Protein 8K3I (pdb70)

Sequence (958 aa):
PDTFIDERTLEVFSRALNPTNPMELRNLWLGRVEAELGDNALRPEYADLWRRSRVRRAVSVEEVLRSTATVGMVKELFNAFFRDDLYGALSSKRNIILSSGAVDEDEYGLPAALKETLRFALARNFYGYSDSLGRQPAREAVAAMESVSMQQGHYEAASVALTMGATHTISSLADFIFRDNPYADAAICAIPNYPPLVQSIAWRHPVLLVPTPSHGGTTSLQALSRAVTPNTPMVLLQTGTNPCGSLVDELELERFIQSTSLSTLIILDECHEWLGAPRHFSPARQRANVIRVSSLSNWSVPGLKVGWFLADPALVSRYYEFASTSYGGPQSFVYTLVEVLARFERWIIEGRTSIDQQQLREFSASYGLQLGSLSQTYEHYVAERRAREQVLLGLRGEATSCLRRASMIVKTPQCSINVFAQIPGSEDSYLSFRNVLRETGVSVYPGILSFYLAGGGFRVTTARKWGDLHRGLERLSAGPDTFIDERTLEVFSRALNPTNPMELRNLWLGRVEAELGDNALRPEYADLWRRSRVRRAVSVEEVLRSTATVGMVKELFNAFFRDDLYGALSSKRNIILSSGAVDEDEYGLPAALKETLRFALARNFYGYSDSLGRQPAREAVAAMESVSMQQGHYEAASVALTMGATHTISSLADFIFRDNPYADAAICAIPNYPPLVQSIAWRHPVLLVPTPSHGGTTSLQALSRAVTPNTPMVLLQTGTNPCGSLVDELELERFIQSTSLSTLIILDECHEWLGAPRHFSPARQRANVIRVSSLSNWSVPGLKVGWFLADPALVSRYYEFASTSYGGPQSFVYTLVEVLARFERWIIEGRTSIDQQQLREFSASYGLQLGSLSQTYEHYVAERRAREQVLLGLRGEATSCLRRASMIVKTPQCSINVFAQIPGSEDSYLSFRNVLRETGVSVYPGILSFYLAGGGFRVTTARKWGDLHRGLERLSAG

B-factor: mean 17.84, std 8.83, range [5.02, 44.8]

InterPro domains:
  IPR003819 TauD/TfdA-like domain [PF02668] (43-278)
  IPR004839 Aminotransferase, class I/classII, large domain [PF00155] (427-679)
  IPR015421 Pyridoxal phosphate-dependent transferase, major domain [G3DSA:3.40.640.10] (441-671)
  IPR015422 Pyridoxal phosphate-dependent transferase, small domain [G3DSA:3.90.1150.10] (672-810)
  IPR015424 Pyridoxal phosphate-dependent transferase [SSF53383] (423-809)
  IPR042098 Glutarate 2-hydroxylase superfamily [G3DSA:3.60.130.10] (29-286)
  IPR050596 Aspartate/prephenate aminotransferase-like [PTHR46383] (433-666)

Secondary structure (DSSP, 8-state):
------HHHHHHHHH-SSTT-HHHHHHHHHHHHHHHSSTT-S-HHHHHHHHH----S---HHHHHT-HHHHHHHHHHHHHIIIIIIIIIT--SS-EE--S-S--TTTS---HHHHHHHHHHHHTT--S---SS--HHHHHHHHHHHHTTBSS----GGGEEEES-HHHHHHHHHHHHTSS----SPEEEEES--HHHHHHHHHHS-EEEEE--EETTEE--HHHHHH--TT--EEEEESB-TTT--EE-HHHHHHHHHTS-TTSEEEEE-TT--SS----B-GGGG-TTEEEEEE------TTT--EEEE--HHHHHHHHHHHHHHTSS--GGGHHHHHHHHHHHHHHHTT-SS--HHHHTTS-GGG---HHHHHHHHHHHHHHHHHHHHHHHHHHHHHHHHHHHTT-EEPPP-SSSEEEEE-TT--BHHHHHHHHHHHHSEE-EEGGGGT--SB--EEEE--S-HHHHHHHHHHHHH-/------HHHHHHHHH-SSTT-HHHHHHHHHHHHHHHSSTT-S-HHHHHHHHH----S---HHHHHT-HHHHHHHHHHHHHIIIIIIIIIT--SS-EE--S-S--TTTS-S-HHHHHHHHHHHHTT--S---SS--HHHHHHHHHHHHTTBSS----GGGEEEES-HHHHHHHHHHHHTSS----SPEEEEES--HHHHHHHHHHS-EEEEE--EETTEE--HHHHHH--TT--EEEEESB-TTT--EE-HHHHHHHHHTS-TTSEEEEE-TT--SS----B-GGGG-TTEEEEEE------TTT--EEEE--HHHHHHHHHHHHHHTSS--GGGHHHHHHHHHHHHHHHTT-SS--HHHHTTS-GGG---HHHHHHHHHHHHHHHHHHHHHHHHHHHHHHHHHHHTT-EEPPP-SSSEEEEE-TT--BHHHHHHHHHHHHSEE-EEGGGGT--SB--EEEE--S-HHHHHHHHHHHHH-

Structure (mmCIF, N/CA/C/O backbone):
data_8K3I
#
_entry.id   8K3I
#
_cell.length_a   1.00
_cell.length_b   1.00
_cell.length_c   1.00
_cell.angle_alpha   90.00
_cell.angle_beta   90.00
_cell.angle_gamma   90.00
#
_symmetry.space_group_name_H-M   'P 1'
#
loop_
_atom_site.group_PDB
_atom_site.id
_atom_site.type_symbol
_atom_site.label_atom_id
_atom_site.label_alt_id
_atom_site.label_comp_id
_atom_site.label_asym_id
_atom_site.label_entity_id
_atom_site.label_seq_id
_atom_site.pdbx_PDB_ins_code
_atom_site.Cartn_x
_atom_site.Cartn_y
_atom_site.Cartn_z
_atom_site.occupancy
_atom_site.B_iso_or_equiv
_atom_site.auth_seq_id
_atom_site.auth_comp_id
_atom_site.auth_asym_id
_atom_site.auth_atom_id
_atom_site.pdbx_PDB_model_num
ATOM 1 N N . PRO A 1 332 ? 161.984 134.234 113.557 1.00 30.54 332 PRO A N 1
ATOM 2 C CA . PRO A 1 332 ? 160.773 134.491 112.773 1.00 30.54 332 PRO A CA 1
ATOM 3 C C . PRO A 1 332 ? 159.736 133.381 112.913 1.00 30.54 332 PRO A C 1
ATOM 4 O O . PRO A 1 332 ? 159.968 132.410 113.633 1.00 30.54 332 PRO A O 1
ATOM 8 N N . ASP A 1 333 ? 158.603 133.532 112.233 1.00 28.38 333 ASP A N 1
ATOM 9 C CA . ASP A 1 333 ? 157.558 132.519 112.199 1.00 28.38 333 ASP A CA 1
ATOM 10 C C . ASP A 1 333 ? 157.553 131.847 110.835 1.00 28.38 333 ASP A C 1
ATOM 11 O O . ASP A 1 333 ? 157.529 132.525 109.802 1.00 28.38 333 ASP A O 1
ATOM 16 N N . THR A 1 334 ? 157.576 130.519 110.836 1.00 24.57 334 THR A N 1
ATOM 17 C CA . THR A 1 334 ? 157.532 129.721 109.619 1.00 24.57 334 THR A CA 1
ATOM 18 C C . THR A 1 334 ? 156.151 129.087 109.495 1.00 24.57 334 THR A C 1
ATOM 19 O O . THR A 1 334 ? 155.658 128.466 110.443 1.00 24.57 334 THR A O 1
ATOM 23 N N . PHE A 1 335 ? 155.520 129.263 108.338 1.00 19.39 335 PHE A N 1
ATOM 24 C CA . PHE A 1 335 ? 154.152 128.810 108.125 1.00 19.39 335 PHE A CA 1
ATOM 25 C C . PHE A 1 335 ? 154.020 127.718 107.078 1.00 19.39 335 PHE A C 1
ATOM 26 O O . PHE A 1 335 ? 153.153 126.857 107.212 1.00 19.39 335 PHE A O 1
ATOM 34 N N . ILE A 1 336 ? 154.843 127.726 106.035 1.00 24.27 336 ILE A N 1
ATOM 35 C CA . ILE A 1 336 ? 154.756 126.720 104.981 1.00 24.27 336 ILE A CA 1
ATOM 36 C C . ILE A 1 336 ? 156.067 126.711 104.208 1.00 24.27 336 ILE A C 1
ATOM 37 O O . ILE A 1 336 ? 156.634 127.766 103.907 1.00 24.27 336 ILE A O 1
ATOM 42 N N . ASP A 1 337 ? 156.549 125.515 103.889 1.00 28.21 337 ASP A N 1
ATOM 43 C CA . ASP A 1 337 ? 157.800 125.346 103.157 1.00 28.21 337 ASP A CA 1
ATOM 44 C C . ASP A 1 337 ? 157.635 124.164 102.206 1.00 28.21 337 ASP A C 1
ATOM 45 O O . ASP A 1 337 ? 156.520 123.712 101.928 1.00 28.21 337 ASP A O 1
ATOM 50 N N . GLU A 1 338 ? 158.757 123.659 101.685 1.00 29.56 338 GLU A N 1
ATOM 51 C CA . GLU A 1 338 ? 158.706 122.521 100.771 1.00 29.56 338 GLU A CA 1
ATOM 52 C C . GLU A 1 338 ? 158.345 121.231 101.494 1.00 29.56 338 GLU A C 1
ATOM 53 O O . GLU A 1 338 ? 157.706 120.347 100.907 1.00 29.56 338 GLU A O 1
ATOM 55 N N . ARG A 1 339 ? 158.750 121.105 102.759 1.00 29.36 339 ARG A N 1
ATOM 56 C CA . ARG A 1 339 ? 158.426 119.912 103.529 1.00 29.36 339 ARG A CA 1
ATOM 57 C C . ARG A 1 339 ? 156.920 119.730 103.661 1.00 29.36 339 ARG A C 1
ATOM 58 O O . ARG A 1 339 ? 156.436 118.596 103.749 1.00 29.36 339 ARG A O 1
ATOM 66 N N . THR A 1 340 ? 156.166 120.832 103.674 1.00 25.72 340 THR A N 1
ATOM 67 C CA . THR A 1 340 ? 154.710 120.740 103.664 1.00 25.72 340 THR A CA 1
ATOM 68 C C . THR A 1 340 ? 154.190 120.350 102.285 1.00 25.72 340 THR A C 1
ATOM 69 O O . THR A 1 340 ? 153.271 119.532 102.173 1.00 25.72 340 THR A O 1
ATOM 73 N N . LEU A 1 341 ? 154.769 120.917 101.225 1.00 28.37 341 LEU A N 1
ATOM 74 C CA . LEU A 1 341 ? 154.320 120.601 99.873 1.00 28.37 341 LEU A CA 1
ATOM 75 C C . LEU A 1 341 ? 154.577 119.147 99.495 1.00 28.37 341 LEU A C 1
ATOM 76 O O . LEU A 1 341 ? 153.903 118.627 98.599 1.00 28.37 341 LEU A O 1
ATOM 81 N N . GLU A 1 342 ? 155.534 118.484 100.149 1.00 29.48 342 GLU A N 1
ATOM 82 C CA . GLU A 1 342 ? 155.831 117.095 99.806 1.00 29.48 342 GLU A CA 1
ATOM 83 C C . GLU A 1 342 ? 154.618 116.197 100.027 1.00 29.48 342 GLU A C 1
ATOM 84 O O . GLU A 1 342 ? 154.268 115.378 99.166 1.00 29.48 342 GLU A O 1
ATOM 86 N N . VAL A 1 343 ? 153.952 116.349 101.173 1.00 26.90 343 VAL A N 1
ATOM 87 C CA . VAL A 1 343 ? 152.800 115.508 101.483 1.00 26.90 343 VAL A CA 1
ATOM 88 C C . VAL A 1 343 ? 151.678 115.747 100.482 1.00 26.90 343 VAL A C 1
ATOM 89 O O . VAL A 1 343 ? 151.046 114.802 99.998 1.00 26.90 343 VAL A O 1
ATOM 93 N N . PHE A 1 344 ? 151.416 117.012 100.153 1.00 26.16 344 PHE A N 1
ATOM 94 C CA . PHE A 1 344 ? 150.366 117.328 99.195 1.00 26.16 344 PHE A CA 1
ATOM 95 C C . PHE A 1 344 ? 150.713 116.875 97.785 1.00 26.16 344 PHE A C 1
ATOM 96 O O . PHE A 1 344 ? 149.804 116.669 96.976 1.00 26.16 344 PHE A O 1
ATOM 104 N N . SER A 1 345 ? 151.998 116.723 97.467 1.00 31.53 345 SER A N 1
ATOM 105 C CA . SER A 1 345 ? 152.381 116.250 96.143 1.00 31.53 345 SER A CA 1
ATOM 106 C C . SER A 1 345 ? 152.465 114.734 96.044 1.00 31.53 345 SER A C 1
ATOM 107 O O . SER A 1 345 ? 152.473 114.204 94.929 1.00 31.53 345 SER A O 1
ATOM 110 N N . ARG A 1 346 ? 152.532 114.024 97.168 1.00 34.14 346 ARG A N 1
ATOM 111 C CA . ARG A 1 346 ? 152.613 112.569 97.141 1.00 34.14 346 ARG A CA 1
ATOM 112 C C . ARG A 1 346 ? 151.267 111.873 97.309 1.00 34.14 346 ARG A C 1
ATOM 113 O O . ARG A 1 346 ? 151.220 110.640 97.268 1.00 34.14 346 ARG A O 1
ATOM 121 N N . ALA A 1 347 ? 150.178 112.614 97.489 1.00 33.25 347 ALA A N 1
ATOM 122 C CA . ALA A 1 347 ? 148.887 111.997 97.756 1.00 33.25 347 ALA A CA 1
ATOM 123 C C . ALA A 1 347 ? 148.177 111.621 96.461 1.00 33.25 347 ALA A C 1
ATOM 124 O O . ALA A 1 347 ? 148.289 112.309 95.444 1.00 33.25 347 ALA A O 1
ATOM 126 N N . LEU A 1 348 ? 147.436 110.511 96.512 1.00 35.07 348 LEU A N 1
ATOM 127 C CA . LEU A 1 348 ? 146.701 110.054 95.335 1.00 35.07 348 LEU A CA 1
ATOM 128 C C . LEU A 1 348 ? 145.657 111.078 94.909 1.00 35.07 348 LEU A C 1
ATOM 129 O O . LEU A 1 348 ? 145.592 111.467 93.738 1.00 35.07 348 LEU A O 1
ATOM 134 N N . ASN A 1 349 ? 144.830 111.521 95.848 1.00 33.07 349 ASN A N 1
ATOM 135 C CA . ASN A 1 349 ? 143.828 112.554 95.595 1.00 33.07 349 ASN A CA 1
ATOM 136 C C . ASN A 1 349 ? 144.046 113.677 96.598 1.00 33.07 349 ASN A C 1
ATOM 137 O O . ASN A 1 349 ? 143.804 113.479 97.804 1.00 33.07 349 ASN A O 1
ATOM 142 N N . PRO A 1 350 ? 144.514 114.852 96.171 1.00 30.94 350 PRO A N 1
ATOM 143 C CA . PRO A 1 350 ? 144.813 115.918 97.142 1.00 30.94 350 PRO A CA 1
ATOM 144 C C . PRO A 1 350 ? 143.606 116.383 97.934 1.00 30.94 350 PRO A C 1
ATOM 145 O O . PRO A 1 350 ? 143.763 116.842 99.071 1.00 30.94 350 PRO A O 1
ATOM 149 N N . THR A 1 351 ? 142.407 116.283 97.371 1.00 28.52 351 THR A N 1
ATOM 150 C CA . THR A 1 351 ? 141.201 116.787 98.011 1.00 28.52 351 THR A CA 1
ATOM 151 C C . THR A 1 351 ? 140.662 115.856 99.090 1.00 28.52 351 THR A C 1
ATOM 152 O O . THR A 1 351 ? 139.568 116.102 99.604 1.00 28.52 351 THR A O 1
ATOM 156 N N . ASN A 1 352 ? 141.398 114.806 99.450 1.00 27.15 352 ASN A N 1
ATOM 157 C CA . ASN A 1 352 ? 140.955 113.880 100.480 1.00 27.15 352 ASN A CA 1
ATOM 158 C C . ASN A 1 352 ? 141.678 114.189 101.781 1.00 27.15 352 ASN A C 1
ATOM 159 O O . ASN A 1 352 ? 142.889 113.948 101.874 1.00 27.15 352 ASN A O 1
ATOM 164 N N . PRO A 1 353 ? 140.998 114.727 102.797 1.00 21.61 353 PRO A N 1
ATOM 165 C CA . PRO A 1 353 ? 141.690 115.029 104.061 1.00 21.61 353 PRO A CA 1
ATOM 166 C C . PRO A 1 353 ? 142.279 113.808 104.747 1.00 21.61 353 PRO A C 1
ATOM 167 O O . PRO A 1 353 ? 143.350 113.905 105.362 1.00 21.61 353 PRO A O 1
ATOM 171 N N . MET A 1 354 ? 141.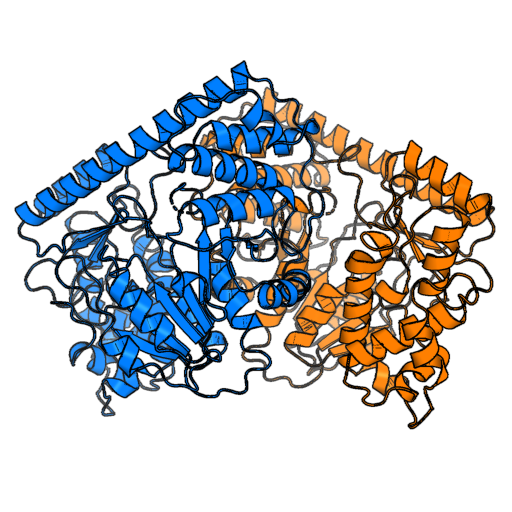604 112.659 104.665 1.00 23.73 354 MET A N 1
ATOM 172 C CA . MET A 1 354 ? 142.061 111.476 105.387 1.00 23.73 354 MET A CA 1
ATOM 173 C C . MET A 1 354 ? 143.345 110.920 104.787 1.00 23.73 354 MET A C 1
ATOM 174 O O . MET A 1 354 ? 144.231 110.465 105.519 1.00 23.73 354 MET A O 1
ATOM 179 N N . GLU A 1 355 ? 143.467 110.948 103.458 1.00 23.13 355 GLU A N 1
ATOM 180 C CA . GLU A 1 355 ? 144.709 110.519 102.824 1.00 23.13 355 GLU A CA 1
ATOM 181 C C . GLU A 1 355 ? 145.870 111.416 103.231 1.00 23.13 355 GLU A C 1
ATOM 182 O O . GLU A 1 355 ? 146.982 110.935 103.477 1.00 23.13 355 GLU A O 1
ATOM 184 N N . LEU A 1 356 ? 145.630 112.725 103.304 1.00 21.07 356 LEU A N 1
ATOM 185 C CA . LEU A 1 356 ? 146.673 113.650 103.732 1.00 21.07 356 LEU A CA 1
ATOM 186 C C . LEU A 1 356 ? 147.070 113.411 105.183 1.00 21.07 356 LEU A C 1
ATOM 187 O O . LEU A 1 356 ? 148.260 113.443 105.518 1.00 21.07 356 LEU A O 1
ATOM 192 N N . ARG A 1 357 ? 146.093 113.168 106.061 1.00 21.12 357 ARG A N 1
ATOM 193 C CA . ARG A 1 357 ? 146.432 112.855 107.446 1.00 21.12 357 ARG A CA 1
ATOM 194 C C . ARG A 1 357 ? 147.245 111.573 107.531 1.00 21.12 357 ARG A C 1
ATOM 195 O O . ARG A 1 357 ? 148.211 111.487 108.300 1.00 21.12 357 ARG A O 1
ATOM 203 N N . ASN A 1 358 ? 146.866 110.564 106.745 1.00 24.46 358 ASN A N 1
ATOM 204 C CA . ASN A 1 358 ? 147.599 109.306 106.748 1.00 24.46 358 ASN A CA 1
ATOM 205 C C . ASN A 1 358 ? 149.027 109.496 106.261 1.00 24.46 358 ASN A C 1
ATOM 206 O O . ASN A 1 358 ? 149.955 108.915 106.823 1.00 24.46 358 ASN A O 1
ATOM 211 N N . LEU A 1 359 ? 149.228 110.305 105.221 1.00 24.25 359 LEU A N 1
ATOM 212 C CA . LEU A 1 359 ? 150.585 110.547 104.737 1.00 24.25 359 LEU A CA 1
ATOM 213 C C . LEU A 1 359 ? 151.417 111.318 105.755 1.00 24.25 359 LEU A C 1
ATOM 214 O O . LEU A 1 359 ? 152.602 111.018 105.950 1.00 24.25 359 LEU A O 1
ATOM 219 N N . TRP A 1 360 ? 150.822 112.322 106.403 1.00 20.25 360 TRP A N 1
ATOM 220 C CA . TRP A 1 360 ? 151.533 113.074 107.433 1.00 20.25 360 TRP A CA 1
ATOM 221 C C . TRP A 1 360 ? 151.970 112.158 108.571 1.00 20.25 360 TRP A C 1
ATOM 222 O O . TRP A 1 360 ? 153.143 112.152 108.975 1.00 20.25 360 TRP A O 1
ATOM 233 N N . LEU A 1 361 ? 151.036 111.357 109.088 1.00 24.14 361 LEU A N 1
ATOM 234 C CA . LEU A 1 361 ? 151.375 110.433 110.161 1.00 24.14 361 LEU A CA 1
ATOM 235 C C . LEU A 1 361 ? 152.367 109.378 109.697 1.00 24.14 361 LEU A C 1
ATOM 236 O O . LEU A 1 361 ? 153.219 108.948 110.479 1.00 24.14 361 LEU A O 1
ATOM 241 N N . GLY A 1 362 ? 152.278 108.954 108.437 1.00 28.08 362 GLY A N 1
ATOM 242 C CA . GLY A 1 362 ? 153.223 107.982 107.925 1.00 28.08 362 GLY A CA 1
ATOM 243 C C . GLY A 1 362 ? 154.635 108.519 107.871 1.00 28.08 362 GLY A C 1
ATOM 244 O O . GLY A 1 362 ? 155.582 107.825 108.238 1.00 28.08 362 GLY A O 1
ATOM 245 N N . ARG A 1 363 ? 154.800 109.759 107.415 1.00 29.28 363 ARG A N 1
ATOM 246 C CA . ARG A 1 363 ? 156.119 110.378 107.467 1.00 29.28 363 ARG A CA 1
ATOM 247 C C . ARG A 1 363 ? 156.620 110.447 108.905 1.00 29.28 363 ARG A C 1
ATOM 248 O O . ARG A 1 363 ? 157.748 110.030 109.207 1.00 29.28 363 ARG A O 1
ATOM 256 N N . VAL A 1 364 ? 155.766 110.920 109.816 1.00 29.66 364 VAL A N 1
ATOM 257 C CA . VAL A 1 364 ? 156.173 111.056 111.213 1.00 29.66 364 VAL A CA 1
ATOM 258 C C . VAL A 1 364 ? 156.668 109.721 111.756 1.00 29.66 364 VAL A C 1
ATOM 259 O O . VAL A 1 364 ? 157.753 109.634 112.340 1.00 29.66 364 VAL A O 1
ATOM 263 N N . GLU A 1 365 ? 155.898 108.656 111.541 1.00 34.46 365 GLU A N 1
ATOM 264 C CA . GLU A 1 365 ? 156.295 107.337 112.019 1.00 34.46 365 GLU A CA 1
ATOM 265 C C . GLU A 1 36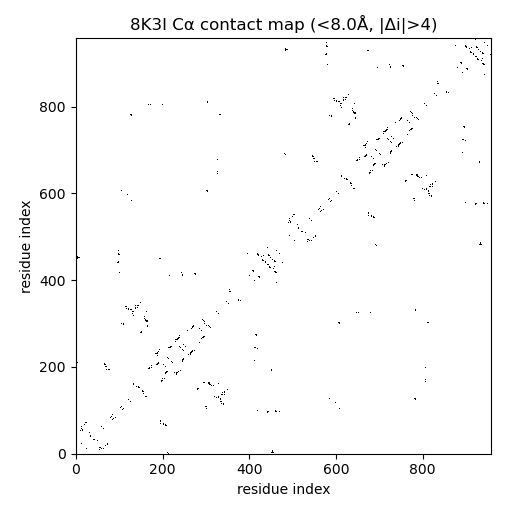5 ? 157.398 106.710 111.174 1.00 34.46 365 GLU A C 1
ATOM 266 O O . GLU A 1 365 ? 157.929 105.666 111.561 1.00 34.46 365 GLU A O 1
ATOM 272 N N . ALA A 1 366 ? 157.730 107.298 110.024 1.00 35.35 366 ALA A N 1
ATOM 273 C CA . ALA A 1 366 ? 158.926 106.880 109.304 1.00 35.35 366 ALA A CA 1
ATOM 274 C C . ALA A 1 366 ? 160.184 107.404 109.981 1.00 35.35 366 ALA A C 1
ATOM 275 O O . ALA A 1 366 ? 161.177 106.676 110.092 1.00 35.35 366 ALA A O 1
ATOM 277 N N . GLU A 1 367 ? 160.180 108.661 110.439 1.00 36.51 367 GLU A N 1
ATOM 278 C CA . GLU A 1 367 ? 161.315 109.039 111.283 1.00 36.51 367 GLU A CA 1
ATOM 279 C C . GLU A 1 367 ? 161.213 108.523 112.715 1.00 36.51 367 GLU A C 1
ATOM 280 O O . GLU A 1 367 ? 162.175 108.681 113.472 1.00 36.51 367 GLU A O 1
ATOM 286 N N . LEU A 1 368 ? 160.093 107.926 113.119 1.00 37.74 368 LEU A N 1
ATOM 287 C CA . LEU A 1 368 ? 160.092 107.043 114.289 1.00 37.74 368 LEU A CA 1
ATOM 288 C C . LEU A 1 368 ? 160.351 105.612 113.822 1.00 37.74 368 LEU A C 1
ATOM 289 O O . LEU A 1 368 ? 159.456 104.772 113.747 1.00 37.74 368 LEU A O 1
ATOM 294 N N . GLY A 1 369 ? 161.614 105.349 113.496 1.00 41.63 369 GLY A N 1
ATOM 295 C CA . GLY A 1 369 ? 161.980 104.063 112.936 1.00 41.63 369 GLY A CA 1
ATOM 296 C C . GLY A 1 369 ? 161.647 102.890 113.834 1.00 41.63 369 GLY A C 1
ATOM 297 O O . GLY A 1 369 ? 160.736 102.113 113.537 1.00 41.63 369 GLY A O 1
ATOM 298 N N . ASP A 1 370 ? 162.368 102.761 114.949 1.00 44.00 370 ASP A N 1
ATOM 299 C CA . ASP A 1 370 ? 162.123 101.649 115.860 1.00 44.00 370 ASP A CA 1
ATOM 300 C C . ASP A 1 370 ? 160.882 101.877 116.713 1.00 44.00 370 ASP A C 1
ATOM 301 O O . ASP A 1 370 ? 160.184 100.917 117.057 1.00 44.00 370 ASP A O 1
ATOM 303 N N . ASN A 1 371 ? 160.589 103.132 117.055 1.00 42.86 371 ASN A N 1
ATOM 304 C CA . ASN A 1 371 ? 159.544 103.471 118.012 1.00 42.86 371 ASN A CA 1
ATOM 305 C C . ASN A 1 371 ? 158.209 103.778 117.343 1.00 42.86 371 ASN A C 1
ATOM 306 O O . ASN A 1 371 ? 157.376 104.483 117.921 1.00 42.86 371 ASN A O 1
ATOM 311 N N . ALA A 1 372 ? 157.979 103.253 116.143 1.00 42.49 372 ALA A N 1
ATOM 312 C CA . ALA A 1 372 ? 156.750 103.544 115.417 1.00 42.49 372 ALA A CA 1
ATOM 313 C C . ALA A 1 372 ? 155.553 102.933 116.136 1.00 42.49 372 ALA A C 1
ATOM 314 O O . ALA A 1 372 ? 155.519 101.725 116.388 1.00 42.49 372 ALA A O 1
ATOM 316 N N . LEU A 1 373 ? 154.568 103.771 116.463 1.00 41.46 373 LEU A N 1
ATOM 317 C CA . LEU A 1 373 ? 153.347 103.270 117.082 1.00 41.46 373 LEU A CA 1
ATOM 318 C C . LEU A 1 373 ? 152.492 102.501 116.082 1.00 41.46 373 LEU A C 1
ATOM 319 O O . LEU A 1 373 ? 151.738 101.603 116.473 1.00 41.46 373 LEU A O 1
ATOM 324 N N . ARG A 1 374 ? 152.597 102.833 114.797 1.00 41.39 374 ARG A N 1
ATOM 325 C CA . ARG A 1 374 ? 151.854 102.149 113.741 1.00 41.39 374 ARG A CA 1
ATOM 326 C C . ARG A 1 374 ? 152.755 102.022 112.519 1.00 41.39 374 ARG A C 1
ATOM 327 O O . ARG A 1 374 ? 152.977 103.008 111.799 1.00 41.39 374 ARG A O 1
ATOM 329 N N . PRO A 1 375 ? 153.302 100.832 112.258 1.00 42.33 375 PRO A N 1
ATOM 330 C CA . PRO A 1 375 ? 154.141 100.659 111.061 1.00 42.33 375 PRO A CA 1
ATOM 331 C C . PRO A 1 375 ? 153.357 100.677 109.760 1.00 42.33 375 PRO A C 1
ATOM 332 O O . PRO A 1 375 ? 153.964 100.849 108.695 1.00 42.33 375 PRO A O 1
ATOM 336 N N . GLU A 1 376 ? 152.033 100.506 109.809 1.00 40.95 376 GLU A N 1
ATOM 337 C CA . GLU A 1 376 ? 151.234 100.542 108.589 1.00 40.95 376 GLU A CA 1
ATOM 338 C C . GLU A 1 376 ? 151.320 101.904 107.912 1.00 40.95 376 GLU A C 1
ATOM 339 O O . GLU A 1 376 ? 151.476 101.990 106.689 1.00 40.95 376 GLU A O 1
ATOM 341 N N . TYR A 1 377 ? 151.220 102.980 108.693 1.00 36.53 377 TYR A N 1
ATOM 342 C CA . TYR A 1 377 ? 151.304 104.320 108.124 1.00 36.53 377 TYR A CA 1
ATOM 343 C C . TYR A 1 377 ? 152.699 104.603 107.586 1.00 36.53 377 TYR A C 1
ATOM 344 O O . TYR A 1 377 ? 152.848 105.260 106.549 1.00 36.53 377 TYR A O 1
ATOM 353 N N . ALA A 1 378 ? 153.735 104.113 108.270 1.00 38.08 378 ALA A N 1
ATOM 354 C CA . ALA A 1 378 ? 155.089 104.269 107.754 1.00 38.08 378 ALA A CA 1
ATOM 355 C C . ALA A 1 378 ? 155.250 103.554 106.419 1.00 38.08 378 ALA A C 1
ATOM 356 O O . ALA A 1 378 ? 155.880 104.081 105.496 1.00 38.08 378 ALA A O 1
ATOM 358 N N . ASP A 1 379 ? 154.682 102.353 106.299 1.00 41.42 379 ASP A N 1
ATOM 359 C CA . ASP A 1 379 ? 154.725 101.640 105.026 1.00 41.42 379 ASP A CA 1
ATOM 360 C C . ASP A 1 379 ? 153.949 102.389 103.949 1.00 41.42 379 ASP A C 1
ATOM 361 O O . ASP A 1 379 ? 154.378 102.450 102.791 1.00 41.42 379 ASP A O 1
ATOM 366 N N . LEU A 1 380 ? 152.804 102.970 104.315 1.00 38.63 380 LEU A N 1
ATOM 367 C CA . LEU A 1 380 ? 152.051 103.800 103.378 1.00 38.63 380 LEU A CA 1
ATOM 368 C C . LEU A 1 380 ? 152.891 104.966 102.876 1.00 38.63 380 LEU A C 1
ATOM 369 O O . LEU A 1 380 ? 152.863 105.297 101.685 1.00 38.63 380 LEU A O 1
ATOM 374 N N . TRP A 1 381 ? 153.633 105.611 103.776 1.00 35.18 381 TRP A N 1
ATOM 375 C CA . TRP A 1 381 ? 154.485 106.725 103.372 1.00 35.18 381 TRP A CA 1
ATOM 376 C C . TRP A 1 381 ? 155.638 106.256 102.493 1.00 35.18 381 TRP A C 1
ATOM 377 O O . TRP A 1 381 ? 156.027 106.952 101.550 1.00 35.18 381 TRP A O 1
ATOM 388 N N . ARG A 1 382 ? 156.205 105.085 102.793 1.00 40.88 382 ARG A N 1
ATOM 389 C CA . ARG A 1 382 ? 157.354 104.606 102.028 1.00 40.88 382 ARG A CA 1
ATOM 390 C C . ARG A 1 382 ? 156.978 104.300 100.583 1.00 40.88 382 ARG A C 1
ATOM 391 O O . ARG A 1 382 ? 157.751 104.588 99.662 1.00 40.88 382 ARG A O 1
ATOM 399 N N . ARG A 1 383 ? 155.800 103.718 100.362 1.00 41.70 383 ARG A N 1
ATOM 400 C CA . ARG A 1 383 ? 155.346 103.425 99.009 1.00 41.70 383 ARG A CA 1
ATOM 401 C C . ARG A 1 383 ? 154.894 104.665 98.249 1.00 41.70 383 ARG A C 1
ATOM 402 O O . ARG A 1 383 ? 154.679 104.582 97.035 1.00 41.70 383 ARG A O 1
ATOM 410 N N . SER A 1 384 ? 154.742 105.798 98.928 1.00 39.97 384 SER A N 1
ATOM 411 C CA . SER A 1 384 ? 154.260 107.014 98.291 1.00 39.97 384 SER A CA 1
ATOM 412 C C . SER A 1 384 ? 155.259 107.528 97.261 1.00 39.97 384 SER A C 1
ATOM 413 O O . SER A 1 384 ? 156.473 107.360 97.397 1.00 39.97 384 SER A O 1
ATOM 416 N N . ARG A 1 385 ? 154.731 108.157 96.217 1.00 41.17 385 ARG A N 1
ATOM 417 C CA . ARG A 1 385 ? 155.543 108.746 95.166 1.00 41.17 385 ARG A CA 1
ATOM 418 C C . ARG A 1 385 ? 154.991 110.113 94.790 1.00 41.17 385 ARG A C 1
ATOM 419 O O . ARG A 1 385 ? 153.787 110.362 94.885 1.00 41.17 385 ARG A O 1
ATOM 427 N N . VAL A 1 386 ? 155.892 111.002 94.372 1.00 38.93 386 VAL A N 1
ATOM 428 C CA . VAL A 1 386 ? 155.485 112.314 93.887 1.00 38.93 386 VAL A CA 1
ATOM 429 C C . VAL A 1 386 ? 154.793 112.155 92.542 1.00 38.93 386 VAL A C 1
ATOM 430 O O . VAL A 1 386 ? 155.282 111.442 91.657 1.00 38.93 386 VAL A O 1
ATOM 434 N N . ARG A 1 387 ? 153.643 112.811 92.383 1.00 38.67 387 ARG A N 1
ATOM 435 C CA . ARG A 1 387 ? 152.889 112.728 91.144 1.00 38.67 387 ARG A CA 1
ATOM 436 C C . ARG A 1 387 ? 152.388 114.071 90.629 1.00 38.67 387 ARG A C 1
ATOM 437 O O . ARG A 1 387 ? 151.747 114.105 89.573 1.00 38.67 387 ARG A O 1
ATOM 445 N N . ARG A 1 388 ? 152.662 115.170 91.327 1.00 34.95 388 ARG A N 1
ATOM 446 C CA . ARG A 1 388 ? 152.205 116.480 90.891 1.00 34.95 388 ARG A CA 1
ATOM 447 C C . ARG A 1 388 ? 153.080 117.551 91.518 1.00 34.95 388 ARG A C 1
ATOM 448 O O . ARG A 1 388 ? 153.881 117.282 92.416 1.00 34.95 388 ARG A O 1
ATOM 456 N N . ALA A 1 389 ? 152.920 118.775 91.026 1.00 34.39 389 ALA A N 1
ATOM 457 C CA . ALA A 1 389 ? 153.573 119.944 91.595 1.00 34.39 389 ALA A CA 1
ATOM 458 C C . ALA A 1 389 ? 152.546 120.766 92.361 1.00 34.39 389 ALA A C 1
ATOM 459 O O . ALA A 1 389 ? 151.501 121.129 91.813 1.00 34.39 389 ALA A O 1
ATOM 461 N N . VAL A 1 390 ? 152.845 121.059 93.622 1.00 30.68 390 VAL A N 1
ATOM 462 C CA . VAL A 1 390 ? 151.946 121.803 94.494 1.00 30.68 390 VAL A CA 1
ATOM 463 C C . VAL A 1 390 ? 152.639 123.085 94.928 1.00 30.68 390 VAL A C 1
ATOM 464 O O . VAL A 1 390 ? 153.818 123.070 95.296 1.00 30.68 390 VAL A O 1
ATOM 468 N N . SER A 1 391 ? 151.906 124.192 94.879 1.00 27.78 391 SER A N 1
ATOM 469 C CA . SER A 1 391 ? 152.416 125.501 95.254 1.00 27.78 391 SER A CA 1
ATOM 470 C C . SER A 1 391 ? 151.898 125.899 96.631 1.00 27.78 391 SER A C 1
ATOM 471 O O . SER A 1 391 ? 151.019 125.255 97.207 1.00 27.78 391 SER A O 1
ATOM 474 N N . VAL A 1 392 ? 152.468 126.982 97.158 1.00 26.47 392 VAL A N 1
ATOM 475 C CA . VAL A 1 392 ? 152.036 127.500 98.452 1.00 26.47 392 VAL A CA 1
ATOM 476 C C . VAL A 1 392 ? 150.617 128.048 98.364 1.00 26.47 392 VAL A C 1
ATOM 477 O O . VAL A 1 392 ? 149.798 127.840 99.268 1.00 26.47 392 VAL A O 1
ATOM 481 N N . GLU A 1 393 ? 150.303 128.751 97.274 1.00 25.70 393 GLU A N 1
ATOM 482 C CA . GLU A 1 393 ? 148.970 129.322 97.110 1.00 25.70 393 GLU A CA 1
ATOM 483 C C . GLU A 1 393 ? 147.904 128.237 97.038 1.00 25.70 393 GLU A C 1
ATOM 484 O O . GLU A 1 393 ? 146.814 128.392 97.600 1.00 25.70 393 GLU A O 1
ATOM 486 N N . GLU A 1 394 ? 148.194 127.138 96.340 1.00 27.30 394 GLU A N 1
ATOM 487 C CA . GLU A 1 394 ? 147.238 126.039 96.265 1.00 27.30 394 GLU A CA 1
ATOM 488 C C . GLU A 1 394 ? 146.978 125.442 97.641 1.00 27.30 394 GLU A C 1
ATOM 489 O O . GLU A 1 394 ? 145.830 125.146 97.988 1.00 27.30 394 GLU A O 1
ATOM 495 N N . VAL A 1 395 ? 148.032 125.260 98.436 1.00 22.26 395 VAL A N 1
ATOM 496 C CA . VAL A 1 395 ? 147.870 124.702 99.774 1.00 22.26 395 VAL A CA 1
ATOM 497 C C . VAL A 1 395 ? 147.062 125.644 100.655 1.00 22.26 395 VAL A C 1
ATOM 498 O O . VAL A 1 395 ? 146.179 125.210 101.404 1.00 22.26 395 VAL A O 1
ATOM 502 N N . LEU A 1 396 ? 147.345 126.945 100.584 1.00 19.36 396 LEU A N 1
ATOM 503 C CA . LEU A 1 396 ? 146.669 127.900 101.452 1.00 19.36 396 LEU A CA 1
ATOM 504 C C . LEU A 1 396 ? 145.239 128.193 101.016 1.00 19.36 396 LEU A C 1
ATOM 505 O O . LEU A 1 396 ? 144.440 128.650 101.839 1.00 19.36 396 LEU A O 1
ATOM 510 N N . ARG A 1 397 ? 144.897 127.944 99.755 1.00 20.03 397 ARG A N 1
ATOM 511 C CA . ARG A 1 397 ? 143.542 128.155 99.268 1.00 20.03 397 ARG A CA 1
ATOM 512 C C . ARG A 1 397 ? 142.707 126.883 99.254 1.00 20.03 397 ARG A C 1
ATOM 513 O O . ARG A 1 397 ? 141.558 126.919 98.806 1.00 20.03 397 ARG A O 1
ATOM 521 N N . SER A 1 398 ? 143.244 125.768 99.735 1.00 17.82 398 SER A N 1
ATOM 522 C CA . SER A 1 398 ? 142.566 124.483 99.658 1.00 17.82 398 SER A CA 1
ATOM 523 C C . SER A 1 398 ? 141.776 124.207 100.931 1.00 17.82 398 SER A C 1
ATOM 524 O O . SER A 1 398 ? 142.238 124.496 102.037 1.00 17.82 398 SER A O 1
ATOM 527 N N . THR A 1 399 ? 140.569 123.659 100.764 1.00 16.50 399 THR A N 1
ATOM 528 C CA . THR A 1 399 ? 139.792 123.188 101.905 1.00 16.50 399 THR A CA 1
ATOM 529 C C . THR A 1 399 ? 140.324 121.874 102.454 1.00 16.50 399 THR A C 1
ATOM 530 O O . THR A 1 399 ? 140.048 121.535 103.612 1.00 16.50 399 THR A O 1
ATOM 534 N N . ALA A 1 400 ? 141.090 121.137 101.646 1.00 16.09 400 ALA A N 1
ATOM 535 C CA . ALA A 1 400 ? 141.696 119.901 102.112 1.00 16.09 400 ALA A CA 1
ATOM 536 C C . ALA A 1 400 ? 142.769 120.163 103.158 1.00 16.09 400 ALA A C 1
ATOM 537 O O . ALA A 1 400 ? 143.000 119.315 104.018 1.00 16.09 400 ALA A O 1
ATOM 539 N N . THR A 1 401 ? 143.430 121.321 103.107 1.00 15.47 401 THR A N 1
ATOM 540 C CA . THR A 1 401 ? 144.372 121.680 104.163 1.00 15.47 401 THR A CA 1
ATOM 541 C C . THR A 1 401 ? 143.659 121.821 105.502 1.00 15.47 401 THR A C 1
ATOM 542 O O . THR A 1 401 ? 144.118 121.300 106.528 1.00 15.47 401 THR A O 1
ATOM 546 N N . VAL A 1 402 ? 142.524 122.519 105.505 1.00 12.08 402 VAL A N 1
ATOM 547 C CA . VAL A 1 402 ? 141.740 122.670 106.725 1.00 12.08 402 VAL A CA 1
ATOM 548 C C . VAL A 1 402 ? 141.240 121.316 107.200 1.00 12.08 402 VAL A C 1
ATOM 549 O O . VAL A 1 402 ? 141.287 121.004 108.397 1.00 12.08 402 VAL A O 1
ATOM 553 N N . GLY A 1 403 ? 140.768 120.486 106.268 1.00 12.74 403 GLY A N 1
ATOM 554 C CA . GLY A 1 403 ? 140.315 119.156 106.637 1.00 12.74 403 GLY A CA 1
ATOM 555 C C . GLY A 1 403 ? 141.418 118.296 107.222 1.00 12.74 403 GLY A C 1
ATOM 556 O O . GLY A 1 403 ? 141.203 117.579 108.197 1.00 12.74 403 GLY A O 1
ATOM 557 N N . MET A 1 404 ? 142.617 118.361 106.639 1.00 14.46 404 MET A N 1
ATOM 558 C CA . MET A 1 404 ? 143.740 117.565 107.123 1.00 14.46 404 MET A CA 1
ATOM 559 C C . MET A 1 404 ? 144.194 118.017 108.503 1.00 14.46 404 MET A C 1
ATOM 560 O O . MET A 1 404 ? 144.504 117.183 109.361 1.00 14.46 404 MET A O 1
ATOM 565 N N . VAL A 1 405 ? 144.245 119.328 108.741 1.00 11.47 405 VAL A N 1
ATOM 566 C CA . VAL A 1 405 ? 144.596 119.804 110.076 1.00 11.47 405 VAL A CA 1
ATOM 567 C C . VAL A 1 405 ? 143.520 119.412 111.081 1.00 11.47 405 VAL A C 1
ATOM 568 O O . VAL A 1 405 ? 143.825 119.057 112.224 1.00 11.47 405 VAL A O 1
ATOM 572 N N . LYS A 1 406 ? 142.249 119.443 110.673 1.00 11.36 406 LYS A N 1
ATOM 573 C CA . LYS A 1 406 ? 141.182 118.995 111.565 1.00 11.36 406 LYS A CA 1
ATOM 574 C C . LYS A 1 406 ? 141.300 117.506 111.869 1.00 11.36 406 LYS A C 1
ATOM 575 O O . LYS A 1 406 ? 141.033 117.072 112.992 1.00 11.36 406 LYS A O 1
ATOM 581 N N . GLU A 1 407 ? 141.704 116.707 110.881 1.00 15.65 407 GLU A N 1
ATOM 582 C CA . GLU A 1 407 ? 141.880 115.275 111.109 1.00 15.65 407 GLU A CA 1
ATOM 583 C C . GLU A 1 407 ? 143.063 114.989 112.026 1.00 15.65 407 GLU A C 1
ATOM 584 O O . GLU A 1 407 ? 142.988 114.100 112.879 1.00 15.65 407 GLU A O 1
ATOM 590 N N . LEU A 1 408 ? 144.169 115.716 111.860 1.00 13.88 408 LEU A N 1
ATOM 591 C CA . LEU A 1 408 ? 145.286 115.570 112.790 1.00 13.88 408 LEU A CA 1
ATOM 592 C C . LEU A 1 408 ? 144.883 115.999 114.194 1.00 13.88 408 LEU A C 1
ATOM 593 O O . LEU A 1 408 ? 145.271 115.367 115.183 1.00 13.88 408 LEU A O 1
ATOM 598 N N . PHE A 1 409 ? 144.094 117.069 114.294 1.00 13.04 409 PHE A N 1
ATOM 599 C CA . PHE A 1 409 ? 143.564 117.514 115.576 1.00 13.04 409 PHE A CA 1
ATOM 600 C C . PHE A 1 409 ? 142.713 116.430 116.222 1.00 13.04 409 PHE A C 1
ATOM 601 O O . PHE A 1 409 ? 142.841 116.159 117.419 1.00 13.04 409 PHE A O 1
ATOM 609 N N . ASN A 1 410 ? 141.843 115.792 115.437 1.00 16.63 410 ASN A N 1
ATOM 610 C CA . ASN A 1 410 ? 141.003 114.723 115.965 1.00 16.63 410 ASN A CA 1
ATOM 611 C C . ASN A 1 410 ? 141.837 113.526 116.400 1.00 16.63 410 ASN A C 1
ATOM 612 O O . ASN A 1 410 ? 141.591 112.946 117.462 1.00 16.63 410 ASN A O 1
ATOM 617 N N . ALA A 1 411 ? 142.829 113.145 115.591 1.00 19.18 411 ALA A N 1
ATOM 618 C CA . ALA A 1 411 ? 143.672 112.002 115.922 1.00 19.18 411 ALA A CA 1
ATOM 619 C C . ALA A 1 411 ? 144.449 112.237 117.209 1.00 19.18 411 ALA A C 1
ATOM 620 O O . ALA A 1 411 ? 144.542 111.341 118.057 1.00 19.18 411 ALA A O 1
ATOM 622 N N . PHE A 1 412 ? 144.988 113.448 117.380 1.00 18.31 412 PHE A N 1
ATOM 623 C CA . PHE A 1 412 ? 145.793 113.784 118.551 1.00 18.31 412 PHE A CA 1
ATOM 624 C C . PHE A 1 412 ? 145.058 113.475 119.849 1.00 18.31 412 PHE A C 1
ATOM 625 O O . PHE A 1 412 ? 145.641 112.925 120.790 1.00 18.31 412 PHE A O 1
ATOM 633 N N . PHE A 1 413 ? 143.775 113.825 119.923 1.00 20.63 413 PHE A N 1
ATOM 634 C CA . PHE A 1 413 ? 142.993 113.575 121.127 1.00 20.63 413 PHE A CA 1
ATOM 635 C C . PHE A 1 413 ? 142.356 112.195 121.153 1.00 20.63 413 PHE A C 1
ATOM 636 O O . PHE A 1 413 ? 142.144 111.641 122.238 1.00 20.63 413 PHE A O 1
ATOM 644 N N . ARG A 1 414 ? 142.046 111.621 119.990 1.00 25.59 414 ARG A N 1
ATOM 645 C CA . ARG A 1 414 ? 141.240 110.409 119.953 1.00 25.59 414 ARG A CA 1
ATOM 646 C C . ARG A 1 414 ? 142.097 109.156 120.058 1.00 25.59 414 ARG A C 1
ATOM 647 O O . ARG A 1 414 ? 141.851 108.300 120.914 1.00 25.59 414 ARG A O 1
ATOM 655 N N . ASP A 1 415 ? 143.109 109.024 119.197 1.00 27.92 415 ASP A N 1
ATOM 656 C CA . ASP A 1 415 ? 143.851 107.772 119.123 1.00 27.92 415 ASP A CA 1
ATOM 657 C C . ASP A 1 415 ? 145.350 107.971 119.292 1.00 27.92 415 ASP A C 1
ATOM 658 O O . ASP A 1 415 ? 146.128 107.076 118.948 1.00 27.92 415 ASP A O 1
ATOM 663 N N . ASP A 1 416 ? 145.777 109.126 119.795 1.00 28.91 416 ASP A N 1
ATOM 664 C CA . ASP A 1 416 ? 147.198 109.384 119.985 1.00 28.91 416 ASP A CA 1
ATOM 665 C C . ASP A 1 416 ? 147.558 109.638 121.441 1.00 28.91 416 ASP A C 1
ATOM 666 O O . ASP A 1 416 ? 148.423 108.945 121.975 1.00 28.91 416 ASP A O 1
ATOM 671 N N . LEU A 1 417 ? 146.935 110.610 122.101 1.00 28.45 417 LEU A N 1
ATOM 672 C CA . LEU A 1 417 ? 147.314 110.970 123.463 1.00 28.45 417 LEU A CA 1
ATOM 673 C C . LEU A 1 417 ? 146.367 110.408 124.511 1.00 28.45 417 LEU A C 1
ATOM 674 O O . LEU A 1 417 ? 146.818 109.960 125.567 1.00 28.45 417 LEU A O 1
ATOM 679 N N . TYR A 1 418 ? 145.064 110.437 124.253 1.00 31.57 418 TYR A N 1
ATOM 680 C CA . TYR A 1 418 ? 144.083 109.802 125.119 1.00 31.57 418 TYR A CA 1
ATOM 681 C C . TYR A 1 418 ? 143.628 108.455 124.573 1.00 31.57 418 TYR A C 1
ATOM 682 O O . TYR A 1 418 ? 142.639 107.900 125.059 1.00 31.57 418 TYR A O 1
ATOM 691 N N . GLY A 1 419 ? 144.322 107.931 123.567 1.00 32.57 419 GLY A N 1
ATOM 692 C CA . GLY A 1 419 ? 144.057 106.609 123.043 1.00 32.57 419 GLY A CA 1
ATOM 693 C C . GLY A 1 419 ? 145.204 105.647 123.278 1.00 32.57 419 GLY A C 1
ATOM 694 O O . GLY A 1 419 ? 145.372 105.129 124.385 1.00 32.57 419 GLY A O 1
ATOM 695 N N . ALA A 1 420 ? 146.005 105.411 122.236 1.00 34.00 420 ALA A N 1
ATOM 696 C CA . ALA A 1 420 ? 147.066 104.412 122.318 1.00 34.00 420 ALA A CA 1
ATOM 697 C C . ALA A 1 420 ? 148.115 104.778 123.362 1.00 34.00 420 ALA A C 1
ATOM 698 O O . ALA A 1 420 ? 148.579 103.913 124.112 1.00 34.00 420 ALA A O 1
ATOM 700 N N . LEU A 1 421 ? 148.504 106.052 123.428 1.00 33.22 421 LEU A N 1
ATOM 701 C CA . LEU A 1 421 ? 149.581 106.493 124.305 1.00 33.22 421 LEU A CA 1
ATOM 702 C C . LEU A 1 421 ? 149.066 107.054 125.624 1.00 33.22 421 LEU A C 1
ATOM 703 O O . LEU A 1 421 ? 149.790 107.788 126.303 1.00 33.22 421 LEU A O 1
ATOM 708 N N . SER A 1 422 ? 147.831 106.732 125.992 1.00 34.84 422 SER A N 1
ATOM 709 C CA . SER A 1 422 ? 147.275 107.215 127.246 1.00 34.84 422 SER A CA 1
ATOM 710 C C . SER A 1 422 ? 148.006 106.592 128.428 1.00 34.84 422 SER A C 1
ATOM 711 O O . SER A 1 422 ? 148.338 105.404 128.419 1.00 34.84 422 SER A O 1
ATOM 714 N N . SER A 1 423 ? 148.261 107.405 129.450 1.00 37.23 423 SER A N 1
ATOM 715 C CA . SER A 1 423 ? 148.967 106.940 130.634 1.00 37.23 423 SER A CA 1
ATOM 716 C C . SER A 1 423 ? 148.629 107.850 131.804 1.00 37.23 423 SER A C 1
ATOM 717 O O . SER A 1 423 ? 148.233 109.003 131.623 1.00 37.23 423 SER A O 1
ATOM 720 N N . LYS A 1 424 ? 148.792 107.313 133.010 1.00 37.51 424 LYS A N 1
ATOM 721 C CA . LYS A 1 424 ? 148.595 108.090 134.225 1.00 37.51 424 LYS A CA 1
ATOM 722 C C . LYS A 1 424 ? 149.875 108.751 134.722 1.00 37.51 424 LYS A C 1
ATOM 723 O O . LYS A 1 424 ? 149.818 109.546 135.665 1.00 37.51 424 LYS A O 1
ATOM 725 N N . ARG A 1 425 ? 151.020 108.445 134.114 1.00 34.79 425 ARG A N 1
ATOM 726 C CA . ARG A 1 425 ? 152.272 109.118 134.432 1.00 34.79 425 ARG A CA 1
ATOM 727 C C . ARG A 1 425 ? 152.577 110.273 133.487 1.00 34.79 425 ARG A C 1
ATOM 728 O O . ARG A 1 425 ? 153.457 111.087 133.793 1.00 34.79 425 ARG A O 1
ATOM 730 N N . ASN A 1 426 ? 151.883 110.358 132.354 1.00 31.90 426 ASN A N 1
ATOM 731 C CA . ASN A 1 426 ? 152.058 111.481 131.446 1.00 31.90 426 ASN A CA 1
ATOM 732 C C . ASN A 1 426 ? 151.627 112.776 132.120 1.00 31.90 426 ASN A C 1
ATOM 733 O O . ASN A 1 426 ? 150.576 112.840 132.763 1.00 31.90 426 ASN A O 1
ATOM 738 N N . ILE A 1 427 ? 152.444 113.811 131.971 1.00 24.19 427 ILE A N 1
ATOM 739 C CA . ILE A 1 427 ? 152.140 115.133 132.504 1.00 24.19 427 ILE A CA 1
ATOM 740 C C . ILE A 1 427 ? 151.588 115.964 131.356 1.00 24.19 427 ILE A C 1
ATOM 741 O O . ILE A 1 427 ? 152.286 116.226 130.373 1.00 24.19 427 ILE A O 1
ATOM 746 N N . ILE A 1 428 ? 150.331 116.380 131.478 1.00 19.87 428 ILE A N 1
ATOM 747 C CA . ILE A 1 428 ? 149.623 117.018 130.375 1.00 19.87 428 ILE A CA 1
ATOM 748 C C . ILE A 1 428 ? 149.899 118.515 130.421 1.00 19.87 428 ILE A C 1
ATOM 749 O O . ILE A 1 428 ? 149.437 119.216 131.324 1.00 19.87 428 ILE A O 1
ATOM 754 N N . LEU A 1 429 ? 150.652 119.007 129.441 1.00 15.63 429 LEU A N 1
ATOM 755 C CA . LEU A 1 429 ? 150.952 120.424 129.295 1.00 15.63 429 LEU A CA 1
ATOM 756 C C . LEU A 1 429 ? 150.496 120.932 127.933 1.00 15.63 429 LEU A C 1
ATOM 757 O O . LEU A 1 429 ? 151.060 121.882 127.393 1.00 15.63 429 LEU A O 1
ATOM 762 N N . SER A 1 430 ? 149.472 120.294 127.363 1.00 15.20 430 SER A N 1
ATOM 763 C CA . SER A 1 430 ? 149.016 120.603 126.016 1.00 15.20 430 SER A CA 1
ATOM 764 C C . SER A 1 430 ? 147.532 120.943 125.947 1.00 15.20 430 SER A C 1
ATOM 765 O O . SER A 1 430 ? 147.007 121.129 124.845 1.00 15.20 430 SER A O 1
ATOM 768 N N . SER A 1 431 ? 146.841 121.023 127.084 1.00 14.99 431 SER A N 1
ATOM 769 C CA . SER A 1 431 ? 145.403 121.268 127.058 1.00 14.99 431 SER A CA 1
ATOM 770 C C . SER A 1 431 ? 145.077 122.649 126.503 1.00 14.99 431 SER A C 1
ATOM 771 O O . SER A 1 431 ? 144.133 122.802 125.721 1.00 14.99 431 SER A O 1
ATOM 774 N N . GLY A 1 432 ? 145.847 123.662 126.886 1.00 14.25 432 GLY A N 1
ATOM 775 C CA . GLY A 1 432 ? 145.507 125.025 126.545 1.00 14.25 432 GLY A CA 1
ATOM 776 C C . GLY A 1 432 ? 144.466 125.645 127.441 1.00 14.25 432 GLY A C 1
ATOM 777 O O . GLY A 1 432 ? 143.955 126.721 127.120 1.00 14.25 432 GLY A O 1
ATOM 778 N N . ALA A 1 433 ? 144.140 125.002 128.554 1.00 14.73 433 ALA A N 1
ATOM 779 C CA . ALA A 1 433 ? 143.088 125.449 129.447 1.00 14.73 433 ALA A CA 1
ATOM 780 C C . ALA A 1 433 ? 143.651 125.624 130.845 1.00 14.73 433 ALA A C 1
ATOM 781 O O . ALA A 1 433 ? 144.599 124.943 131.239 1.00 14.73 433 ALA A O 1
ATOM 783 N N . VAL A 1 434 ? 143.061 126.554 131.592 1.00 14.58 434 VAL A N 1
ATOM 784 C CA . VAL A 1 434 ? 143.452 126.754 132.978 1.00 14.58 434 VAL A CA 1
ATOM 785 C C . VAL A 1 434 ? 143.007 125.556 133.804 1.00 14.58 434 VAL A C 1
ATOM 786 O O . VAL A 1 434 ? 141.908 125.020 133.615 1.00 14.58 434 VAL A O 1
ATOM 790 N N . ASP A 1 435 ? 143.868 125.120 134.721 1.00 17.57 435 ASP A N 1
ATOM 791 C CA . ASP A 1 435 ? 143.520 124.039 135.632 1.00 17.57 435 ASP A CA 1
ATOM 792 C C . ASP A 1 435 ? 142.372 124.470 136.535 1.00 17.57 435 ASP A C 1
ATOM 793 O O . ASP A 1 435 ? 142.559 125.280 137.446 1.00 17.57 435 ASP A O 1
ATOM 798 N N . GLU A 1 436 ? 141.176 123.930 136.285 1.00 18.93 436 GLU A N 1
ATOM 799 C CA . GLU A 1 436 ? 139.976 124.369 136.989 1.00 18.93 436 GLU A CA 1
ATOM 800 C C . GLU A 1 436 ? 139.960 123.964 138.455 1.00 18.93 436 GLU A C 1
ATOM 801 O O . GLU A 1 436 ? 139.103 124.449 139.199 1.00 18.93 436 GLU A O 1
ATOM 807 N N . ASP A 1 437 ? 140.872 123.096 138.890 1.00 19.04 437 ASP A N 1
ATOM 808 C CA . ASP A 1 437 ? 140.955 122.761 140.307 1.00 19.04 437 ASP A CA 1
ATOM 809 C C . ASP A 1 437 ? 141.653 123.860 141.099 1.00 19.04 437 ASP A C 1
ATOM 810 O O . ASP A 1 437 ? 141.126 124.337 142.109 1.00 19.04 437 ASP A O 1
ATOM 815 N N . GLU A 1 438 ? 142.844 124.270 140.660 1.00 17.31 438 GLU A N 1
ATOM 816 C CA . GLU A 1 438 ? 143.579 125.309 141.373 1.00 17.31 438 GLU A CA 1
ATOM 817 C C . GLU A 1 438 ? 143.017 126.694 141.076 1.00 17.31 438 GLU A C 1
ATOM 818 O O . GLU A 1 438 ? 142.895 127.531 141.977 1.00 17.31 438 GLU A O 1
ATOM 820 N N . TYR A 1 439 ? 142.668 126.960 139.813 1.00 15.93 439 TYR A N 1
ATOM 821 C CA . TYR A 1 439 ? 142.236 128.290 139.376 1.00 15.93 439 TYR A CA 1
ATOM 822 C C . TYR A 1 439 ? 140.892 128.128 138.673 1.00 15.93 439 TYR A C 1
ATOM 823 O O . TYR A 1 439 ? 140.813 128.146 137.444 1.00 15.93 439 TYR A O 1
ATOM 832 N N . GLY A 1 440 ? 139.828 128.011 139.459 1.00 14.35 440 GLY A N 1
ATOM 833 C CA . GLY A 1 440 ? 138.517 127.763 138.898 1.00 14.35 440 GLY A CA 1
ATOM 834 C C . GLY A 1 440 ? 137.591 128.957 138.957 1.00 14.35 440 GLY A C 1
ATOM 835 O O . GLY A 1 440 ? 138.041 130.105 138.971 1.00 14.35 440 GLY A O 1
ATOM 836 N N . LEU A 1 441 ? 136.291 128.691 138.988 1.00 10.90 441 LEU A N 1
ATOM 837 C CA . LEU A 1 441 ? 135.309 129.757 139.083 1.00 10.90 441 LEU A CA 1
ATOM 838 C C . LEU A 1 441 ? 135.342 130.380 140.476 1.00 10.90 441 LEU A C 1
ATOM 839 O O . LEU A 1 441 ? 135.422 129.662 141.475 1.00 10.90 441 LEU A O 1
ATOM 844 N N . PRO A 1 442 ? 135.288 131.705 140.576 1.00 10.55 442 PRO A N 1
ATOM 845 C CA . PRO A 1 442 ? 135.267 132.346 141.894 1.00 10.55 442 PRO A CA 1
ATOM 846 C C . PRO A 1 442 ? 133.991 132.015 142.652 1.00 10.55 442 PRO A C 1
ATOM 847 O O . PRO A 1 442 ? 132.974 131.623 142.078 1.00 10.55 442 PRO A O 1
ATOM 851 N N . ALA A 1 443 ? 134.061 132.194 143.972 1.00 11.09 443 ALA A N 1
ATOM 852 C CA . ALA A 1 443 ? 132.966 131.786 144.848 1.00 11.09 443 ALA A CA 1
ATOM 853 C C . ALA A 1 443 ? 131.676 132.549 144.565 1.00 11.09 443 ALA A C 1
ATOM 854 O O . ALA A 1 443 ? 130.585 132.000 144.749 1.00 11.09 443 ALA A O 1
ATOM 856 N N . ALA A 1 444 ? 131.772 133.811 144.140 1.00 11.15 444 ALA A N 1
ATOM 857 C CA . ALA A 1 444 ? 130.569 134.594 143.876 1.00 11.15 444 ALA A CA 1
ATOM 858 C C . ALA A 1 444 ? 129.764 134.014 142.719 1.00 11.15 444 ALA A C 1
ATOM 859 O O . ALA A 1 444 ? 128.533 133.918 142.791 1.00 11.15 444 ALA A O 1
ATOM 861 N N . LEU A 1 445 ? 130.441 133.612 141.644 1.00 11.21 445 LEU A N 1
ATOM 862 C CA . LEU A 1 445 ? 129.737 133.060 140.494 1.00 11.21 445 LEU A CA 1
ATOM 863 C C . LEU A 1 445 ? 129.184 131.669 140.793 1.00 11.21 445 LEU A C 1
ATOM 864 O O . LEU A 1 445 ? 128.090 131.314 140.332 1.00 11.21 445 LEU A O 1
ATOM 869 N N . LYS A 1 446 ? 129.913 130.875 141.581 1.00 11.37 446 LYS A N 1
ATOM 870 C CA . LYS A 1 446 ? 129.376 129.600 142.041 1.00 11.37 446 LYS A CA 1
ATOM 871 C C . LYS A 1 446 ? 128.124 129.812 142.877 1.00 11.37 446 LYS A C 1
ATOM 872 O O . LYS A 1 446 ? 127.150 129.059 142.762 1.00 11.37 446 LYS A O 1
ATOM 878 N N . GLU A 1 447 ? 128.137 130.837 143.730 1.00 12.27 447 GLU A N 1
ATOM 879 C CA . GLU A 1 447 ? 126.970 131.143 144.544 1.00 12.27 447 GLU A CA 1
ATOM 880 C C . GLU A 1 447 ? 125.793 131.580 143.685 1.00 12.27 447 GLU A C 1
ATOM 881 O O . GLU A 1 447 ? 124.646 131.233 143.977 1.00 12.27 447 GLU A O 1
ATOM 887 N N . THR A 1 448 ? 126.050 132.351 142.629 1.00 11.30 448 THR A N 1
ATOM 888 C CA . THR A 1 448 ? 124.958 132.727 141.734 1.00 11.30 448 THR A CA 1
ATOM 889 C C . THR A 1 448 ? 124.378 131.510 141.026 1.00 11.30 448 THR A C 1
ATOM 890 O O . THR A 1 448 ? 123.160 131.423 140.834 1.00 11.30 448 THR A O 1
ATOM 894 N N . LEU A 1 449 ? 125.228 130.566 140.618 1.00 10.73 449 LEU A N 1
ATOM 895 C CA . LEU A 1 449 ? 124.718 129.337 140.011 1.00 10.73 449 LEU A CA 1
ATOM 896 C C . LEU A 1 449 ? 123.870 128.541 140.998 1.00 10.73 449 LEU A C 1
ATOM 897 O O . LEU A 1 449 ? 122.803 128.023 140.643 1.00 10.73 449 LEU A O 1
ATOM 902 N N . ARG A 1 450 ? 124.329 128.438 142.245 1.00 12.26 450 ARG A N 1
ATOM 903 C CA . ARG A 1 450 ? 123.557 127.751 143.278 1.00 12.26 450 ARG A CA 1
ATOM 904 C C . ARG A 1 450 ? 122.215 128.435 143.516 1.00 12.26 450 ARG A C 1
ATOM 905 O O . ARG A 1 450 ? 121.186 127.768 143.686 1.00 12.26 450 ARG A O 1
ATOM 913 N N . PHE A 1 451 ? 122.212 129.767 143.537 1.00 12.02 451 PHE A N 1
ATOM 914 C CA . PHE A 1 451 ? 120.979 130.524 143.719 1.00 12.02 451 PHE A CA 1
ATOM 915 C C . PHE A 1 451 ? 120.015 130.310 142.559 1.00 12.02 451 PHE A C 1
ATOM 916 O O . PHE A 1 451 ? 118.807 130.162 142.767 1.00 12.02 451 PHE A O 1
ATOM 924 N N . ALA A 1 452 ? 120.527 130.310 141.328 1.00 12.04 452 ALA A N 1
ATOM 925 C CA . ALA A 1 452 ? 119.667 130.061 140.178 1.00 12.04 452 ALA A CA 1
ATOM 926 C C . ALA A 1 452 ? 119.086 128.657 140.232 1.00 12.04 452 ALA A C 1
ATOM 927 O O . ALA A 1 452 ? 117.946 128.429 139.811 1.00 12.04 452 ALA A O 1
ATOM 929 N N . LEU A 1 453 ? 119.863 127.699 140.739 1.00 11.92 453 LEU A N 1
ATOM 930 C CA . LEU A 1 453 ? 119.342 126.350 140.925 1.00 11.92 453 LEU A CA 1
ATOM 931 C C . LEU A 1 453 ? 118.233 126.325 141.969 1.00 11.92 453 LEU A C 1
ATOM 932 O O . LEU A 1 453 ? 117.222 125.638 141.794 1.00 11.92 453 LEU A O 1
ATOM 937 N N . ALA A 1 454 ? 118.402 127.073 143.061 1.00 12.50 454 ALA A N 1
ATOM 938 C CA . ALA A 1 454 ? 117.402 127.069 144.127 1.00 12.50 454 ALA A CA 1
ATOM 939 C C . ALA A 1 454 ? 116.121 127.782 143.718 1.00 12.50 454 ALA A C 1
ATOM 940 O O . ALA A 1 454 ? 115.056 127.502 144.276 1.00 12.50 454 ALA A O 1
ATOM 942 N N . ARG A 1 455 ? 116.200 128.704 142.768 1.00 14.30 455 ARG A N 1
ATOM 943 C CA . ARG A 1 455 ? 115.049 129.481 142.333 1.00 14.30 455 ARG A CA 1
ATOM 944 C C . ARG A 1 455 ? 114.339 128.871 141.135 1.00 14.30 455 ARG A C 1
ATOM 945 O O . ARG A 1 455 ? 113.410 129.490 140.608 1.00 14.30 455 ARG A O 1
ATOM 953 N N . ASN A 1 456 ? 114.754 127.682 140.698 1.00 13.18 456 ASN A N 1
ATOM 954 C CA . ASN A 1 456 ? 114.189 127.022 139.523 1.00 13.18 456 ASN A CA 1
ATOM 955 C C . ASN A 1 456 ? 114.313 127.900 138.282 1.00 13.18 456 ASN A C 1
ATOM 956 O O . ASN A 1 456 ? 113.422 127.939 137.434 1.00 13.18 456 ASN A O 1
ATOM 961 N N . PHE A 1 457 ? 115.439 128.602 138.170 1.00 12.94 457 PHE A N 1
ATOM 962 C CA . PHE A 1 457 ? 115.687 129.483 137.037 1.00 12.94 457 PHE A CA 1
ATOM 963 C C . PHE A 1 457 ? 116.193 128.696 135.839 1.00 12.94 457 PHE A C 1
ATOM 964 O O . PHE A 1 457 ? 117.253 129.002 135.289 1.00 12.94 457 PHE A O 1
ATOM 972 N N . TYR A 1 458 ? 115.441 127.676 135.436 1.00 12.60 458 TYR A N 1
ATOM 973 C CA . TYR A 1 458 ? 115.748 126.882 134.255 1.00 12.60 458 TYR A CA 1
ATOM 974 C C . TYR A 1 458 ? 114.520 126.673 133.378 1.00 12.60 458 TYR A C 1
ATOM 975 O O . TYR A 1 458 ? 114.341 125.598 132.800 1.00 12.60 458 TYR A O 1
ATOM 984 N N . GLY A 1 459 ? 113.673 127.692 133.262 1.00 14.63 459 GLY A N 1
ATOM 985 C CA . GLY A 1 459 ? 112.595 127.677 132.302 1.00 14.63 459 GLY A CA 1
ATOM 986 C C . GLY A 1 459 ? 113.074 128.096 130.930 1.00 14.63 459 GLY A C 1
ATOM 987 O O . GLY A 1 459 ? 114.262 128.283 130.679 1.00 14.63 459 GLY A O 1
ATOM 988 N N . TYR A 1 460 ? 112.124 128.237 130.015 1.00 15.78 460 TYR A N 1
ATOM 989 C CA . TYR A 1 460 ? 112.465 128.663 128.666 1.00 15.78 460 TYR A CA 1
ATOM 990 C C . TYR A 1 460 ? 112.909 130.119 128.658 1.00 15.78 460 TYR A C 1
ATOM 991 O O . TYR A 1 460 ? 112.363 130.959 129.377 1.00 15.78 460 TYR A O 1
ATOM 1000 N N . SER A 1 461 ? 113.904 130.414 127.830 1.00 17.10 461 SER A N 1
ATOM 1001 C CA . SER A 1 461 ? 114.478 131.745 127.722 1.00 17.10 461 SER A CA 1
ATOM 1002 C C . SER A 1 461 ? 114.439 132.217 126.275 1.00 17.10 461 SER A C 1
ATOM 1003 O O . SER A 1 461 ? 114.247 131.432 125.343 1.00 17.10 461 SER A O 1
ATOM 1006 N N . ASP A 1 462 ? 114.640 133.520 126.100 1.00 17.48 462 ASP A N 1
ATOM 1007 C CA . ASP A 1 462 ? 114.619 134.118 124.775 1.00 17.48 462 ASP A CA 1
ATOM 1008 C C . ASP A 1 462 ? 115.800 133.624 123.942 1.00 17.48 462 ASP A C 1
ATOM 1009 O O . ASP A 1 462 ? 116.797 133.117 124.462 1.00 17.48 462 ASP A O 1
ATOM 1014 N N . SER A 1 463 ? 115.665 133.767 122.622 1.00 13.81 463 SER A N 1
ATOM 1015 C CA . SER A 1 463 ? 116.688 133.271 121.707 1.00 13.81 463 SER A CA 1
ATOM 1016 C C . SER A 1 463 ? 118.017 133.997 121.878 1.00 13.81 463 SER A C 1
ATOM 1017 O O . SER A 1 463 ? 119.075 133.404 121.644 1.00 13.81 463 SER A O 1
ATOM 1020 N N . LEU A 1 464 ? 117.993 135.270 122.272 1.00 13.65 464 LEU A N 1
ATOM 1021 C CA . LEU A 1 464 ? 119.211 136.047 122.450 1.00 13.65 464 LEU A CA 1
ATOM 1022 C C . LEU A 1 464 ? 119.567 136.288 123.906 1.00 13.65 464 LEU A C 1
ATOM 1023 O O . LEU A 1 464 ? 120.589 136.925 124.177 1.00 13.65 464 LEU A O 1
ATOM 1028 N N . GLY A 1 465 ? 118.758 135.820 124.843 1.00 15.54 465 GLY A N 1
ATOM 1029 C CA . GLY A 1 465 ? 119.030 135.994 126.255 1.00 15.54 465 GLY A CA 1
ATOM 1030 C C . GLY A 1 465 ? 118.015 136.903 126.928 1.00 15.54 465 GLY A C 1
ATOM 1031 O O . GLY A 1 465 ? 117.171 137.535 126.291 1.00 15.54 465 GLY A O 1
ATOM 1032 N N . ARG A 1 466 ? 118.122 136.945 128.251 1.00 17.14 466 ARG A N 1
ATOM 1033 C CA . ARG A 1 466 ? 117.276 137.784 129.080 1.00 17.14 466 ARG A CA 1
ATOM 1034 C C . ARG A 1 466 ? 117.849 139.199 129.156 1.00 17.14 466 ARG A C 1
ATOM 1035 O O . ARG A 1 466 ? 119.059 139.414 129.058 1.00 17.14 466 ARG A O 1
ATOM 1043 N N . GLN A 1 467 ? 116.955 140.171 129.323 1.00 16.20 467 GLN A N 1
ATOM 1044 C CA . GLN A 1 467 ? 117.287 141.588 129.223 1.00 16.20 467 GLN A CA 1
ATOM 1045 C C . GLN A 1 467 ? 118.272 142.094 130.277 1.00 16.20 467 GLN A C 1
ATOM 1046 O O . GLN A 1 467 ? 119.198 142.829 129.918 1.00 16.20 467 GLN A O 1
ATOM 1052 N N . PRO A 1 468 ? 118.112 141.784 131.572 1.00 14.90 468 PRO A N 1
ATOM 1053 C CA . PRO A 1 468 ? 119.104 142.284 132.544 1.00 14.90 468 PRO A CA 1
ATOM 1054 C C . PRO A 1 468 ? 120.528 141.847 132.244 1.00 14.90 468 PRO A C 1
ATOM 1055 O O . PRO A 1 468 ? 121.461 142.646 132.391 1.00 14.90 468 PRO A O 1
ATOM 1059 N N . ALA A 1 469 ? 120.720 140.599 131.814 1.00 12.92 469 ALA A N 1
ATOM 1060 C CA . ALA A 1 469 ? 122.057 140.117 131.492 1.00 12.92 469 ALA A CA 1
ATOM 1061 C C . ALA A 1 469 ? 122.646 140.858 130.299 1.00 12.92 469 ALA A C 1
ATOM 1062 O O . ALA A 1 469 ? 123.823 141.234 130.315 1.00 12.92 469 ALA A O 1
ATOM 1064 N N . ARG A 1 470 ? 121.835 141.088 129.266 1.00 11.89 470 ARG A N 1
ATOM 1065 C CA . ARG A 1 470 ? 122.298 141.832 128.102 1.00 11.89 470 ARG A CA 1
ATOM 1066 C C . ARG A 1 470 ? 122.625 143.277 128.458 1.00 11.89 470 ARG A C 1
ATOM 1067 O O . ARG A 1 470 ? 123.602 143.837 127.954 1.00 11.89 470 ARG A O 1
ATOM 1075 N N . GLU A 1 471 ? 121.820 143.896 129.321 1.00 15.13 471 GLU A N 1
ATOM 1076 C CA . GLU A 1 471 ? 122.091 145.267 129.746 1.00 15.13 471 GLU A CA 1
ATOM 1077 C C . GLU A 1 471 ? 123.391 145.359 130.536 1.00 15.13 471 GLU A C 1
ATOM 1078 O O . GLU A 1 471 ? 124.201 146.270 130.313 1.00 15.13 471 GLU A O 1
ATOM 1084 N N . ALA A 1 472 ? 123.610 144.420 131.458 1.00 11.89 472 ALA A N 1
ATOM 1085 C CA . ALA A 1 472 ? 124.853 144.411 132.219 1.00 11.89 472 ALA A CA 1
ATOM 1086 C C . ALA A 1 472 ? 126.056 144.184 131.311 1.00 11.89 472 ALA A C 1
ATOM 1087 O O . ALA A 1 472 ? 127.093 144.842 131.467 1.00 11.89 472 ALA A O 1
ATOM 1089 N N . VAL A 1 473 ? 125.937 143.263 130.352 1.00 10.23 473 VAL A N 1
ATOM 1090 C CA . VAL A 1 473 ? 127.039 143.008 129.428 1.00 10.23 473 VAL A CA 1
ATOM 1091 C C . VAL A 1 473 ? 127.320 144.240 128.579 1.00 10.23 473 VAL A C 1
ATOM 1092 O O . VAL A 1 473 ? 128.479 144.575 128.315 1.00 10.23 473 VAL A O 1
ATOM 1096 N N . ALA A 1 474 ? 126.267 144.931 128.136 1.00 11.49 474 ALA A N 1
ATOM 1097 C CA . ALA A 1 474 ? 126.457 146.139 127.342 1.00 11.49 474 ALA A CA 1
ATOM 1098 C C . ALA A 1 474 ? 127.188 147.211 128.135 1.00 11.49 474 ALA A C 1
ATOM 1099 O O . ALA A 1 474 ? 128.105 147.856 127.617 1.00 11.49 474 ALA A O 1
ATOM 1101 N N . ALA A 1 475 ? 126.805 147.409 129.397 1.00 11.66 475 ALA A N 1
ATOM 1102 C CA . ALA A 1 475 ? 127.499 148.397 130.220 1.00 11.66 475 ALA A CA 1
ATOM 1103 C C . ALA A 1 475 ? 128.962 148.017 130.432 1.00 11.66 475 ALA A C 1
ATOM 1104 O O . ALA A 1 475 ? 129.856 148.875 130.356 1.00 11.66 475 ALA A O 1
ATOM 1106 N N . MET A 1 476 ? 129.226 146.735 130.699 1.00 11.75 476 MET A N 1
ATOM 1107 C CA . MET A 1 476 ? 130.597 146.295 130.938 1.00 11.75 476 MET A CA 1
ATOM 1108 C C . MET A 1 476 ? 131.458 146.460 129.691 1.00 11.75 476 MET A C 1
ATOM 1109 O O . MET A 1 476 ? 132.636 146.822 129.784 1.00 11.75 476 MET A O 1
ATOM 1114 N N . GLU A 1 477 ? 130.896 146.189 128.515 1.00 12.15 477 GLU A N 1
ATOM 1115 C CA . GLU A 1 477 ? 131.655 146.393 127.287 1.00 12.15 477 GLU A CA 1
ATOM 1116 C C . GLU A 1 477 ? 131.858 147.871 126.990 1.00 12.15 477 GLU A C 1
ATOM 1117 O O . GLU A 1 477 ? 132.903 148.255 126.455 1.00 12.15 477 GLU A O 1
ATOM 1123 N N . SER A 1 478 ? 130.874 148.712 127.322 1.00 13.85 478 SER A N 1
ATOM 1124 C CA . SER A 1 478 ? 130.985 150.139 127.042 1.00 13.85 478 SER A CA 1
ATOM 1125 C C . SER A 1 478 ? 132.042 150.798 127.912 1.00 13.85 478 SER A C 1
ATOM 1126 O O . SER A 1 478 ? 132.727 151.724 127.466 1.00 13.85 478 SER A O 1
ATOM 1129 N N . VAL A 1 479 ? 132.185 150.347 129.161 1.00 14.10 479 VAL A N 1
ATOM 1130 C CA . VAL A 1 479 ? 133.094 151.038 130.071 1.00 14.10 479 VAL A CA 1
ATOM 1131 C C . VAL A 1 479 ? 134.550 150.938 129.623 1.00 14.10 479 VAL A C 1
ATOM 1132 O O . VAL A 1 479 ? 135.388 151.719 130.086 1.00 14.10 479 VAL A O 1
ATOM 1136 N N . SER A 1 480 ? 134.881 150.007 128.728 1.00 14.67 480 SER A N 1
ATOM 1137 C CA . SER A 1 480 ? 136.262 149.757 128.337 1.00 14.67 480 SER A CA 1
ATOM 1138 C C . SER A 1 480 ? 136.657 150.411 127.020 1.00 14.67 480 SER A C 1
ATOM 1139 O O . SER A 1 480 ? 137.795 150.232 126.579 1.00 14.67 480 SER A O 1
ATOM 1142 N N . MET A 1 481 ? 135.762 151.152 126.378 1.00 15.88 481 MET A N 1
ATOM 1143 C CA . MET A 1 481 ? 136.073 151.786 125.106 1.00 15.88 481 MET A CA 1
ATOM 1144 C C . MET A 1 481 ? 136.599 153.200 125.316 1.00 15.88 481 MET A C 1
ATOM 1145 O O . MET A 1 481 ? 136.230 153.888 126.271 1.00 15.88 481 MET A O 1
ATOM 1150 N N . GLN A 1 482 ? 137.487 153.623 124.413 1.00 17.79 482 GLN A N 1
ATOM 1151 C CA . GLN A 1 482 ? 137.953 155.006 124.431 1.00 17.79 482 GLN A CA 1
ATOM 1152 C C . GLN A 1 482 ? 136.802 155.969 124.186 1.00 17.79 482 GLN A C 1
ATOM 1153 O O . GLN A 1 482 ? 136.661 156.978 124.887 1.00 17.79 482 GLN A O 1
ATOM 1159 N N . GLN A 1 483 ? 135.970 155.672 123.194 1.00 19.74 483 GLN A N 1
ATOM 1160 C CA . GLN A 1 483 ? 134.769 156.441 122.919 1.00 19.74 483 GLN A CA 1
ATOM 1161 C C . GLN A 1 483 ? 133.721 155.493 122.362 1.00 19.74 483 GLN A C 1
ATOM 1162 O O . GLN A 1 483 ? 134.043 154.451 121.786 1.00 19.74 483 GLN A O 1
ATOM 1164 N N . GLY A 1 484 ? 132.461 155.870 122.528 1.00 19.52 484 GLY A N 1
ATOM 1165 C CA . GLY A 1 484 ? 131.360 155.046 122.086 1.00 19.52 484 GLY A CA 1
ATOM 1166 C C . GLY A 1 484 ? 130.649 154.354 123.233 1.00 19.52 484 GLY A C 1
ATOM 1167 O O . GLY A 1 484 ? 131.055 154.407 124.396 1.00 19.52 484 GLY A O 1
ATOM 1168 N N . HIS A 1 485 ? 129.563 153.674 122.883 1.00 17.90 485 HIS A N 1
ATOM 1169 C CA . HIS A 1 485 ? 128.663 153.124 123.880 1.00 17.90 485 HIS A CA 1
ATOM 1170 C C . HIS A 1 485 ? 127.900 151.956 123.273 1.00 17.90 485 HIS A C 1
ATOM 1171 O O . HIS A 1 485 ? 127.550 151.964 122.091 1.00 17.90 485 HIS A O 1
ATOM 1178 N N . TYR A 1 486 ? 127.653 150.944 124.096 1.00 13.78 486 TYR A N 1
ATOM 1179 C CA . TYR A 1 486 ? 126.907 149.762 123.691 1.00 13.78 486 TYR A CA 1
ATOM 1180 C C . TYR A 1 486 ? 125.576 149.725 124.428 1.00 13.78 486 TYR A C 1
ATOM 1181 O O . TYR A 1 486 ? 125.513 149.999 125.629 1.00 13.78 486 TYR A O 1
ATOM 1190 N N . GLU A 1 487 ? 124.517 149.394 123.701 1.00 14.85 487 GLU A N 1
ATOM 1191 C CA . GLU A 1 487 ? 123.206 149.153 124.280 1.00 14.85 487 GLU A CA 1
ATOM 1192 C C . GLU A 1 487 ? 122.929 147.654 124.319 1.00 14.85 487 GLU A C 1
ATOM 1193 O O . GLU A 1 487 ? 123.610 146.856 123.673 1.00 14.85 487 GLU A O 1
ATOM 1199 N N . ALA A 1 488 ? 121.914 147.273 125.095 1.00 12.33 488 ALA A N 1
ATOM 1200 C CA . ALA A 1 488 ? 121.579 145.859 125.222 1.00 12.33 488 ALA A CA 1
ATOM 1201 C C . ALA A 1 488 ? 121.132 145.246 123.905 1.00 12.33 488 ALA A C 1
ATOM 1202 O O . ALA A 1 488 ? 121.180 144.022 123.760 1.00 12.33 488 ALA A O 1
ATOM 1204 N N . ALA A 1 489 ? 120.697 146.062 122.944 1.00 11.54 489 ALA A N 1
ATOM 1205 C CA . ALA A 1 489 ? 120.270 145.547 121.651 1.00 11.54 489 ALA A CA 1
ATOM 1206 C C . ALA A 1 489 ? 121.426 145.034 120.805 1.00 11.54 489 ALA A C 1
ATOM 1207 O O . ALA A 1 489 ? 121.182 144.372 119.793 1.00 11.54 489 ALA A O 1
ATOM 1209 N N . SER A 1 490 ? 122.666 145.324 121.187 1.00 10.71 490 SER A N 1
ATOM 1210 C CA . SER A 1 490 ? 123.840 144.905 120.438 1.00 10.71 490 SER A CA 1
ATOM 1211 C C . SER A 1 490 ? 124.524 143.686 121.046 1.00 10.71 490 SER A C 1
ATOM 1212 O O . SER A 1 490 ? 125.627 143.335 120.623 1.00 10.71 490 SER A O 1
ATOM 1215 N N . VAL A 1 491 ? 123.889 143.027 122.011 1.00 9.41 491 VAL A N 1
ATOM 1216 C CA . VAL A 1 491 ? 124.469 141.905 122.737 1.00 9.41 491 VAL A CA 1
ATOM 1217 C C . VAL A 1 491 ? 123.661 140.656 122.423 1.00 9.41 491 VAL A C 1
ATOM 1218 O O . VAL A 1 491 ? 122.429 140.677 122.502 1.00 9.41 491 VAL A O 1
ATOM 1222 N N . ALA A 1 492 ? 124.346 139.570 122.065 1.00 8.56 492 ALA A N 1
ATOM 1223 C CA . ALA A 1 492 ? 123.699 138.273 121.906 1.00 8.56 492 ALA A CA 1
ATOM 1224 C C . ALA A 1 492 ? 124.416 137.255 122.778 1.00 8.56 492 ALA A C 1
ATOM 1225 O O . ALA A 1 492 ? 125.626 137.061 122.637 1.00 8.56 492 ALA A O 1
ATOM 1227 N N . LEU A 1 493 ? 123.670 136.606 123.670 1.00 8.35 493 LEU A N 1
ATOM 1228 C CA . LEU A 1 493 ? 124.215 135.576 124.545 1.00 8.35 493 LEU A CA 1
ATOM 1229 C C . LEU A 1 493 ? 124.175 134.226 123.841 1.00 8.35 493 LEU A C 1
ATOM 1230 O O . LEU A 1 493 ? 123.147 133.845 123.276 1.00 8.35 493 LEU A O 1
ATOM 1235 N N . THR A 1 494 ? 125.299 133.509 123.876 1.00 8.26 494 THR A N 1
ATOM 1236 C CA . THR A 1 494 ? 125.491 132.284 123.114 1.00 8.26 494 THR A CA 1
ATOM 1237 C C . THR A 1 494 ? 126.135 131.230 124.011 1.00 8.26 494 THR A C 1
ATOM 1238 O O . THR A 1 494 ? 126.472 131.488 125.171 1.00 8.26 494 THR A O 1
ATOM 1242 N N . MET A 1 495 ? 126.291 130.024 123.468 1.00 9.43 495 MET A N 1
ATOM 1243 C CA . MET A 1 495 ? 126.874 128.900 124.204 1.00 9.43 495 MET A CA 1
ATOM 1244 C C . MET A 1 495 ? 128.323 128.659 123.775 1.00 9.43 495 MET A C 1
ATOM 1245 O O . MET A 1 495 ? 128.677 127.616 123.231 1.00 9.43 495 MET A O 1
ATOM 1250 N N . GLY A 1 496 ? 129.172 129.645 124.045 1.00 7.09 496 GLY A N 1
ATOM 1251 C CA . GLY A 1 496 ? 130.595 129.504 123.821 1.00 7.09 496 GLY A CA 1
ATOM 1252 C C . GLY A 1 496 ? 131.047 129.951 122.441 1.00 7.09 496 GLY A C 1
ATOM 1253 O O . GLY A 1 496 ? 130.260 130.159 121.518 1.00 7.09 496 GLY A O 1
ATOM 1254 N N . ALA A 1 497 ? 132.370 130.075 122.306 1.00 5.95 497 ALA A N 1
ATOM 1255 C CA . ALA A 1 497 ? 132.950 130.647 121.095 1.00 5.95 497 ALA A CA 1
ATOM 1256 C C . ALA A 1 497 ? 132.896 129.678 119.920 1.00 5.95 497 ALA A C 1
ATOM 1257 O O . ALA A 1 497 ? 132.632 130.092 118.789 1.00 5.95 497 ALA A O 1
ATOM 1259 N N . THR A 1 498 ? 133.169 128.393 120.147 1.00 5.65 498 THR A N 1
ATOM 1260 C CA . THR A 1 498 ? 133.103 127.441 119.043 1.00 5.65 498 THR A CA 1
ATOM 1261 C C . THR A 1 498 ? 131.713 127.437 118.425 1.00 5.65 498 THR A C 1
ATOM 1262 O O . THR A 1 498 ? 131.554 127.589 117.206 1.00 5.65 498 THR A O 1
ATOM 1266 N N . HIS A 1 499 ? 130.690 127.305 119.271 1.00 5.83 499 HIS A N 1
ATOM 1267 C CA . HIS A 1 499 ? 129.317 127.347 118.798 1.00 5.83 499 HIS A CA 1
ATOM 1268 C C . HIS A 1 499 ? 128.970 128.700 118.195 1.00 5.83 499 HIS A C 1
ATOM 1269 O O . HIS A 1 499 ? 128.219 128.761 117.220 1.00 5.83 499 HIS A O 1
ATOM 1276 N N . THR A 1 500 ? 129.516 129.790 118.738 1.00 5.64 500 THR A N 1
ATOM 1277 C CA . THR A 1 500 ? 129.206 131.115 118.209 1.00 5.64 500 THR A CA 1
ATOM 1278 C C . THR A 1 500 ? 129.733 131.300 116.790 1.00 5.64 500 THR A C 1
ATOM 1279 O O . THR A 1 500 ? 128.995 131.741 115.908 1.00 5.64 500 THR A O 1
ATOM 1283 N N . ILE A 1 501 ? 131.013 131.002 116.552 1.00 5.12 501 ILE A N 1
ATOM 1284 C CA . ILE A 1 501 ? 131.540 131.120 115.191 1.00 5.12 501 ILE A CA 1
ATOM 1285 C C . ILE A 1 501 ? 130.892 130.110 114.248 1.00 5.12 501 ILE A C 1
ATOM 1286 O O . ILE A 1 501 ? 130.646 130.425 113.081 1.00 5.12 501 ILE A O 1
ATOM 1291 N N . SER A 1 502 ? 130.567 128.906 114.723 1.00 5.27 502 SER A N 1
ATOM 1292 C CA . SER A 1 502 ? 129.866 127.967 113.848 1.00 5.27 502 SER A CA 1
ATOM 1293 C C . SER A 1 502 ? 128.495 128.508 113.442 1.00 5.27 502 SER A C 1
ATOM 1294 O O . SER A 1 502 ? 128.120 128.480 112.261 1.00 5.27 502 SER A O 1
ATOM 1297 N N . SER A 1 503 ? 127.742 129.030 114.414 1.00 5.49 503 SER A N 1
ATOM 1298 C CA . SER A 1 503 ? 126.423 129.583 114.139 1.00 5.49 503 SER A CA 1
ATOM 1299 C C . SER A 1 503 ? 126.508 130.812 113.249 1.00 5.49 503 SER A C 1
ATOM 1300 O O . SER A 1 503 ? 125.683 130.988 112.351 1.00 5.49 503 SER A O 1
ATOM 1303 N N . LEU A 1 504 ? 127.487 131.683 113.495 1.00 5.54 504 LEU A N 1
ATOM 1304 C CA . LEU A 1 504 ? 127.646 132.875 112.672 1.00 5.54 504 LEU A CA 1
ATOM 1305 C C . LEU A 1 504 ? 128.022 132.513 111.246 1.00 5.54 504 LEU A C 1
ATOM 1306 O O . LEU A 1 504 ? 127.539 133.137 110.301 1.00 5.54 504 LEU A O 1
ATOM 1311 N N . ALA A 1 505 ? 128.889 131.517 111.066 1.00 5.78 505 ALA A N 1
ATOM 1312 C CA . ALA A 1 505 ? 129.227 131.079 109.719 1.00 5.78 505 ALA A CA 1
ATOM 1313 C C . ALA A 1 505 ? 128.008 130.519 109.003 1.00 5.78 505 ALA A C 1
ATOM 1314 O O . ALA A 1 505 ? 127.801 130.787 107.815 1.00 5.78 505 ALA A O 1
ATOM 1316 N N . ASP A 1 506 ? 127.191 129.734 109.708 1.00 7.09 506 ASP A N 1
ATOM 1317 C CA . ASP A 1 506 ? 125.975 129.206 109.095 1.00 7.09 506 ASP A CA 1
ATOM 1318 C C . ASP A 1 506 ? 124.991 130.321 108.754 1.00 7.09 506 ASP A C 1
ATOM 1319 O O . ASP A 1 506 ? 124.374 130.310 107.684 1.00 7.09 506 ASP A O 1
ATOM 1324 N N . PHE A 1 507 ? 124.847 131.297 109.649 1.00 7.21 507 PHE A N 1
ATOM 1325 C CA . PHE A 1 507 ? 123.838 132.339 109.508 1.00 7.21 507 PHE A CA 1
ATOM 1326 C C . PHE A 1 507 ? 124.240 133.374 108.465 1.00 7.21 507 PHE A C 1
ATOM 1327 O O . PHE A 1 507 ? 123.383 133.929 107.769 1.00 7.21 507 PHE A O 1
ATOM 1335 N N . ILE A 1 508 ? 125.539 133.643 108.340 1.00 7.93 508 ILE A N 1
ATOM 1336 C CA . ILE A 1 508 ? 126.021 134.663 107.416 1.00 7.93 508 ILE A CA 1
ATOM 1337 C C . ILE A 1 508 ? 125.965 134.164 105.978 1.00 7.93 508 ILE A C 1
ATOM 1338 O O . ILE A 1 508 ? 125.637 134.920 105.057 1.00 7.93 508 ILE A O 1
ATOM 1343 N N . PHE A 1 509 ? 126.273 132.887 105.759 1.00 9.04 509 PHE A N 1
ATOM 1344 C CA . PHE A 1 509 ? 126.475 132.357 104.417 1.00 9.04 509 PHE A CA 1
ATOM 1345 C C . PHE A 1 509 ? 125.217 131.742 103.813 1.00 9.04 509 PHE A C 1
ATOM 1346 O O . PHE A 1 509 ? 125.321 130.867 102.945 1.00 9.04 509 PHE A O 1
ATOM 1354 N N . ARG A 1 510 ? 124.030 132.176 104.238 1.00 10.82 510 ARG A N 1
ATOM 1355 C CA . ARG A 1 510 ? 122.804 131.717 103.594 1.00 10.82 510 ARG A CA 1
ATOM 1356 C C . ARG A 1 510 ? 122.530 132.501 102.316 1.00 10.82 510 ARG A C 1
ATOM 1357 O O . ARG A 1 510 ? 122.542 131.942 101.214 1.00 10.82 510 ARG A O 1
ATOM 1365 N N . ASP A 1 511 ? 122.288 133.799 102.448 1.00 17.75 511 ASP A N 1
ATOM 1366 C CA . ASP A 1 511 ? 122.088 134.694 101.315 1.00 17.75 511 ASP A CA 1
ATOM 1367 C C . ASP A 1 511 ? 123.274 135.652 101.308 1.00 17.75 511 ASP A C 1
ATOM 1368 O O . ASP A 1 511 ? 123.222 136.736 101.891 1.00 17.75 511 ASP A O 1
ATOM 1370 N N . ASN A 1 512 ? 124.352 135.236 100.649 1.00 22.31 512 ASN A N 1
ATOM 1371 C CA . ASN A 1 512 ? 125.595 136.000 100.610 1.00 22.31 512 ASN A CA 1
ATOM 1372 C C . ASN A 1 512 ? 125.961 136.248 99.154 1.00 22.31 512 ASN A C 1
ATOM 1373 O O . ASN A 1 512 ? 126.429 135.327 98.463 1.00 22.31 512 ASN A O 1
ATOM 1378 N N . PRO A 1 513 ? 125.749 137.464 98.647 1.00 26.11 513 PRO A N 1
ATOM 1379 C CA . PRO A 1 513 ? 126.051 137.730 97.231 1.00 26.11 513 PRO A CA 1
ATOM 1380 C C . PRO A 1 513 ? 127.521 137.589 96.879 1.00 26.11 513 PRO A C 1
ATOM 1381 O O . PRO A 1 513 ? 127.847 137.348 95.709 1.00 26.11 513 PRO A O 1
ATOM 1385 N N . TYR A 1 514 ? 128.417 137.723 97.853 1.00 24.15 514 TYR A N 1
ATOM 1386 C CA . TYR A 1 514 ? 129.847 137.768 97.578 1.00 24.15 514 TYR A CA 1
ATOM 1387 C C . TYR A 1 514 ? 130.426 136.363 97.483 1.00 24.15 514 TYR A C 1
ATOM 1388 O O . TYR A 1 514 ? 130.188 135.520 98.353 1.00 24.15 514 TYR A O 1
ATOM 1397 N N . ALA A 1 515 ? 131.187 136.116 96.419 1.00 21.47 515 ALA A N 1
ATOM 1398 C CA . ALA A 1 515 ? 131.688 134.786 96.108 1.00 21.47 515 ALA A CA 1
ATOM 1399 C C . ALA A 1 515 ? 133.165 134.599 96.422 1.00 21.47 515 ALA A C 1
ATOM 1400 O O . ALA A 1 515 ? 133.681 133.491 96.244 1.00 21.47 515 ALA A O 1
ATOM 1402 N N . ASP A 1 516 ? 133.862 135.635 96.876 1.00 18.22 516 ASP A N 1
ATOM 1403 C CA . ASP A 1 516 ? 135.256 135.454 97.241 1.00 18.22 516 ASP A CA 1
ATOM 1404 C C . ASP A 1 516 ? 135.367 134.662 98.539 1.00 18.22 516 ASP A C 1
ATOM 1405 O O . ASP A 1 516 ? 134.397 134.485 99.277 1.00 18.22 516 ASP A O 1
ATOM 1410 N N . ALA A 1 517 ? 136.569 134.163 98.799 1.00 12.97 517 ALA A N 1
ATOM 1411 C CA . ALA A 1 517 ? 136.775 133.267 99.925 1.00 12.97 517 ALA A CA 1
ATOM 1412 C C . ALA A 1 517 ? 136.753 134.024 101.245 1.00 12.97 517 ALA A C 1
ATOM 1413 O O . ALA A 1 517 ? 137.249 135.148 101.345 1.00 12.97 517 ALA A O 1
ATOM 1415 N N . ALA A 1 518 ? 136.158 133.406 102.259 1.00 11.56 518 ALA A N 1
ATOM 1416 C CA . ALA A 1 518 ? 136.303 133.903 103.617 1.00 11.56 518 ALA A CA 1
ATOM 1417 C C . ALA A 1 518 ? 137.757 133.782 104.046 1.00 11.56 518 ALA A C 1
ATOM 1418 O O . ALA A 1 518 ? 138.412 132.770 103.794 1.00 11.56 518 ALA A O 1
ATOM 1420 N N . ILE A 1 519 ? 138.269 134.820 104.691 1.00 10.43 519 ILE A N 1
ATOM 1421 C CA . ILE A 1 519 ? 139.678 134.892 105.052 1.00 10.43 519 ILE A CA 1
ATOM 1422 C C . ILE A 1 519 ? 139.826 134.474 106.506 1.00 10.43 519 ILE A C 1
ATOM 1423 O O . ILE A 1 519 ? 139.179 135.040 107.393 1.00 10.43 519 ILE A O 1
ATOM 1428 N N . CYS A 1 520 ? 140.670 133.481 106.752 1.00 10.79 520 CYS A N 1
ATOM 1429 C CA . CYS A 1 520 ? 141.009 133.057 108.103 1.00 10.79 520 CYS A CA 1
ATOM 1430 C C . CYS A 1 520 ? 142.474 133.381 108.350 1.00 10.79 520 CYS A C 1
ATOM 1431 O O . CYS A 1 520 ? 143.348 132.939 107.598 1.00 10.79 520 CYS A O 1
ATOM 1434 N N . ALA A 1 521 ? 142.736 134.157 109.393 1.00 9.75 521 ALA A N 1
ATOM 1435 C CA . ALA A 1 521 ? 144.101 134.455 109.789 1.00 9.75 521 ALA A CA 1
ATOM 1436 C C . ALA A 1 521 ? 144.664 133.290 110.588 1.00 9.75 521 ALA A C 1
ATOM 1437 O O . ALA A 1 521 ? 144.023 132.800 111.521 1.00 9.75 521 ALA A O 1
ATOM 1439 N N . ILE A 1 522 ? 145.858 132.841 110.216 1.00 10.12 522 ILE A N 1
ATOM 1440 C CA . ILE A 1 522 ? 146.530 131.758 110.925 1.00 10.12 522 ILE A CA 1
ATOM 1441 C C . ILE A 1 522 ? 147.737 132.343 111.648 1.00 10.12 522 ILE A C 1
ATOM 1442 O O . ILE A 1 522 ? 148.346 133.297 111.148 1.00 10.12 522 ILE A O 1
ATOM 1447 N N . PRO A 1 523 ? 148.123 131.822 112.824 1.00 9.38 523 PRO A N 1
ATOM 1448 C CA . PRO A 1 523 ? 147.586 130.651 113.527 1.00 9.38 523 PRO A CA 1
ATOM 1449 C C . PRO A 1 523 ? 146.169 130.829 114.074 1.00 9.38 523 PRO A C 1
ATOM 1450 O O . PRO A 1 523 ? 145.790 131.928 114.466 1.00 9.38 523 PRO A O 1
ATOM 1454 N N . ASN A 1 524 ? 145.402 129.741 114.102 1.00 7.86 524 ASN A N 1
ATOM 1455 C CA . ASN A 1 524 ? 144.006 129.795 114.503 1.00 7.86 524 ASN A CA 1
ATOM 1456 C C . ASN A 1 524 ? 143.617 128.470 115.146 1.00 7.86 524 ASN A C 1
ATOM 1457 O O . ASN A 1 524 ? 144.438 127.566 115.308 1.00 7.86 524 ASN A O 1
ATOM 1462 N N . TYR A 1 525 ? 142.344 128.370 115.518 1.00 7.24 525 TYR A N 1
ATOM 1463 C CA . TYR A 1 525 ? 141.791 127.171 116.133 1.00 7.24 525 TYR A CA 1
ATOM 1464 C C . TYR A 1 525 ? 141.138 126.314 115.056 1.00 7.24 525 TYR A C 1
ATOM 1465 O O . TYR A 1 525 ? 140.270 126.814 114.331 1.00 7.24 525 TYR A O 1
ATOM 1474 N N . PRO A 1 526 ? 141.541 125.057 114.888 1.00 7.77 526 PRO A N 1
ATOM 1475 C CA . PRO A 1 526 ? 141.055 124.250 113.754 1.00 7.77 526 PRO A CA 1
ATOM 1476 C C . PRO A 1 526 ? 139.543 124.075 113.731 1.00 7.77 526 PRO A C 1
ATOM 1477 O O . PRO A 1 526 ? 138.959 124.051 112.638 1.00 7.77 526 PRO A O 1
ATOM 1481 N N . PRO A 1 527 ? 138.863 123.910 114.879 1.00 6.55 527 PRO A N 1
ATOM 1482 C CA . PRO A 1 527 ? 137.391 123.828 114.810 1.00 6.55 527 PRO A CA 1
ATOM 1483 C C . PRO A 1 527 ? 136.727 125.046 114.189 1.00 6.55 527 PRO A C 1
ATOM 1484 O O . PRO A 1 527 ? 135.779 124.893 113.413 1.00 6.55 527 PRO A O 1
ATOM 1488 N N . LEU A 1 528 ? 137.210 126.253 114.489 1.00 6.06 528 LEU A N 1
ATOM 1489 C CA . LEU A 1 528 ? 136.608 127.456 113.924 1.00 6.06 528 LEU A CA 1
ATOM 1490 C C . LEU A 1 528 ? 136.815 127.520 112.417 1.00 6.06 528 LEU A C 1
ATOM 1491 O O . LEU A 1 528 ? 135.884 127.820 111.657 1.00 6.06 528 LEU A O 1
ATOM 1496 N N . VAL A 1 529 ? 138.032 127.219 111.966 1.00 6.66 529 VAL A N 1
ATOM 1497 C CA . VAL A 1 529 ? 138.334 127.265 110.542 1.00 6.66 529 VAL A CA 1
ATOM 1498 C C . VAL A 1 529 ? 137.540 126.201 109.796 1.00 6.66 529 VAL A C 1
ATOM 1499 O O . VAL A 1 529 ? 137.044 126.441 108.692 1.00 6.66 529 VAL A O 1
ATOM 1503 N N . GLN A 1 530 ? 137.394 125.015 110.390 1.00 6.70 530 GLN A N 1
ATOM 1504 C CA . GLN A 1 530 ? 136.606 123.964 109.754 1.00 6.70 530 GLN A CA 1
ATOM 1505 C C . GLN A 1 530 ? 135.126 124.328 109.694 1.00 6.70 530 GLN A C 1
ATOM 1506 O O . GLN A 1 530 ? 134.460 124.066 108.686 1.00 6.70 530 GLN A O 1
ATOM 1512 N N . SER A 1 531 ? 134.589 124.928 110.759 1.00 5.77 531 SER A N 1
ATOM 1513 C CA . SER A 1 531 ? 133.185 125.324 110.742 1.00 5.77 531 SER A CA 1
ATOM 1514 C C . SER A 1 531 ? 132.930 126.390 109.688 1.00 5.77 531 SER A C 1
ATOM 1515 O O . SER A 1 531 ? 131.869 126.406 109.057 1.00 5.77 531 SER A O 1
ATOM 1518 N N . ILE A 1 532 ? 133.886 127.298 109.489 1.00 6.24 532 ILE A N 1
ATOM 1519 C CA . ILE A 1 532 ? 133.729 128.290 108.430 1.00 6.24 532 ILE A CA 1
ATOM 1520 C C . ILE A 1 532 ? 133.853 127.641 107.055 1.00 6.24 532 ILE A C 1
ATOM 1521 O O . ILE A 1 532 ? 133.071 127.938 106.146 1.00 6.24 532 ILE A O 1
ATOM 1526 N N . ALA A 1 533 ? 134.826 126.742 106.876 1.00 6.39 533 ALA A N 1
ATOM 1527 C CA . ALA A 1 533 ? 135.017 126.093 105.582 1.00 6.39 533 ALA A CA 1
ATOM 1528 C C . ALA A 1 533 ? 133.878 125.148 105.232 1.00 6.39 533 ALA A C 1
ATOM 1529 O O . ALA A 1 533 ? 133.751 124.756 104.068 1.00 6.39 533 ALA A O 1
ATOM 1531 N N . TRP A 1 534 ? 133.066 124.761 106.216 1.00 6.42 534 TRP A N 1
ATOM 1532 C CA . TRP A 1 534 ? 131.859 123.995 105.926 1.00 6.42 534 TRP A CA 1
ATOM 1533 C C . TRP A 1 534 ? 130.931 124.756 104.988 1.00 6.42 534 TRP A C 1
ATOM 1534 O O . TRP A 1 534 ? 130.259 124.154 104.144 1.00 6.42 534 TRP A O 1
ATOM 1545 N N . ARG A 1 535 ? 130.875 126.078 105.126 1.00 7.26 535 ARG A N 1
ATOM 1546 C CA . ARG A 1 535 ? 129.900 126.911 104.434 1.00 7.26 535 ARG A CA 1
ATOM 1547 C C . ARG A 1 535 ? 130.453 127.608 103.198 1.00 7.26 535 ARG A C 1
ATOM 1548 O O . ARG A 1 535 ? 129.715 127.807 102.231 1.00 7.26 535 ARG A O 1
ATOM 1556 N N . HIS A 1 536 ? 131.720 128.002 103.208 1.00 10.68 536 HIS A N 1
ATOM 1557 C CA . HIS A 1 536 ? 132.290 128.800 102.134 1.00 10.68 536 HIS A CA 1
ATOM 1558 C C . HIS A 1 536 ? 133.758 128.445 101.956 1.00 10.68 536 HIS A C 1
ATOM 1559 O O . HIS A 1 536 ? 134.417 128.032 102.916 1.00 10.68 536 HIS A O 1
ATOM 1566 N N . PRO A 1 537 ? 134.295 128.588 100.742 1.00 11.14 537 PRO A N 1
ATOM 1567 C CA . PRO A 1 537 ? 135.738 128.402 100.553 1.00 11.14 537 PRO A CA 1
ATOM 1568 C C . PRO A 1 537 ? 136.538 129.386 101.391 1.00 11.14 537 PRO A C 1
ATOM 1569 O O . PRO A 1 537 ? 136.135 130.531 101.600 1.00 11.14 537 PRO A O 1
ATOM 1573 N N . VAL A 1 538 ? 137.684 128.923 101.877 1.00 10.69 538 VAL A N 1
ATOM 1574 C CA . VAL A 1 538 ? 138.486 129.652 102.849 1.00 10.69 538 VAL A CA 1
ATOM 1575 C C . VAL A 1 538 ? 139.872 129.901 102.273 1.00 10.69 538 VAL A C 1
ATOM 1576 O O . VAL A 1 538 ? 140.471 129.013 101.659 1.00 10.69 538 VAL A O 1
ATOM 1580 N N . LEU A 1 539 ? 140.364 131.121 102.456 1.00 11.63 539 LEU A N 1
ATOM 1581 C CA . LEU A 1 539 ? 141.752 131.472 102.199 1.00 11.63 539 LEU A CA 1
ATOM 1582 C C . LEU A 1 539 ? 142.460 131.670 103.533 1.00 11.63 539 LEU A C 1
ATOM 1583 O O . LEU A 1 539 ? 142.000 132.451 104.372 1.00 11.63 539 LEU A O 1
ATOM 1588 N N . LEU A 1 540 ? 143.564 130.956 103.730 1.00 11.58 540 LEU A N 1
ATOM 1589 C CA . LEU A 1 540 ? 144.348 131.054 104.955 1.00 11.58 540 LEU A CA 1
ATOM 1590 C C . LEU A 1 540 ? 145.454 132.082 104.758 1.00 11.58 540 LEU A C 1
ATOM 1591 O O . LEU A 1 540 ? 146.250 131.970 103.821 1.00 11.58 540 LEU A O 1
ATOM 1596 N N . VAL A 1 541 ? 145.505 133.076 105.635 1.00 10.87 541 VAL A N 1
ATOM 1597 C CA . VAL A 1 541 ? 146.471 134.161 105.537 1.00 10.87 541 VAL A CA 1
ATOM 1598 C C . VAL A 1 541 ? 147.333 134.155 106.794 1.00 10.87 541 VAL A C 1
ATOM 1599 O O . VAL A 1 541 ? 146.809 134.301 107.900 1.00 10.87 541 VAL A O 1
ATOM 1603 N N . PRO A 1 542 ? 148.645 133.961 106.682 1.00 12.65 542 PRO A N 1
ATOM 1604 C CA . PRO A 1 542 ? 149.503 134.044 107.868 1.00 12.65 542 PRO A CA 1
ATOM 1605 C C . PRO A 1 542 ? 149.496 135.440 108.468 1.00 12.65 542 PRO A C 1
ATOM 1606 O O . PRO A 1 542 ? 149.413 136.445 107.762 1.00 12.65 542 PRO A O 1
ATOM 1610 N N . THR A 1 543 ? 149.589 135.490 109.789 1.00 14.58 543 THR A N 1
ATOM 1611 C CA . THR A 1 543 ? 149.579 136.740 110.541 1.00 14.58 543 THR A CA 1
ATOM 1612 C C . THR A 1 543 ? 150.788 136.696 111.467 1.00 14.58 543 THR A C 1
ATOM 1613 O O . THR A 1 543 ? 150.660 136.422 112.667 1.00 14.58 543 THR A O 1
ATOM 1617 N N . PRO A 1 544 ? 151.982 136.950 110.933 1.00 16.68 544 PRO A N 1
ATOM 1618 C CA . PRO A 1 544 ? 153.209 136.675 111.689 1.00 16.68 544 PRO A CA 1
ATOM 1619 C C . PRO A 1 544 ? 153.400 137.612 112.868 1.00 16.68 544 PRO A C 1
ATOM 1620 O O . PRO A 1 544 ? 152.898 138.736 112.896 1.00 16.68 544 PRO A O 1
ATOM 1624 N N . SER A 1 545 ? 154.153 137.127 113.847 1.00 19.03 545 SER A N 1
ATOM 1625 C CA . SER A 1 545 ? 154.427 137.852 115.076 1.00 19.03 545 SER A CA 1
ATOM 1626 C C . SER A 1 545 ? 155.905 138.201 115.155 1.00 19.03 545 SER A C 1
ATOM 1627 O O . SER A 1 545 ? 156.753 137.481 114.619 1.00 19.03 545 SER A O 1
ATOM 1630 N N . HIS A 1 546 ? 156.208 139.316 115.817 1.00 19.13 546 HIS A N 1
ATOM 1631 C CA . HIS A 1 546 ? 157.585 139.755 116.024 1.00 19.13 546 HIS A CA 1
ATOM 1632 C C . HIS A 1 546 ? 157.644 140.531 117.331 1.00 19.13 546 HIS A C 1
ATOM 1633 O O . HIS A 1 546 ? 157.137 141.653 117.411 1.00 19.13 546 HIS A O 1
ATOM 1635 N N . GLY A 1 547 ? 158.262 139.938 118.346 1.00 19.10 547 GLY A N 1
ATOM 1636 C CA . GLY A 1 547 ? 158.380 140.586 119.640 1.00 19.10 547 GLY A CA 1
ATOM 1637 C C . GLY A 1 547 ? 157.069 140.778 120.369 1.00 19.10 547 GLY A C 1
ATOM 1638 O O . GLY A 1 547 ? 156.861 141.822 120.997 1.00 19.10 547 GLY A O 1
ATOM 1639 N N . GLY A 1 548 ? 156.177 139.792 120.304 1.00 19.49 548 GLY A N 1
ATOM 1640 C CA . GLY A 1 548 ? 154.893 139.897 120.964 1.00 19.49 548 GLY A CA 1
ATOM 1641 C C . GLY A 1 548 ? 153.889 140.791 120.280 1.00 19.49 548 GLY A C 1
ATOM 1642 O O . GLY A 1 548 ? 152.855 141.100 120.875 1.00 19.49 548 GLY A O 1
ATOM 1643 N N . THR A 1 549 ? 154.159 141.222 119.051 1.00 18.67 549 THR A N 1
ATOM 1644 C CA . THR A 1 549 ? 153.261 142.092 118.303 1.00 18.67 549 THR A CA 1
ATOM 1645 C C . THR A 1 549 ? 152.831 141.373 117.036 1.00 18.67 549 THR A C 1
ATOM 1646 O O . THR A 1 549 ? 153.675 140.933 116.250 1.00 18.67 549 THR A O 1
ATOM 1650 N N . THR A 1 550 ? 151.524 141.258 116.843 1.00 16.93 550 THR A N 1
ATOM 1651 C CA . THR A 1 550 ? 150.976 140.553 115.696 1.00 16.93 550 THR A CA 1
ATOM 1652 C C . THR A 1 550 ? 150.837 141.507 114.515 1.00 16.93 550 THR A C 1
ATOM 1653 O O . THR A 1 550 ? 150.303 142.611 114.656 1.00 16.93 550 THR A O 1
ATOM 1657 N N . SER A 1 551 ? 151.317 141.081 113.350 1.00 17.29 551 SER A N 1
ATOM 1658 C CA . SER A 1 551 ? 151.386 141.933 112.170 1.00 17.29 551 SER A CA 1
ATOM 1659 C C . SER A 1 551 ? 150.221 141.630 111.237 1.00 17.29 551 SER A C 1
ATOM 1660 O O . SER A 1 551 ? 150.090 140.504 110.748 1.00 17.29 551 SER A O 1
ATOM 1663 N N . LEU A 1 552 ? 149.393 142.642 110.973 1.00 16.15 552 LEU A N 1
ATOM 1664 C CA . LEU A 1 552 ? 148.291 142.541 110.024 1.00 16.15 552 LEU A CA 1
ATOM 1665 C C . LEU A 1 552 ? 148.666 143.085 108.650 1.00 16.15 552 LEU A C 1
ATOM 1666 O O . LEU A 1 552 ? 147.796 143.538 107.902 1.00 16.15 552 LEU A O 1
ATOM 1671 N N . GLN A 1 553 ? 149.954 143.049 108.307 1.00 19.09 553 GLN A N 1
ATOM 1672 C CA . GLN A 1 553 ? 150.417 143.659 107.065 1.00 19.09 553 GLN A CA 1
ATOM 1673 C C . GLN A 1 553 ? 149.945 142.872 105.847 1.00 19.09 553 GLN A C 1
ATOM 1674 O O . GLN A 1 553 ? 149.428 143.452 104.886 1.00 19.09 553 GLN A O 1
ATOM 1680 N N . ALA A 1 554 ? 150.111 141.549 105.866 1.00 17.82 554 ALA A N 1
ATOM 1681 C CA . ALA A 1 554 ? 149.652 140.732 104.745 1.00 17.82 554 ALA A CA 1
ATOM 1682 C C . ALA A 1 554 ? 148.143 140.530 104.762 1.00 17.82 554 ALA A C 1
ATOM 1683 O O . ALA A 1 554 ? 147.531 140.364 103.700 1.00 17.82 554 ALA A O 1
ATOM 1685 N N . LEU A 1 555 ? 147.532 140.536 105.948 1.00 16.25 555 LEU A N 1
ATOM 1686 C CA . LEU A 1 555 ? 146.085 140.391 106.040 1.00 16.25 555 LEU A CA 1
ATOM 1687 C C . LEU A 1 555 ? 145.370 141.549 105.357 1.00 16.25 555 LEU A C 1
ATOM 1688 O O . LEU A 1 555 ? 144.375 141.343 104.656 1.00 16.25 555 LEU A O 1
ATOM 1693 N N . SER A 1 556 ? 145.870 142.773 105.538 1.00 18.76 556 SER A N 1
ATOM 1694 C CA . SER A 1 556 ? 145.250 143.929 104.896 1.00 18.76 556 SER A CA 1
ATOM 1695 C C . SER A 1 556 ? 145.306 143.814 103.379 1.00 18.76 556 SER A C 1
ATOM 1696 O O . SER A 1 556 ? 144.343 144.161 102.687 1.00 18.76 556 SER A O 1
ATOM 1699 N N . ARG A 1 557 ? 146.432 143.343 102.843 1.00 19.55 557 ARG A N 1
ATOM 1700 C CA . ARG A 1 557 ? 146.540 143.141 101.403 1.00 19.55 557 ARG A CA 1
ATOM 1701 C C . ARG A 1 557 ? 145.613 142.030 100.926 1.00 19.55 557 ARG A C 1
ATOM 1702 O O . ARG A 1 557 ? 145.068 142.101 99.819 1.00 19.55 557 ARG A O 1
ATOM 1710 N N . ALA A 1 558 ? 145.435 140.988 101.740 1.00 17.28 558 ALA A N 1
ATOM 1711 C CA . ALA A 1 558 ? 144.592 139.866 101.337 1.00 17.28 558 ALA A CA 1
ATOM 1712 C C . ALA A 1 558 ? 143.128 140.270 101.206 1.00 17.28 558 ALA A C 1
ATOM 1713 O O . ALA A 1 558 ? 142.435 139.814 100.290 1.00 17.28 558 ALA A O 1
ATOM 1715 N N . VAL A 1 559 ? 142.635 141.112 102.117 1.00 17.00 559 VAL A N 1
ATOM 1716 C CA . VAL A 1 559 ? 141.216 141.447 102.144 1.00 17.00 559 VAL A CA 1
ATOM 1717 C C . VAL A 1 559 ? 140.830 142.218 100.888 1.00 17.00 559 VAL A C 1
ATOM 1718 O O . VAL A 1 559 ? 141.564 143.098 100.420 1.00 17.00 559 VAL A O 1
ATOM 1722 N N . THR A 1 560 ? 139.662 141.890 100.344 1.00 17.73 560 THR A N 1
ATOM 1723 C CA . THR A 1 560 ? 139.079 142.372 99.106 1.00 17.73 560 THR A CA 1
ATOM 1724 C C . THR A 1 560 ? 137.726 143.012 99.402 1.00 17.73 560 THR A C 1
ATOM 1725 O O . THR A 1 560 ? 137.071 142.643 100.380 1.00 17.73 560 THR A O 1
ATOM 1729 N N . PRO A 1 561 ? 137.293 143.998 98.609 1.00 19.69 561 PRO A N 1
ATOM 1730 C CA . PRO A 1 561 ? 135.947 144.556 98.819 1.00 19.69 561 PRO A CA 1
ATOM 1731 C C . PRO A 1 561 ? 134.828 143.535 98.704 1.00 19.69 561 PRO A C 1
ATOM 1732 O O . PRO A 1 561 ? 133.727 143.793 99.204 1.00 19.69 561 PRO A O 1
ATOM 1736 N N . ASN A 1 562 ? 135.066 142.390 98.069 1.00 19.17 562 ASN A N 1
ATOM 1737 C CA . ASN A 1 562 ? 134.073 141.332 97.965 1.00 19.17 562 ASN A CA 1
ATOM 1738 C C . ASN A 1 562 ? 134.317 140.190 98.947 1.00 19.17 562 ASN A C 1
ATOM 1739 O O . ASN A 1 562 ? 133.719 139.122 98.796 1.00 19.17 562 ASN A O 1
ATOM 1744 N N . THR A 1 563 ? 135.186 140.376 99.928 1.00 15.27 563 THR A N 1
ATOM 1745 C CA . THR A 1 563 ? 135.369 139.354 100.951 1.00 15.27 563 THR A CA 1
ATOM 1746 C C . THR A 1 563 ? 134.110 139.251 101.805 1.00 15.27 563 THR A C 1
ATOM 1747 O O . THR A 1 563 ? 133.629 140.269 102.313 1.00 15.27 563 THR A O 1
ATOM 1751 N N . PRO A 1 564 ? 133.541 138.058 101.972 1.00 13.62 564 PRO A N 1
ATOM 1752 C CA . PRO A 1 564 ? 132.332 137.921 102.792 1.00 13.62 564 PRO A CA 1
ATOM 1753 C C . PRO A 1 564 ? 132.587 138.176 104.266 1.00 13.62 564 PRO A C 1
ATOM 1754 O O . PRO A 1 564 ? 131.857 138.934 104.906 1.00 13.62 564 PRO A O 1
ATOM 1758 N N . MET A 1 565 ? 133.612 137.532 104.817 1.00 12.27 565 MET A N 1
ATOM 1759 C CA . MET A 1 565 ? 133.911 137.656 106.233 1.00 12.27 565 MET A CA 1
ATOM 1760 C C . MET A 1 565 ? 135.384 137.372 106.473 1.00 12.27 565 MET A C 1
ATOM 1761 O O . MET A 1 565 ? 136.055 136.722 105.669 1.00 12.27 565 MET A O 1
ATOM 1766 N N . VAL A 1 566 ? 135.879 137.887 107.594 1.00 9.81 566 VAL A N 1
ATOM 1767 C CA . VAL A 1 566 ? 137.268 137.731 108.008 1.00 9.81 566 VAL A CA 1
ATOM 1768 C C . VAL A 1 566 ? 137.277 137.327 109.473 1.00 9.81 566 VAL A C 1
ATOM 1769 O O . VAL A 1 566 ? 136.770 138.066 110.321 1.00 9.81 566 VAL A O 1
ATOM 1773 N N . LEU A 1 567 ? 137.865 136.175 109.775 1.00 8.22 567 LEU A N 1
ATOM 1774 C CA . LEU A 1 567 ? 138.012 135.709 111.148 1.00 8.22 567 LEU A CA 1
ATOM 1775 C C . LEU A 1 567 ? 139.410 136.058 111.636 1.00 8.22 567 LEU A C 1
ATOM 1776 O O . LEU A 1 567 ? 140.399 135.560 111.091 1.00 8.22 567 LEU A O 1
ATOM 1781 N N . LEU A 1 568 ? 139.496 136.902 112.663 1.00 9.62 568 LEU A N 1
ATOM 1782 C CA . LEU A 1 568 ? 140.787 137.363 113.148 1.00 9.62 568 LEU A CA 1
ATOM 1783 C C . LEU A 1 568 ? 140.844 137.260 114.664 1.00 9.62 568 LEU A C 1
ATOM 1784 O O . LEU A 1 568 ? 139.881 137.599 115.352 1.00 9.62 568 LEU A O 1
ATOM 1789 N N . GLN A 1 569 ? 141.982 136.812 115.177 1.00 11.65 569 GLN A N 1
ATOM 1790 C CA . GLN A 1 569 ? 142.188 136.617 116.605 1.00 11.65 569 GLN A CA 1
ATOM 1791 C C . GLN A 1 569 ? 143.036 137.765 117.147 1.00 11.65 569 GLN A C 1
ATOM 1792 O O . GLN A 1 569 ? 144.179 137.950 116.721 1.00 11.65 569 GLN A O 1
ATOM 1798 N N . THR A 1 570 ? 142.474 138.538 118.077 1.00 11.82 570 THR A N 1
ATOM 1799 C CA . THR A 1 570 ? 143.185 139.705 118.592 1.00 11.82 570 THR A CA 1
ATOM 1800 C C . THR A 1 570 ? 144.301 139.314 119.554 1.00 11.82 570 THR A C 1
ATOM 1801 O O . THR A 1 570 ? 145.386 139.902 119.520 1.00 11.82 570 THR A O 1
ATOM 1805 N N . GLY A 1 571 ? 144.053 138.339 120.422 1.00 11.95 571 GLY A N 1
ATOM 1806 C CA . GLY A 1 571 ? 145.101 137.749 121.228 1.00 11.95 571 GLY A CA 1
ATOM 1807 C C . GLY A 1 571 ? 145.473 136.400 120.657 1.00 11.95 571 GLY A C 1
ATOM 1808 O O . GLY A 1 571 ? 144.674 135.464 120.697 1.00 11.95 571 GLY A O 1
ATOM 1809 N N . THR A 1 572 ? 146.680 136.285 120.120 1.00 12.75 572 THR A N 1
ATOM 1810 C CA . THR A 1 572 ? 147.026 135.152 119.277 1.00 12.75 572 THR A CA 1
ATOM 1811 C C . THR A 1 572 ? 147.423 133.933 120.095 1.00 12.75 572 THR A C 1
ATOM 1812 O O . THR A 1 572 ? 148.160 134.031 121.077 1.00 12.75 572 THR A O 1
ATOM 1816 N N . ASN A 1 573 ? 146.919 132.789 119.682 1.00 12.11 573 ASN A N 1
ATOM 1817 C CA . ASN A 1 573 ? 147.261 131.448 120.097 1.00 12.11 573 ASN A CA 1
ATOM 1818 C C . ASN A 1 573 ? 148.040 130.777 118.974 1.00 12.11 573 ASN A C 1
ATOM 1819 O O . ASN A 1 573 ? 147.677 130.934 117.804 1.00 12.11 573 ASN A O 1
ATOM 1824 N N . PRO A 1 574 ? 149.114 130.031 119.270 1.00 11.38 574 PRO A N 1
ATOM 1825 C CA . PRO A 1 574 ? 149.680 129.626 120.557 1.00 11.38 574 PRO A CA 1
ATOM 1826 C C . PRO A 1 574 ? 150.780 130.531 121.107 1.00 11.38 574 PRO A C 1
ATOM 1827 O O . PRO A 1 574 ? 151.202 130.340 122.242 1.00 11.38 574 PRO A O 1
ATOM 1831 N N . CYS A 1 575 ? 151.240 131.493 120.307 1.00 15.37 575 CYS A N 1
ATOM 1832 C CA . CYS A 1 575 ? 152.438 132.244 120.668 1.00 15.37 575 CYS A CA 1
ATOM 1833 C C . CYS A 1 575 ? 152.175 133.270 121.761 1.00 15.37 575 CYS A C 1
ATOM 1834 O O . CYS A 1 575 ? 153.092 133.615 122.514 1.00 15.37 575 CYS A O 1
ATOM 1837 N N . GLY A 1 576 ? 150.949 133.770 121.869 1.00 13.58 576 GLY A N 1
ATOM 1838 C CA . GLY A 1 576 ? 150.657 134.792 122.851 1.00 13.58 576 GLY A CA 1
ATOM 1839 C C . GLY A 1 576 ? 150.930 136.207 122.404 1.00 13.58 576 GLY A C 1
ATOM 1840 O O . GLY A 1 576 ? 151.060 137.095 123.249 1.00 13.58 576 GLY A O 1
ATOM 1841 N N . SER A 1 577 ? 151.029 136.450 121.103 1.00 14.92 577 SER A N 1
ATOM 1842 C CA . SER A 1 577 ? 151.235 137.801 120.611 1.00 14.92 577 SER A CA 1
ATOM 1843 C C . SER A 1 577 ? 149.910 138.550 120.531 1.00 14.92 577 SER A C 1
ATOM 1844 O O . SER A 1 577 ? 148.831 137.958 120.464 1.00 14.92 577 SER A O 1
ATOM 1847 N N . LEU A 1 578 ? 150.003 139.874 120.531 1.00 14.56 578 LEU A N 1
ATOM 1848 C CA . LEU A 1 578 ? 148.839 140.740 120.616 1.00 14.56 578 LEU A CA 1
ATOM 1849 C C . LEU A 1 578 ? 148.887 141.776 119.505 1.00 14.56 578 LEU A C 1
ATOM 1850 O O . LEU A 1 578 ? 149.936 142.371 119.251 1.00 14.56 578 LEU A O 1
ATOM 1855 N N . VAL A 1 579 ? 147.749 141.989 118.841 1.00 15.34 579 VAL A N 1
ATOM 1856 C CA . VAL A 1 579 ? 147.682 142.997 117.790 1.00 15.34 579 VAL A CA 1
ATOM 1857 C C . VAL A 1 579 ? 147.799 144.386 118.404 1.00 15.34 579 VAL A C 1
ATOM 1858 O O . VAL A 1 579 ? 147.424 144.617 119.561 1.00 15.34 579 VAL A O 1
ATOM 1862 N N . ASP A 1 580 ? 148.339 145.319 117.628 1.00 17.31 580 ASP A N 1
ATOM 1863 C CA . ASP A 1 580 ? 148.402 146.706 118.056 1.00 17.31 580 ASP A CA 1
ATOM 1864 C C . ASP A 1 580 ? 147.063 147.382 117.804 1.00 17.31 580 ASP A C 1
ATOM 1865 O O . ASP A 1 580 ? 146.441 147.186 116.758 1.00 17.31 580 ASP A O 1
ATOM 1867 N N . GLU A 1 581 ? 146.618 148.178 118.780 1.00 17.10 581 GLU A N 1
ATOM 1868 C CA . GLU A 1 581 ? 145.298 148.794 118.692 1.00 17.10 581 GLU A CA 1
ATOM 1869 C C . GLU A 1 581 ? 145.204 149.744 117.506 1.00 17.10 581 GLU A C 1
ATOM 1870 O O . GLU A 1 581 ? 144.179 149.786 116.818 1.00 17.10 581 GLU A O 1
ATOM 1876 N N . LEU A 1 582 ? 146.259 150.519 117.251 1.00 17.89 582 LEU A N 1
ATOM 1877 C CA . LEU A 1 582 ? 146.254 151.414 116.097 1.00 17.89 582 LEU A CA 1
ATOM 1878 C C . LEU A 1 582 ? 146.230 150.635 114.787 1.00 17.89 582 LEU A C 1
ATOM 1879 O O . LEU A 1 582 ? 145.508 151.003 113.853 1.00 17.89 582 LEU A O 1
ATOM 1884 N N . GLU A 1 583 ? 147.018 149.562 114.695 1.00 17.68 583 GLU A N 1
ATOM 1885 C CA . GLU A 1 583 ? 147.025 148.755 113.478 1.00 17.68 583 GLU A CA 1
ATOM 1886 C C . GLU A 1 583 ? 145.684 148.066 113.260 1.00 17.68 583 GLU A C 1
ATOM 1887 O O . GLU A 1 583 ? 145.189 147.998 112.127 1.00 17.68 583 GLU A O 1
ATOM 1893 N N . LEU A 1 584 ? 145.080 147.547 114.332 1.00 15.63 584 LEU A N 1
ATOM 1894 C CA . LEU A 1 584 ? 143.757 146.948 114.209 1.00 15.63 584 LEU A CA 1
ATOM 1895 C C . LEU A 1 584 ? 142.730 147.984 113.777 1.00 15.63 584 LEU A C 1
ATOM 1896 O O . LEU A 1 584 ? 141.874 147.705 112.930 1.00 15.63 584 LEU A O 1
ATOM 1901 N N . GLU A 1 585 ? 142.808 149.191 114.339 1.00 17.99 585 GLU A N 1
ATOM 1902 C CA . GLU A 1 585 ? 141.900 150.264 113.950 1.00 17.99 585 GLU A CA 1
ATOM 1903 C C . GLU A 1 585 ? 142.039 150.598 112.472 1.00 17.99 585 GLU A C 1
ATOM 1904 O O . GLU A 1 585 ? 141.040 150.745 111.760 1.00 17.99 585 GLU A O 1
ATOM 1910 N N . ARG A 1 586 ? 143.279 150.723 111.992 1.00 16.82 586 ARG A N 1
ATOM 1911 C CA . ARG A 1 586 ? 143.498 151.046 110.586 1.00 16.82 586 ARG A CA 1
ATOM 1912 C C . ARG A 1 586 ? 142.982 149.939 109.674 1.00 16.82 586 ARG A C 1
ATOM 1913 O O . ARG A 1 586 ? 142.334 150.214 108.657 1.00 16.82 586 ARG A O 1
ATOM 1915 N N . PHE A 1 587 ? 143.250 148.678 110.027 1.00 15.25 587 PHE A N 1
ATOM 1916 C CA . PHE A 1 587 ? 142.767 147.565 109.215 1.00 15.25 587 PHE A CA 1
ATOM 1917 C C . PHE A 1 587 ? 141.244 147.520 109.182 1.00 15.25 587 PHE A C 1
ATOM 1918 O O . PHE A 1 587 ? 140.648 147.264 108.130 1.00 15.25 587 PHE A O 1
ATOM 1926 N N . ILE A 1 588 ? 140.596 147.760 110.324 1.00 14.63 588 ILE A N 1
ATOM 1927 C CA . ILE A 1 588 ? 139.136 147.764 110.358 1.00 14.63 588 ILE A CA 1
ATOM 1928 C C . ILE A 1 588 ? 138.585 148.893 109.498 1.00 14.63 588 ILE A C 1
ATOM 1929 O O . ILE A 1 588 ? 137.638 148.697 108.728 1.00 14.63 588 ILE A O 1
ATOM 1934 N N . GLN A 1 589 ? 139.166 150.091 109.612 1.00 16.52 589 GLN A N 1
ATOM 1935 C CA . GLN A 1 589 ? 138.713 151.219 108.803 1.00 16.52 589 GLN A CA 1
ATOM 1936 C C . GLN A 1 589 ? 138.966 151.022 107.317 1.00 16.52 589 GLN A C 1
ATOM 1937 O O . GLN A 1 589 ? 138.264 151.625 106.501 1.00 16.52 589 GLN A O 1
ATOM 1943 N N . SER A 1 590 ? 139.939 150.196 106.942 1.00 15.87 590 SER A N 1
ATOM 1944 C CA . SER A 1 590 ? 140.253 149.970 105.538 1.00 15.87 590 SER A CA 1
ATOM 1945 C C . SER A 1 590 ? 139.397 148.879 104.896 1.00 15.87 590 SER A C 1
ATOM 1946 O O . SER A 1 590 ? 139.775 148.353 103.845 1.00 15.87 590 SER A O 1
ATOM 1949 N N . THR A 1 591 ? 138.254 148.535 105.489 1.00 15.20 591 THR A N 1
ATOM 1950 C CA . THR A 1 591 ? 137.422 147.437 105.015 1.00 15.20 591 THR A CA 1
ATOM 1951 C C . THR A 1 591 ? 136.044 147.939 104.604 1.00 15.20 591 THR A C 1
ATOM 1952 O O . THR A 1 591 ? 135.504 148.879 105.193 1.00 15.20 591 THR A O 1
ATOM 1956 N N . SER A 1 592 ? 135.477 147.291 103.592 1.00 15.65 592 SER A N 1
ATOM 1957 C CA . SER A 1 592 ? 134.129 147.609 103.149 1.00 15.65 592 SER A CA 1
ATOM 1958 C C . SER A 1 592 ? 133.099 147.148 104.173 1.00 15.65 592 SER A C 1
ATOM 1959 O O . SER A 1 592 ? 133.296 146.162 104.885 1.00 15.65 592 SER A O 1
ATOM 1962 N N . LEU A 1 593 ? 131.981 147.873 104.237 1.00 15.43 593 LEU A N 1
ATOM 1963 C CA . LEU A 1 593 ? 130.893 147.501 105.133 1.00 15.43 593 LEU A CA 1
ATOM 1964 C C . LEU A 1 593 ? 130.241 146.181 104.748 1.00 15.43 593 LEU A C 1
ATOM 1965 O O . LEU A 1 593 ? 129.480 145.629 105.548 1.00 15.43 593 LEU A O 1
ATOM 1970 N N . SER A 1 594 ? 130.505 145.677 103.546 1.00 15.71 594 SER A N 1
ATOM 1971 C CA . SER A 1 594 ? 130.023 144.369 103.134 1.00 15.71 594 SER A CA 1
ATOM 1972 C C . SER A 1 594 ? 130.855 143.226 103.696 1.00 15.71 594 SER A C 1
ATOM 1973 O O . SER A 1 594 ? 130.418 142.072 103.631 1.00 15.71 594 SER A O 1
ATOM 1976 N N . THR A 1 595 ? 132.034 143.511 104.237 1.00 13.16 595 THR A N 1
ATOM 1977 C CA . THR A 1 595 ? 132.912 142.495 104.803 1.00 13.16 595 THR A CA 1
ATOM 1978 C C . THR A 1 595 ? 132.699 142.462 106.309 1.00 13.16 595 THR A C 1
ATOM 1979 O O . THR A 1 595 ? 133.101 143.388 107.019 1.00 13.16 595 THR A O 1
ATOM 1983 N N . LEU A 1 596 ? 132.065 141.401 106.793 1.00 10.15 596 LEU A N 1
ATOM 1984 C CA . LEU A 1 596 ? 131.947 141.205 108.228 1.00 10.15 596 LEU A CA 1
ATOM 1985 C C . LEU A 1 596 ? 133.290 140.784 108.804 1.00 10.15 596 LEU A C 1
ATOM 1986 O O . LEU A 1 596 ? 134.039 140.032 108.181 1.00 10.15 596 LEU A O 1
ATOM 1991 N N . ILE A 1 597 ? 133.604 141.290 109.990 1.00 8.32 597 ILE A N 1
ATOM 1992 C CA . ILE A 1 597 ? 134.859 140.989 110.666 1.00 8.32 597 ILE A CA 1
ATOM 1993 C C . ILE A 1 597 ? 134.522 140.395 112.022 1.00 8.32 597 ILE A C 1
ATOM 1994 O O . ILE A 1 597 ? 133.925 141.071 112.868 1.00 8.32 597 ILE A O 1
ATOM 1999 N N . ILE A 1 598 ? 134.908 139.144 112.232 1.00 7.59 598 ILE A N 1
ATOM 2000 C CA . ILE A 1 598 ? 134.705 138.458 113.500 1.00 7.59 598 ILE A CA 1
ATOM 2001 C C . ILE A 1 598 ? 136.009 138.523 114.279 1.00 7.59 598 ILE A C 1
ATOM 2002 O O . ILE A 1 598 ? 137.003 137.886 113.910 1.00 7.59 598 ILE A O 1
ATOM 2007 N N . LEU A 1 599 ? 135.993 139.289 115.365 1.00 8.03 599 LEU A N 1
ATOM 2008 C CA . LEU A 1 599 ? 137.132 139.420 116.261 1.00 8.03 599 LEU A CA 1
ATOM 2009 C C . LEU A 1 599 ? 136.985 138.397 117.378 1.00 8.03 599 LEU A C 1
ATOM 2010 O O . LEU A 1 599 ? 136.110 138.528 118.237 1.00 8.03 599 LEU A O 1
ATOM 2015 N N . ASP A 1 600 ? 137.839 137.380 117.365 1.00 10.34 600 ASP A N 1
ATOM 2016 C CA . ASP A 1 600 ? 137.894 136.380 118.423 1.00 10.34 600 ASP A CA 1
ATOM 2017 C C . ASP A 1 600 ? 138.788 136.917 119.533 1.00 10.34 600 ASP A C 1
ATOM 2018 O O . ASP A 1 600 ? 140.006 137.014 119.364 1.00 10.34 600 ASP A O 1
ATOM 2023 N N . GLU A 1 601 ? 138.187 137.263 120.669 1.00 10.97 601 GLU A N 1
ATOM 2024 C CA . GLU A 1 601 ? 138.897 137.906 121.767 1.00 10.97 601 GLU A CA 1
ATOM 2025 C C . GLU A 1 601 ? 138.984 137.021 123.003 1.00 10.97 601 GLU A C 1
ATOM 2026 O O . GLU A 1 601 ? 139.015 137.523 124.128 1.00 10.97 601 GLU A O 1
ATOM 2032 N N . CYS A 1 602 ? 139.035 135.704 122.813 1.00 11.69 602 CYS A N 1
ATOM 2033 C CA . CYS A 1 602 ? 139.056 134.795 123.950 1.00 11.69 602 CYS A CA 1
ATOM 2034 C C . CYS A 1 602 ? 140.407 134.761 124.653 1.00 11.69 602 CYS A C 1
ATOM 2035 O O . CYS A 1 602 ? 140.478 134.323 125.804 1.00 11.69 602 CYS A O 1
ATOM 2038 N N . HIS A 1 603 ? 141.474 135.218 124.000 1.00 11.55 603 HIS A N 1
ATOM 2039 C CA . HIS A 1 603 ? 142.811 135.180 124.577 1.00 11.55 603 HIS A CA 1
ATOM 2040 C C . HIS A 1 603 ? 143.335 136.558 124.959 1.00 11.55 603 HIS A C 1
ATOM 2041 O O . HIS A 1 603 ? 144.503 136.681 125.331 1.00 11.55 603 HIS A O 1
ATOM 2048 N N . GLU A 1 604 ? 142.501 137.594 124.887 1.00 13.03 604 GLU A N 1
ATOM 2049 C CA . GLU A 1 604 ? 142.930 138.960 125.186 1.00 13.03 604 GLU A CA 1
ATOM 2050 C C . GLU A 1 604 ? 142.776 139.244 126.681 1.00 13.03 604 GLU A C 1
ATOM 2051 O O . GLU A 1 604 ? 141.921 140.008 127.125 1.00 13.03 604 GLU A O 1
ATOM 2057 N N . TRP A 1 605 ? 143.644 138.610 127.461 1.00 10.84 605 TRP A N 1
ATOM 2058 C CA . TRP A 1 605 ? 143.658 138.798 128.905 1.00 10.84 605 TRP A CA 1
ATOM 2059 C C . TRP A 1 605 ? 145.038 138.423 129.422 1.00 10.84 605 TRP A C 1
ATOM 2060 O O . TRP A 1 605 ? 145.887 137.932 128.677 1.00 10.84 605 TRP A O 1
ATOM 2071 N N . LEU A 1 606 ? 145.250 138.673 130.714 1.00 11.58 606 LEU A N 1
ATOM 2072 C CA . LEU A 1 606 ? 146.517 138.397 131.390 1.00 11.58 606 LEU A CA 1
ATOM 2073 C C . LEU A 1 606 ? 147.675 139.137 130.717 1.00 11.58 606 LEU A C 1
ATOM 2074 O O . LEU A 1 606 ? 148.599 138.539 130.167 1.00 11.58 606 LEU A O 1
ATOM 2079 N N . GLY A 1 607 ? 147.604 140.463 130.769 1.00 11.46 607 GLY A N 1
ATOM 2080 C CA . GLY A 1 607 ? 148.615 141.327 130.205 1.00 11.46 607 GLY A CA 1
ATOM 2081 C C . GLY A 1 607 ? 148.149 142.155 129.030 1.00 11.46 607 GLY A C 1
ATOM 2082 O O . GLY A 1 607 ? 148.814 143.137 128.682 1.00 11.46 607 GLY A O 1
ATOM 2083 N N . ALA A 1 608 ? 147.035 141.799 128.415 1.00 13.89 608 ALA A N 1
ATOM 2084 C CA . ALA A 1 608 ? 146.538 142.565 127.280 1.00 13.89 608 ALA A CA 1
ATOM 2085 C C . ALA A 1 608 ? 145.925 143.875 127.758 1.00 13.89 608 ALA A C 1
ATOM 2086 O O . ALA A 1 608 ? 145.075 143.862 128.656 1.00 13.89 608 ALA A O 1
ATOM 2088 N N . PRO A 1 609 ? 146.334 145.019 127.209 1.00 15.67 609 PRO A N 1
ATOM 2089 C CA . PRO A 1 609 ? 145.617 146.267 127.495 1.00 15.67 609 PRO A CA 1
ATOM 2090 C C . PRO A 1 609 ? 144.272 146.265 126.786 1.00 15.67 609 PRO A C 1
ATOM 2091 O O . PRO A 1 609 ? 144.171 145.895 125.614 1.00 15.67 609 PRO A O 1
ATOM 2095 N N . ARG A 1 610 ? 143.238 146.686 127.497 1.00 15.66 610 ARG A N 1
ATOM 2096 C CA . ARG A 1 610 ? 141.869 146.564 127.018 1.00 15.66 610 ARG A CA 1
ATOM 2097 C C . ARG A 1 610 ? 141.218 147.928 126.822 1.00 15.66 610 ARG A C 1
ATOM 2098 O O . ARG A 1 610 ? 140.078 148.158 127.224 1.00 15.66 610 ARG A O 1
ATOM 2106 N N . HIS A 1 611 ? 141.954 148.850 126.210 1.00 17.24 611 HIS A N 1
ATOM 2107 C CA . HIS A 1 611 ? 141.438 150.154 125.805 1.00 17.24 611 HIS A CA 1
ATOM 2108 C C . HIS A 1 611 ? 141.156 150.074 124.311 1.00 17.24 611 HIS A C 1
ATOM 2109 O O . HIS A 1 611 ? 142.071 150.173 123.492 1.00 17.24 611 HIS A O 1
ATOM 2116 N N . PHE A 1 612 ? 139.890 149.899 123.955 1.00 14.75 612 PHE A N 1
ATOM 2117 C CA . PHE A 1 612 ? 139.523 149.565 122.589 1.00 14.75 612 PHE A CA 1
ATOM 2118 C C . PHE A 1 612 ? 139.175 150.812 121.792 1.00 14.75 612 PHE A C 1
ATOM 2119 O O . PHE A 1 612 ? 138.487 151.709 122.283 1.00 14.75 612 PHE A O 1
ATOM 2127 N N . SER A 1 613 ? 139.662 150.861 120.557 1.00 15.99 613 SER A N 1
ATOM 2128 C CA . SER A 1 613 ? 139.368 151.980 119.684 1.00 15.99 613 SER A CA 1
ATOM 2129 C C . SER A 1 613 ? 137.902 151.948 119.256 1.00 15.99 613 SER A C 1
ATOM 2130 O O . SER A 1 613 ? 137.278 150.885 119.230 1.00 15.99 613 SER A O 1
ATOM 2133 N N . PRO A 1 614 ? 137.324 153.107 118.932 1.00 15.58 614 PRO A N 1
ATOM 2134 C CA . PRO A 1 614 ? 135.942 153.120 118.429 1.00 15.58 614 PRO A CA 1
ATOM 2135 C C . PRO A 1 614 ? 135.762 152.378 117.117 1.00 15.58 614 PRO A C 1
ATOM 2136 O O . PRO A 1 614 ? 134.632 151.996 116.794 1.00 15.58 614 PRO A O 1
ATOM 2140 N N . ALA A 1 615 ? 136.836 152.170 116.349 1.00 14.55 615 ALA A N 1
ATOM 2141 C CA . ALA A 1 615 ? 136.733 151.398 115.116 1.00 14.55 615 ALA A CA 1
ATOM 2142 C C . ALA A 1 615 ? 136.240 149.988 115.386 1.00 14.55 615 ALA A C 1
ATOM 2143 O O . ALA A 1 615 ? 135.611 149.369 114.522 1.00 14.55 615 ALA A O 1
ATOM 2145 N N . ARG A 1 616 ? 136.520 149.466 116.577 1.00 12.76 616 ARG A N 1
ATOM 2146 C CA . ARG A 1 616 ? 136.074 148.144 116.977 1.00 12.76 616 ARG A CA 1
ATOM 2147 C C . ARG A 1 616 ? 134.562 148.069 117.143 1.00 12.76 616 ARG A C 1
ATOM 2148 O O . ARG A 1 616 ? 134.019 146.966 117.235 1.00 12.76 616 ARG A O 1
ATOM 2156 N N . GLN A 1 617 ? 133.875 149.212 117.172 1.00 14.06 617 GLN A N 1
ATOM 2157 C CA . GLN A 1 617 ? 132.425 149.279 117.284 1.00 14.06 617 GLN A CA 1
ATOM 2158 C C . GLN A 1 617 ? 131.754 149.553 115.942 1.00 14.06 617 GLN A C 1
ATOM 2159 O O . GLN A 1 617 ? 130.592 149.967 115.906 1.00 14.06 617 GLN A O 1
ATOM 2165 N N . ARG A 1 618 ? 132.460 149.328 114.839 1.00 12.94 618 ARG A N 1
ATOM 2166 C CA . ARG A 1 618 ? 131.916 149.602 113.520 1.00 12.94 618 ARG A CA 1
ATOM 2167 C C . ARG A 1 618 ? 130.720 148.696 113.226 1.00 12.94 618 ARG A C 1
ATOM 2168 O O . ARG A 1 618 ? 130.422 147.749 113.957 1.00 12.94 618 ARG A O 1
ATOM 2176 N N . ALA A 1 619 ? 130.025 149.003 112.129 1.00 11.64 619 ALA A N 1
ATOM 2177 C CA . ALA A 1 619 ? 128.800 148.288 111.794 1.00 11.64 619 ALA A CA 1
ATOM 2178 C C . ALA A 1 619 ? 129.057 146.898 111.229 1.00 11.64 619 ALA A C 1
ATOM 2179 O O . ALA A 1 619 ? 128.140 146.072 111.220 1.00 11.64 619 ALA A O 1
ATOM 2181 N N . ASN A 1 620 ? 130.270 146.618 110.753 1.00 10.78 620 ASN A N 1
ATOM 2182 C CA . ASN A 1 620 ? 130.595 145.320 110.175 1.00 10.78 620 ASN A CA 1
ATOM 2183 C C . ASN A 1 620 ? 131.532 144.504 111.060 1.00 10.78 620 ASN A C 1
ATOM 2184 O O . ASN A 1 620 ? 132.137 143.540 110.589 1.00 10.78 620 ASN A O 1
ATOM 2189 N N . VAL A 1 621 ? 131.654 144.861 112.334 1.00 8.81 621 VAL A N 1
ATOM 2190 C CA . VAL A 1 621 ? 132.557 144.195 113.263 1.00 8.81 621 VAL A CA 1
ATOM 2191 C C . VAL A 1 621 ? 131.730 143.387 114.250 1.00 8.81 621 VAL A C 1
ATOM 2192 O O . VAL A 1 621 ? 130.803 143.917 114.874 1.00 8.81 621 VAL A O 1
ATOM 2196 N N . ILE A 1 622 ? 132.061 142.108 114.389 1.00 7.04 622 ILE A N 1
ATOM 2197 C CA . ILE A 1 622 ? 131.451 141.226 115.376 1.00 7.04 622 ILE A CA 1
ATOM 2198 C C . ILE A 1 622 ? 132.534 140.830 116.368 1.00 7.04 622 ILE A C 1
ATOM 2199 O O . ILE A 1 622 ? 133.573 140.287 115.977 1.00 7.04 622 ILE A O 1
ATOM 2204 N N . ARG A 1 623 ? 132.298 141.100 117.644 1.00 7.89 623 ARG A N 1
ATOM 2205 C CA . ARG A 1 623 ? 133.256 140.796 118.699 1.00 7.89 623 ARG A CA 1
ATOM 2206 C C . ARG A 1 623 ? 132.747 139.609 119.505 1.00 7.89 623 ARG A C 1
ATOM 2207 O O . ARG A 1 623 ? 131.717 139.712 120.173 1.00 7.89 623 ARG A O 1
ATOM 2215 N N . VAL A 1 624 ? 133.475 138.498 119.455 1.00 6.56 624 VAL A N 1
ATOM 2216 C CA . VAL A 1 624 ? 133.059 137.237 120.060 1.00 6.56 624 VAL A CA 1
ATOM 2217 C C . VAL A 1 624 ? 133.895 136.994 121.308 1.00 6.56 624 VAL A C 1
ATOM 2218 O O . VAL A 1 624 ? 135.121 137.137 121.275 1.00 6.56 624 VAL A O 1
ATOM 2222 N N . SER A 1 625 ? 133.241 136.621 122.405 1.00 6.35 625 SER A N 1
ATOM 2223 C CA . SER A 1 625 ? 133.957 136.310 123.630 1.00 6.35 625 SER A CA 1
ATOM 2224 C C . SER A 1 625 ? 133.246 135.181 124.359 1.00 6.35 625 SER A C 1
ATOM 2225 O O . SER A 1 625 ? 132.045 134.958 124.189 1.00 6.35 625 SER A O 1
ATOM 2228 N N . SER A 1 626 ? 134.008 134.468 125.179 1.00 6.89 626 SER A N 1
ATOM 2229 C CA . SER A 1 626 ? 133.490 133.357 125.956 1.00 6.89 626 SER A CA 1
ATOM 2230 C C . SER A 1 626 ? 134.082 133.418 127.354 1.00 6.89 626 SER A C 1
ATOM 2231 O O . SER A 1 626 ? 134.998 134.194 127.631 1.00 6.89 626 SER A O 1
ATOM 2234 N N . LEU A 1 627 ? 133.539 132.595 128.243 1.00 7.08 627 LEU A N 1
ATOM 2235 C CA . LEU A 1 627 ? 134.025 132.484 129.609 1.00 7.08 627 LEU A CA 1
ATOM 2236 C C . LEU A 1 627 ? 134.980 131.316 129.803 1.00 7.08 627 LEU A C 1
ATOM 2237 O O . LEU A 1 627 ? 135.433 131.088 130.925 1.00 7.08 627 LEU A O 1
ATOM 2242 N N . SER A 1 628 ? 135.299 130.584 128.742 1.00 9.04 628 SER A N 1
ATOM 2243 C CA . SER A 1 628 ? 136.076 129.355 128.842 1.00 9.04 628 SER A CA 1
ATOM 2244 C C . SER A 1 628 ? 137.489 129.561 129.365 1.00 9.04 628 SER A C 1
ATOM 2245 O O . SER A 1 628 ? 137.989 128.751 130.134 1.00 9.04 628 SER A O 1
ATOM 2272 N N . ASN A 1 630 ? 139.188 133.002 130.332 1.00 9.69 630 ASN A N 1
ATOM 2273 C CA . ASN A 1 630 ? 139.368 134.019 131.360 1.00 9.69 630 ASN A CA 1
ATOM 2274 C C . ASN A 1 630 ? 138.769 133.627 132.711 1.00 9.69 630 ASN A C 1
ATOM 2275 O O . ASN A 1 630 ? 139.305 133.990 133.752 1.00 9.69 630 ASN A O 1
ATOM 2280 N N . TRP A 1 631 ? 137.660 132.891 132.704 1.00 8.90 631 TRP A N 1
ATOM 2281 C CA . TRP A 1 631 ? 137.049 132.420 133.939 1.00 8.90 631 TRP A CA 1
ATOM 2282 C C . TRP A 1 631 ? 137.158 130.913 134.119 1.00 8.90 631 TRP A C 1
ATOM 2283 O O . TRP A 1 631 ? 136.727 130.395 135.152 1.00 8.90 631 TRP A O 1
ATOM 2294 N N . SER A 1 632 ? 137.729 130.204 133.143 1.00 10.92 632 SER A N 1
ATOM 2295 C CA . SER A 1 632 ? 138.057 128.781 133.255 1.00 10.92 632 SER A CA 1
ATOM 2296 C C . SER A 1 632 ? 136.811 127.923 133.481 1.00 10.92 632 SER A C 1
ATOM 2297 O O . SER A 1 632 ? 136.777 127.052 134.351 1.00 10.92 632 SER A O 1
ATOM 2300 N N . VAL A 1 633 ? 135.785 128.163 132.671 1.00 9.53 633 VAL A N 1
ATOM 2301 C CA . VAL A 1 633 ? 134.566 127.359 132.712 1.00 9.53 633 VAL A CA 1
ATOM 2302 C C . VAL A 1 633 ? 134.176 126.916 131.306 1.00 9.53 633 VAL A C 1
ATOM 2303 O O . VAL A 1 633 ? 133.107 127.298 130.811 1.00 9.53 633 VAL A O 1
ATOM 2307 N N . PRO A 1 634 ? 134.994 126.106 130.629 1.00 10.21 634 PRO A N 1
ATOM 2308 C CA . PRO A 1 634 ? 134.577 125.586 129.318 1.00 10.21 634 PRO A CA 1
ATOM 2309 C C . PRO A 1 634 ? 133.346 124.701 129.388 1.00 10.21 634 PRO A C 1
ATOM 2310 O O . PRO A 1 634 ? 132.592 124.625 128.413 1.00 10.21 634 PRO A O 1
ATOM 2314 N N . GLY A 1 635 ? 133.131 124.020 130.515 1.00 10.82 635 GLY A N 1
ATOM 2315 C CA . GLY A 1 635 ? 132.018 123.097 130.623 1.00 10.82 635 GLY A CA 1
ATOM 2316 C C . GLY A 1 635 ? 130.677 123.769 130.828 1.00 10.82 635 GLY A C 1
ATOM 2317 O O . GLY A 1 635 ? 129.635 123.137 130.645 1.00 10.82 635 GLY A O 1
ATOM 2318 N N . LEU A 1 636 ? 130.676 125.043 131.226 1.00 9.41 636 LEU A N 1
ATOM 2319 C CA . LEU A 1 636 ? 129.417 125.775 131.320 1.00 9.41 636 LEU A CA 1
ATOM 2320 C C . LEU A 1 636 ? 128.913 126.207 129.951 1.00 9.41 636 LEU A C 1
ATOM 2321 O O . LEU A 1 636 ? 127.698 126.296 129.745 1.00 9.41 636 LEU A O 1
ATOM 2326 N N . LYS A 1 637 ? 129.820 126.480 129.014 1.00 8.80 637 LYS A N 1
ATOM 2327 C CA . LYS A 1 637 ? 129.477 126.910 127.657 1.00 8.80 637 LYS A CA 1
ATOM 2328 C C . LYS A 1 637 ? 128.652 128.198 127.671 1.00 8.80 637 LYS A C 1
ATOM 2329 O O . LYS A 1 637 ? 127.489 128.230 127.271 1.00 8.80 637 LYS A O 1
ATOM 2335 N N . VAL A 1 638 ? 129.281 129.270 128.143 1.00 7.16 638 VAL A N 1
ATOM 2336 C CA . VAL A 1 638 ? 128.670 130.592 128.207 1.00 7.16 638 VAL A CA 1
ATOM 2337 C C . VAL A 1 638 ? 129.534 131.565 127.421 1.00 7.16 638 VAL A C 1
ATOM 2338 O O . VAL A 1 638 ? 130.754 131.609 127.607 1.00 7.16 638 VAL A O 1
ATOM 2342 N N . GLY A 1 639 ? 128.905 132.345 126.552 1.00 6.65 639 GLY A N 1
ATOM 2343 C CA . GLY A 1 639 ? 129.619 133.384 125.840 1.00 6.65 639 GLY A CA 1
ATOM 2344 C C . GLY A 1 639 ? 128.649 134.420 125.322 1.00 6.65 639 GLY A C 1
ATOM 2345 O O . GLY A 1 639 ? 127.446 134.355 125.573 1.00 6.65 639 GLY A O 1
ATOM 2346 N N . TRP A 1 640 ? 129.186 135.386 124.586 1.00 6.67 640 TRP A N 1
ATOM 2347 C CA . TRP A 1 640 ? 128.340 136.380 123.941 1.00 6.67 640 TRP A CA 1
ATOM 2348 C C . TRP A 1 640 ? 129.121 137.053 122.829 1.00 6.67 640 TRP A C 1
ATOM 2349 O O . TRP A 1 640 ? 130.354 137.014 122.795 1.00 6.67 640 TRP A O 1
ATOM 2360 N N . PHE A 1 641 ? 128.385 137.695 121.932 1.00 6.76 641 PHE A N 1
ATOM 2361 C CA . PHE A 1 641 ? 129.007 138.522 120.915 1.00 6.76 641 PHE A CA 1
ATOM 2362 C C . PHE A 1 641 ? 128.307 139.869 120.813 1.00 6.76 641 PHE A C 1
ATOM 2363 O O . PHE A 1 641 ? 127.130 140.022 121.157 1.00 6.76 641 PHE A O 1
ATOM 2371 N N . LEU A 1 642 ? 129.082 140.848 120.360 1.00 7.45 642 LEU A N 1
ATOM 2372 C CA . LEU A 1 642 ? 128.659 142.225 120.162 1.00 7.45 642 LEU A CA 1
ATOM 2373 C C . LEU A 1 642 ? 128.643 142.513 118.671 1.00 7.45 642 LEU A C 1
ATOM 2374 O O . LEU A 1 642 ? 129.632 142.253 117.981 1.00 7.45 642 LEU A O 1
ATOM 2379 N N . ALA A 1 643 ? 127.533 143.055 118.180 1.00 7.68 643 ALA A N 1
ATOM 2380 C CA . ALA A 1 643 ? 127.406 143.387 116.769 1.00 7.68 643 ALA A CA 1
ATOM 2381 C C . ALA A 1 643 ? 126.427 144.543 116.624 1.00 7.68 643 ALA A C 1
ATOM 2382 O O . ALA A 1 643 ? 125.902 145.065 117.609 1.00 7.68 643 ALA A O 1
ATOM 2384 N N . ASP A 1 644 ? 126.195 144.952 115.382 1.00 8.87 644 ASP A N 1
ATOM 2385 C CA . ASP A 1 644 ? 125.214 145.991 115.117 1.00 8.87 644 ASP A CA 1
ATOM 2386 C C . ASP A 1 644 ? 123.828 145.502 115.527 1.00 8.87 644 ASP A C 1
ATOM 2387 O O . ASP A 1 644 ? 123.520 144.316 115.370 1.00 8.87 644 ASP A O 1
ATOM 2389 N N . PRO A 1 645 ? 122.974 146.380 116.060 1.00 9.30 645 PRO A N 1
ATOM 2390 C CA . PRO A 1 645 ? 121.660 145.924 116.538 1.00 9.30 645 PRO A CA 1
ATOM 2391 C C . PRO A 1 645 ? 120.819 145.240 115.476 1.00 9.30 645 PRO A C 1
ATOM 2392 O O . PRO A 1 645 ? 120.072 144.311 115.802 1.00 9.30 645 PRO A O 1
ATOM 2396 N N . ALA A 1 646 ? 120.910 145.668 114.218 1.00 9.66 646 ALA A N 1
ATOM 2397 C CA . ALA A 1 646 ? 120.152 145.005 113.162 1.00 9.66 646 ALA A CA 1
ATOM 2398 C C . ALA A 1 646 ? 120.619 143.568 112.965 1.00 9.66 646 ALA A C 1
ATOM 2399 O O . ALA A 1 646 ? 119.801 142.660 112.769 1.00 9.66 646 ALA A O 1
ATOM 2401 N N . LEU A 1 647 ? 121.933 143.340 113.019 1.00 9.16 647 LEU A N 1
ATOM 2402 C CA . LEU A 1 647 ? 122.454 141.985 112.878 1.00 9.16 647 LEU A CA 1
ATOM 2403 C C . LEU A 1 647 ? 122.010 141.099 114.037 1.00 9.16 647 LEU A C 1
ATOM 2404 O O . LEU A 1 647 ? 121.689 139.925 113.837 1.00 9.16 647 LEU A O 1
ATOM 2409 N N . VAL A 1 648 ? 121.985 141.640 115.255 1.00 9.02 648 VAL A N 1
ATOM 2410 C CA . VAL A 1 648 ? 121.507 140.876 116.404 1.00 9.02 648 VAL A CA 1
ATOM 2411 C C . VAL A 1 648 ? 120.024 140.553 116.256 1.00 9.02 648 VAL A C 1
ATOM 2412 O O . VAL A 1 648 ? 119.574 139.441 116.569 1.00 9.02 648 VAL A O 1
ATOM 2416 N N . SER A 1 649 ? 119.240 141.522 115.783 1.00 9.28 649 SER A N 1
ATOM 2417 C CA . SER A 1 649 ? 117.817 141.292 115.571 1.00 9.28 649 SER A CA 1
ATOM 2418 C C . SER A 1 649 ? 117.584 140.211 114.523 1.00 9.28 649 SER A C 1
ATOM 2419 O O . SER A 1 649 ? 116.626 139.438 114.620 1.00 9.28 649 SER A O 1
ATOM 2422 N N . ARG A 1 650 ? 118.445 140.147 113.507 1.00 9.42 650 ARG A N 1
ATOM 2423 C CA . ARG A 1 650 ? 118.335 139.067 112.530 1.00 9.42 650 ARG A CA 1
ATOM 2424 C C . ARG A 1 650 ? 118.790 137.734 113.116 1.00 9.42 650 ARG A C 1
ATOM 2425 O O . ARG A 1 650 ? 118.227 136.684 112.793 1.00 9.42 650 ARG A O 1
ATOM 2433 N N . TYR A 1 651 ? 119.814 137.755 113.972 1.00 8.21 651 TYR A N 1
ATOM 2434 C CA . TYR A 1 651 ? 120.316 136.538 114.599 1.00 8.21 651 TYR A CA 1
ATOM 2435 C C . TYR A 1 651 ? 119.327 135.944 115.590 1.00 8.21 651 TYR A C 1
ATOM 2436 O O . TYR A 1 651 ? 119.454 134.765 115.942 1.00 8.21 651 TYR A O 1
ATOM 2445 N N . TYR A 1 652 ? 118.369 136.742 116.069 1.00 11.19 652 TYR A N 1
ATOM 2446 C CA . TYR A 1 652 ? 117.335 136.206 116.954 1.00 11.19 652 TYR A CA 1
ATOM 2447 C C . TYR A 1 652 ? 116.642 134.995 116.334 1.00 11.19 652 TYR A C 1
ATOM 2448 O O . TYR A 1 652 ? 116.497 133.950 116.979 1.00 11.19 652 TYR A O 1
ATOM 2457 N N . GLU A 1 653 ? 116.192 135.126 115.085 1.00 8.84 653 GLU A N 1
ATOM 2458 C CA . GLU A 1 653 ? 115.449 134.042 114.447 1.00 8.84 653 GLU A CA 1
ATOM 2459 C C . GLU A 1 653 ? 116.329 132.820 114.216 1.00 8.84 653 GLU A C 1
ATOM 2460 O O . GLU A 1 653 ? 115.877 131.680 114.391 1.00 8.84 653 GLU A O 1
ATOM 2462 N N . PHE A 1 654 ? 117.585 133.035 113.814 1.00 6.55 654 PHE A N 1
ATOM 2463 C CA . PHE A 1 654 ? 118.496 131.911 113.638 1.00 6.55 654 PHE A CA 1
ATOM 2464 C C . PHE A 1 654 ? 118.687 131.155 114.944 1.00 6.55 654 PHE A C 1
ATOM 2465 O O . PHE A 1 654 ? 118.656 129.921 114.963 1.00 6.55 654 PHE A O 1
ATOM 2473 N N . ALA A 1 655 ? 118.889 131.877 116.046 1.00 7.22 655 ALA A N 1
ATOM 2474 C CA . ALA A 1 655 ? 119.063 131.211 117.331 1.00 7.22 655 ALA A CA 1
ATOM 2475 C C . ALA A 1 655 ? 117.795 130.480 117.744 1.00 7.22 655 ALA A C 1
ATOM 2476 O O . ALA A 1 655 ? 117.860 129.401 118.341 1.00 7.22 655 ALA A O 1
ATOM 2478 N N . SER A 1 656 ? 116.632 131.057 117.438 1.00 8.13 656 SER A N 1
ATOM 2479 C CA . SER A 1 656 ? 115.366 130.400 117.742 1.00 8.13 656 SER A CA 1
ATOM 2480 C C . SER A 1 656 ? 115.244 129.069 117.013 1.00 8.13 656 SER A C 1
ATOM 2481 O O . SER A 1 656 ? 114.821 128.064 117.593 1.00 8.13 656 SER A O 1
ATOM 2484 N N . THR A 1 657 ? 115.600 129.047 115.731 1.00 6.38 657 THR A N 1
ATOM 2485 C CA . THR A 1 657 ? 115.419 127.832 114.945 1.00 6.38 657 THR A CA 1
ATOM 2486 C C . THR A 1 657 ? 116.486 126.788 115.259 1.00 6.38 657 THR A C 1
ATOM 2487 O O . THR A 1 657 ? 116.199 125.587 115.274 1.00 6.38 657 THR A O 1
ATOM 2491 N N . SER A 1 658 ? 117.720 127.221 115.517 1.00 6.47 658 SER A N 1
ATOM 2492 C CA . SER A 1 658 ? 118.827 126.276 115.626 1.00 6.47 658 SER A CA 1
ATOM 2493 C C . SER A 1 658 ? 118.837 125.566 116.973 1.00 6.47 658 SER A C 1
ATOM 2494 O O . SER A 1 658 ? 118.921 124.337 117.034 1.00 6.47 658 SER A O 1
ATOM 2497 N N . TYR A 1 659 ? 118.784 126.319 118.063 1.00 6.72 659 TYR A N 1
ATOM 2498 C CA . TYR A 1 659 ? 118.874 125.719 119.384 1.00 6.72 659 TYR A CA 1
ATOM 2499 C C . TYR A 1 659 ? 117.882 126.294 120.381 1.00 6.72 659 TYR A C 1
ATOM 2500 O O . TYR A 1 659 ? 117.879 125.858 121.535 1.00 6.72 659 TYR A O 1
ATOM 2509 N N . GLY A 1 660 ? 117.041 127.238 119.979 1.00 7.99 660 GLY A N 1
ATOM 2510 C CA . GLY A 1 660 ? 116.059 127.820 120.874 1.00 7.99 660 GLY A CA 1
ATOM 2511 C C . GLY A 1 660 ? 116.619 128.652 122.007 1.00 7.99 660 GLY A C 1
ATOM 2512 O O . GLY A 1 660 ? 116.054 128.650 123.106 1.00 7.99 660 GLY A O 1
ATOM 2513 N N . GLY A 1 661 ? 117.710 129.371 121.769 1.00 10.09 661 GLY A N 1
ATOM 2514 C CA . GLY A 1 661 ? 118.259 130.261 122.763 1.00 10.09 661 GLY A CA 1
ATOM 2515 C C . GLY A 1 661 ? 119.254 129.600 123.694 1.00 10.09 661 GLY A C 1
ATOM 2516 O O . GLY A 1 661 ? 119.392 128.375 123.729 1.00 10.09 661 GLY A O 1
ATOM 2517 N N . PRO A 1 662 ? 119.968 130.406 124.468 1.00 12.03 662 PRO A N 1
ATOM 2518 C CA . PRO A 1 662 ? 120.987 129.881 125.379 1.00 12.03 662 PRO A CA 1
ATOM 2519 C C . PRO A 1 662 ? 120.364 129.400 126.687 1.00 12.03 662 PRO A C 1
ATOM 2520 O O . PRO A 1 662 ? 119.158 129.480 126.899 1.00 12.03 662 PRO A O 1
ATOM 2524 N N . GLN A 1 663 ? 121.221 128.901 127.572 1.00 12.24 663 GLN A N 1
ATOM 2525 C CA . GLN A 1 663 ? 120.764 128.421 128.869 1.00 12.24 663 GLN A CA 1
ATOM 2526 C C . GLN A 1 663 ? 120.296 129.594 129.717 1.00 12.24 663 GLN A C 1
ATOM 2527 O O . GLN A 1 663 ? 121.042 130.556 129.923 1.00 12.24 663 GLN A O 1
ATOM 2533 N N . SER A 1 664 ? 119.061 129.521 130.208 1.00 12.49 664 SER A N 1
ATOM 2534 C CA . SER A 1 664 ? 118.602 130.518 131.164 1.00 12.49 664 SER A CA 1
ATOM 2535 C C . SER A 1 664 ? 119.290 130.337 132.506 1.00 12.49 664 SER A C 1
ATOM 2536 O O . SER A 1 664 ? 119.479 131.308 133.248 1.00 12.49 664 SER A O 1
ATOM 2539 N N . PHE A 1 665 ? 119.717 129.110 132.800 1.00 11.49 665 PHE A N 1
ATOM 2540 C CA . PHE A 1 665 ? 120.256 128.758 134.105 1.00 11.49 665 PHE A CA 1
ATOM 2541 C C . PHE A 1 665 ? 121.502 129.561 134.459 1.00 11.49 665 PHE A C 1
ATOM 2542 O O . PHE A 1 665 ? 121.852 129.651 135.639 1.00 11.49 665 PHE A O 1
ATOM 2550 N N . VAL A 1 666 ? 122.167 130.167 133.473 1.00 11.77 666 VAL A N 1
ATOM 2551 C CA . VAL A 1 666 ? 123.391 130.918 133.721 1.00 11.77 666 VAL A CA 1
ATOM 2552 C C . VAL A 1 666 ? 123.175 132.424 133.708 1.00 11.77 666 VAL A C 1
ATOM 2553 O O . VAL A 1 666 ? 124.116 133.169 134.016 1.00 11.77 666 VAL A O 1
ATOM 2557 N N . TYR A 1 667 ? 121.963 132.896 133.391 1.00 13.54 667 TYR A N 1
ATOM 2558 C CA . TYR A 1 667 ? 121.738 134.330 133.210 1.00 13.54 667 TYR A CA 1
ATOM 2559 C C . TYR A 1 667 ? 122.211 135.130 134.414 1.00 13.54 667 TYR A C 1
ATOM 2560 O O . TYR A 1 667 ? 122.983 136.086 134.274 1.00 13.54 667 TYR A O 1
ATOM 2569 N N . THR A 1 668 ? 121.773 134.732 135.610 1.00 13.14 668 THR A N 1
ATOM 2570 C CA . THR A 1 668 ? 122.182 135.429 136.822 1.00 13.14 668 THR A CA 1
ATOM 2571 C C . THR A 1 668 ? 123.694 135.559 136.883 1.00 13.14 668 THR A C 1
ATOM 2572 O O . THR A 1 668 ? 124.227 136.664 137.043 1.00 13.14 668 THR A O 1
ATOM 2576 N N . LEU A 1 669 ? 124.402 134.443 136.677 1.00 11.34 669 LEU A N 1
ATOM 2577 C CA . LEU A 1 669 ? 125.858 134.480 136.701 1.00 11.34 669 LEU A CA 1
ATOM 2578 C C . LEU A 1 669 ? 126.373 135.566 135.775 1.00 11.34 669 LEU A C 1
ATOM 2579 O O . LEU A 1 669 ? 127.102 136.468 136.206 1.00 11.34 669 LEU A O 1
ATOM 2584 N N . VAL A 1 670 ? 125.910 135.558 134.522 1.00 11.39 670 VAL A N 1
ATOM 2585 C CA . VAL A 1 670 ? 126.393 136.538 133.557 1.00 11.39 670 VAL A CA 1
ATOM 2586 C C . VAL A 1 670 ? 126.182 137.939 134.102 1.00 11.39 670 VAL A C 1
ATOM 2587 O O . VAL A 1 670 ? 127.126 138.733 134.203 1.00 11.39 670 VAL A O 1
ATOM 2591 N N . GLU A 1 671 ? 124.965 138.218 134.573 1.00 14.36 671 GLU A N 1
ATOM 2592 C CA . GLU A 1 671 ? 124.677 139.541 135.105 1.00 14.36 671 GLU A CA 1
ATOM 2593 C C . GLU A 1 671 ? 125.624 139.870 136.247 1.00 14.36 671 GLU A C 1
ATOM 2594 O O . GLU A 1 671 ? 126.327 140.888 136.212 1.00 14.36 671 GLU A O 1
ATOM 2600 N N . VAL A 1 672 ? 125.732 138.963 137.220 1.00 11.82 672 VAL A N 1
ATOM 2601 C CA . VAL A 1 672 ? 126.569 139.241 138.378 1.00 11.82 672 VAL A CA 1
ATOM 2602 C C . VAL A 1 672 ? 128.012 139.412 137.950 1.00 11.82 672 VAL A C 1
ATOM 2603 O O . VAL A 1 672 ? 128.747 140.218 138.531 1.00 11.82 672 VAL A O 1
ATOM 2607 N N . LEU A 1 673 ? 128.440 138.686 136.916 1.00 10.93 673 LEU A N 1
ATOM 2608 C CA . LEU A 1 673 ? 129.791 138.888 136.414 1.00 10.93 673 LEU A CA 1
ATOM 2609 C C . LEU A 1 673 ? 129.941 140.296 135.863 1.00 10.93 673 LEU A C 1
ATOM 2610 O O . LEU A 1 673 ? 130.787 141.072 136.327 1.00 10.93 673 LEU A O 1
ATOM 2615 N N . ALA A 1 674 ? 129.051 140.678 134.945 1.00 11.94 674 ALA A N 1
ATOM 2616 C CA . ALA A 1 674 ? 129.284 141.878 134.151 1.00 11.94 674 ALA A CA 1
ATOM 2617 C C . ALA A 1 674 ? 129.357 143.111 135.037 1.00 11.94 674 ALA A C 1
ATOM 2618 O O . ALA A 1 674 ? 130.354 143.843 135.022 1.00 11.94 674 ALA A O 1
ATOM 2620 N N . ARG A 1 675 ? 128.340 143.311 135.875 1.00 15.17 675 ARG A N 1
ATOM 2621 C CA . ARG A 1 675 ? 128.349 144.436 136.798 1.00 15.17 675 ARG A CA 1
ATOM 2622 C C . ARG A 1 675 ? 129.613 144.431 137.642 1.00 15.17 675 ARG A C 1
ATOM 2623 O O . ARG A 1 675 ? 130.313 145.445 137.733 1.00 15.17 675 ARG A O 1
ATOM 2631 N N . PHE A 1 676 ? 129.963 143.272 138.207 1.00 13.18 676 PHE A N 1
ATOM 2632 C CA . PHE A 1 676 ? 131.179 143.194 139.005 1.00 13.18 676 PHE A CA 1
ATOM 2633 C C . PHE A 1 676 ? 132.375 143.658 138.190 1.00 13.18 676 PHE A C 1
ATOM 2634 O O . PHE A 1 676 ? 133.132 144.537 138.621 1.00 13.18 676 PHE A O 1
ATOM 2642 N N . GLU A 1 677 ? 132.508 143.137 136.967 1.00 13.91 677 GLU A N 1
ATOM 2643 C CA . GLU A 1 677 ? 133.635 143.523 136.131 1.00 13.91 677 GLU A CA 1
ATOM 2644 C C . GLU A 1 677 ? 133.642 145.024 135.912 1.00 13.91 677 GLU A C 1
ATOM 2645 O O . GLU A 1 677 ? 134.692 145.669 136.020 1.00 13.91 677 GLU A O 1
ATOM 2651 N N . ARG A 1 678 ? 132.466 145.608 135.666 1.00 16.12 678 ARG A N 1
ATOM 2652 C CA . ARG A 1 678 ? 132.406 147.046 135.451 1.00 16.12 678 ARG A CA 1
ATOM 2653 C C . ARG A 1 678 ? 132.894 147.795 136.679 1.00 16.12 678 ARG A C 1
ATOM 2654 O O . ARG A 1 678 ? 133.706 148.720 136.566 1.00 16.12 678 ARG A O 1
ATOM 2662 N N . TRP A 1 679 ? 132.471 147.364 137.869 1.00 16.47 679 TRP A N 1
ATOM 2663 C CA . TRP A 1 679 ? 132.886 148.071 139.071 1.00 16.47 679 TRP A CA 1
ATOM 2664 C C . TRP A 1 679 ? 134.380 147.940 139.316 1.00 16.47 679 TRP A C 1
ATOM 2665 O O . TRP A 1 679 ? 134.930 148.690 140.126 1.00 16.47 679 TRP A O 1
ATOM 2676 N N . ILE A 1 680 ? 135.050 147.009 138.638 1.00 16.28 680 ILE A N 1
ATOM 2677 C CA . ILE A 1 680 ? 136.502 146.948 138.727 1.00 16.28 680 ILE A CA 1
ATOM 2678 C C . ILE A 1 680 ? 137.134 147.932 137.753 1.00 16.28 680 ILE A C 1
ATOM 2679 O O . ILE A 1 680 ? 138.106 148.617 138.091 1.00 16.28 680 ILE A O 1
ATOM 2684 N N . ILE A 1 681 ? 136.587 148.035 136.540 1.00 17.52 681 ILE A N 1
ATOM 2685 C CA . ILE A 1 681 ? 137.149 148.954 135.556 1.00 17.52 681 ILE A CA 1
ATOM 2686 C C . ILE A 1 681 ? 136.909 150.396 135.982 1.00 17.52 681 ILE A C 1
ATOM 2687 O O . ILE A 1 681 ? 137.766 151.266 135.794 1.00 17.52 681 ILE A O 1
ATOM 2692 N N . GLU A 1 682 ? 135.750 150.666 136.582 1.00 19.58 682 GLU A N 1
ATOM 2693 C CA . GLU A 1 682 ? 135.428 151.977 137.130 1.00 19.58 682 GLU A CA 1
ATOM 2694 C C . GLU A 1 682 ? 136.290 152.349 138.326 1.00 19.58 682 GLU A C 1
ATOM 2695 O O . GLU A 1 682 ? 136.145 153.461 138.843 1.00 19.58 682 GLU A O 1
ATOM 2701 N N . GLY A 1 683 ? 137.168 151.463 138.780 1.00 22.81 683 GLY A N 1
ATOM 2702 C CA . GLY A 1 683 ? 138.009 151.752 139.927 1.00 22.81 683 GLY A CA 1
ATOM 2703 C C . GLY A 1 683 ? 137.252 151.895 141.227 1.00 22.81 683 GLY A C 1
ATOM 2704 O O . GLY A 1 683 ? 137.553 152.797 142.018 1.00 22.81 683 GLY A O 1
ATOM 2705 N N . ARG A 1 684 ? 136.273 151.029 141.469 1.00 23.26 684 ARG A N 1
ATOM 2706 C CA . ARG A 1 684 ? 135.482 151.060 142.691 1.00 23.26 684 ARG A CA 1
ATOM 2707 C C . ARG A 1 684 ? 136.084 150.091 143.696 1.00 23.26 684 ARG A C 1
ATOM 2708 O O . ARG A 1 684 ? 136.120 148.881 143.455 1.00 23.26 684 ARG A O 1
ATOM 2716 N N . THR A 1 685 ? 136.561 150.623 144.816 1.00 27.66 685 THR A N 1
ATOM 2717 C CA . THR A 1 685 ? 137.011 149.772 145.907 1.00 27.66 685 THR A CA 1
ATOM 2718 C C . THR A 1 685 ? 135.843 149.260 146.740 1.00 27.66 685 THR A C 1
ATOM 2719 O O . THR A 1 685 ? 135.848 148.101 147.164 1.00 27.66 685 THR A O 1
ATOM 2723 N N . SER A 1 686 ? 134.829 150.094 146.957 1.00 29.61 686 SER A N 1
ATOM 2724 C CA . SER A 1 686 ? 133.696 149.751 147.803 1.00 29.61 686 SER A CA 1
ATOM 2725 C C . SER A 1 686 ? 132.392 150.001 147.057 1.00 29.61 686 SER A C 1
ATOM 2726 O O . SER A 1 686 ? 132.372 150.587 145.972 1.00 29.61 686 SER A O 1
ATOM 2729 N N . ILE A 1 687 ? 131.298 149.546 147.661 1.00 28.81 687 ILE A N 1
ATOM 2730 C CA . ILE A 1 687 ? 129.972 149.577 147.057 1.00 28.81 687 ILE A CA 1
ATOM 2731 C C . ILE A 1 687 ? 129.006 150.213 148.046 1.00 28.81 687 ILE A C 1
ATOM 2732 O O . ILE A 1 687 ? 129.043 149.903 149.242 1.00 28.81 687 ILE A O 1
ATOM 2737 N N . ASP A 1 688 ? 128.151 151.103 147.554 1.00 31.79 688 ASP A N 1
ATOM 2738 C CA . ASP A 1 688 ? 127.105 151.719 148.361 1.00 31.79 688 ASP A CA 1
ATOM 2739 C C . ASP A 1 688 ? 125.740 151.310 147.803 1.00 31.79 688 ASP A C 1
ATOM 2740 O O . ASP A 1 688 ? 125.634 150.434 146.942 1.00 31.79 688 ASP A O 1
ATOM 2745 N N . GLN A 1 689 ? 124.686 151.956 148.306 1.00 30.55 689 GLN A N 1
ATOM 2746 C CA . GLN A 1 689 ? 123.335 151.609 147.885 1.00 30.55 689 GLN A CA 1
ATOM 2747 C C . GLN A 1 689 ? 123.085 151.888 146.408 1.00 30.55 689 GLN A C 1
ATOM 2748 O O . GLN A 1 689 ? 122.164 151.303 145.832 1.00 30.55 689 GLN A O 1
ATOM 2750 N N . GLN A 1 690 ? 123.874 152.765 145.782 1.00 30.14 690 GLN A N 1
ATOM 2751 C CA . GLN A 1 690 ? 123.646 153.082 144.374 1.00 30.14 690 GLN A CA 1
ATOM 2752 C C . GLN A 1 690 ? 123.906 151.875 143.481 1.00 30.14 690 GLN A C 1
ATOM 2753 O O . GLN A 1 690 ? 123.190 151.661 142.497 1.00 30.14 690 GLN A O 1
ATOM 2755 N N . GLN A 1 691 ? 124.935 151.085 143.795 1.00 27.76 691 GLN A N 1
ATOM 2756 C CA . GLN A 1 691 ? 125.224 149.889 143.015 1.00 27.76 691 GLN A CA 1
ATOM 2757 C C . GLN A 1 691 ? 124.284 148.732 143.328 1.00 27.76 691 GLN A C 1
ATOM 2758 O O . GLN A 1 691 ? 124.209 147.786 142.540 1.00 27.76 691 GLN A O 1
ATOM 2764 N N . LEU A 1 692 ? 123.568 148.781 144.451 1.00 28.49 692 LEU A N 1
ATOM 2765 C CA . LEU A 1 692 ? 122.636 147.708 144.776 1.00 28.49 692 LEU A CA 1
ATOM 2766 C C . LEU A 1 692 ? 121.359 147.785 143.946 1.00 28.49 692 LEU A C 1
ATOM 2767 O O . LEU A 1 692 ? 120.731 146.752 143.693 1.00 28.49 692 LEU A O 1
ATOM 2772 N N . ARG A 1 693 ? 120.964 148.983 143.505 1.00 30.52 693 ARG A N 1
ATOM 2773 C CA . ARG A 1 693 ? 119.838 149.115 142.585 1.00 30.52 693 ARG A CA 1
ATOM 2774 C C . ARG A 1 693 ? 120.155 148.636 141.178 1.00 30.52 693 ARG A C 1
ATOM 2775 O O . ARG A 1 693 ? 119.246 148.599 140.342 1.00 30.52 693 ARG A O 1
ATOM 2783 N N . GLU A 1 694 ? 121.410 148.296 140.886 1.00 25.95 694 GLU A N 1
ATOM 2784 C CA . GLU A 1 694 ? 121.720 147.687 139.599 1.00 25.95 694 GLU A CA 1
ATOM 2785 C C . GLU A 1 694 ? 120.952 146.384 139.418 1.00 25.95 694 GLU A C 1
ATOM 2786 O O . GLU A 1 694 ? 120.427 146.107 138.334 1.00 25.95 694 GLU A O 1
ATOM 2792 N N . PHE A 1 695 ? 120.868 145.579 140.472 1.00 23.38 695 PHE A N 1
ATOM 2793 C CA . PHE A 1 695 ? 120.139 144.321 140.457 1.00 23.38 695 PHE A CA 1
ATOM 2794 C C . PHE A 1 695 ? 118.678 144.538 140.840 1.00 23.38 695 PHE A C 1
ATOM 2795 O O . PHE A 1 695 ? 118.315 145.533 141.471 1.00 23.38 695 PHE A O 1
ATOM 2803 N N . SER A 1 696 ? 117.836 143.585 140.449 1.00 28.18 696 SER A N 1
ATOM 2804 C CA . SER A 1 696 ? 116.425 143.647 140.800 1.00 28.18 696 SER A CA 1
ATOM 2805 C C . SER A 1 696 ? 116.219 143.267 142.261 1.00 28.18 696 SER A C 1
ATOM 2806 O O . SER A 1 696 ? 117.008 142.525 142.852 1.00 28.18 696 SER A O 1
ATOM 2809 N N . ALA A 1 697 ? 115.140 143.789 142.847 1.00 28.04 697 ALA A N 1
ATOM 2810 C CA . ALA A 1 697 ? 114.826 143.509 144.242 1.00 28.04 697 ALA A CA 1
ATOM 2811 C C . ALA A 1 697 ? 114.343 142.083 144.466 1.00 28.04 697 ALA A C 1
ATOM 2812 O O . ALA A 1 697 ? 114.238 141.658 145.622 1.00 28.04 697 ALA A O 1
ATOM 2814 N N . SER A 1 698 ? 114.039 141.342 143.399 1.00 29.00 698 SER A N 1
ATOM 2815 C CA . SER A 1 698 ? 113.634 139.950 143.555 1.00 29.00 698 SER A CA 1
ATOM 2816 C C . SER A 1 698 ? 114.764 139.093 144.109 1.00 29.00 698 SER A C 1
ATOM 2817 O O . SER A 1 698 ? 114.504 138.114 144.816 1.00 29.00 698 SER A O 1
ATOM 2820 N N . TYR A 1 699 ? 116.016 139.440 143.799 1.00 26.02 699 TYR A N 1
ATOM 2821 C CA . TYR A 1 699 ? 117.151 138.677 144.303 1.00 26.02 699 TYR A CA 1
ATOM 2822 C C . TYR A 1 699 ? 117.271 138.752 145.818 1.00 26.02 699 TYR A C 1
ATOM 2823 O O . TYR A 1 699 ? 117.860 137.851 146.422 1.00 26.02 699 TYR A O 1
ATOM 2832 N N . GLY A 1 700 ? 116.714 139.788 146.438 1.00 26.97 700 GLY A N 1
ATOM 2833 C CA . GLY A 1 700 ? 116.807 139.968 147.878 1.00 26.97 700 GLY A CA 1
ATOM 2834 C C . GLY A 1 700 ? 118.199 140.267 148.391 1.00 26.97 700 GLY A C 1
ATOM 2835 O O . GLY A 1 700 ? 118.622 139.683 149.395 1.00 26.97 700 GLY A O 1
ATOM 2836 N N . LEU A 1 701 ? 118.920 141.164 147.726 1.00 26.20 701 LEU A N 1
ATOM 2837 C CA . LEU A 1 701 ? 120.287 141.485 148.104 1.00 26.20 701 LEU A CA 1
ATOM 2838 C C . LEU A 1 701 ? 120.327 142.479 149.260 1.00 26.20 701 LEU A C 1
ATOM 2839 O O . LEU A 1 701 ? 119.502 143.390 149.359 1.00 26.20 701 LEU A O 1
ATOM 2844 N N . GLN A 1 702 ? 121.311 142.295 150.134 1.00 28.99 702 GLN A N 1
ATOM 2845 C CA . GLN A 1 702 ? 121.614 143.224 151.210 1.00 28.99 702 GLN A CA 1
ATOM 2846 C C . GLN A 1 702 ? 122.893 143.975 150.873 1.00 28.99 702 GLN A C 1
ATOM 2847 O O . GLN A 1 702 ? 123.718 143.499 150.090 1.00 28.99 702 GLN A O 1
ATOM 2853 N N . LEU A 1 703 ? 123.055 145.161 151.459 1.00 27.49 703 LEU A N 1
ATOM 2854 C CA . LEU A 1 703 ? 124.225 145.973 151.143 1.00 27.49 703 LEU A CA 1
ATOM 2855 C C . LEU A 1 703 ? 125.501 145.349 151.694 1.00 27.49 703 LEU A C 1
ATOM 2856 O O . LEU A 1 703 ? 126.516 145.274 150.993 1.00 27.49 703 LEU A O 1
ATOM 2861 N N . GLY A 1 704 ? 125.473 144.902 152.949 1.00 25.07 704 GLY A N 1
ATOM 2862 C CA . GLY A 1 704 ? 126.682 144.371 153.558 1.00 25.07 704 GLY A CA 1
ATOM 2863 C C . GLY A 1 704 ? 127.175 143.107 152.882 1.00 25.07 704 GLY A C 1
ATOM 2864 O O . GLY A 1 704 ? 128.368 142.965 152.590 1.00 25.07 704 GLY A O 1
ATOM 2865 N N . SER A 1 705 ? 126.261 142.168 152.626 1.00 22.12 705 SER A N 1
ATOM 2866 C CA . SER A 1 705 ? 126.643 140.913 151.986 1.00 22.12 705 SER A CA 1
ATOM 2867 C C . SER A 1 705 ? 127.173 141.147 150.580 1.00 22.12 705 SER A C 1
ATOM 2868 O O . SER A 1 705 ? 128.197 140.575 150.193 1.00 22.12 705 SER A O 1
ATOM 2871 N N . LEU A 1 706 ? 126.495 141.994 149.805 1.00 22.01 706 LEU A N 1
ATOM 2872 C CA . LEU A 1 706 ? 126.954 142.294 148.454 1.00 22.01 706 LEU A CA 1
ATOM 2873 C C . LEU A 1 706 ? 128.314 142.977 148.474 1.00 22.01 706 LEU A C 1
ATOM 2874 O O . LEU A 1 706 ? 129.183 142.672 147.649 1.00 22.01 706 LEU A O 1
ATOM 2879 N N . SER A 1 707 ? 128.522 143.901 149.416 1.00 22.33 707 SER A N 1
ATOM 2880 C CA . SER A 1 707 ? 129.805 144.590 149.514 1.00 22.33 707 SER A CA 1
ATOM 2881 C C . SER A 1 707 ? 130.933 143.615 149.832 1.00 22.33 707 SER A C 1
ATOM 2882 O O . SER A 1 707 ? 131.986 143.632 149.182 1.00 22.33 707 SER A O 1
ATOM 2885 N N . GLN A 1 708 ? 130.725 142.747 150.827 1.00 21.57 708 GLN A N 1
ATOM 2886 C CA . GLN A 1 708 ? 131.754 141.772 151.179 1.00 21.57 708 GLN A CA 1
ATOM 2887 C C . GLN A 1 708 ? 132.029 140.815 150.026 1.00 21.57 708 GLN A C 1
ATOM 2888 O O . GLN A 1 708 ? 133.189 140.475 149.749 1.00 21.57 708 GLN A O 1
ATOM 2894 N N . THR A 1 709 ? 130.972 140.373 149.338 1.00 18.09 709 THR A N 1
ATOM 2895 C CA . THR A 1 709 ? 131.144 139.484 148.197 1.00 18.09 709 THR A CA 1
ATOM 2896 C C . THR A 1 709 ? 131.965 140.150 147.104 1.00 18.09 709 THR A C 1
ATOM 2897 O O . THR A 1 709 ? 132.848 139.520 146.513 1.00 18.09 709 THR A O 1
ATOM 2901 N N . TYR A 1 710 ? 131.691 141.425 146.821 1.00 16.89 710 TYR A N 1
ATOM 2902 C CA . TYR A 1 710 ? 132.449 142.131 145.795 1.00 16.89 710 TYR A CA 1
ATOM 2903 C C . TYR A 1 710 ? 133.913 142.287 146.189 1.00 16.89 710 TYR A C 1
ATOM 2904 O O . TYR A 1 710 ? 134.808 142.106 145.353 1.00 16.89 710 TYR A O 1
ATOM 2913 N N . GLU A 1 711 ? 134.175 142.629 147.454 1.00 18.24 711 GLU A N 1
ATOM 2914 C CA . GLU A 1 711 ? 135.556 142.719 147.926 1.00 18.24 711 GLU A CA 1
ATOM 2915 C C . GLU A 1 711 ? 136.293 141.404 147.704 1.00 18.24 711 GLU A C 1
ATOM 2916 O O . GLU A 1 711 ? 137.408 141.378 147.162 1.00 18.24 711 GLU A O 1
ATOM 2922 N N . HIS A 1 712 ? 135.673 140.293 148.110 1.00 16.00 712 HIS A N 1
ATOM 2923 C CA . HIS A 1 712 ? 136.324 138.995 147.964 1.00 16.00 712 HIS A CA 1
ATOM 2924 C C . HIS A 1 712 ? 136.515 138.616 146.498 1.00 16.00 712 HIS A C 1
ATOM 2925 O O . HIS A 1 712 ? 137.529 138.008 146.139 1.00 16.00 712 HIS A O 1
ATOM 2932 N N . TYR A 1 713 ? 135.549 138.946 145.639 1.00 12.30 713 TYR A N 1
ATOM 2933 C CA . TYR A 1 713 ? 135.695 138.649 144.217 1.00 12.30 713 TYR A CA 1
ATOM 2934 C C . TYR A 1 713 ? 136.865 139.413 143.614 1.00 12.30 713 TYR A C 1
ATOM 2935 O O . TYR A 1 713 ? 137.637 138.860 142.820 1.00 12.30 713 TYR A O 1
ATOM 2944 N N . VAL A 1 714 ? 137.008 140.689 143.975 1.00 13.47 714 VAL A N 1
ATOM 2945 C CA . VAL A 1 714 ? 138.136 141.475 143.482 1.00 13.47 714 VAL A CA 1
ATOM 2946 C C . VAL A 1 714 ? 139.450 140.865 143.946 1.00 13.47 714 VAL A C 1
ATOM 2947 O O . VAL A 1 714 ? 140.401 140.721 143.162 1.00 13.47 714 VAL A O 1
ATOM 2951 N N . ALA A 1 715 ? 139.522 140.484 145.225 1.00 12.37 715 ALA A N 1
ATOM 2952 C CA . ALA A 1 715 ? 140.745 139.881 145.745 1.00 12.37 715 ALA A CA 1
ATOM 2953 C C . ALA A 1 715 ? 141.083 138.587 145.015 1.00 12.37 715 ALA A C 1
ATOM 2954 O O . ALA A 1 715 ? 142.245 138.348 144.662 1.00 12.37 715 ALA A O 1
ATOM 2956 N N . GLU A 1 716 ? 140.078 137.740 144.778 1.00 13.02 716 GLU A N 1
ATOM 2957 C CA . GLU A 1 716 ? 140.312 136.464 144.111 1.00 13.02 716 GLU A CA 1
ATOM 2958 C C . GLU A 1 716 ? 140.790 136.661 142.678 1.00 13.02 716 GLU A C 1
ATOM 2959 O O . GLU A 1 716 ? 141.721 135.981 142.229 1.00 13.02 716 GLU A O 1
ATOM 2965 N N . ARG A 1 717 ? 140.166 137.584 141.940 1.00 11.25 717 ARG A N 1
ATOM 2966 C CA . ARG A 1 717 ? 140.598 137.830 140.567 1.00 11.25 717 ARG A CA 1
ATOM 2967 C C . ARG A 1 717 ? 142.027 138.354 140.526 1.00 11.25 717 ARG A C 1
ATOM 2968 O O . ARG A 1 717 ? 142.840 137.909 139.703 1.00 11.25 717 ARG A O 1
ATOM 2976 N N . ARG A 1 718 ? 142.358 139.288 141.421 1.00 13.37 718 ARG A N 1
ATOM 2977 C CA . ARG A 1 718 ? 143.712 139.833 141.460 1.00 13.37 718 ARG A CA 1
ATOM 2978 C C . ARG A 1 718 ? 144.738 138.745 141.766 1.00 13.37 718 ARG A C 1
ATOM 2979 O O . ARG A 1 718 ? 145.786 138.654 141.109 1.00 13.37 718 ARG A O 1
ATOM 2987 N N . ALA A 1 719 ? 144.444 137.901 142.760 1.00 11.82 719 ALA A N 1
ATOM 2988 C CA . ALA A 1 719 ? 145.373 136.839 143.128 1.00 11.82 719 ALA A CA 1
ATOM 2989 C C . ALA A 1 719 ? 145.561 135.844 141.992 1.00 11.82 719 ALA A C 1
ATOM 2990 O O . ALA A 1 719 ? 146.690 135.427 141.704 1.00 11.82 719 ALA A O 1
ATOM 2992 N N . ARG A 1 720 ? 144.466 135.447 141.338 1.00 11.42 720 ARG A N 1
ATOM 2993 C CA . ARG A 1 720 ? 144.573 134.519 140.219 1.00 11.42 720 ARG A CA 1
ATOM 2994 C C . ARG A 1 720 ? 145.443 135.098 139.114 1.00 11.42 720 ARG A C 1
ATOM 2995 O O . ARG A 1 720 ? 146.300 134.400 138.558 1.00 11.42 720 ARG A O 1
ATOM 3003 N N . GLU A 1 721 ? 145.247 136.379 138.791 1.00 12.83 721 GLU A N 1
ATOM 3004 C CA . GLU A 1 721 ? 146.047 136.998 137.740 1.00 12.83 721 GLU A CA 1
ATOM 3005 C C . GLU A 1 721 ? 147.529 137.023 138.102 1.00 12.83 721 GLU A C 1
ATOM 3006 O O . GLU A 1 721 ? 148.385 136.709 137.264 1.00 12.83 721 GLU A O 1
ATOM 3012 N N . GLN A 1 722 ? 147.856 137.383 139.347 1.00 13.28 722 GLN A N 1
ATOM 3013 C CA . GLN A 1 722 ? 149.263 137.426 139.746 1.00 13.28 722 GLN A CA 1
ATOM 3014 C C . GLN A 1 722 ? 149.905 136.044 139.695 1.00 13.28 722 GLN A C 1
ATOM 3015 O O . GLN A 1 722 ? 151.034 135.892 139.204 1.00 13.28 722 GLN A O 1
ATOM 3021 N N . VAL A 1 723 ? 149.201 135.021 140.182 1.00 11.43 723 VAL A N 1
ATOM 3022 C CA . VAL A 1 723 ? 149.755 133.669 140.158 1.00 11.43 723 VAL A CA 1
ATOM 3023 C C . VAL A 1 723 ? 149.970 133.194 138.724 1.00 11.43 723 VAL A C 1
ATOM 3024 O O . VAL A 1 723 ? 150.999 132.586 138.404 1.00 11.43 723 VAL A O 1
ATOM 3028 N N . LEU A 1 724 ? 149.006 133.458 137.837 1.00 11.47 724 LEU A N 1
ATOM 3029 C CA . LEU A 1 724 ? 149.138 132.996 136.458 1.00 11.47 724 LEU A CA 1
ATOM 3030 C C . LEU A 1 724 ? 150.277 133.707 135.735 1.00 11.47 724 LEU A C 1
ATOM 3031 O O . LEU A 1 724 ? 151.012 133.080 134.959 1.00 11.47 724 LEU A O 1
ATOM 3036 N N . LEU A 1 725 ? 150.441 135.014 135.970 1.00 11.91 725 LEU A N 1
ATOM 3037 C CA . LEU A 1 725 ? 151.567 135.730 135.375 1.00 11.91 725 LEU A CA 1
ATOM 3038 C C . LEU A 1 725 ? 152.898 135.183 135.876 1.00 11.91 725 LEU A C 1
ATOM 3039 O O . LEU A 1 725 ? 153.842 135.008 135.093 1.00 11.91 725 LEU A O 1
ATOM 3044 N N . GLY A 1 726 ? 152.992 134.907 137.180 1.00 12.27 726 GLY A N 1
ATOM 3045 C CA . GLY A 1 726 ? 154.211 134.318 137.707 1.00 12.27 726 GLY A CA 1
ATOM 3046 C C . GLY A 1 726 ? 154.525 132.973 137.083 1.00 12.27 726 GLY A C 1
ATOM 3047 O O . GLY A 1 726 ? 155.676 132.692 136.733 1.00 12.27 726 GLY A O 1
ATOM 3048 N N . LEU A 1 727 ? 153.505 132.126 136.926 1.00 13.04 727 LEU A N 1
ATOM 3049 C CA . LEU A 1 727 ? 153.723 130.811 136.330 1.00 13.04 727 LEU A CA 1
ATOM 3050 C C . LEU A 1 727 ? 154.173 130.920 134.878 1.00 13.04 727 LEU A C 1
ATOM 3051 O O . LEU A 1 727 ? 155.083 130.200 134.450 1.00 13.04 727 LEU A O 1
ATOM 3056 N N . ARG A 1 728 ? 153.550 131.811 134.103 1.00 13.28 728 ARG A N 1
ATOM 3057 C CA . ARG A 1 728 ? 153.961 131.975 132.711 1.00 13.28 728 ARG A CA 1
ATOM 3058 C C . ARG A 1 728 ? 155.401 132.467 132.614 1.00 13.28 728 ARG A C 1
ATOM 3059 O O . ARG A 1 728 ? 156.183 131.970 131.791 1.00 13.28 728 ARG A O 1
ATOM 3067 N N . GLY A 1 729 ? 155.774 133.437 133.453 1.00 16.72 729 GLY A N 1
ATOM 3068 C CA . GLY A 1 729 ? 157.145 133.921 133.432 1.00 16.72 729 GLY A CA 1
ATOM 3069 C C . GLY A 1 729 ? 158.152 132.851 133.809 1.00 16.72 729 GLY A C 1
ATOM 3070 O O . GLY A 1 729 ? 159.199 132.716 133.168 1.00 16.72 729 GLY A O 1
ATOM 3071 N N . GLU A 1 730 ? 157.850 132.073 134.851 1.00 18.59 730 GLU A N 1
ATOM 3072 C CA . GLU A 1 730 ? 158.757 131.007 135.260 1.00 18.59 730 GLU A CA 1
ATOM 3073 C C . GLU A 1 730 ? 158.904 129.957 134.169 1.00 18.59 730 GLU A C 1
ATOM 3074 O O . GLU A 1 730 ? 160.012 129.470 133.914 1.00 18.59 730 GLU A O 1
ATOM 3080 N N . ALA A 1 731 ? 157.800 129.588 133.516 1.00 17.52 731 ALA A N 1
ATOM 3081 C CA . ALA A 1 731 ? 157.881 128.603 132.444 1.00 17.52 731 ALA A CA 1
ATOM 3082 C C . ALA A 1 731 ? 158.730 129.113 131.289 1.00 17.52 731 ALA A C 1
ATOM 3083 O O . ALA A 1 731 ? 159.546 128.366 130.733 1.00 17.52 731 ALA A O 1
ATOM 3085 N N . THR A 1 732 ? 158.559 130.384 130.916 1.00 17.63 732 THR A N 1
ATOM 3086 C CA . THR A 1 732 ? 159.374 130.942 129.840 1.00 17.63 732 THR A CA 1
ATOM 3087 C C . THR A 1 732 ? 160.853 130.945 130.212 1.00 17.63 732 THR A C 1
ATOM 3088 O O . THR A 1 732 ? 161.710 130.580 129.394 1.00 17.63 732 THR A O 1
ATOM 3092 N N . SER A 1 733 ? 161.171 131.340 131.449 1.00 19.17 733 SER A N 1
ATOM 3093 C CA . SER A 1 733 ? 162.566 131.359 131.882 1.00 19.17 733 SER A CA 1
ATOM 3094 C C . SER A 1 733 ? 163.175 129.961 131.873 1.00 19.17 733 SER A C 1
ATOM 3095 O O . SER A 1 733 ? 164.309 129.776 131.419 1.00 19.17 733 SER A O 1
ATOM 3098 N N . CYS A 1 734 ? 162.438 128.965 132.372 1.00 21.33 734 CYS A N 1
ATOM 3099 C CA . CYS A 1 734 ? 162.964 127.603 132.398 1.00 21.33 734 CYS A CA 1
ATOM 3100 C C . CYS A 1 734 ? 163.182 127.065 130.990 1.00 21.33 734 CYS A C 1
ATOM 3101 O O . CYS A 1 734 ? 164.214 126.445 130.707 1.00 21.33 734 CYS A O 1
ATOM 3104 N N . LEU A 1 735 ? 162.223 127.296 130.090 1.00 19.45 735 LEU A N 1
ATOM 3105 C CA . LEU A 1 735 ? 162.376 126.811 128.724 1.00 19.45 735 LEU A CA 1
ATOM 3106 C C . LEU A 1 735 ? 163.566 127.466 128.039 1.00 19.45 735 LEU A C 1
ATOM 3107 O O . LEU A 1 735 ? 164.297 126.810 127.289 1.00 19.45 735 LEU A O 1
ATOM 3112 N N . ARG A 1 736 ? 163.780 128.762 128.279 1.00 19.04 736 ARG A N 1
ATOM 3113 C CA . ARG A 1 736 ? 164.947 129.419 127.699 1.00 19.04 736 ARG A CA 1
ATOM 3114 C C . ARG A 1 736 ? 166.245 128.877 128.289 1.00 19.04 736 ARG A C 1
ATOM 3115 O O . ARG A 1 736 ? 167.224 128.671 127.562 1.00 19.04 736 ARG A O 1
ATOM 3123 N N . ARG A 1 737 ? 166.278 128.642 129.602 1.00 21.66 737 ARG A N 1
ATOM 3124 C CA . ARG A 1 737 ? 167.479 128.096 130.223 1.00 21.66 737 ARG A CA 1
ATOM 3125 C C . ARG A 1 737 ? 167.769 126.674 129.768 1.00 21.66 737 ARG A C 1
ATOM 3126 O O . ARG A 1 737 ? 168.922 126.241 129.835 1.00 21.66 737 ARG A O 1
ATOM 3128 N N . ALA A 1 738 ? 166.756 125.939 129.311 1.00 22.64 738 ALA A N 1
ATOM 3129 C CA . ALA A 1 738 ? 166.953 124.609 128.753 1.00 22.64 738 ALA A CA 1
ATOM 3130 C C . ALA A 1 738 ? 167.289 124.638 127.266 1.00 22.64 738 ALA A C 1
ATOM 3131 O O . ALA A 1 738 ? 167.116 123.623 126.582 1.00 22.64 738 ALA A O 1
ATOM 3133 N N . SER A 1 739 ? 167.755 125.779 126.757 1.00 23.85 739 SER A N 1
ATOM 3134 C CA . SER A 1 739 ? 168.207 125.926 125.372 1.00 23.85 739 SER A CA 1
ATOM 3135 C C . SER A 1 739 ? 167.086 125.618 124.378 1.00 23.85 739 SER A C 1
ATOM 3136 O O . SER A 1 739 ? 167.157 124.681 123.583 1.00 23.85 739 SER A O 1
ATOM 3139 N N . MET A 1 740 ? 166.042 126.441 124.432 1.00 21.49 740 MET A N 1
ATOM 3140 C CA . MET A 1 740 ? 164.919 126.358 123.512 1.00 21.49 740 MET A CA 1
ATOM 3141 C C . MET A 1 740 ? 164.637 127.744 122.957 1.00 21.49 740 MET A C 1
ATOM 3142 O O . MET A 1 740 ? 164.783 128.742 123.667 1.00 21.49 740 MET A O 1
ATOM 3147 N N . ILE A 1 741 ? 164.238 127.812 121.690 1.00 19.07 741 ILE A N 1
ATOM 3148 C CA . ILE A 1 741 ? 163.843 129.086 121.096 1.00 19.07 741 ILE A CA 1
ATOM 3149 C C . ILE A 1 741 ? 162.406 129.358 121.527 1.00 19.07 741 ILE A C 1
ATOM 3150 O O . ILE A 1 741 ? 161.484 128.649 121.119 1.00 19.07 741 ILE A O 1
ATOM 3155 N N . VAL A 1 742 ? 162.215 130.375 122.362 1.00 17.06 742 VAL A N 1
ATOM 3156 C CA . VAL A 1 742 ? 160.943 130.632 123.026 1.00 17.06 742 VAL A CA 1
ATOM 3157 C C . VAL A 1 742 ? 160.493 132.043 122.686 1.00 17.06 742 VAL A C 1
ATOM 3158 O O . VAL A 1 742 ? 161.230 133.008 122.919 1.00 17.06 742 VAL A O 1
ATOM 3162 N N . LYS A 1 743 ? 159.283 132.165 122.147 1.00 17.58 743 LYS A N 1
ATOM 3163 C CA . LYS A 1 743 ? 158.700 133.471 121.883 1.00 17.58 743 LYS A CA 1
ATOM 3164 C C . LYS A 1 743 ? 158.143 134.056 123.173 1.00 17.58 743 LYS A C 1
ATOM 3165 O O . LYS A 1 743 ? 157.563 133.342 123.994 1.00 17.58 743 LYS A O 1
ATOM 3171 N N . THR A 1 744 ? 158.331 135.355 123.358 1.00 16.92 744 THR A N 1
ATOM 3172 C CA . THR A 1 744 ? 157.888 136.001 124.586 1.00 16.92 744 THR A CA 1
ATOM 3173 C C . THR A 1 744 ? 156.388 136.254 124.522 1.00 16.92 744 THR A C 1
ATOM 3174 O O . THR A 1 744 ? 155.925 136.942 123.606 1.00 16.92 744 THR A O 1
ATOM 3178 N N . PRO A 1 745 ? 155.600 135.720 125.457 1.00 14.09 745 PRO A N 1
ATOM 3179 C CA . PRO A 1 745 ? 154.142 135.897 125.407 1.00 14.09 745 PRO A CA 1
ATOM 3180 C C . PRO A 1 745 ? 153.736 137.254 125.965 1.00 14.09 745 PRO A C 1
ATOM 3181 O O . PRO A 1 745 ? 154.255 137.700 126.989 1.00 14.09 745 PRO A O 1
ATOM 3185 N N . GLN A 1 746 ? 152.803 137.914 125.281 1.00 12.92 746 GLN A N 1
ATOM 3186 C CA . GLN A 1 746 ? 152.271 139.180 125.760 1.00 12.92 746 GLN A CA 1
ATOM 3187 C C . GLN A 1 746 ? 150.896 139.037 126.398 1.00 12.92 746 GLN A C 1
ATOM 3188 O O . GLN A 1 746 ? 150.443 139.967 127.069 1.00 12.92 746 GLN A O 1
ATOM 3190 N N . CYS A 1 747 ? 150.228 137.900 126.211 1.00 12.73 747 CYS A N 1
ATOM 3191 C CA . CYS A 1 747 ? 148.885 137.702 126.735 1.00 12.73 747 CYS A CA 1
ATOM 3192 C C . CYS A 1 747 ? 148.624 136.213 126.916 1.00 12.73 747 CYS A C 1
ATOM 3193 O O . CYS A 1 747 ? 149.362 135.364 126.411 1.00 12.73 747 CYS A O 1
ATOM 3196 N N . SER A 1 748 ? 147.562 135.912 127.664 1.00 11.92 748 SER A N 1
ATOM 3197 C CA . SER A 1 748 ? 147.053 134.559 127.875 1.00 11.92 748 SER A CA 1
ATOM 3198 C C . SER A 1 748 ? 148.034 133.684 128.652 1.00 11.92 748 SER A C 1
ATOM 3199 O O . SER A 1 748 ? 148.843 134.194 129.430 1.00 11.92 748 SER A O 1
ATOM 3202 N N . ILE A 1 749 ? 147.963 132.367 128.458 1.00 11.39 749 ILE A N 1
ATOM 3203 C CA . ILE A 1 749 ? 148.601 131.423 129.371 1.00 11.39 749 ILE A CA 1
ATOM 3204 C C . ILE A 1 749 ? 149.509 130.434 128.650 1.00 11.39 749 ILE A C 1
ATOM 3205 O O . ILE A 1 749 ? 150.049 129.516 129.274 1.00 11.39 749 ILE A O 1
ATOM 3210 N N . ASN A 1 750 ? 149.689 130.600 127.348 1.00 11.67 750 ASN A N 1
ATOM 3211 C CA . ASN A 1 750 ? 150.447 129.649 126.551 1.00 11.67 750 ASN A CA 1
ATOM 3212 C C . ASN A 1 750 ? 151.802 130.227 126.167 1.00 11.67 750 ASN A C 1
ATOM 3213 O O . ASN A 1 750 ? 151.963 131.442 126.033 1.00 11.67 750 ASN A O 1
ATOM 3218 N N . VAL A 1 751 ? 152.776 129.337 125.995 1.00 12.21 751 VAL A N 1
ATOM 3219 C CA . VAL A 1 751 ? 154.126 129.700 125.580 1.00 12.21 751 VAL A CA 1
ATOM 3220 C C . VAL A 1 751 ? 154.521 128.814 124.407 1.00 12.21 751 VAL A C 1
ATOM 3221 O O . VAL A 1 751 ? 154.402 127.589 124.484 1.00 12.21 751 VAL A O 1
ATOM 3225 N N . PHE A 1 752 ? 154.991 129.425 123.326 1.00 13.01 752 PHE A N 1
ATOM 3226 C CA . PHE A 1 752 ? 155.424 128.692 122.143 1.00 13.01 752 PHE A CA 1
ATOM 3227 C C . PHE A 1 752 ? 156.932 128.481 122.215 1.00 13.01 752 PHE A C 1
ATOM 3228 O O . PHE A 1 752 ? 157.694 129.449 122.281 1.00 13.01 752 PHE A O 1
ATOM 3236 N N . ALA A 1 753 ? 157.360 127.220 122.195 1.00 14.77 753 ALA A N 1
ATOM 3237 C CA . ALA A 1 753 ? 158.766 126.872 122.334 1.00 14.77 753 ALA A CA 1
ATOM 3238 C C . ALA A 1 753 ? 159.180 125.962 121.191 1.00 14.77 753 ALA A C 1
ATOM 3239 O O . ALA A 1 753 ? 158.344 125.316 120.564 1.00 14.77 753 ALA A O 1
ATOM 3241 N N . GLN A 1 754 ? 160.478 125.930 120.906 1.00 20.29 754 GLN A N 1
ATOM 3242 C CA . GLN A 1 754 ? 160.992 125.047 119.867 1.00 20.29 754 GLN A CA 1
ATOM 3243 C C . GLN A 1 754 ? 162.352 124.500 120.272 1.00 20.29 754 GLN A C 1
ATOM 3244 O O . GLN A 1 754 ? 163.215 125.252 120.732 1.00 20.29 754 GLN A O 1
ATOM 3250 N N . ILE A 1 755 ? 162.529 123.196 120.107 1.00 22.06 755 ILE A N 1
ATOM 3251 C CA . ILE A 1 755 ? 163.828 122.560 120.337 1.00 22.06 755 ILE A CA 1
ATOM 3252 C C . ILE A 1 755 ? 164.722 122.825 119.129 1.00 22.06 755 ILE A C 1
ATOM 3253 O O . ILE A 1 755 ? 164.293 122.588 117.991 1.00 22.06 755 ILE A O 1
ATOM 3258 N N . PRO A 1 756 ? 165.945 123.314 119.327 1.00 24.71 756 PRO A N 1
ATOM 3259 C CA . PRO A 1 756 ? 166.787 123.689 118.185 1.00 24.71 756 PRO A CA 1
ATOM 3260 C C . PRO A 1 756 ? 167.051 122.508 117.262 1.00 24.71 756 PRO A C 1
ATOM 3261 O O . PRO A 1 756 ? 167.331 121.394 117.709 1.00 24.71 756 PRO A O 1
ATOM 3265 N N . GLY A 1 757 ? 166.968 122.768 115.958 1.00 28.61 757 GLY A N 1
ATOM 3266 C CA . GLY A 1 757 ? 167.183 121.758 114.949 1.00 28.61 757 GLY A CA 1
ATOM 3267 C C . GLY A 1 757 ? 165.961 120.952 114.567 1.00 28.61 757 GLY A C 1
ATOM 3268 O O . GLY A 1 757 ? 166.034 120.166 113.614 1.00 28.61 757 GLY A O 1
ATOM 3269 N N . SER A 1 758 ? 164.840 121.125 115.263 1.00 27.60 758 SER A N 1
ATOM 3270 C CA . SER A 1 758 ? 163.646 120.336 114.992 1.00 27.60 758 SER A CA 1
ATOM 3271 C C . SER A 1 758 ? 162.874 120.906 113.808 1.00 27.60 758 SER A C 1
ATOM 3272 O O . SER A 1 758 ? 162.689 122.120 113.693 1.00 27.60 758 SER A O 1
ATOM 3275 N N . GLU A 1 759 ? 162.416 120.015 112.929 1.00 28.34 759 GLU A N 1
ATOM 3276 C CA . GLU A 1 759 ? 161.734 120.408 111.704 1.00 28.34 759 GLU A CA 1
ATOM 3277 C C . GLU A 1 759 ? 160.306 119.889 111.610 1.00 28.34 759 GLU A C 1
ATOM 3278 O O . GLU A 1 759 ? 159.615 120.203 110.635 1.00 28.34 759 GLU A O 1
ATOM 3284 N N . ASP A 1 760 ? 159.845 119.107 112.583 1.00 25.22 760 ASP A N 1
ATOM 3285 C CA . ASP A 1 760 ? 158.508 118.525 112.554 1.00 25.22 760 ASP A CA 1
ATOM 3286 C C . ASP A 1 760 ? 157.914 118.620 113.949 1.00 25.22 760 ASP A C 1
ATOM 3287 O O . ASP A 1 760 ? 158.477 118.071 114.899 1.00 25.22 760 ASP A O 1
ATOM 3292 N N . SER A 1 761 ? 156.780 119.314 114.072 1.00 19.40 761 SER A N 1
ATOM 3293 C CA . SER A 1 761 ? 156.203 119.561 115.390 1.00 19.40 761 SER A CA 1
ATOM 3294 C C . SER A 1 761 ? 155.536 118.316 115.956 1.00 19.40 761 SER A C 1
ATOM 3295 O O . SER A 1 761 ? 155.608 118.058 117.161 1.00 19.40 761 SER A O 1
ATOM 3298 N N . TYR A 1 762 ? 154.879 117.531 115.107 1.00 23.23 762 TYR A N 1
ATOM 3299 C CA . TYR A 1 762 ? 154.205 116.335 115.591 1.00 23.23 762 TYR A CA 1
ATOM 3300 C C . TYR A 1 762 ? 155.214 115.241 115.928 1.00 23.23 762 TYR A C 1
ATOM 3301 O O . TYR A 1 762 ? 155.036 114.498 116.904 1.00 23.23 762 TYR A O 1
ATOM 3310 N N . LEU A 1 763 ? 156.295 115.154 115.149 1.00 25.16 763 LEU A N 1
ATOM 3311 C CA . LEU A 1 763 ? 157.420 114.306 115.524 1.00 25.16 763 LEU A CA 1
ATOM 3312 C C . LEU A 1 763 ? 158.017 114.745 116.853 1.00 25.16 763 LEU A C 1
ATOM 3313 O O . LEU A 1 763 ? 158.396 113.905 117.676 1.00 25.16 763 LEU A O 1
ATOM 3318 N N . SER A 1 764 ? 158.126 116.055 117.075 1.00 22.80 764 SER A N 1
ATOM 3319 C CA . SER A 1 764 ? 158.622 116.545 118.357 1.00 22.80 764 SER A CA 1
ATOM 3320 C C . SER A 1 764 ? 157.695 116.141 119.493 1.00 22.80 764 SER A C 1
ATOM 3321 O O . SER A 1 764 ? 158.156 115.775 120.578 1.00 22.80 764 SER A O 1
ATOM 3324 N N . PHE A 1 765 ? 156.382 116.208 119.264 1.00 21.48 765 PHE A N 1
ATOM 3325 C CA . PHE A 1 765 ? 155.428 115.745 120.266 1.00 21.48 765 PHE A CA 1
ATOM 3326 C C . PHE A 1 765 ? 155.663 114.278 120.602 1.00 21.48 765 PHE A C 1
ATOM 3327 O O . PHE A 1 765 ? 155.742 113.903 121.778 1.00 21.48 765 PHE A O 1
ATOM 3335 N N . ARG A 1 766 ? 155.787 113.434 119.575 1.00 26.71 766 ARG A N 1
ATOM 3336 C CA . ARG A 1 766 ? 156.000 112.006 119.806 1.00 26.71 766 ARG A CA 1
ATOM 3337 C C . ARG A 1 766 ? 157.301 111.756 120.562 1.00 26.71 766 ARG A C 1
ATOM 3338 O O . ARG A 1 766 ? 157.334 110.991 121.536 1.00 26.71 766 ARG A O 1
ATOM 3346 N N . ASN A 1 767 ? 158.381 112.411 120.133 1.00 28.16 767 ASN A N 1
ATOM 3347 C CA . ASN A 1 767 ? 159.683 112.217 120.758 1.00 28.16 767 ASN A CA 1
ATOM 3348 C C . ASN A 1 767 ? 159.670 112.656 122.213 1.00 28.16 767 ASN A C 1
ATOM 3349 O O . ASN A 1 767 ? 160.170 111.944 123.087 1.00 28.16 767 ASN A O 1
ATOM 3354 N N . VAL A 1 768 ? 159.107 113.832 122.495 1.00 24.46 768 VAL A N 1
ATOM 3355 C CA . VAL A 1 768 ? 159.087 114.329 123.866 1.00 24.46 768 VAL A CA 1
ATOM 3356 C C . VAL A 1 768 ? 158.218 113.441 124.743 1.00 24.46 768 VAL A C 1
ATOM 3357 O O . VAL A 1 768 ? 158.586 113.123 125.880 1.00 24.46 768 VAL A O 1
ATOM 3361 N N . LEU A 1 769 ? 157.059 113.017 124.234 1.00 25.70 769 LEU A N 1
ATOM 3362 C CA . LEU A 1 769 ? 156.175 112.174 125.029 1.00 25.70 769 LEU A CA 1
ATOM 3363 C C . LEU A 1 769 ? 156.834 110.842 125.359 1.00 25.70 769 LEU A C 1
ATOM 3364 O O . LEU A 1 769 ? 156.714 110.346 126.485 1.00 25.70 769 LEU A O 1
ATOM 3369 N N . ARG A 1 770 ? 157.538 110.247 124.394 1.00 31.32 770 ARG A N 1
ATOM 3370 C CA . ARG A 1 770 ? 158.182 108.963 124.654 1.00 31.32 770 ARG A CA 1
ATOM 3371 C C . ARG A 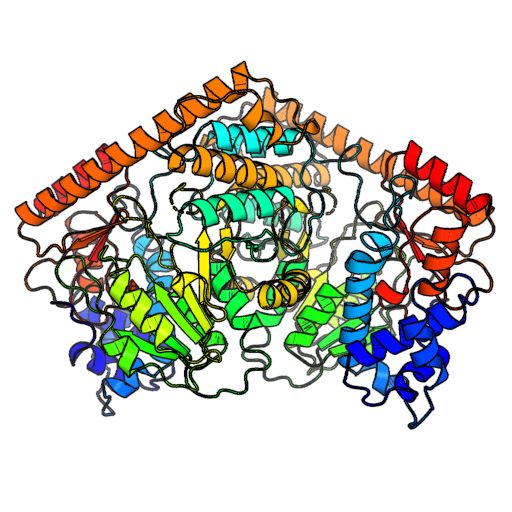1 770 ? 159.408 109.122 125.545 1.00 31.32 770 ARG A C 1
ATOM 3372 O O . ARG A 1 770 ? 159.672 108.276 126.405 1.00 31.32 770 ARG A O 1
ATOM 3380 N N . GLU A 1 771 ? 160.160 110.207 125.367 1.00 32.44 771 GLU A N 1
ATOM 3381 C CA . GLU A 1 771 ? 161.443 110.365 126.038 1.00 32.44 771 GLU A CA 1
ATOM 3382 C C . GLU A 1 771 ? 161.274 110.823 127.483 1.00 32.44 771 GLU A C 1
ATOM 3383 O O . GLU A 1 771 ? 161.888 110.264 128.396 1.00 32.44 771 GLU A O 1
ATOM 3389 N N . THR A 1 772 ? 160.449 111.845 127.709 1.00 28.02 772 THR A N 1
ATOM 3390 C CA . THR A 1 772 ? 160.314 112.442 129.031 1.00 28.02 772 THR A CA 1
ATOM 3391 C C . THR A 1 772 ? 158.949 112.221 129.665 1.00 28.02 772 THR A C 1
ATOM 3392 O O . THR A 1 772 ? 158.776 112.541 130.845 1.00 28.02 772 THR A O 1
ATOM 3396 N N . GLY A 1 773 ? 157.978 111.696 128.924 1.00 24.98 773 GLY A N 1
ATOM 3397 C CA . GLY A 1 773 ? 156.656 111.499 129.480 1.00 24.98 773 GLY A CA 1
ATOM 3398 C C . GLY A 1 773 ? 155.848 112.760 129.676 1.00 24.98 773 GLY A C 1
ATOM 3399 O O . GLY A 1 773 ? 154.961 112.786 130.532 1.00 24.98 773 GLY A O 1
ATOM 3400 N N . VAL A 1 774 ? 156.129 113.811 128.912 1.00 22.07 774 VAL A N 1
ATOM 3401 C CA . VAL A 1 774 ? 155.416 115.079 129.001 1.00 22.07 774 VAL A CA 1
ATOM 3402 C C . VAL A 1 774 ? 154.760 115.347 127.656 1.00 22.07 774 VAL A C 1
ATOM 3403 O O . VAL A 1 774 ? 155.424 115.295 126.616 1.00 22.07 774 VAL A O 1
ATOM 3407 N N . SER A 1 775 ? 153.463 115.635 127.676 1.00 19.25 775 SER A N 1
ATOM 3408 C CA . SER A 1 775 ? 152.729 115.918 126.452 1.00 19.25 775 SER A CA 1
ATOM 3409 C C . SER A 1 775 ? 152.720 117.417 126.189 1.00 19.25 775 SER A C 1
ATOM 3410 O O . SER A 1 775 ? 152.390 118.208 127.074 1.00 19.25 775 SER A O 1
ATOM 3413 N N . VAL A 1 776 ? 153.099 117.798 124.972 1.00 14.92 776 VAL A N 1
ATOM 3414 C CA . VAL A 1 776 ? 153.038 119.177 124.516 1.00 14.92 776 VAL A CA 1
ATOM 3415 C C . VAL A 1 776 ? 152.138 119.226 123.289 1.00 14.92 776 VAL A C 1
ATOM 3416 O O . VAL A 1 776 ? 151.786 118.202 122.709 1.00 14.92 776 VAL A O 1
ATOM 3420 N N . TYR A 1 777 ? 151.762 120.440 122.904 1.00 11.99 777 TYR A N 1
ATOM 3421 C CA . TYR A 1 777 ? 150.785 120.638 121.847 1.00 11.99 777 TYR A CA 1
ATOM 3422 C C . TYR A 1 777 ? 151.501 121.015 120.562 1.00 11.99 777 TYR A C 1
ATOM 3423 O O . TYR A 1 777 ? 151.981 122.149 120.448 1.00 11.99 777 TYR A O 1
ATOM 3432 N N . PRO A 1 778 ? 151.586 120.126 119.574 1.00 12.24 778 PRO A N 1
ATOM 3433 C CA . PRO A 1 778 ? 152.348 120.443 118.361 1.00 12.24 778 PRO A CA 1
ATOM 3434 C C . PRO A 1 778 ? 151.774 121.647 117.630 1.00 12.24 778 PRO A C 1
ATOM 3435 O O . PRO A 1 778 ? 150.567 121.889 117.633 1.00 12.24 778 PRO A O 1
ATOM 3439 N N . GLY A 1 779 ? 152.665 122.411 116.997 1.00 10.74 779 GLY A N 1
ATOM 3440 C CA . GLY A 1 779 ? 152.258 123.620 116.305 1.00 10.74 779 GLY A CA 1
ATOM 3441 C C . GLY A 1 779 ? 151.470 123.378 115.038 1.00 10.74 779 GLY A C 1
ATOM 3442 O O . GLY A 1 779 ? 150.795 124.293 114.560 1.00 10.74 779 GLY A O 1
ATOM 3443 N N . ILE A 1 780 ? 151.543 122.170 114.478 1.00 10.73 780 ILE A N 1
ATOM 3444 C CA . ILE A 1 780 ? 150.758 121.848 113.291 1.00 10.73 780 ILE A CA 1
ATOM 3445 C C . ILE A 1 780 ? 149.271 121.965 113.590 1.00 10.73 780 ILE A C 1
ATOM 3446 O O . ILE A 1 780 ? 148.474 122.309 112.710 1.00 10.73 780 ILE A O 1
ATOM 3451 N N . LEU A 1 781 ? 148.877 121.707 114.832 1.00 9.92 781 LEU A N 1
ATOM 3452 C CA . LEU A 1 781 ? 147.494 121.831 115.262 1.00 9.92 781 LEU A CA 1
ATOM 3453 C C . LEU A 1 781 ? 147.076 123.275 115.491 1.00 9.92 781 LEU A C 1
ATOM 3454 O O . LEU A 1 781 ? 145.912 123.523 115.812 1.00 9.92 781 LEU A O 1
ATOM 3459 N N . SER A 1 782 ? 148.000 124.225 115.370 1.00 9.63 782 SER A N 1
ATOM 3460 C CA . SER A 1 782 ? 147.685 125.645 115.370 1.00 9.63 782 SER A CA 1
ATOM 3461 C C . SER A 1 782 ? 147.833 126.255 113.982 1.00 9.63 782 SER A C 1
ATOM 3462 O O . SER A 1 782 ? 147.892 127.478 113.853 1.00 9.63 782 SER A O 1
ATOM 3465 N N . PHE A 1 783 ? 147.903 125.415 112.949 1.00 9.52 783 PHE A N 1
ATOM 3466 C CA . PHE A 1 783 ? 148.073 125.800 111.549 1.00 9.52 783 PHE A CA 1
ATOM 3467 C C . PHE A 1 783 ? 149.477 126.308 111.233 1.00 9.52 783 PHE A C 1
ATOM 3468 O O . PHE A 1 783 ? 149.671 127.006 110.236 1.00 9.52 783 PHE A O 1
ATOM 3476 N N . TYR A 1 784 ? 150.468 125.963 112.055 1.00 13.29 784 TYR A N 1
ATOM 3477 C CA . TYR A 1 784 ? 151.879 126.167 111.723 1.00 13.29 784 TYR A CA 1
ATOM 3478 C C . TYR A 1 784 ? 152.331 124.964 110.906 1.00 13.29 784 TYR A C 1
ATOM 3479 O O . TYR A 1 784 ? 152.864 123.992 111.440 1.00 13.29 784 TYR A O 1
ATOM 3488 N N . LEU A 1 785 ? 152.128 125.025 109.590 1.00 16.48 785 LEU A N 1
ATOM 3489 C CA . LEU A 1 785 ? 152.400 123.867 108.746 1.00 16.48 785 LEU A CA 1
ATOM 3490 C C . LEU A 1 785 ? 153.886 123.570 108.591 1.00 16.48 785 LEU A C 1
ATOM 3491 O O . LEU A 1 785 ? 154.231 122.525 108.035 1.00 16.48 785 LEU A O 1
ATOM 3496 N N . ALA A 1 786 ? 154.766 124.454 109.052 1.00 19.58 786 ALA A N 1
ATOM 3497 C CA . ALA A 1 786 ? 156.202 124.235 108.992 1.00 19.58 786 ALA A CA 1
ATOM 3498 C C . ALA A 1 786 ? 156.813 124.530 110.352 1.00 19.58 786 ALA A C 1
ATOM 3499 O O . ALA A 1 786 ? 156.244 125.260 111.166 1.00 19.58 786 ALA A O 1
ATOM 3501 N N . GLY A 1 787 ? 157.985 123.952 110.592 1.00 20.80 787 GLY A N 1
ATOM 3502 C CA . GLY A 1 787 ? 158.681 124.118 111.849 1.00 20.80 787 GLY A CA 1
ATOM 3503 C C . GLY A 1 787 ? 158.400 122.991 112.825 1.00 20.80 787 GLY A C 1
ATOM 3504 O O . GLY A 1 787 ? 157.586 122.099 112.587 1.00 20.80 787 GLY A O 1
ATOM 3505 N N . GLY A 1 788 ? 159.096 123.042 113.956 1.00 18.73 788 GLY A N 1
ATOM 3506 C CA . GLY A 1 788 ? 158.951 122.010 114.962 1.00 18.73 788 GLY A CA 1
ATOM 3507 C C . GLY A 1 788 ? 158.500 122.517 116.316 1.00 18.73 788 GLY A C 1
ATOM 3508 O O . GLY A 1 788 ? 158.631 121.811 117.318 1.00 18.73 788 GLY A O 1
ATOM 3509 N N . GLY A 1 789 ? 157.962 123.731 116.361 1.00 14.52 789 GLY A N 1
ATOM 3510 C CA . GLY A 1 789 ? 157.570 124.310 117.630 1.00 14.52 789 GLY A CA 1
ATOM 3511 C C . GLY A 1 789 ? 156.317 123.673 118.198 1.00 14.52 789 GLY A C 1
ATOM 3512 O O . GLY A 1 789 ? 155.480 123.127 117.481 1.00 14.52 789 GLY A O 1
ATOM 3513 N N . PHE A 1 790 ? 156.188 123.753 119.518 1.00 12.79 790 PHE A N 1
ATOM 3514 C CA . PHE A 1 790 ? 155.025 123.258 120.233 1.00 12.79 790 PHE A CA 1
ATOM 3515 C C . PHE A 1 790 ? 154.565 124.301 121.241 1.00 12.79 790 PHE A C 1
ATOM 3516 O O . PHE A 1 790 ? 155.258 125.283 121.525 1.00 12.79 790 PHE A O 1
ATOM 3524 N N . ARG A 1 791 ? 153.370 124.080 121.774 1.00 11.15 791 ARG A N 1
ATOM 3525 C CA . ARG A 1 791 ? 152.736 124.990 122.715 1.00 11.15 791 ARG A C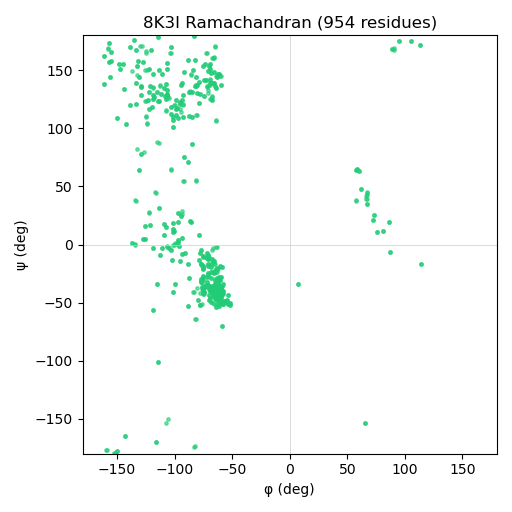A 1
ATOM 3526 C C . ARG A 1 791 ? 152.721 124.350 124.094 1.00 11.15 791 ARG A C 1
ATOM 3527 O O . ARG A 1 791 ? 152.394 123.169 124.232 1.00 11.15 791 ARG A O 1
ATOM 3535 N N . VAL A 1 792 ? 153.081 125.127 125.108 1.00 11.20 792 VAL A N 1
ATOM 3536 C CA . VAL A 1 792 ? 153.114 124.672 126.490 1.00 11.20 792 VAL A CA 1
ATOM 3537 C C . VAL A 1 792 ? 152.124 125.513 127.279 1.00 11.20 792 VAL A C 1
ATOM 3538 O O . VAL A 1 792 ? 152.180 126.748 127.237 1.00 11.20 792 VAL A O 1
ATOM 3542 N N . THR A 1 793 ? 151.217 124.847 127.982 1.00 12.88 793 THR A N 1
ATOM 3543 C CA . THR A 1 793 ? 150.223 125.520 128.805 1.00 12.88 793 THR A CA 1
ATOM 3544 C C . THR A 1 793 ? 150.764 125.645 130.221 1.00 12.88 793 THR A C 1
ATOM 3545 O O . THR A 1 793 ? 151.073 124.638 130.865 1.00 12.88 793 THR A O 1
ATOM 3549 N N . THR A 1 794 ? 150.881 126.879 130.700 1.00 13.06 794 THR A N 1
ATOM 3550 C CA . THR A 1 794 ? 151.508 127.169 131.979 1.00 13.06 794 THR A CA 1
ATOM 3551 C C . THR A 1 794 ? 150.506 127.421 133.094 1.00 13.06 794 THR A C 1
ATOM 3552 O O . THR A 1 794 ? 150.918 127.678 134.228 1.00 13.06 794 THR A O 1
ATOM 3556 N N . ALA A 1 795 ? 149.208 127.361 132.805 1.00 14.09 795 ALA A N 1
ATOM 3557 C CA . ALA A 1 795 ? 148.181 127.621 133.812 1.00 14.09 795 ALA A CA 1
ATOM 3558 C C . ALA A 1 795 ? 147.750 126.319 134.488 1.00 14.09 795 ALA A C 1
ATOM 3559 O O . ALA A 1 795 ? 146.575 125.967 134.545 1.00 14.09 795 ALA A O 1
ATOM 3561 N N . ARG A 1 796 ? 148.736 125.605 135.012 1.00 15.88 796 ARG A N 1
ATOM 3562 C CA . ARG A 1 796 ? 148.526 124.318 135.658 1.00 15.88 796 ARG A CA 1
ATOM 3563 C C . ARG A 1 796 ? 148.859 124.434 137.139 1.00 15.88 796 ARG A C 1
ATOM 3564 O O . ARG A 1 796 ? 149.268 125.489 137.626 1.00 15.88 796 ARG A O 1
ATOM 3572 N N . LYS A 1 797 ? 148.676 123.332 137.858 1.00 22.04 797 LYS A N 1
ATOM 3573 C CA . LYS A 1 797 ? 149.147 123.268 139.232 1.00 22.04 797 LYS A CA 1
ATOM 3574 C C . LYS A 1 797 ? 150.662 123.413 139.255 1.00 22.04 797 LYS A C 1
ATOM 3575 O O . LYS A 1 797 ? 151.361 122.992 138.331 1.00 22.04 797 LYS A O 1
ATOM 3577 N N . TRP A 1 798 ? 151.171 124.038 140.318 1.00 26.03 798 TRP A N 1
ATOM 3578 C CA . TR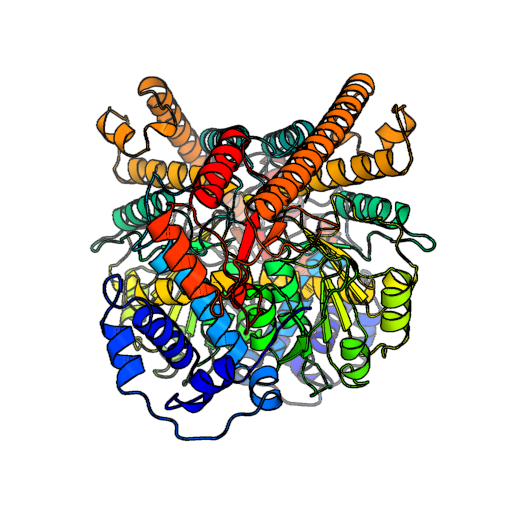P A 1 798 ? 152.605 124.288 140.392 1.00 26.03 798 TRP A CA 1
ATOM 3579 C C . TRP A 1 798 ? 153.396 122.988 140.383 1.00 26.03 798 TRP A C 1
ATOM 3580 O O . TRP A 1 798 ? 154.466 122.911 139.772 1.00 26.03 798 TRP A O 1
ATOM 3591 N N . GLY A 1 799 ? 152.891 121.955 141.057 1.00 27.17 799 GLY A N 1
ATOM 3592 C CA . GLY A 1 799 ? 153.593 120.682 141.058 1.00 27.17 799 GLY A CA 1
ATOM 3593 C C . GLY A 1 799 ? 153.711 120.081 139.670 1.00 27.17 799 GLY A C 1
ATOM 3594 O O . GLY A 1 799 ? 154.786 119.635 139.261 1.00 27.17 799 GLY A O 1
ATOM 3595 N N . ASP A 1 800 ? 152.604 120.070 138.924 1.00 27.00 800 ASP A N 1
ATOM 3596 C CA . ASP A 1 800 ? 152.616 119.489 137.585 1.00 27.00 800 ASP A CA 1
ATOM 3597 C C . ASP A 1 800 ? 153.550 120.257 136.662 1.00 27.00 800 ASP A C 1
ATOM 3598 O O . ASP A 1 800 ? 154.345 119.660 135.930 1.00 27.00 800 ASP A O 1
ATOM 3603 N N . LEU A 1 801 ? 153.470 121.588 136.690 1.00 22.77 801 LEU A N 1
ATOM 3604 C CA . LEU A 1 801 ? 154.325 122.395 135.828 1.00 22.77 801 LEU A CA 1
ATOM 3605 C C . LEU A 1 801 ? 155.791 122.237 136.202 1.00 22.77 801 LEU A C 1
ATOM 3606 O O . LEU A 1 801 ? 156.653 122.134 135.326 1.00 22.77 801 LEU A O 1
ATOM 3611 N N . HIS A 1 802 ? 156.093 122.212 137.501 1.00 27.01 802 HIS A N 1
ATOM 3612 C CA . HIS A 1 802 ? 157.475 122.058 137.940 1.00 27.01 802 HIS A CA 1
ATOM 3613 C C . HIS A 1 802 ? 158.042 120.712 137.512 1.00 27.01 802 HIS A C 1
ATOM 3614 O O . HIS A 1 802 ? 159.151 120.640 136.972 1.00 27.01 802 HIS A O 1
ATOM 3621 N N . ARG A 1 803 ? 157.289 119.632 137.731 1.00 28.09 803 ARG A N 1
ATOM 3622 C CA . ARG A 1 803 ? 157.776 118.313 137.337 1.00 28.09 803 ARG A CA 1
ATOM 3623 C C . ARG A 1 803 ? 157.923 118.202 135.824 1.00 28.09 803 ARG A C 1
ATOM 3624 O O . ARG A 1 803 ? 158.903 117.630 135.329 1.00 28.09 803 ARG A O 1
ATOM 3632 N N . GLY A 1 804 ? 156.969 118.753 135.070 1.00 24.64 804 GLY A N 1
ATOM 3633 C CA . GLY A 1 804 ? 157.076 118.717 133.623 1.00 24.64 804 GLY A CA 1
ATOM 3634 C C . GLY A 1 804 ? 158.263 119.503 133.106 1.00 24.64 804 GLY A C 1
ATOM 3635 O O . GLY A 1 804 ? 158.950 119.067 132.184 1.00 24.64 804 GLY A O 1
ATOM 3636 N N . LEU A 1 805 ? 158.523 120.671 133.695 1.00 25.07 805 LEU A N 1
ATOM 3637 C CA . LEU A 1 805 ? 159.671 121.470 133.282 1.00 25.07 805 LEU A CA 1
ATOM 3638 C C . LEU A 1 805 ? 160.983 120.781 133.638 1.00 25.07 805 LEU A C 1
ATOM 3639 O O . LEU A 1 805 ? 161.940 120.822 132.858 1.00 25.07 805 LEU A O 1
ATOM 3644 N N . GLU A 1 806 ? 161.047 120.143 134.811 1.00 28.30 806 GLU A N 1
ATOM 3645 C CA . GLU A 1 806 ? 162.235 119.375 135.173 1.00 28.30 806 GLU A CA 1
ATOM 3646 C C . GLU A 1 806 ? 162.493 118.252 134.178 1.00 28.30 806 GLU A C 1
ATOM 3647 O O . GLU A 1 806 ? 163.623 118.074 133.707 1.00 28.30 806 GLU A O 1
ATOM 3653 N N . ARG A 1 807 ? 161.455 117.483 133.841 1.00 27.46 807 ARG A N 1
ATOM 3654 C CA . ARG A 1 807 ? 161.641 116.393 132.888 1.00 27.46 807 ARG A CA 1
ATOM 3655 C C . ARG A 1 807 ? 162.005 116.922 131.508 1.00 27.46 807 ARG A C 1
ATOM 3656 O O . ARG A 1 807 ? 162.810 116.315 130.794 1.00 27.46 807 ARG A O 1
ATOM 3664 N N . LEU A 1 808 ? 161.421 118.052 131.115 1.00 27.13 808 LEU A N 1
ATOM 3665 C CA . LEU A 1 808 ? 161.676 118.599 129.789 1.00 27.13 808 LEU A CA 1
ATOM 3666 C C . LEU A 1 808 ? 163.100 119.127 129.672 1.00 27.13 808 LEU A C 1
ATOM 3667 O O . LEU A 1 808 ? 163.746 118.959 128.631 1.00 27.13 808 LEU A O 1
ATOM 3672 N N . SER A 1 809 ? 163.607 119.770 130.727 1.00 30.38 809 SER A N 1
ATOM 3673 C CA . SER A 1 809 ? 164.973 120.280 130.707 1.00 30.38 809 SER A CA 1
ATOM 3674 C C . SER A 1 809 ? 166.000 119.171 130.874 1.00 30.38 809 SER A C 1
ATOM 3675 O O . SER A 1 809 ? 167.114 119.282 130.351 1.00 30.38 809 SER A O 1
ATOM 3678 N N . ALA A 1 810 ? 165.652 118.105 131.600 1.00 32.80 810 ALA A N 1
ATOM 3679 C CA . ALA A 1 810 ? 166.572 116.983 131.750 1.00 32.80 810 ALA A CA 1
ATOM 3680 C C . ALA A 1 810 ? 166.861 116.322 130.408 1.00 32.80 810 ALA A C 1
ATOM 3681 O O . ALA A 1 810 ? 168.005 115.943 130.128 1.00 32.80 810 ALA A O 1
ATOM 3683 N N . GLY A 1 811 ? 165.842 116.174 129.569 1.00 34.38 811 GLY A N 1
ATOM 3684 C CA . GLY A 1 811 ? 166.000 115.535 128.276 1.00 34.38 811 GLY A CA 1
ATOM 3685 C C . GLY A 1 811 ? 166.665 116.420 127.241 1.00 34.38 811 GLY A C 1
ATOM 3686 O O . GLY A 1 811 ? 166.000 116.991 126.377 1.00 34.38 811 GLY A O 1
ATOM 3687 N N . PRO B 1 332 ? 87.016 114.764 113.557 1.00 30.65 332 PRO B N 1
ATOM 3688 C CA . PRO B 1 332 ? 88.227 114.508 112.772 1.00 30.65 332 PRO B CA 1
ATOM 3689 C C . PRO B 1 332 ? 89.263 115.618 112.912 1.00 30.65 332 PRO B C 1
ATOM 3690 O O . PRO B 1 332 ? 89.031 116.589 113.633 1.00 30.65 332 PRO B O 1
ATOM 3694 N N . ASP B 1 333 ? 90.397 115.467 112.233 1.00 28.71 333 ASP B N 1
ATOM 3695 C CA . ASP B 1 333 ? 91.441 116.481 112.198 1.00 28.71 333 ASP B CA 1
ATOM 3696 C C . ASP B 1 333 ? 91.445 117.153 110.834 1.00 28.71 333 ASP B C 1
ATOM 3697 O O . ASP B 1 333 ? 91.469 116.476 109.802 1.00 28.71 333 ASP B O 1
ATOM 3702 N N . THR B 1 334 ? 91.421 118.481 110.836 1.00 24.91 334 THR B N 1
ATOM 3703 C CA . THR B 1 334 ? 91.467 119.279 109.618 1.00 24.91 334 THR B CA 1
ATOM 3704 C C . THR B 1 334 ? 92.848 119.913 109.496 1.00 24.91 334 THR B C 1
ATOM 3705 O O . THR B 1 334 ? 93.341 120.533 110.445 1.00 24.91 334 THR B O 1
ATOM 3709 N N . PHE B 1 335 ? 93.479 119.737 108.339 1.00 19.61 335 PHE B N 1
ATOM 3710 C CA . PHE B 1 335 ? 94.848 120.190 108.127 1.00 19.61 335 PHE B CA 1
ATOM 3711 C C . PHE B 1 335 ? 94.980 121.283 107.080 1.00 19.61 335 PHE B C 1
ATOM 3712 O O . PHE B 1 335 ? 95.847 122.143 107.214 1.00 19.61 335 PHE B O 1
ATOM 3720 N N . ILE B 1 336 ? 94.157 121.275 106.037 1.00 24.59 336 ILE B N 1
ATOM 3721 C CA . ILE B 1 336 ? 94.244 122.280 104.983 1.00 24.59 336 ILE B CA 1
ATOM 3722 C C . ILE B 1 336 ? 92.933 122.289 104.209 1.00 24.59 336 ILE B C 1
ATOM 3723 O O . ILE B 1 336 ? 92.367 121.234 103.909 1.00 24.59 336 ILE B O 1
ATOM 3728 N N . ASP B 1 337 ? 92.452 123.485 103.890 1.00 28.41 337 ASP B N 1
ATOM 3729 C CA . ASP B 1 337 ? 91.200 123.653 103.159 1.00 28.41 337 ASP B CA 1
ATOM 3730 C C . ASP B 1 337 ? 91.364 124.835 102.207 1.00 28.41 337 ASP B C 1
ATOM 3731 O O . ASP B 1 337 ? 92.480 125.286 101.928 1.00 28.41 337 ASP B O 1
ATOM 3736 N N . GLU B 1 338 ? 90.243 125.340 101.686 1.00 29.92 338 GLU B N 1
ATOM 3737 C CA . GLU B 1 338 ? 90.293 126.477 100.772 1.00 29.92 338 GLU B CA 1
ATOM 3738 C C . GLU B 1 338 ? 90.655 127.767 101.494 1.00 29.92 338 GLU B C 1
ATOM 3739 O O . GLU B 1 338 ? 91.295 128.651 100.907 1.00 29.92 338 GLU B O 1
ATOM 3741 N N . ARG B 1 339 ? 90.251 127.893 102.759 1.00 29.95 339 ARG B N 1
ATOM 3742 C CA . ARG B 1 339 ? 90.574 129.087 103.529 1.00 29.95 339 ARG B CA 1
ATOM 3743 C C . ARG B 1 339 ? 92.080 129.269 103.661 1.00 29.95 339 ARG B C 1
ATOM 3744 O O . ARG B 1 339 ? 92.564 130.403 103.748 1.00 29.95 339 ARG B O 1
ATOM 3752 N N . THR B 1 340 ? 92.835 128.168 103.675 1.00 25.96 340 THR B N 1
ATOM 3753 C CA . THR B 1 340 ? 94.290 128.261 103.665 1.00 25.96 340 THR B CA 1
ATOM 3754 C C . THR B 1 340 ? 94.810 128.650 102.286 1.00 25.96 340 THR B C 1
ATOM 3755 O O . THR B 1 340 ? 95.729 129.469 102.173 1.00 25.96 340 THR B O 1
ATOM 3759 N N . LEU B 1 341 ? 94.232 128.082 101.226 1.00 28.74 341 LEU B N 1
ATOM 3760 C CA . LEU B 1 341 ? 94.679 128.398 99.874 1.00 28.74 341 LEU B CA 1
ATOM 3761 C C . LEU B 1 341 ? 94.422 129.851 99.496 1.00 28.74 341 LEU B C 1
ATOM 3762 O O . LEU B 1 341 ? 95.095 130.372 98.599 1.00 28.74 341 LEU B O 1
ATOM 3767 N N . GLU B 1 342 ? 93.465 130.514 100.151 1.00 29.69 342 GLU B N 1
ATOM 3768 C CA . GLU B 1 342 ? 93.168 131.903 99.809 1.00 29.69 342 GLU B CA 1
ATOM 3769 C C . GLU B 1 342 ? 94.381 132.801 100.029 1.00 29.69 342 GLU B C 1
ATOM 3770 O O . GLU B 1 342 ? 94.731 133.620 99.168 1.00 29.69 342 GLU B O 1
ATOM 3772 N N . VAL B 1 343 ? 95.048 132.649 101.175 1.00 27.10 343 VAL B N 1
ATOM 3773 C CA . VAL B 1 343 ? 96.200 133.490 101.484 1.00 27.10 343 VAL B CA 1
ATOM 3774 C C . VAL B 1 343 ? 97.321 133.251 100.483 1.00 27.10 343 VAL B C 1
ATOM 3775 O O . VAL B 1 343 ? 97.953 134.197 99.997 1.00 27.10 343 VAL B O 1
ATOM 3779 N N . PHE B 1 344 ? 97.584 131.986 100.154 1.00 26.35 344 PHE B N 1
ATOM 3780 C CA . PHE B 1 344 ? 98.634 131.670 99.196 1.00 26.35 344 PHE B CA 1
ATOM 3781 C C . PHE B 1 344 ? 98.287 132.123 97.786 1.00 26.35 344 PHE B C 1
ATOM 3782 O O . PHE B 1 344 ? 99.196 132.331 96.977 1.00 26.35 344 PHE B O 1
ATOM 3790 N N . SER B 1 345 ? 97.002 132.274 97.467 1.00 31.99 345 SER B N 1
ATOM 3791 C CA . SER B 1 345 ? 96.618 132.747 96.144 1.00 31.99 345 SER B CA 1
ATOM 3792 C C . SER B 1 345 ? 96.534 134.263 96.046 1.00 31.99 345 SER B C 1
ATOM 3793 O O . SER B 1 345 ? 96.525 134.794 94.931 1.00 31.99 345 SER B O 1
ATOM 3796 N N . ARG B 1 346 ? 96.467 134.972 97.170 1.00 34.79 346 ARG B N 1
ATOM 3797 C CA . ARG B 1 346 ? 96.385 136.427 97.144 1.00 34.79 346 ARG B CA 1
ATOM 3798 C C . ARG B 1 346 ? 97.730 137.124 97.313 1.00 34.79 346 ARG B C 1
ATOM 3799 O O . ARG B 1 346 ? 97.776 138.357 97.271 1.00 34.79 346 ARG B O 1
ATOM 3807 N N . ALA B 1 347 ? 98.819 136.384 97.494 1.00 33.64 347 ALA B N 1
ATOM 3808 C CA . ALA B 1 347 ? 100.110 137.005 97.755 1.00 33.64 347 ALA B CA 1
ATOM 3809 C C . ALA B 1 347 ? 100.813 137.380 96.457 1.00 33.64 347 ALA B C 1
ATOM 3810 O O . ALA B 1 347 ? 100.691 136.695 95.439 1.00 33.64 347 ALA B O 1
ATOM 3812 N N . LEU B 1 348 ? 101.561 138.486 96.505 1.00 35.51 348 LEU B N 1
ATOM 3813 C CA . LEU B 1 348 ? 102.291 138.940 95.324 1.00 35.51 348 LEU B CA 1
ATOM 3814 C C . LEU B 1 348 ? 103.336 137.917 94.900 1.00 35.51 348 LEU B C 1
ATOM 3815 O O . LEU B 1 348 ? 103.401 137.526 93.729 1.00 35.51 348 LEU B O 1
ATOM 3820 N N . ASN B 1 349 ? 104.166 137.479 95.838 1.00 33.39 349 ASN B N 1
ATOM 3821 C CA . ASN B 1 349 ? 105.170 136.448 95.588 1.00 33.39 349 ASN B CA 1
ATOM 3822 C C . ASN B 1 349 ? 104.952 135.326 96.593 1.00 33.39 349 ASN B C 1
ATOM 3823 O O . ASN B 1 349 ? 105.197 135.525 97.798 1.00 33.39 349 ASN B O 1
ATOM 3828 N N . PRO B 1 350 ? 104.483 134.151 96.167 1.00 31.35 350 PRO B N 1
ATOM 3829 C CA . PRO B 1 350 ? 104.183 133.087 97.140 1.00 31.35 350 PRO B CA 1
ATOM 3830 C C . PRO B 1 350 ? 105.390 132.621 97.932 1.00 31.35 350 PRO B C 1
ATOM 3831 O O . PRO B 1 350 ? 105.232 132.160 99.069 1.00 31.35 350 PRO B O 1
ATOM 3835 N N . THR B 1 351 ? 106.589 132.720 97.369 1.00 28.86 351 THR B N 1
ATOM 3836 C CA . THR B 1 351 ? 107.794 132.215 98.010 1.00 28.86 351 THR B CA 1
ATOM 3837 C C . THR B 1 351 ? 108.333 133.144 99.090 1.00 28.86 351 THR B C 1
ATOM 3838 O O . THR B 1 351 ? 109.427 132.897 99.605 1.00 28.86 351 THR B O 1
ATOM 3842 N N . ASN B 1 352 ? 107.599 134.195 99.450 1.00 27.25 352 ASN B N 1
ATOM 3843 C CA . ASN B 1 352 ? 108.043 135.120 100.480 1.00 27.25 352 ASN B CA 1
ATOM 3844 C C . ASN B 1 352 ? 107.321 134.811 101.781 1.00 27.25 352 ASN B C 1
ATOM 3845 O O . ASN B 1 352 ? 106.109 135.052 101.875 1.00 27.25 352 ASN B O 1
ATOM 3850 N N . PRO B 1 353 ? 108.001 134.273 102.797 1.00 21.85 353 PRO B N 1
ATOM 3851 C CA . PRO B 1 353 ? 107.310 133.972 104.061 1.00 21.85 353 PRO B CA 1
ATOM 3852 C C . PRO B 1 353 ? 106.720 135.192 104.747 1.00 21.85 353 PRO B C 1
ATOM 3853 O O . PRO B 1 353 ? 105.650 135.095 105.362 1.00 21.85 353 PRO B O 1
ATOM 3857 N N . MET B 1 354 ? 107.395 136.341 104.665 1.00 23.73 354 MET B N 1
ATOM 3858 C CA . MET B 1 354 ? 106.939 137.524 105.387 1.00 23.73 354 MET B CA 1
ATOM 3859 C C . MET B 1 354 ? 105.654 138.081 104.787 1.00 23.73 354 MET B C 1
ATOM 3860 O O . MET B 1 354 ? 104.769 138.535 105.519 1.00 23.73 354 MET B O 1
ATOM 3865 N N . GLU B 1 355 ? 105.532 138.052 103.458 1.00 23.24 355 GLU B N 1
ATOM 3866 C CA . GLU B 1 355 ? 104.290 138.482 102.824 1.00 23.24 355 GLU B CA 1
ATOM 3867 C C . GLU B 1 355 ? 103.130 137.584 103.231 1.00 23.24 355 GLU B C 1
ATOM 3868 O O . GLU B 1 355 ? 102.017 138.065 103.477 1.00 23.24 355 GLU B O 1
ATOM 3870 N N . LEU B 1 356 ? 103.369 136.275 103.304 1.00 21.21 356 LEU B N 1
ATOM 3871 C CA . LEU B 1 356 ? 102.326 135.350 103.732 1.00 21.21 356 LEU B CA 1
ATOM 3872 C C . LEU B 1 356 ? 101.930 135.589 105.183 1.00 21.21 356 LEU B C 1
ATOM 3873 O O . LEU B 1 356 ? 100.740 135.557 105.518 1.00 21.21 356 LEU B O 1
ATOM 3878 N N . ARG B 1 357 ? 102.907 135.832 106.061 1.00 21.36 357 ARG B N 1
ATOM 3879 C CA . ARG B 1 357 ? 102.568 136.145 107.446 1.00 21.36 357 ARG B CA 1
ATOM 3880 C C . ARG B 1 357 ? 101.755 137.427 107.531 1.00 21.36 357 ARG B C 1
ATOM 3881 O O . ARG B 1 357 ? 100.789 137.513 108.300 1.00 21.36 357 ARG B O 1
ATOM 3889 N N . ASN B 1 358 ? 102.134 138.436 106.745 1.00 24.77 358 ASN B N 1
ATOM 3890 C CA . ASN B 1 358 ? 101.400 139.694 106.748 1.00 24.77 358 ASN B CA 1
ATOM 3891 C C . ASN B 1 358 ? 99.972 139.504 106.262 1.00 24.77 358 ASN B C 1
ATOM 3892 O O . ASN B 1 358 ? 99.044 140.085 106.823 1.00 24.77 358 ASN B O 1
ATOM 3897 N N . LEU B 1 359 ? 99.772 138.694 105.222 1.00 24.60 359 LEU B N 1
ATOM 3898 C CA . LEU B 1 359 ? 98.415 138.453 104.738 1.00 24.60 359 LEU B CA 1
ATOM 3899 C C . LEU B 1 359 ? 97.582 137.682 105.755 1.00 24.60 359 LEU B C 1
ATOM 3900 O O . LEU B 1 359 ? 96.398 137.982 105.950 1.00 24.60 359 LEU B O 1
ATOM 3905 N N . TRP B 1 360 ? 98.178 136.677 106.403 1.00 20.60 360 TRP B N 1
ATOM 3906 C CA . TRP B 1 360 ? 97.466 135.926 107.434 1.00 20.60 360 TRP B CA 1
ATOM 3907 C C . TRP B 1 360 ? 97.030 136.842 108.571 1.00 20.60 360 TRP B C 1
ATOM 3908 O O . TRP B 1 360 ? 95.857 136.848 108.975 1.00 20.60 360 TRP B O 1
ATOM 3919 N N . LEU B 1 361 ? 97.964 137.642 109.089 1.00 24.78 361 LEU B N 1
ATOM 3920 C CA . LEU B 1 361 ? 97.625 138.567 110.162 1.00 24.78 361 LEU B CA 1
ATOM 3921 C C . LEU B 1 361 ? 96.633 139.621 109.698 1.00 24.78 361 LEU B C 1
ATOM 3922 O O . LEU B 1 361 ? 95.781 140.051 110.480 1.00 24.78 361 LEU B O 1
ATOM 3927 N N . GLY B 1 362 ? 96.722 140.046 108.437 1.00 28.73 362 GLY B N 1
ATOM 3928 C CA . GLY B 1 362 ? 95.777 141.018 107.926 1.00 28.73 362 GLY B CA 1
ATOM 3929 C C . GLY B 1 362 ? 94.365 140.481 107.871 1.00 28.73 362 GLY B C 1
ATOM 3930 O O . GLY B 1 362 ? 93.418 141.174 108.238 1.00 28.73 362 GLY B O 1
ATOM 3931 N N . ARG B 1 363 ? 94.200 139.241 107.415 1.00 30.16 363 ARG B N 1
ATOM 3932 C CA . ARG B 1 363 ? 92.881 138.622 107.467 1.00 30.16 363 ARG B CA 1
ATOM 3933 C C . ARG B 1 363 ? 92.379 138.553 108.905 1.00 30.16 363 ARG B C 1
ATOM 3934 O O . ARG B 1 363 ? 91.251 138.970 109.206 1.00 30.16 363 ARG B O 1
ATOM 3942 N N . VAL B 1 364 ? 93.233 138.079 109.817 1.00 30.48 364 VAL B N 1
ATOM 3943 C CA . VAL B 1 364 ? 92.826 137.944 111.213 1.00 30.48 364 VAL B CA 1
ATOM 3944 C C . VAL B 1 364 ? 92.331 139.279 111.756 1.00 30.48 364 VAL B C 1
ATOM 3945 O O . VAL B 1 364 ? 91.246 139.367 112.339 1.00 30.48 364 VAL B O 1
ATOM 3949 N N . GLU B 1 365 ? 93.102 140.344 111.541 1.00 35.22 365 GLU B N 1
ATOM 3950 C CA . GLU B 1 365 ? 92.705 141.663 112.019 1.00 35.22 365 GLU B CA 1
ATOM 3951 C C . GLU B 1 365 ? 91.603 142.290 111.174 1.00 35.22 365 GLU B C 1
ATOM 3952 O O . GLU B 1 365 ? 91.071 143.335 111.561 1.00 35.22 365 GLU B O 1
ATOM 3958 N N . ALA B 1 366 ? 91.270 141.702 110.024 1.00 36.27 366 ALA B N 1
ATOM 3959 C CA . ALA B 1 366 ? 90.074 142.120 109.304 1.00 36.27 366 ALA B CA 1
ATOM 3960 C C . ALA B 1 366 ? 88.816 141.596 109.981 1.00 36.27 366 ALA B C 1
ATOM 3961 O O . ALA B 1 366 ? 87.823 142.324 110.092 1.00 36.27 366 ALA B O 1
ATOM 3963 N N . GLU B 1 367 ? 88.820 140.339 110.439 1.00 37.24 367 GLU B N 1
ATOM 3964 C CA . GLU B 1 367 ? 87.685 139.961 111.283 1.00 37.24 367 GLU B CA 1
ATOM 3965 C C . GLU B 1 367 ? 87.788 140.477 112.716 1.00 37.24 367 GLU B C 1
ATOM 3966 O O . GLU B 1 367 ? 86.826 140.319 113.473 1.00 37.24 367 GLU B O 1
ATOM 3972 N N . LEU B 1 368 ? 88.908 141.075 113.119 1.00 38.42 368 LEU B N 1
ATOM 3973 C CA . LEU B 1 368 ? 88.909 141.958 114.289 1.00 38.42 368 LEU B CA 1
ATOM 3974 C C . LEU B 1 368 ? 88.649 143.388 113.822 1.00 38.42 368 LEU B C 1
ATOM 3975 O O . LEU B 1 368 ? 89.544 144.229 113.746 1.00 38.42 368 LEU B O 1
ATOM 3980 N N . GLY B 1 369 ? 87.386 143.651 113.495 1.00 42.60 369 GLY B N 1
ATOM 3981 C CA . GLY B 1 369 ? 87.020 144.937 112.935 1.00 42.60 369 GLY B CA 1
ATOM 3982 C C . GLY B 1 369 ? 87.353 146.110 113.833 1.00 42.60 369 GLY B C 1
ATOM 3983 O O . GLY B 1 369 ? 88.264 146.887 113.536 1.00 42.60 369 GLY B O 1
ATOM 3984 N N . ASP B 1 370 ? 86.633 146.239 114.948 1.00 44.80 370 ASP B N 1
ATOM 3985 C CA . ASP B 1 370 ? 86.877 147.351 115.859 1.00 44.80 370 ASP B CA 1
ATOM 3986 C C . ASP B 1 370 ? 88.118 147.123 116.712 1.00 44.80 370 ASP B C 1
ATOM 3987 O O . ASP B 1 370 ? 88.817 148.083 117.056 1.00 44.80 370 ASP B O 1
ATOM 3989 N N . ASN B 1 371 ? 88.411 145.868 117.054 1.00 43.84 371 ASN B N 1
ATOM 3990 C CA . ASN B 1 371 ? 89.456 145.529 118.011 1.00 43.84 371 ASN B CA 1
ATOM 3991 C C . ASN B 1 371 ? 90.791 145.221 117.342 1.00 43.84 371 ASN B C 1
ATOM 3992 O O . ASN B 1 371 ? 91.624 144.516 117.920 1.00 43.84 371 ASN B O 1
ATOM 3997 N N . ALA B 1 372 ? 91.021 145.747 116.142 1.00 43.30 372 ALA B N 1
ATOM 3998 C CA . ALA B 1 372 ? 92.250 145.456 115.416 1.00 43.30 372 ALA B CA 1
ATOM 3999 C C . ALA B 1 372 ? 93.447 146.066 116.136 1.00 43.30 372 ALA B C 1
ATOM 4000 O O . ALA B 1 372 ? 93.481 147.275 116.388 1.00 43.30 372 ALA B O 1
ATOM 4002 N N . LEU B 1 373 ? 94.432 145.229 116.462 1.00 41.98 373 LEU B N 1
ATOM 4003 C CA . LEU B 1 373 ? 95.653 145.730 117.081 1.00 41.98 373 LEU B CA 1
ATOM 4004 C C . LEU B 1 373 ? 96.508 146.499 116.081 1.00 41.98 373 LEU B C 1
ATOM 4005 O O . LEU B 1 373 ? 97.263 147.396 116.472 1.00 41.98 373 LEU B O 1
ATOM 4010 N N . ARG B 1 374 ? 96.402 146.167 114.796 1.00 41.96 374 ARG B N 1
ATOM 4011 C CA . ARG B 1 374 ? 97.146 146.851 113.740 1.00 41.96 374 ARG B CA 1
ATOM 4012 C C . ARG B 1 374 ? 96.245 146.977 112.517 1.00 41.96 374 ARG B C 1
ATOM 4013 O O . ARG B 1 374 ? 96.023 145.991 111.797 1.00 41.96 374 ARG B O 1
ATOM 4015 N N . PRO B 1 375 ? 95.697 148.168 112.257 1.00 43.24 375 PRO B N 1
ATOM 4016 C CA . PRO B 1 375 ? 94.858 148.339 111.060 1.00 43.24 375 PRO B CA 1
ATOM 4017 C C . PRO B 1 375 ? 95.641 148.321 109.758 1.00 43.24 375 PRO B C 1
ATOM 4018 O O . PRO B 1 375 ? 95.034 148.144 108.694 1.00 43.24 375 PRO B O 1
ATOM 4022 N N . GLU B 1 376 ? 96.965 148.493 109.807 1.00 41.90 376 GLU B N 1
ATOM 4023 C CA . GLU B 1 376 ? 97.764 148.456 108.587 1.00 41.90 376 GLU B CA 1
ATOM 4024 C C . GLU B 1 376 ? 97.679 147.094 107.911 1.00 41.90 376 GLU B C 1
ATOM 4025 O O . GLU B 1 376 ? 97.525 147.006 106.688 1.00 41.90 376 GLU B O 1
ATOM 4027 N N . TYR B 1 377 ? 97.778 146.018 108.693 1.00 37.16 377 TYR B N 1
ATOM 4028 C CA . TYR B 1 377 ? 97.695 144.678 108.124 1.00 37.16 377 TYR B CA 1
ATOM 4029 C C . TYR B 1 377 ? 96.301 144.393 107.584 1.00 37.16 377 TYR B C 1
ATOM 4030 O O . TYR B 1 377 ? 96.156 143.735 106.547 1.00 37.16 377 TYR B O 1
ATOM 4039 N N . ALA B 1 378 ? 95.264 144.881 108.267 1.00 39.11 378 ALA B N 1
ATOM 4040 C CA . ALA B 1 378 ? 93.910 144.723 107.748 1.00 39.11 378 ALA B CA 1
ATOM 4041 C C . ALA B 1 378 ? 93.752 145.437 106.413 1.00 39.11 378 ALA B C 1
ATOM 4042 O O . ALA B 1 378 ? 93.127 144.908 105.486 1.00 39.11 378 ALA B O 1
ATOM 4044 N N . ASP B 1 379 ? 94.317 146.640 106.295 1.00 42.39 379 ASP B N 1
ATOM 4045 C CA . ASP B 1 379 ? 94.277 147.354 105.022 1.00 42.39 379 ASP B CA 1
ATOM 4046 C C . ASP B 1 379 ? 95.055 146.606 103.946 1.00 42.39 379 ASP B C 1
ATOM 4047 O O . ASP B 1 379 ? 94.628 146.546 102.788 1.00 42.39 379 ASP B O 1
ATOM 4052 N N . LEU B 1 380 ? 96.200 146.025 104.314 1.00 39.47 380 LEU B N 1
ATOM 4053 C CA . LEU B 1 380 ? 96.955 145.197 103.378 1.00 39.47 380 LEU B CA 1
ATOM 4054 C C . LEU B 1 380 ? 96.118 144.029 102.874 1.00 39.47 380 LEU B C 1
ATOM 4055 O O . LEU B 1 380 ? 96.147 143.699 101.683 1.00 39.47 380 LEU B O 1
ATOM 4060 N N . TRP B 1 381 ? 95.379 143.381 103.774 1.00 36.05 381 TRP B N 1
ATOM 4061 C CA . TRP B 1 381 ? 94.528 142.266 103.370 1.00 36.05 381 TRP B CA 1
ATOM 4062 C C . TRP B 1 381 ? 93.381 142.733 102.482 1.00 36.05 381 TRP B C 1
ATOM 4063 O O . TRP B 1 381 ? 93.002 142.036 101.535 1.00 36.05 381 TRP B O 1
ATOM 4074 N N . ARG B 1 382 ? 92.811 143.903 102.776 1.00 42.11 382 ARG B N 1
ATOM 4075 C CA . ARG B 1 382 ? 91.663 144.378 102.007 1.00 42.11 382 ARG B CA 1
ATOM 4076 C C . ARG B 1 382 ? 92.042 144.680 100.561 1.00 42.11 382 ARG B C 1
ATOM 4077 O O . ARG B 1 382 ? 91.271 144.389 99.639 1.00 42.11 382 ARG B O 1
ATOM 4085 N N . ARG B 1 383 ? 93.221 145.260 100.340 1.00 42.93 383 ARG B N 1
ATOM 4086 C CA . ARG B 1 383 ? 93.672 145.568 98.990 1.00 42.93 383 ARG B CA 1
ATOM 4087 C C . ARG B 1 383 ? 94.133 144.340 98.215 1.00 42.93 383 ARG B C 1
ATOM 4088 O O . ARG B 1 383 ? 94.356 144.442 97.004 1.00 42.93 383 ARG B O 1
ATOM 4096 N N . SER B 1 384 ? 94.284 143.197 98.877 1.00 40.90 384 SER B N 1
ATOM 4097 C CA . SER B 1 384 ? 94.798 141.999 98.231 1.00 40.90 384 SER B CA 1
ATOM 4098 C C . SER B 1 384 ? 93.831 141.487 97.169 1.00 40.90 384 SER B C 1
ATOM 4099 O O . SER B 1 384 ? 92.612 141.641 97.276 1.00 40.90 384 SER B O 1
ATOM 4102 N N . ARG B 1 385 ? 94.392 140.872 96.131 1.00 42.05 385 ARG B N 1
ATOM 4103 C CA . ARG B 1 385 ? 93.608 140.306 95.045 1.00 42.05 385 ARG B CA 1
ATOM 4104 C C . ARG B 1 385 ? 94.092 138.897 94.744 1.00 42.05 385 ARG B C 1
ATOM 4105 O O . ARG B 1 385 ? 95.283 138.597 94.856 1.00 42.05 385 ARG B O 1
ATOM 4113 N N . VAL B 1 386 ? 93.154 138.034 94.354 1.00 39.49 386 VAL B N 1
ATOM 4114 C CA . VAL B 1 386 ? 93.511 136.700 93.893 1.00 39.49 386 VAL B CA 1
ATOM 4115 C C . VAL B 1 386 ? 94.177 136.812 92.530 1.00 39.49 386 VAL B C 1
ATOM 4116 O O . VAL B 1 386 ? 93.664 137.483 91.626 1.00 39.49 386 VAL B O 1
ATOM 4120 N N . ARG B 1 387 ? 95.330 136.160 92.375 1.00 39.25 387 ARG B N 1
ATOM 4121 C CA . ARG B 1 387 ? 96.085 136.248 91.137 1.00 39.25 387 ARG B CA 1
ATOM 4122 C C . ARG B 1 387 ? 96.601 134.910 90.625 1.00 39.25 387 ARG B C 1
ATOM 4123 O O . ARG B 1 387 ? 97.254 134.883 89.576 1.00 39.25 387 ARG B O 1
ATOM 4131 N N . ARG B 1 388 ? 96.332 133.809 91.320 1.00 35.62 388 ARG B N 1
ATOM 4132 C CA . ARG B 1 388 ? 96.799 132.502 90.886 1.00 35.62 388 ARG B CA 1
ATOM 4133 C C . ARG B 1 388 ? 95.928 131.427 91.510 1.00 35.62 388 ARG B C 1
ATOM 4134 O O . ARG B 1 388 ? 95.125 131.691 92.408 1.00 35.62 388 ARG B O 1
ATOM 4142 N N . ALA B 1 389 ? 96.092 130.205 91.015 1.00 35.54 389 ALA B N 1
ATOM 4143 C CA . ALA B 1 389 ? 95.443 129.034 91.583 1.00 35.54 389 ALA B CA 1
ATOM 4144 C C . ALA B 1 389 ? 96.471 128.220 92.356 1.00 35.54 389 ALA B C 1
ATOM 4145 O O . ALA B 1 389 ? 97.521 127.861 91.814 1.00 35.54 389 ALA B O 1
ATOM 4147 N N . VAL B 1 390 ? 96.169 127.931 93.617 1.00 31.45 390 VAL B N 1
ATOM 4148 C CA . VAL B 1 390 ? 97.064 127.189 94.493 1.00 31.45 390 VAL B CA 1
ATOM 4149 C C . VAL B 1 390 ? 96.368 125.909 94.929 1.00 31.45 390 VAL B C 1
ATOM 4150 O O . VAL B 1 390 ? 95.188 125.927 95.295 1.00 31.45 390 VAL B O 1
ATOM 4154 N N . SER B 1 391 ? 97.098 124.801 94.881 1.00 28.41 391 SER B N 1
ATOM 4155 C CA . SER B 1 391 ? 96.586 123.493 95.257 1.00 28.41 391 SER B CA 1
ATOM 4156 C C . SER B 1 391 ? 97.103 123.096 96.635 1.00 28.41 391 SER B C 1
ATOM 4157 O O . SER B 1 391 ? 97.982 123.740 97.210 1.00 28.41 391 SER B O 1
ATOM 4160 N N . VAL B 1 392 ? 96.531 122.014 97.163 1.00 26.86 392 VAL B N 1
ATOM 4161 C CA . VAL B 1 392 ? 96.964 121.496 98.456 1.00 26.86 392 VAL B CA 1
ATOM 4162 C C . VAL B 1 392 ? 98.384 120.949 98.367 1.00 26.86 392 VAL B C 1
ATOM 4163 O O . VAL B 1 392 ? 99.203 121.156 99.270 1.00 26.86 392 VAL B O 1
ATOM 4167 N N . GLU B 1 393 ? 98.697 120.246 97.276 1.00 26.36 393 GLU B N 1
ATOM 4168 C CA . GLU B 1 393 ? 100.030 119.676 97.110 1.00 26.36 393 GLU B CA 1
ATOM 4169 C C . GLU B 1 393 ? 101.096 120.761 97.039 1.00 26.36 393 GLU B C 1
ATOM 4170 O O . GLU B 1 393 ? 102.186 120.607 97.601 1.00 26.36 393 GLU B O 1
ATOM 4172 N N . GLU B 1 394 ? 100.805 121.861 96.341 1.00 27.82 394 GLU B N 1
ATOM 4173 C CA . GLU B 1 394 ? 101.761 122.960 96.265 1.00 27.82 394 GLU B CA 1
ATOM 4174 C C . GLU B 1 394 ? 102.022 123.556 97.641 1.00 27.82 394 GLU B C 1
ATOM 4175 O O . GLU B 1 394 ? 103.169 123.853 97.988 1.00 27.82 394 GLU B O 1
ATOM 4181 N N . VAL B 1 395 ? 100.968 123.739 98.437 1.00 22.66 395 VAL B N 1
ATOM 4182 C CA . VAL B 1 395 ? 101.130 124.298 99.774 1.00 22.66 395 VAL B CA 1
ATOM 4183 C C . VAL B 1 395 ? 101.938 123.356 100.656 1.00 22.66 395 VAL B C 1
ATOM 4184 O O . VAL B 1 395 ? 102.820 123.790 101.405 1.00 22.66 395 VAL B O 1
ATOM 4188 N N . LEU B 1 396 ? 101.655 122.055 100.585 1.00 19.70 396 LEU B N 1
ATOM 4189 C CA . LEU B 1 396 ? 102.331 121.100 101.452 1.00 19.70 396 LEU B CA 1
ATOM 4190 C C . LEU B 1 396 ? 103.761 120.807 101.016 1.00 19.70 396 LEU B C 1
ATOM 4191 O O . LEU B 1 396 ? 104.561 120.350 101.839 1.00 19.70 396 LEU B O 1
ATOM 4196 N N . ARG B 1 397 ? 104.103 121.056 99.756 1.00 20.25 397 ARG B N 1
ATOM 4197 C CA . ARG B 1 397 ? 105.458 120.845 99.268 1.00 20.25 397 ARG B CA 1
ATOM 4198 C C . ARG B 1 397 ? 106.293 122.117 99.254 1.00 20.25 397 ARG B C 1
ATOM 4199 O O . ARG B 1 397 ? 107.442 122.081 98.806 1.00 20.25 397 ARG B O 1
ATOM 4207 N N . SER B 1 398 ? 105.756 123.232 99.735 1.00 18.02 398 SER B N 1
ATOM 4208 C CA . SER B 1 398 ? 106.434 124.517 99.658 1.00 18.02 398 SER B CA 1
ATOM 4209 C C . SER B 1 398 ? 107.224 124.793 100.931 1.00 18.02 398 SER B C 1
ATOM 4210 O O . SER B 1 398 ? 106.762 124.505 102.037 1.00 18.02 398 SER B O 1
ATOM 4213 N N . THR B 1 399 ? 108.430 125.341 100.764 1.00 16.59 399 THR B N 1
ATOM 4214 C CA . THR B 1 399 ? 109.207 125.812 101.905 1.00 16.59 399 THR B CA 1
ATOM 4215 C C . THR B 1 399 ? 108.676 127.126 102.453 1.00 16.59 399 THR B C 1
ATOM 4216 O O . THR B 1 399 ? 108.952 127.465 103.612 1.00 16.59 399 THR B O 1
ATOM 4220 N N . ALA B 1 400 ? 107.910 127.863 101.646 1.00 16.26 400 ALA B N 1
ATOM 4221 C CA . ALA B 1 400 ? 107.304 129.100 102.112 1.00 16.26 400 ALA B CA 1
ATOM 4222 C C . ALA B 1 400 ? 106.231 128.837 103.158 1.00 16.26 400 ALA B C 1
ATOM 4223 O O . ALA B 1 400 ? 106.000 129.685 104.018 1.00 16.26 400 ALA B O 1
ATOM 4225 N N . THR B 1 401 ? 105.570 127.679 103.107 1.00 15.61 401 THR B N 1
ATOM 4226 C CA . THR B 1 401 ? 104.628 127.320 104.163 1.00 15.61 401 THR B CA 1
ATOM 4227 C C . THR B 1 401 ? 105.341 127.179 105.502 1.00 15.61 401 THR B C 1
ATOM 4228 O O . THR B 1 401 ? 104.882 127.700 106.527 1.00 15.61 401 THR B O 1
ATOM 4232 N N . VAL B 1 402 ? 106.476 126.481 105.505 1.00 12.22 402 VAL B N 1
ATOM 4233 C CA . VAL B 1 402 ? 107.259 126.329 106.725 1.00 12.22 402 VAL B CA 1
ATOM 4234 C C . VAL B 1 402 ? 107.759 127.684 107.200 1.00 12.22 402 VAL B C 1
ATOM 4235 O O . VAL B 1 402 ? 107.713 127.996 108.397 1.00 12.22 402 VAL B O 1
ATOM 4239 N N . GLY B 1 403 ? 108.232 128.514 106.268 1.00 12.84 403 GLY B N 1
ATOM 4240 C CA . GLY B 1 403 ? 108.685 129.844 106.637 1.00 12.84 403 GLY B CA 1
ATOM 4241 C C . GLY B 1 403 ? 107.582 130.704 107.222 1.00 12.84 403 GLY B C 1
ATOM 4242 O O . GLY B 1 403 ? 107.797 131.421 108.197 1.00 12.84 403 GLY B O 1
ATOM 4243 N N . MET B 1 404 ? 106.384 130.639 106.639 1.00 14.66 404 MET B N 1
ATOM 4244 C CA . MET B 1 404 ? 105.260 131.435 107.123 1.00 14.66 404 MET B CA 1
ATOM 4245 C C . MET B 1 404 ? 104.806 130.983 108.503 1.00 14.66 404 MET B C 1
ATOM 4246 O O . MET B 1 404 ? 104.496 131.817 109.361 1.00 14.66 404 MET B O 1
ATOM 4251 N N . VAL B 1 405 ? 104.755 129.672 108.741 1.00 11.46 405 VAL B N 1
ATOM 4252 C CA . VAL B 1 405 ? 104.404 129.196 110.075 1.00 11.46 405 VAL B CA 1
ATOM 4253 C C . VAL B 1 405 ? 105.480 129.588 111.081 1.00 11.46 405 VAL B C 1
ATOM 4254 O O . VAL B 1 405 ? 105.175 129.943 112.224 1.00 11.46 405 VAL B O 1
ATOM 4258 N N . LYS B 1 406 ? 106.751 129.557 110.673 1.00 11.38 406 LYS B N 1
ATOM 4259 C CA . LYS B 1 406 ? 107.817 130.005 111.565 1.00 11.38 406 LYS B CA 1
ATOM 4260 C C . LYS B 1 406 ? 107.700 131.494 111.869 1.00 11.38 406 LYS B C 1
ATOM 4261 O O . LYS B 1 406 ? 107.967 131.928 112.992 1.00 11.38 406 LYS B O 1
ATOM 4267 N N . GLU B 1 407 ? 107.296 132.293 110.881 1.00 15.63 407 GLU B N 1
ATOM 4268 C CA . GLU B 1 407 ? 107.120 133.725 111.109 1.00 15.63 407 GLU B CA 1
ATOM 4269 C C . GLU B 1 407 ? 105.937 134.011 112.026 1.00 15.63 407 GLU B C 1
ATOM 4270 O O . GLU B 1 407 ? 106.013 134.901 112.879 1.00 15.63 407 GLU B O 1
ATOM 4276 N N . LEU B 1 408 ? 104.831 133.284 111.860 1.00 13.97 408 LEU B N 1
ATOM 4277 C CA . LEU B 1 408 ? 103.714 133.430 112.790 1.00 13.97 408 LEU B CA 1
ATOM 4278 C C . LEU B 1 408 ? 104.117 133.001 114.194 1.00 13.97 408 LEU B C 1
ATOM 4279 O O . LEU B 1 408 ? 103.729 133.633 115.183 1.00 13.97 408 LEU B O 1
ATOM 4284 N N . PHE B 1 409 ? 104.906 131.931 114.294 1.00 13.04 409 PHE B N 1
ATOM 4285 C CA . PHE B 1 409 ? 105.436 131.486 115.576 1.00 13.04 409 PHE B CA 1
ATOM 4286 C C . PHE B 1 409 ? 106.287 132.570 116.222 1.00 13.04 409 PHE B C 1
ATOM 4287 O O . PHE B 1 409 ? 106.159 132.840 117.419 1.00 13.04 409 PHE B O 1
ATOM 4295 N N . ASN B 1 410 ? 107.157 133.208 115.437 1.00 16.49 410 ASN B N 1
ATOM 4296 C CA . ASN B 1 410 ? 107.997 134.277 115.965 1.00 16.49 410 ASN B CA 1
ATOM 4297 C C . ASN B 1 410 ? 107.163 135.474 116.400 1.00 16.49 410 ASN B C 1
ATOM 4298 O O . ASN B 1 410 ? 107.410 136.055 117.462 1.00 16.49 410 ASN B O 1
ATOM 4303 N N . ALA B 1 411 ? 106.171 135.855 115.591 1.00 19.17 411 ALA B N 1
ATOM 4304 C CA . ALA B 1 411 ? 105.328 136.998 115.922 1.00 19.17 411 ALA B CA 1
ATOM 4305 C C . ALA B 1 411 ? 104.551 136.763 117.209 1.00 19.17 411 ALA B C 1
ATOM 4306 O O . ALA B 1 411 ? 104.458 137.659 118.057 1.00 19.17 411 ALA B O 1
ATOM 4308 N N . PHE B 1 412 ? 104.011 135.552 117.380 1.00 18.41 412 PHE B N 1
ATOM 4309 C CA . PHE B 1 412 ? 103.207 135.216 118.551 1.00 18.41 412 PHE B CA 1
ATOM 4310 C C . PHE B 1 412 ? 103.942 135.525 119.849 1.00 18.41 412 PHE B C 1
ATOM 4311 O O . PHE B 1 412 ? 103.359 136.074 120.790 1.00 18.41 412 PHE B O 1
ATOM 4319 N N . PHE B 1 413 ? 105.224 135.175 119.923 1.00 20.55 413 PHE B N 1
ATOM 4320 C CA . PHE B 1 413 ? 106.007 135.425 121.127 1.00 20.55 413 PHE B CA 1
ATOM 4321 C C . PHE B 1 413 ? 106.644 136.805 121.153 1.00 20.55 413 PHE B C 1
ATOM 4322 O O . PHE B 1 413 ? 106.856 137.359 122.238 1.00 20.55 413 PHE B O 1
ATOM 4330 N N . ARG B 1 414 ? 106.954 137.379 119.990 1.00 25.73 414 ARG B N 1
ATOM 4331 C CA . ARG B 1 414 ? 107.759 138.591 119.953 1.00 25.73 414 ARG B CA 1
ATOM 4332 C C . ARG B 1 414 ? 106.903 139.844 120.058 1.00 25.73 414 ARG B C 1
ATOM 4333 O O . ARG B 1 414 ? 107.148 140.700 120.914 1.00 25.73 414 ARG B O 1
ATOM 4341 N N . ASP B 1 415 ? 105.891 139.976 119.197 1.00 28.42 415 ASP B N 1
ATOM 4342 C CA . ASP B 1 415 ? 105.149 141.228 119.123 1.00 28.42 415 ASP B CA 1
ATOM 4343 C C . ASP B 1 415 ? 103.649 141.029 119.292 1.00 28.42 415 ASP B C 1
ATOM 4344 O O . ASP B 1 415 ? 102.871 141.924 118.948 1.00 28.42 415 ASP B O 1
ATOM 4349 N N . ASP B 1 416 ? 103.223 139.874 119.795 1.00 29.31 416 ASP B N 1
ATOM 4350 C CA . ASP B 1 416 ? 101.801 139.615 119.985 1.00 29.31 416 ASP B CA 1
ATOM 4351 C C . ASP B 1 416 ? 101.441 139.361 121.440 1.00 29.31 416 ASP B C 1
ATOM 4352 O O . ASP B 1 416 ? 100.575 140.054 121.974 1.00 29.31 416 ASP B O 1
ATOM 4357 N N . LEU B 1 417 ? 102.065 138.390 122.101 1.00 28.77 417 LEU B N 1
ATOM 4358 C CA . LEU B 1 417 ? 101.686 138.030 123.463 1.00 28.77 417 LEU B CA 1
ATOM 4359 C C . LEU B 1 417 ? 102.633 138.592 124.510 1.00 28.77 417 LEU B C 1
ATOM 4360 O O . LEU B 1 417 ? 102.182 139.041 125.566 1.00 28.77 417 LEU B O 1
ATOM 4365 N N . TYR B 1 418 ? 103.936 138.563 124.252 1.00 31.88 418 TYR B N 1
ATOM 4366 C CA . TYR B 1 418 ? 104.917 139.198 125.118 1.00 31.88 418 TYR B CA 1
ATOM 4367 C C . TYR B 1 418 ? 105.372 140.545 124.573 1.00 31.88 418 TYR B C 1
ATOM 4368 O O . TYR B 1 418 ? 106.361 141.100 125.058 1.00 31.88 418 TYR B O 1
ATOM 4377 N N . GLY B 1 419 ? 104.678 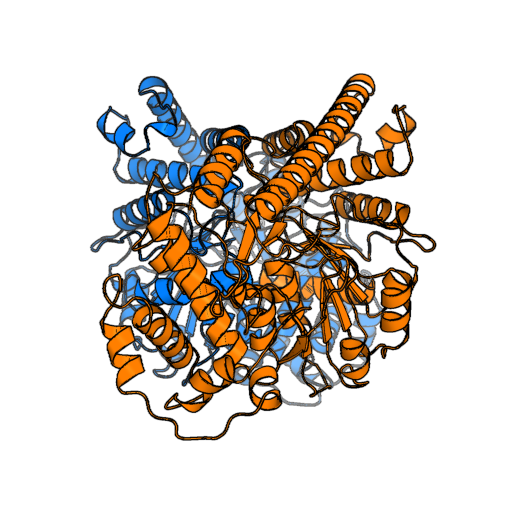141.069 123.566 1.00 33.12 419 GLY B N 1
ATOM 4378 C CA . GLY B 1 419 ? 104.942 142.391 123.043 1.00 33.12 419 GLY B CA 1
ATOM 4379 C C . GLY B 1 419 ? 103.796 143.353 123.278 1.00 33.12 419 GLY B C 1
ATOM 4380 O O . GLY B 1 419 ? 103.627 143.871 124.385 1.00 33.12 419 GLY B O 1
ATOM 4381 N N . ALA B 1 420 ? 102.995 143.589 122.235 1.00 34.47 420 ALA B N 1
ATOM 4382 C CA . ALA B 1 420 ? 101.934 144.588 122.318 1.00 34.47 420 ALA B CA 1
ATOM 4383 C C . ALA B 1 420 ? 100.885 144.222 123.362 1.00 34.47 420 ALA B C 1
ATOM 4384 O O . ALA B 1 420 ? 100.421 145.088 124.112 1.00 34.47 420 ALA B O 1
ATOM 4386 N N . LEU B 1 421 ? 100.495 142.949 123.428 1.00 33.81 421 LEU B N 1
ATOM 4387 C CA . LEU B 1 421 ? 99.418 142.507 124.305 1.00 33.81 421 LEU B CA 1
ATOM 4388 C C . LEU B 1 421 ? 99.934 141.946 125.623 1.00 33.81 421 LEU B C 1
ATOM 4389 O O . LEU B 1 421 ? 99.210 141.212 126.303 1.00 33.81 421 LEU B O 1
ATOM 4394 N N . SER B 1 422 ? 101.169 142.268 125.992 1.00 35.65 422 SER B N 1
ATOM 4395 C CA . SER B 1 422 ? 101.725 141.786 127.246 1.00 35.65 422 SER B CA 1
ATOM 4396 C C . SER B 1 422 ? 100.993 142.408 128.428 1.00 35.65 422 SER B C 1
ATOM 4397 O O . SER B 1 422 ? 100.661 143.596 128.419 1.00 35.65 422 SER B O 1
ATOM 4400 N N . SER B 1 423 ? 100.739 141.595 129.450 1.00 38.06 423 SER B N 1
ATOM 4401 C CA . SER B 1 423 ? 100.032 142.060 130.634 1.00 38.06 423 SER B CA 1
ATOM 4402 C C . SER B 1 423 ? 100.371 141.150 131.804 1.00 38.06 423 SER B C 1
ATOM 4403 O O . SER B 1 423 ? 100.768 139.997 131.623 1.00 38.06 423 SER B O 1
ATOM 4406 N N . LYS B 1 424 ? 100.208 141.687 133.010 1.00 38.42 424 LYS B N 1
ATOM 4407 C CA . LYS B 1 424 ? 100.405 140.910 134.225 1.00 38.42 424 LYS B CA 1
ATOM 4408 C C . LYS B 1 424 ? 99.125 140.249 134.722 1.00 38.42 424 LYS B C 1
ATOM 4409 O O . LYS B 1 424 ? 99.183 139.453 135.665 1.00 38.42 424 LYS B O 1
ATOM 4411 N N . ARG B 1 425 ? 97.980 140.555 134.116 1.00 35.36 425 ARG B N 1
ATOM 4412 C CA . ARG B 1 425 ? 96.729 139.882 134.434 1.00 35.36 425 ARG B CA 1
ATOM 4413 C C . ARG B 1 425 ? 96.423 138.727 133.488 1.00 35.36 425 ARG B C 1
ATOM 4414 O O . ARG B 1 425 ? 95.544 137.914 133.793 1.00 35.36 425 ARG B O 1
ATOM 4416 N N . ASN B 1 426 ? 97.118 138.641 132.356 1.00 32.34 426 ASN B N 1
ATOM 4417 C CA . ASN B 1 426 ? 96.943 137.519 131.447 1.00 32.34 426 ASN B CA 1
ATOM 4418 C C . ASN B 1 426 ? 97.374 136.224 132.121 1.00 32.34 426 ASN B C 1
ATOM 4419 O O . ASN B 1 426 ? 98.425 136.158 132.764 1.00 32.34 426 ASN B O 1
ATOM 4424 N N . ILE B 1 427 ? 96.555 135.189 131.973 1.00 24.54 427 ILE B N 1
ATOM 4425 C CA . ILE B 1 427 ? 96.859 133.867 132.505 1.00 24.54 427 ILE B CA 1
ATOM 4426 C C . ILE B 1 427 ? 97.410 133.035 131.358 1.00 24.54 427 ILE B C 1
ATOM 4427 O O . ILE B 1 427 ? 96.712 132.772 130.375 1.00 24.54 427 ILE B O 1
ATOM 4432 N N . ILE B 1 428 ? 98.667 132.620 131.480 1.00 20.18 428 ILE B N 1
ATOM 4433 C CA . ILE B 1 428 ? 99.376 131.982 130.377 1.00 20.18 428 ILE B CA 1
ATOM 4434 C C . ILE B 1 428 ? 99.101 130.484 130.422 1.00 20.18 428 ILE B C 1
ATOM 4435 O O . ILE B 1 428 ? 99.561 129.784 131.325 1.00 20.18 428 ILE B O 1
ATOM 4440 N N . LEU B 1 429 ? 98.348 129.993 129.442 1.00 15.92 429 LEU B N 1
ATOM 4441 C CA . LEU B 1 429 ? 98.049 128.576 129.295 1.00 15.92 429 LEU B CA 1
ATOM 4442 C C . LEU B 1 429 ? 98.505 128.069 127.933 1.00 15.92 429 LEU B C 1
ATOM 4443 O O . LEU B 1 429 ? 97.940 127.118 127.393 1.00 15.92 429 LEU B O 1
ATOM 4448 N N . SER B 1 430 ? 99.528 128.706 127.363 1.00 15.46 430 SER B N 1
ATOM 4449 C CA . SER B 1 430 ? 99.985 128.397 126.017 1.00 15.46 430 SER B CA 1
ATOM 4450 C C . SER B 1 430 ? 101.469 128.057 125.948 1.00 15.46 430 SER B C 1
ATOM 4451 O O . SER B 1 430 ? 101.995 127.871 124.847 1.00 15.46 430 SER B O 1
ATOM 4454 N N . SER B 1 431 ? 102.159 127.977 127.086 1.00 15.35 431 SER B N 1
ATOM 4455 C CA . SER B 1 431 ? 103.597 127.733 127.061 1.00 15.35 431 SER B CA 1
ATOM 4456 C C . SER B 1 431 ? 103.925 126.352 126.506 1.00 15.35 431 SER B C 1
ATOM 4457 O O . SER B 1 431 ? 104.869 126.201 125.724 1.00 15.35 431 SER B O 1
ATOM 4460 N N . GLY B 1 432 ? 103.157 125.338 126.889 1.00 14.73 432 GLY B N 1
ATOM 4461 C CA . GLY B 1 432 ? 103.496 123.976 126.545 1.00 14.73 432 GLY B CA 1
ATOM 4462 C C . GLY B 1 432 ? 104.536 123.351 127.439 1.00 14.73 432 GLY B C 1
ATOM 4463 O O . GLY B 1 432 ? 105.055 122.282 127.109 1.00 14.73 432 GLY B O 1
ATOM 4464 N N . ALA B 1 433 ? 104.853 123.983 128.562 1.00 15.33 433 ALA B N 1
ATOM 4465 C CA . ALA B 1 433 ? 105.905 123.533 129.453 1.00 15.33 433 ALA B CA 1
ATOM 4466 C C . ALA B 1 433 ? 105.344 123.363 130.854 1.00 15.33 433 ALA B C 1
ATOM 4467 O O . ALA B 1 433 ? 104.400 124.050 131.248 1.00 15.33 433 ALA B O 1
ATOM 4469 N N . VAL B 1 434 ? 105.932 122.432 131.602 1.00 15.21 434 VAL B N 1
ATOM 4470 C CA . VAL B 1 434 ? 105.546 122.242 132.992 1.00 15.21 434 VAL B CA 1
ATOM 4471 C C . VAL B 1 434 ? 105.995 123.445 133.807 1.00 15.21 434 VAL B C 1
ATOM 4472 O O . VAL B 1 434 ? 107.095 123.978 133.612 1.00 15.21 434 VAL B O 1
ATOM 4476 N N . ASP B 1 435 ? 105.137 123.890 134.721 1.00 18.41 435 ASP B N 1
ATOM 4477 C CA . ASP B 1 435 ? 105.485 124.983 135.618 1.00 18.41 435 ASP B CA 1
ATOM 4478 C C . ASP B 1 435 ? 106.638 124.565 136.520 1.00 18.41 435 ASP B C 1
ATOM 4479 O O . ASP B 1 435 ? 106.455 123.766 137.443 1.00 18.41 435 ASP B O 1
ATOM 4484 N N . GLU B 1 436 ? 107.833 125.100 136.256 1.00 19.72 436 GLU B N 1
ATOM 4485 C CA . GLU B 1 436 ? 109.037 124.667 136.957 1.00 19.72 436 GLU B CA 1
ATOM 4486 C C . GLU B 1 436 ? 109.063 125.092 138.417 1.00 19.72 436 GLU B C 1
ATOM 4487 O O . GLU B 1 436 ? 109.905 124.594 139.170 1.00 19.72 436 GLU B O 1
ATOM 4493 N N . ASP B 1 437 ? 108.174 125.991 138.837 1.00 20.16 437 ASP B N 1
ATOM 4494 C CA . ASP B 1 437 ? 108.093 126.342 140.250 1.00 20.16 437 ASP B CA 1
ATOM 4495 C C . ASP B 1 437 ? 107.382 125.259 141.050 1.00 20.16 437 ASP B C 1
ATOM 4496 O O . ASP B 1 437 ? 107.892 124.798 142.075 1.00 20.16 437 ASP B O 1
ATOM 4501 N N . GLU B 1 438 ? 106.198 124.844 140.598 1.00 19.13 438 GLU B N 1
ATOM 4502 C CA . GLU B 1 438 ? 105.454 123.817 141.318 1.00 19.13 438 GLU B CA 1
ATOM 4503 C C . GLU B 1 438 ? 106.058 122.436 141.097 1.00 19.13 438 GLU B C 1
ATOM 4504 O O . GLU B 1 438 ? 106.173 121.643 142.037 1.00 19.13 438 GLU B O 1
ATOM 4506 N N . TYR B 1 439 ? 106.444 122.120 139.856 1.00 18.80 439 TYR B N 1
ATOM 4507 C CA . TYR B 1 439 ? 106.950 120.787 139.522 1.00 18.80 439 TYR B CA 1
ATOM 4508 C C . TYR B 1 439 ? 108.234 120.933 138.715 1.00 18.80 439 TYR B C 1
ATOM 4509 O O . TYR B 1 439 ? 108.234 120.830 137.487 1.00 18.80 439 TYR B O 1
ATOM 4518 N N . GLY B 1 440 ? 109.340 121.135 139.422 1.00 15.18 440 GLY B N 1
ATOM 4519 C CA . GLY B 1 440 ? 110.622 121.319 138.780 1.00 15.18 440 GLY B CA 1
ATOM 4520 C C . GLY B 1 440 ? 111.519 120.109 138.893 1.00 15.18 440 GLY B C 1
ATOM 4521 O O . GLY B 1 440 ? 111.043 118.973 138.958 1.00 15.18 440 GLY B O 1
ATOM 4522 N N . LEU B 1 441 ? 112.823 120.346 138.913 1.00 11.20 441 LEU B N 1
ATOM 4523 C CA . LEU B 1 441 ? 113.779 119.260 139.032 1.00 11.20 441 LEU B CA 1
ATOM 4524 C C . LEU B 1 441 ? 113.710 118.650 140.430 1.00 11.20 441 LEU B C 1
ATOM 4525 O O . LEU B 1 441 ? 113.625 119.379 141.422 1.00 11.20 441 LEU B O 1
ATOM 4530 N N . PRO B 1 442 ? 113.740 117.326 140.543 1.00 10.79 442 PRO B N 1
ATOM 4531 C CA . PRO B 1 442 ? 113.738 116.697 141.867 1.00 10.79 442 PRO B CA 1
ATOM 4532 C C . PRO B 1 442 ? 115.014 117.010 142.632 1.00 10.79 442 PRO B C 1
ATOM 4533 O O . PRO B 1 442 ? 116.037 117.396 142.064 1.00 10.79 442 PRO B O 1
ATOM 4537 N N . ALA B 1 443 ? 114.938 116.823 143.951 1.00 11.27 443 ALA B N 1
ATOM 4538 C CA . ALA B 1 443 ? 116.031 117.221 144.833 1.00 11.27 443 ALA B CA 1
ATOM 4539 C C . ALA B 1 443 ? 117.319 116.455 144.552 1.00 11.27 443 ALA B C 1
ATOM 4540 O O . ALA B 1 443 ? 118.412 117.004 144.730 1.00 11.27 443 ALA B O 1
ATOM 4542 N N . ALA B 1 444 ? 117.221 115.191 144.136 1.00 11.18 444 ALA B N 1
ATOM 4543 C CA . ALA B 1 444 ? 118.424 114.405 143.875 1.00 11.18 444 ALA B CA 1
ATOM 4544 C C . ALA B 1 444 ? 119.234 114.984 142.720 1.00 11.18 444 ALA B C 1
ATOM 4545 O O . ALA B 1 444 ? 120.465 115.080 142.798 1.00 11.18 444 ALA B O 1
ATOM 4547 N N . LEU B 1 445 ? 118.562 115.386 141.643 1.00 11.19 445 LEU B N 1
ATOM 4548 C CA . LEU B 1 445 ? 119.274 115.933 140.495 1.00 11.19 445 LEU B CA 1
ATOM 4549 C C . LEU B 1 445 ? 119.822 117.328 140.789 1.00 11.19 445 LEU B C 1
ATOM 4550 O O . LEU B 1 445 ? 120.914 117.686 140.326 1.00 11.19 445 LEU B O 1
ATOM 4555 N N . LYS B 1 446 ? 119.093 118.119 141.580 1.00 11.31 446 LYS B N 1
ATOM 4556 C CA . LYS B 1 446 ? 119.627 119.398 142.036 1.00 11.31 446 LYS B CA 1
ATOM 4557 C C . LYS B 1 446 ? 120.878 119.190 142.875 1.00 11.31 446 LYS B C 1
ATOM 4558 O O . LYS B 1 446 ? 121.852 119.945 142.760 1.00 11.31 446 LYS B O 1
ATOM 4564 N N . GLU B 1 447 ? 120.865 118.168 143.731 1.00 12.14 447 GLU B N 1
ATOM 4565 C CA . GLU B 1 447 ? 122.033 117.860 144.543 1.00 12.14 447 GLU B CA 1
ATOM 4566 C C . GLU B 1 447 ? 123.209 117.422 143.682 1.00 12.14 447 GLU B C 1
ATOM 4567 O O . GLU B 1 447 ? 124.356 117.769 143.972 1.00 12.14 447 GLU B O 1
ATOM 4573 N N . THR B 1 448 ? 122.950 116.648 142.629 1.00 11.20 448 THR B N 1
ATOM 4574 C CA . THR B 1 448 ? 124.038 116.273 141.729 1.00 11.20 448 THR B CA 1
ATOM 4575 C C . THR B 1 448 ? 124.622 117.492 141.026 1.00 11.20 448 THR B C 1
ATOM 4576 O O . THR B 1 448 ? 125.840 117.580 140.836 1.00 11.20 448 THR B O 1
ATOM 4580 N N . LEU B 1 449 ? 123.772 118.436 140.618 1.00 10.60 449 LEU B N 1
ATOM 4581 C CA . LEU B 1 449 ? 124.283 119.667 140.015 1.00 10.60 449 LEU B CA 1
ATOM 4582 C C . LEU B 1 449 ? 125.132 120.461 141.004 1.00 10.60 449 LEU B C 1
ATOM 4583 O O . LEU B 1 449 ? 126.199 120.980 140.649 1.00 10.60 449 LEU B O 1
ATOM 4588 N N . ARG B 1 450 ? 124.675 120.558 142.252 1.00 12.19 450 ARG B N 1
ATOM 4589 C CA . ARG B 1 450 ? 125.445 121.245 143.285 1.00 12.19 450 ARG B CA 1
ATOM 4590 C C . ARG B 1 450 ? 126.788 120.563 143.523 1.00 12.19 450 ARG B C 1
ATOM 4591 O O . ARG B 1 450 ? 127.816 121.229 143.696 1.00 12.19 450 ARG B O 1
ATOM 4599 N N . PHE B 1 451 ? 126.793 119.230 143.538 1.00 12.02 451 PHE B N 1
ATOM 4600 C CA . PHE B 1 451 ? 128.026 118.474 143.718 1.00 12.02 451 PHE B CA 1
ATOM 4601 C C . PHE B 1 451 ? 128.988 118.689 142.557 1.00 12.02 451 PHE B C 1
ATOM 4602 O O . PHE B 1 451 ? 130.197 118.837 142.764 1.00 12.02 451 PHE B O 1
ATOM 4610 N N . ALA B 1 452 ? 128.475 118.690 141.327 1.00 12.00 452 ALA B N 1
ATOM 4611 C CA . ALA B 1 452 ? 129.332 118.941 140.176 1.00 12.00 452 ALA B CA 1
ATOM 4612 C C . ALA B 1 452 ? 129.917 120.343 140.234 1.00 12.00 452 ALA B C 1
ATOM 4613 O O . ALA B 1 452 ? 131.061 120.567 139.822 1.00 12.00 452 ALA B O 1
ATOM 4615 N N . LEU B 1 453 ? 129.139 121.304 140.734 1.00 11.96 453 LEU B N 1
ATOM 4616 C CA . LEU B 1 453 ? 129.661 122.652 140.921 1.00 11.96 453 LEU B CA 1
ATOM 4617 C C . LEU B 1 453 ? 130.769 122.675 141.966 1.00 11.96 453 LEU B C 1
ATOM 4618 O O . LEU B 1 453 ? 131.781 123.361 141.794 1.00 11.96 453 LEU B O 1
ATOM 4623 N N . ALA B 1 454 ? 130.597 121.927 143.059 1.00 12.56 454 ALA B N 1
ATOM 4624 C CA . ALA B 1 454 ? 131.596 121.930 144.125 1.00 12.56 454 ALA B CA 1
ATOM 4625 C C . ALA B 1 454 ? 132.878 121.218 143.716 1.00 12.56 454 ALA B C 1
ATOM 4626 O O . ALA B 1 454 ? 133.943 121.497 144.274 1.00 12.56 454 ALA B O 1
ATOM 4628 N N . ARG B 1 455 ? 132.800 120.296 142.765 1.00 14.22 455 ARG B N 1
ATOM 4629 C CA . ARG B 1 455 ? 133.951 119.520 142.330 1.00 14.22 455 ARG B CA 1
ATOM 4630 C C . ARG B 1 455 ? 134.662 120.129 141.133 1.00 14.22 455 ARG B C 1
ATOM 4631 O O . ARG B 1 455 ? 135.591 119.510 140.606 1.00 14.22 455 ARG B O 1
ATOM 4639 N N . ASN B 1 456 ? 134.249 121.319 140.695 1.00 13.02 456 ASN B N 1
ATOM 4640 C CA . ASN B 1 456 ? 134.816 121.979 139.521 1.00 13.02 456 ASN B CA 1
ATOM 4641 C C . ASN B 1 456 ? 134.690 121.103 138.279 1.00 13.02 456 ASN B C 1
ATOM 4642 O O . ASN B 1 456 ? 135.577 121.071 137.426 1.00 13.02 456 ASN B O 1
ATOM 4647 N N . PHE B 1 457 ? 133.567 120.395 138.171 1.00 12.85 457 PHE B N 1
ATOM 4648 C CA . PHE B 1 457 ? 133.317 119.515 137.037 1.00 12.85 457 PHE B CA 1
ATOM 4649 C C . PHE B 1 457 ? 132.812 120.305 135.840 1.00 12.85 457 PHE B C 1
ATOM 4650 O O . PHE B 1 457 ? 131.742 120.012 135.301 1.00 12.85 457 PHE B O 1
ATOM 4658 N N . TYR B 1 458 ? 133.575 121.311 135.425 1.00 12.37 458 TYR B N 1
ATOM 4659 C CA . TYR B 1 458 ? 133.265 122.106 134.245 1.00 12.37 458 TYR B CA 1
ATOM 4660 C C . TYR B 1 458 ? 134.492 122.324 133.369 1.00 12.37 458 TYR B C 1
ATOM 4661 O O . TYR B 1 458 ? 134.669 123.404 132.800 1.00 12.37 458 TYR B O 1
ATOM 4670 N N . GLY B 1 459 ? 135.341 121.309 133.244 1.00 14.33 459 GLY B N 1
ATOM 4671 C CA . GLY B 1 459 ? 136.413 121.330 132.278 1.00 14.33 459 GLY B CA 1
ATOM 4672 C C . GLY B 1 459 ? 135.930 120.906 130.908 1.00 14.33 459 GLY B C 1
ATOM 4673 O O . GLY B 1 459 ? 134.742 120.707 130.665 1.00 14.33 459 GLY B O 1
ATOM 4674 N N . TYR B 1 460 ? 136.876 120.773 129.988 1.00 15.76 460 TYR B N 1
ATOM 4675 C CA . TYR B 1 460 ? 136.532 120.331 128.644 1.00 15.76 460 TYR B CA 1
ATOM 4676 C C . TYR B 1 460 ? 136.102 118.871 128.650 1.00 15.76 460 TYR B C 1
ATOM 4677 O O . TYR B 1 460 ? 136.668 118.041 129.365 1.00 15.76 460 TYR B O 1
ATOM 4686 N N . SER B 1 461 ? 135.097 118.562 127.839 1.00 17.03 461 SER B N 1
ATOM 4687 C CA . SER B 1 461 ? 134.547 117.222 127.733 1.00 17.03 461 SER B CA 1
ATOM 4688 C C . SER B 1 461 ? 134.574 116.759 126.283 1.00 17.03 461 SER B C 1
ATOM 4689 O O . SER B 1 461 ? 134.767 117.548 125.355 1.00 17.03 461 SER B O 1
ATOM 4692 N N . ASP B 1 462 ? 134.361 115.458 126.101 1.00 17.32 462 ASP B N 1
ATOM 4693 C CA . ASP B 1 462 ? 134.379 114.866 124.773 1.00 17.32 462 ASP B CA 1
ATOM 4694 C C . ASP B 1 462 ? 133.201 115.370 123.942 1.00 17.32 462 ASP B C 1
ATOM 4695 O O . ASP B 1 462 ? 132.207 115.880 124.464 1.00 17.32 462 ASP B O 1
ATOM 4700 N N . SER B 1 463 ? 133.335 115.231 122.622 1.00 13.73 463 SER B N 1
ATOM 4701 C CA . SER B 1 463 ? 132.312 115.733 121.710 1.00 13.73 463 SER B CA 1
ATOM 4702 C C . SER B 1 463 ? 130.983 115.005 121.875 1.00 13.73 463 SER B C 1
ATOM 4703 O O . SER B 1 463 ? 129.927 115.596 121.630 1.00 13.73 463 SER B O 1
ATOM 4706 N N . LEU B 1 464 ? 131.007 113.736 122.278 1.00 13.50 464 LEU B N 1
ATOM 4707 C CA . LEU B 1 464 ? 129.789 112.958 122.456 1.00 13.50 464 LEU B CA 1
ATOM 4708 C C . LEU B 1 464 ? 129.432 112.716 123.912 1.00 13.50 464 LEU B C 1
ATOM 4709 O O . LEU B 1 464 ? 128.410 112.079 124.182 1.00 13.50 464 LEU B O 1
ATOM 4714 N N . GLY B 1 465 ? 130.242 113.182 124.849 1.00 15.41 465 GLY B N 1
ATOM 4715 C CA . GLY B 1 465 ? 129.970 113.007 126.260 1.00 15.41 465 GLY B CA 1
ATOM 4716 C C . GLY B 1 465 ? 130.985 112.098 126.932 1.00 15.41 465 GLY B C 1
ATOM 4717 O O . GLY B 1 465 ? 131.829 111.466 126.295 1.00 15.41 465 GLY B O 1
ATOM 4718 N N . ARG B 1 466 ? 130.880 112.055 128.256 1.00 16.94 466 ARG B N 1
ATOM 4719 C CA . ARG B 1 466 ? 131.726 111.215 129.083 1.00 16.94 466 ARG B CA 1
ATOM 4720 C C . ARG B 1 466 ? 131.152 109.801 129.159 1.00 16.94 466 ARG B C 1
ATOM 4721 O O . ARG B 1 466 ? 129.942 109.586 129.061 1.00 16.94 466 ARG B O 1
ATOM 4729 N N . GLN B 1 467 ? 132.046 108.828 129.324 1.00 15.87 467 GLN B N 1
ATOM 4730 C CA . GLN B 1 467 ? 131.713 107.411 129.224 1.00 15.87 467 GLN B CA 1
ATOM 4731 C C . GLN B 1 467 ? 130.728 106.905 130.278 1.00 15.87 467 GLN B C 1
ATOM 4732 O O . GLN B 1 467 ? 129.802 106.171 129.918 1.00 15.87 467 GLN B O 1
ATOM 4738 N N . PRO B 1 468 ? 130.887 107.215 131.573 1.00 14.61 468 PRO B N 1
ATOM 4739 C CA . PRO B 1 468 ? 129.895 106.715 132.544 1.00 14.61 468 PRO B CA 1
ATOM 4740 C C . PRO B 1 468 ? 128.472 107.152 132.244 1.00 14.61 468 PRO B C 1
ATOM 4741 O O . PRO B 1 468 ? 127.538 106.353 132.392 1.00 14.61 468 PRO B O 1
ATOM 4745 N N . ALA B 1 469 ? 128.280 108.400 131.814 1.00 12.68 469 ALA B N 1
ATOM 4746 C CA . ALA B 1 469 ? 126.942 108.883 131.493 1.00 12.68 469 ALA B CA 1
ATOM 4747 C C . ALA B 1 469 ? 126.354 108.142 130.299 1.00 12.68 469 ALA B C 1
ATOM 4748 O O . ALA B 1 469 ? 125.177 107.766 130.316 1.00 12.68 469 ALA B O 1
ATOM 4750 N N . ARG B 1 470 ? 127.164 107.912 129.266 1.00 11.76 470 ARG B N 1
ATOM 4751 C CA . ARG B 1 470 ? 126.701 107.168 128.103 1.00 11.76 470 ARG B CA 1
ATOM 4752 C C . ARG B 1 470 ? 126.375 105.723 128.458 1.00 11.76 470 ARG B C 1
ATOM 4753 O O . ARG B 1 470 ? 125.397 105.163 127.954 1.00 11.76 470 ARG B O 1
ATOM 4761 N N . GLU B 1 471 ? 127.179 105.103 129.322 1.00 14.91 471 GLU B N 1
ATOM 4762 C CA . GLU B 1 471 ? 126.908 103.733 129.746 1.00 14.91 471 GLU B CA 1
ATOM 4763 C C . GLU B 1 471 ? 125.608 103.641 130.536 1.00 14.91 471 GLU B C 1
ATOM 4764 O O . GLU B 1 471 ? 124.798 102.730 130.313 1.00 14.91 471 GLU B O 1
ATOM 4770 N N . ALA B 1 472 ? 125.389 104.580 131.459 1.00 11.76 472 ALA B N 1
ATOM 4771 C CA . ALA B 1 472 ? 124.146 104.589 132.220 1.00 11.76 472 ALA B CA 1
ATOM 4772 C C . ALA B 1 472 ? 122.943 104.816 131.311 1.00 11.76 472 ALA B C 1
ATOM 4773 O O . ALA B 1 472 ? 121.906 104.158 131.467 1.00 11.76 472 ALA B O 1
ATOM 4775 N N . VAL B 1 473 ? 123.062 105.737 130.352 1.00 10.08 473 VAL B N 1
ATOM 4776 C CA . VAL B 1 473 ? 121.960 105.992 129.428 1.00 10.08 473 VAL B CA 1
ATOM 4777 C C . VAL B 1 473 ? 121.680 104.760 128.579 1.00 10.08 473 VAL B C 1
ATOM 4778 O O . VAL B 1 473 ? 120.520 104.424 128.314 1.00 10.08 473 VAL B O 1
ATOM 4782 N N . ALA B 1 474 ? 122.732 104.069 128.136 1.00 11.32 474 ALA B N 1
ATOM 4783 C CA . ALA B 1 474 ? 122.543 102.861 127.342 1.00 11.32 474 ALA B CA 1
ATOM 4784 C C . ALA B 1 474 ? 121.811 101.789 128.134 1.00 11.32 474 ALA B C 1
ATOM 4785 O O . ALA B 1 474 ? 120.894 101.144 127.617 1.00 11.32 474 ALA B O 1
ATOM 4787 N N . ALA B 1 475 ? 122.194 101.591 129.397 1.00 11.49 475 ALA B N 1
ATOM 4788 C CA . ALA B 1 475 ? 121.500 100.602 130.219 1.00 11.49 475 ALA B CA 1
ATOM 4789 C C . ALA B 1 475 ? 120.037 100.982 130.431 1.00 11.49 475 ALA B C 1
ATOM 4790 O O . ALA B 1 475 ? 119.142 100.124 130.354 1.00 11.49 475 ALA B O 1
ATOM 4792 N N . MET B 1 476 ? 119.773 102.264 130.699 1.00 11.60 476 MET B N 1
ATOM 4793 C CA . MET B 1 476 ? 118.402 102.704 130.938 1.00 11.60 476 MET B CA 1
ATOM 4794 C C . MET B 1 476 ? 117.540 102.541 129.691 1.00 11.60 476 MET B C 1
ATOM 4795 O O . MET B 1 476 ? 116.363 102.179 129.784 1.00 11.60 476 MET B O 1
ATOM 4800 N N . GLU B 1 477 ? 118.103 102.812 128.515 1.00 12.02 477 GLU B N 1
ATOM 4801 C CA . GLU B 1 477 ? 117.344 102.609 127.287 1.00 12.02 477 GLU B CA 1
ATOM 4802 C C . GLU B 1 477 ? 117.141 101.130 126.990 1.00 12.02 477 GLU B C 1
ATOM 4803 O O . GLU B 1 477 ? 116.097 100.746 126.454 1.00 12.02 477 GLU B O 1
ATOM 4809 N N . SER B 1 478 ? 118.125 100.289 127.323 1.00 13.59 478 SER B N 1
ATOM 4810 C CA . SER B 1 478 ? 118.014 98.863 127.041 1.00 13.59 478 SER B CA 1
ATOM 4811 C C . SER B 1 478 ? 116.957 98.202 127.909 1.00 13.59 478 SER B C 1
ATOM 4812 O O . SER B 1 478 ? 116.272 97.277 127.460 1.00 13.59 478 SER B O 1
ATOM 4815 N N . VAL B 1 479 ? 116.812 98.650 129.158 1.00 14.02 479 VAL B N 1
ATOM 4816 C CA . VAL B 1 479 ? 115.906 97.957 130.069 1.00 14.02 479 VAL B CA 1
ATOM 4817 C C . VAL B 1 479 ? 114.450 98.057 129.623 1.00 14.02 479 VAL B C 1
ATOM 4818 O O . VAL B 1 479 ? 113.612 97.275 130.080 1.00 14.02 479 VAL B O 1
ATOM 4822 N N . SER B 1 480 ? 114.124 98.993 128.733 1.00 14.52 480 SER B N 1
ATOM 4823 C CA . SER B 1 480 ? 112.744 99.248 128.339 1.00 14.52 480 SER B CA 1
ATOM 4824 C C . SER B 1 480 ? 112.345 98.586 127.028 1.00 14.52 480 SER B C 1
ATOM 4825 O O . SER B 1 480 ? 111.202 98.752 126.596 1.00 14.52 480 SER B O 1
ATOM 4828 N N . MET B 1 481 ? 113.242 97.852 126.381 1.00 15.60 481 MET B N 1
ATOM 4829 C CA . MET B 1 481 ? 112.929 97.216 125.110 1.00 15.60 481 MET B CA 1
ATOM 4830 C C . MET B 1 481 ? 112.402 95.803 125.321 1.00 15.60 481 MET B C 1
ATOM 4831 O O . MET B 1 481 ? 112.773 95.116 126.276 1.00 15.60 481 MET B O 1
ATOM 4836 N N . GLN B 1 482 ? 111.514 95.378 124.419 1.00 17.27 482 GLN B N 1
ATOM 4837 C CA . GLN B 1 482 ? 111.049 93.995 124.437 1.00 17.27 482 GLN B CA 1
ATOM 4838 C C . GLN B 1 482 ? 112.202 93.033 124.193 1.00 17.27 482 GLN B C 1
ATOM 4839 O O . GLN B 1 482 ? 112.344 92.025 124.894 1.00 17.27 482 GLN B O 1
ATOM 4845 N N . GLN B 1 483 ? 113.033 93.330 123.199 1.00 19.25 483 GLN B N 1
ATOM 4846 C CA . GLN B 1 483 ? 114.233 92.561 122.923 1.00 19.25 483 GLN B CA 1
ATOM 4847 C C . GLN B 1 483 ? 115.281 93.509 122.365 1.00 19.25 483 GLN B C 1
ATOM 4848 O O . GLN B 1 483 ? 114.959 94.551 121.790 1.00 19.25 483 GLN B O 1
ATOM 4850 N N . GLY B 1 484 ? 116.541 93.133 122.530 1.00 18.64 484 GLY B N 1
ATOM 4851 C CA . GLY B 1 484 ? 117.642 93.957 122.087 1.00 18.64 484 GLY B CA 1
ATOM 4852 C C . GLY B 1 484 ? 118.352 94.649 123.235 1.00 18.64 484 GLY B C 1
ATOM 4853 O O . GLY B 1 484 ? 117.947 94.595 124.398 1.00 18.64 484 GLY B O 1
ATOM 4854 N N . HIS B 1 485 ? 119.438 95.329 122.884 1.00 17.55 485 HIS B N 1
ATOM 4855 C CA . HIS B 1 485 ? 120.339 95.879 123.880 1.00 17.55 485 HIS B CA 1
ATOM 4856 C C . HIS B 1 485 ? 121.102 97.047 123.273 1.00 17.55 485 HIS B C 1
ATOM 4857 O O . HIS B 1 485 ? 121.452 97.038 122.091 1.00 17.55 485 HIS B O 1
ATOM 4864 N N . TYR B 1 486 ? 121.348 98.060 124.096 1.00 13.60 486 TYR B N 1
ATOM 4865 C CA . TYR B 1 486 ? 122.094 99.241 123.690 1.00 13.60 486 TYR B CA 1
ATOM 4866 C C . TYR B 1 486 ? 123.424 99.280 124.426 1.00 13.60 486 TYR B C 1
ATOM 4867 O O . TYR B 1 486 ? 123.487 99.014 125.630 1.00 13.60 486 TYR B O 1
ATOM 4876 N N . GLU B 1 487 ? 124.485 99.601 123.697 1.00 14.64 487 GLU B N 1
ATOM 4877 C CA . GLU B 1 487 ? 125.796 99.843 124.276 1.00 14.64 487 GLU B CA 1
ATOM 4878 C C . GLU B 1 487 ? 126.070 101.342 124.319 1.00 14.64 487 GLU B C 1
ATOM 4879 O O . GLU B 1 487 ? 125.388 102.141 123.675 1.00 14.64 487 GLU B O 1
ATOM 4885 N N . ALA B 1 488 ? 127.085 101.724 125.096 1.00 12.18 488 ALA B N 1
ATOM 4886 C CA . ALA B 1 488 ? 127.420 103.138 125.223 1.00 12.18 488 ALA B CA 1
ATOM 4887 C C . ALA B 1 488 ? 127.867 103.751 123.906 1.00 12.18 488 ALA B C 1
ATOM 4888 O O . ALA B 1 488 ? 127.819 104.975 123.762 1.00 12.18 488 ALA B O 1
ATOM 4890 N N . ALA B 1 489 ? 128.302 102.936 122.945 1.00 11.40 489 ALA B N 1
ATOM 4891 C CA . ALA B 1 489 ? 128.729 103.452 121.652 1.00 11.40 489 ALA B CA 1
ATOM 4892 C C . ALA B 1 489 ? 127.573 103.965 120.807 1.00 11.40 489 ALA B C 1
ATOM 4893 O O . ALA B 1 489 ? 127.817 104.628 119.795 1.00 11.40 489 ALA B O 1
ATOM 4895 N N . SER B 1 490 ? 126.333 103.675 121.187 1.00 10.66 490 SER B N 1
ATOM 4896 C CA . SER B 1 490 ? 125.160 104.093 120.438 1.00 10.66 490 SER B CA 1
ATOM 4897 C C . SER B 1 490 ? 124.475 105.313 121.045 1.00 10.66 490 SER B C 1
ATOM 4898 O O . SER B 1 490 ? 123.372 105.664 120.622 1.00 10.66 490 SER B O 1
ATOM 4901 N N . VAL B 1 491 ? 125.110 105.972 122.010 1.00 9.26 491 VAL B N 1
ATOM 4902 C CA . VAL B 1 491 ? 124.530 107.094 122.736 1.00 9.26 491 VAL B CA 1
ATOM 4903 C C . VAL B 1 491 ? 125.338 108.343 122.422 1.00 9.26 491 VAL B C 1
ATOM 4904 O O . VAL B 1 491 ? 126.571 108.320 122.493 1.00 9.26 491 VAL B O 1
ATOM 4908 N N . ALA B 1 492 ? 124.652 109.431 122.072 1.00 8.34 492 ALA B N 1
ATOM 4909 C CA . ALA B 1 492 ? 125.301 110.727 121.911 1.00 8.34 492 ALA B CA 1
ATOM 4910 C C . ALA B 1 492 ? 124.585 111.747 122.780 1.00 8.34 492 ALA B C 1
ATOM 4911 O O . ALA B 1 492 ? 123.375 111.941 122.638 1.00 8.34 492 ALA B O 1
ATOM 4913 N N . LEU B 1 493 ? 125.330 112.399 123.670 1.00 8.19 493 LEU B N 1
ATOM 4914 C CA . LEU B 1 493 ? 124.784 113.429 124.545 1.00 8.19 493 LEU B CA 1
ATOM 4915 C C . LEU B 1 493 ? 124.820 114.778 123.840 1.00 8.19 493 LEU B C 1
ATOM 4916 O O . LEU B 1 493 ? 125.847 115.161 123.271 1.00 8.19 493 LEU B O 1
ATOM 4921 N N . THR B 1 494 ? 123.696 115.494 123.877 1.00 8.09 494 THR B N 1
ATOM 4922 C CA . THR B 1 494 ? 123.500 116.719 123.116 1.00 8.09 494 THR B CA 1
ATOM 4923 C C . THR B 1 494 ? 122.861 117.774 124.015 1.00 8.09 494 THR B C 1
ATOM 4924 O O . THR B 1 494 ? 122.533 117.518 125.177 1.00 8.09 494 THR B O 1
ATOM 4928 N N . MET B 1 495 ? 122.700 118.978 123.469 1.00 9.42 495 MET B N 1
ATOM 4929 C CA . MET B 1 495 ? 122.125 120.105 124.206 1.00 9.42 495 MET B CA 1
ATOM 4930 C C . MET B 1 495 ? 120.672 120.344 123.793 1.00 9.42 495 MET B C 1
ATOM 4931 O O . MET B 1 495 ? 120.313 121.381 123.241 1.00 9.42 495 MET B O 1
ATOM 4936 N N . GLY B 1 496 ? 119.825 119.363 124.084 1.00 7.06 496 GLY B N 1
ATOM 4937 C CA . GLY B 1 496 ? 118.401 119.496 123.862 1.00 7.06 496 GLY B CA 1
ATOM 4938 C C . GLY B 1 496 ? 117.952 119.028 122.488 1.00 7.06 496 GLY B C 1
ATOM 4939 O O . GLY B 1 496 ? 118.745 118.779 121.580 1.00 7.06 496 GLY B O 1
ATOM 4940 N N . ALA B 1 497 ? 116.629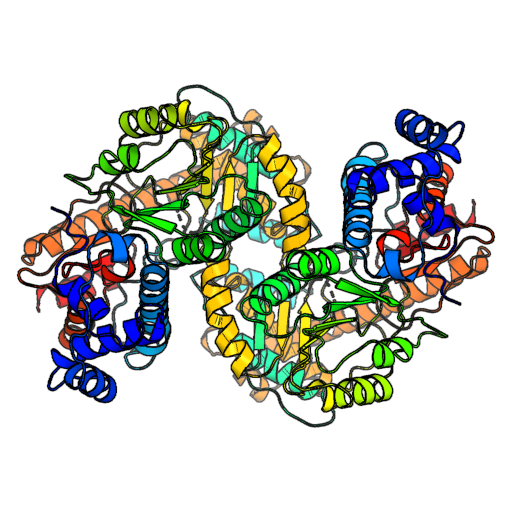 118.922 122.342 1.00 5.91 497 ALA B N 1
ATOM 4941 C CA . ALA B 1 497 ? 116.054 118.347 121.131 1.00 5.91 497 ALA B CA 1
ATOM 4942 C C . ALA B 1 497 ? 116.136 119.303 119.948 1.00 5.91 497 ALA B C 1
ATOM 4943 O O . ALA B 1 497 ? 116.453 118.883 118.834 1.00 5.91 497 ALA B O 1
ATOM 4945 N N . THR B 1 498 ? 115.841 120.588 120.155 1.00 5.60 498 THR B N 1
ATOM 4946 C CA . THR B 1 498 ? 115.901 121.535 119.044 1.00 5.60 498 THR B CA 1
ATOM 4947 C C . THR B 1 498 ? 117.288 121.545 118.419 1.00 5.60 498 THR B C 1
ATOM 4948 O O . THR B 1 498 ? 117.442 121.385 117.200 1.00 5.60 498 THR B O 1
ATOM 4952 N N . HIS B 1 499 ? 118.314 121.700 119.257 1.00 5.73 499 HIS B N 1
ATOM 4953 C CA . HIS B 1 499 ? 119.685 121.661 118.778 1.00 5.73 499 HIS B CA 1
ATOM 4954 C C . HIS B 1 499 ? 120.030 120.308 118.176 1.00 5.73 499 HIS B C 1
ATOM 4955 O O . HIS B 1 499 ? 120.786 120.243 117.206 1.00 5.73 499 HIS B O 1
ATOM 4962 N N . THR B 1 500 ? 119.471 119.222 118.714 1.00 5.55 500 THR B N 1
ATOM 4963 C CA . THR B 1 500 ? 119.778 117.895 118.189 1.00 5.55 500 THR B CA 1
ATOM 4964 C C . THR B 1 500 ? 119.255 117.710 116.770 1.00 5.55 500 THR B C 1
ATOM 4965 O O . THR B 1 500 ? 119.994 117.263 115.893 1.00 5.55 500 THR B O 1
ATOM 4969 N N . ILE B 1 501 ? 117.977 118.017 116.522 1.00 5.02 501 ILE B N 1
ATOM 4970 C CA . ILE B 1 501 ? 117.459 117.894 115.158 1.00 5.02 501 ILE B CA 1
ATOM 4971 C C . ILE B 1 501 ? 118.121 118.894 114.216 1.00 5.02 501 ILE B C 1
ATOM 4972 O O . ILE B 1 501 ? 118.380 118.571 113.053 1.00 5.02 501 ILE B O 1
ATOM 4977 N N . SER B 1 502 ? 118.440 120.101 114.687 1.00 5.20 502 SER B N 1
ATOM 4978 C CA . SER B 1 502 ? 119.147 121.038 113.816 1.00 5.20 502 SER B CA 1
ATOM 4979 C C . SER B 1 502 ? 120.516 120.489 113.411 1.00 5.20 502 SER B C 1
ATOM 4980 O O . SER B 1 502 ? 120.879 120.482 112.224 1.00 5.20 502 SER B O 1
ATOM 4983 N N . SER B 1 503 ? 121.281 120.002 114.392 1.00 5.52 503 SER B N 1
ATOM 4984 C CA . SER B 1 503 ? 122.596 119.438 114.125 1.00 5.52 503 SER B CA 1
ATOM 4985 C C . SER B 1 503 ? 122.504 118.197 113.254 1.00 5.52 503 SER B C 1
ATOM 4986 O O . SER B 1 503 ? 123.329 118.002 112.359 1.00 5.52 503 SER B O 1
ATOM 4989 N N . LEU B 1 504 ? 121.519 117.336 113.512 1.00 5.55 504 LEU B N 1
ATOM 4990 C CA . LEU B 1 504 ? 121.363 116.124 112.720 1.00 5.55 504 LEU B CA 1
ATOM 4991 C C . LEU B 1 504 ? 121.015 116.447 111.279 1.00 5.55 504 LEU B C 1
ATOM 4992 O O . LEU B 1 504 ? 121.534 115.813 110.364 1.00 5.55 504 LEU B O 1
ATOM 4997 N N . ALA B 1 505 ? 120.140 117.427 111.052 1.00 5.95 505 ALA B N 1
ATOM 4998 C CA . ALA B 1 505 ? 119.831 117.818 109.683 1.00 5.95 505 ALA B CA 1
ATOM 4999 C C . ALA B 1 505 ? 121.069 118.348 108.975 1.00 5.95 505 ALA B C 1
ATOM 5000 O O . ALA B 1 505 ? 121.360 117.954 107.836 1.00 5.95 505 ALA B O 1
ATOM 5002 N N . ASP B 1 506 ? 121.830 119.217 109.649 1.00 7.26 506 ASP B N 1
ATOM 5003 C CA . ASP B 1 506 ? 123.044 119.756 109.044 1.00 7.26 506 ASP B CA 1
ATOM 5004 C C . ASP B 1 506 ? 124.053 118.654 108.742 1.00 7.26 506 ASP B C 1
ATOM 5005 O O . ASP B 1 506 ? 124.684 118.653 107.680 1.00 7.26 506 ASP B O 1
ATOM 5010 N N . PHE B 1 507 ? 124.207 117.705 109.664 1.00 7.40 507 PHE B N 1
ATOM 5011 C CA . PHE B 1 507 ? 125.190 116.639 109.527 1.00 7.40 507 PHE B CA 1
ATOM 5012 C C . PHE B 1 507 ? 124.768 115.621 108.474 1.00 7.40 507 PHE B C 1
ATOM 5013 O O . PHE B 1 507 ? 125.614 115.063 107.768 1.00 7.40 507 PHE B O 1
ATOM 5021 N N . ILE B 1 508 ? 123.465 115.370 108.355 1.00 8.09 508 ILE B N 1
ATOM 5022 C CA . ILE B 1 508 ? 122.960 114.384 107.410 1.00 8.09 508 ILE B CA 1
ATOM 5023 C C . ILE B 1 508 ? 122.998 114.925 105.988 1.00 8.09 508 ILE B C 1
ATOM 5024 O O . ILE B 1 508 ? 123.323 114.197 105.045 1.00 8.09 508 ILE B O 1
ATOM 5029 N N . PHE B 1 509 ? 122.676 116.207 105.801 1.00 9.25 509 PHE B N 1
ATOM 5030 C CA . PHE B 1 509 ? 122.492 116.732 104.453 1.00 9.25 509 PHE B CA 1
ATOM 5031 C C . PHE B 1 509 ? 123.755 117.357 103.867 1.00 9.25 509 PHE B C 1
ATOM 5032 O O . PHE B 1 509 ? 123.658 118.262 103.030 1.00 9.25 509 PHE B O 1
ATOM 5040 N N . ARG B 1 510 ? 124.939 116.893 104.271 1.00 11.18 510 ARG B N 1
ATOM 5041 C CA . ARG B 1 510 ? 126.169 117.345 103.628 1.00 11.18 510 ARG B CA 1
ATOM 5042 C C . ARG B 1 510 ? 126.433 116.573 102.340 1.00 11.18 510 ARG B C 1
ATOM 5043 O O . ARG B 1 510 ? 126.429 117.145 101.245 1.00 11.18 510 ARG B O 1
ATOM 5051 N N . ASP B 1 511 ? 126.659 115.270 102.457 1.00 18.69 511 ASP B N 1
ATOM 5052 C CA . ASP B 1 511 ? 126.868 114.388 101.315 1.00 18.69 511 ASP B CA 1
ATOM 5053 C C . ASP B 1 511 ? 125.698 113.411 101.305 1.00 18.69 511 ASP B C 1
ATOM 5054 O O . ASP B 1 511 ? 125.766 112.327 101.888 1.00 18.69 511 ASP B O 1
ATOM 5056 N N . ASN B 1 512 ? 124.616 113.809 100.643 1.00 23.30 512 ASN B N 1
ATOM 5057 C CA . ASN B 1 512 ? 123.383 113.029 100.606 1.00 23.30 512 ASN B CA 1
ATOM 5058 C C . ASN B 1 512 ? 123.022 112.769 99.150 1.00 23.30 512 ASN B C 1
ATOM 5059 O O . ASN B 1 512 ? 122.551 113.685 98.452 1.00 23.30 512 ASN B O 1
ATOM 5064 N N . PRO B 1 513 ? 123.242 111.552 98.651 1.00 27.01 513 PRO B N 1
ATOM 5065 C CA . PRO B 1 513 ? 122.945 111.276 97.236 1.00 27.01 513 PRO B CA 1
ATOM 5066 C C . PRO B 1 513 ? 121.476 111.410 96.879 1.00 27.01 513 PRO B C 1
ATOM 5067 O O . PRO B 1 513 ? 121.152 111.644 95.708 1.00 27.01 513 PRO B O 1
ATOM 5071 N N . TYR B 1 514 ? 120.578 111.278 97.851 1.00 24.86 514 TYR B N 1
ATOM 5072 C CA . TYR B 1 514 ? 119.148 111.232 97.574 1.00 24.86 514 TYR B CA 1
ATOM 5073 C C . TYR B 1 514 ? 118.569 112.638 97.479 1.00 24.86 514 TYR B C 1
ATOM 5074 O O . TYR B 1 514 ? 118.806 113.481 98.350 1.00 24.86 514 TYR B O 1
ATOM 5083 N N . ALA B 1 515 ? 117.809 112.885 96.414 1.00 21.93 515 ALA B N 1
ATOM 5084 C CA . ALA B 1 515 ? 117.308 114.215 96.104 1.00 21.93 515 ALA B CA 1
ATOM 5085 C C . ALA B 1 515 ? 115.831 114.401 96.419 1.00 21.93 515 ALA B C 1
ATOM 5086 O O . ALA B 1 515 ? 115.314 115.509 96.241 1.00 21.93 515 ALA B O 1
ATOM 5088 N N . ASP B 1 516 ? 115.135 113.365 96.874 1.00 18.83 516 ASP B N 1
ATOM 5089 C CA . ASP B 1 516 ? 113.741 113.545 97.241 1.00 18.83 516 ASP B CA 1
ATOM 5090 C C . ASP B 1 516 ? 113.631 114.338 98.538 1.00 18.83 516 ASP B C 1
ATOM 5091 O O . ASP B 1 516 ? 114.601 114.515 99.275 1.00 18.83 516 ASP B O 1
ATOM 5096 N N . ALA B 1 517 ? 112.429 114.837 98.799 1.00 13.22 517 ALA B N 1
ATOM 5097 C CA . ALA B 1 517 ? 112.223 115.733 99.925 1.00 13.22 517 ALA B CA 1
ATOM 5098 C C . ALA B 1 517 ? 112.246 114.976 101.245 1.00 13.22 517 ALA B C 1
ATOM 5099 O O . ALA B 1 517 ? 111.750 113.852 101.346 1.00 13.22 517 ALA B O 1
ATOM 5101 N N . ALA B 1 518 ? 112.842 115.594 102.259 1.00 11.57 518 ALA B N 1
ATOM 5102 C CA . ALA B 1 518 ? 112.697 115.096 103.617 1.00 11.57 518 ALA B CA 1
ATOM 5103 C C . ALA B 1 518 ? 111.243 115.218 104.047 1.00 11.57 518 ALA B C 1
ATOM 5104 O O . ALA B 1 518 ? 110.588 116.230 103.793 1.00 11.57 518 ALA B O 1
ATOM 5106 N N . ILE B 1 519 ? 110.731 114.180 104.691 1.00 10.40 519 ILE B N 1
ATOM 5107 C CA . ILE B 1 519 ? 109.322 114.108 105.052 1.00 10.40 519 ILE B CA 1
ATOM 5108 C C . ILE B 1 519 ? 109.174 114.526 106.506 1.00 10.40 519 ILE B C 1
ATOM 5109 O O . ILE B 1 519 ? 109.821 113.960 107.392 1.00 10.40 519 ILE B O 1
ATOM 5114 N N . CYS B 1 520 ? 108.330 115.519 106.752 1.00 10.63 520 CYS B N 1
ATOM 5115 C CA . CYS B 1 520 ? 107.991 115.943 108.103 1.00 10.63 520 CYS B CA 1
ATOM 5116 C C . CYS B 1 520 ? 106.526 115.619 108.350 1.00 10.63 520 CYS B C 1
ATOM 5117 O O . CYS B 1 520 ? 105.652 116.061 107.598 1.00 10.63 520 CYS B O 1
ATOM 5120 N N . ALA B 1 521 ? 106.264 114.843 109.393 1.00 9.79 521 ALA B N 1
ATOM 5121 C CA . ALA B 1 521 ? 104.899 114.545 109.789 1.00 9.79 521 ALA B CA 1
ATOM 5122 C C . ALA B 1 521 ? 104.336 115.710 110.589 1.00 9.79 521 ALA B C 1
ATOM 5123 O O . ALA B 1 521 ? 104.977 116.200 111.521 1.00 9.79 521 ALA B O 1
ATOM 5125 N N . ILE B 1 522 ? 103.142 116.158 110.216 1.00 10.31 522 ILE B N 1
ATOM 5126 C CA . ILE B 1 522 ? 102.470 117.242 110.926 1.00 10.31 522 ILE B CA 1
ATOM 5127 C C . ILE B 1 522 ? 101.263 116.657 111.648 1.00 10.31 522 ILE B C 1
ATOM 5128 O O . ILE B 1 522 ? 100.654 115.703 111.148 1.00 10.31 522 ILE B O 1
ATOM 5133 N N . PRO B 1 523 ? 100.877 117.178 112.824 1.00 9.60 523 PRO B N 1
ATOM 5134 C CA . PRO B 1 523 ? 101.414 118.350 113.527 1.00 9.60 523 PRO B CA 1
ATOM 5135 C C . PRO B 1 523 ? 102.831 118.172 114.074 1.00 9.60 523 PRO B C 1
ATOM 5136 O O . PRO B 1 523 ? 103.210 117.072 114.466 1.00 9.60 523 PRO B O 1
ATOM 5140 N N . ASN B 1 524 ? 103.598 119.259 114.103 1.00 7.88 524 ASN B N 1
ATOM 5141 C CA . ASN B 1 524 ? 104.994 119.205 114.504 1.00 7.88 524 ASN B CA 1
ATOM 5142 C C . ASN B 1 524 ? 105.383 120.530 115.147 1.00 7.88 524 ASN B C 1
ATOM 5143 O O . ASN B 1 524 ? 104.562 121.434 115.308 1.00 7.88 524 ASN B O 1
ATOM 5148 N N . TYR B 1 525 ? 106.656 120.630 115.518 1.00 7.20 525 TYR B N 1
ATOM 5149 C CA . TYR B 1 525 ? 107.209 121.829 116.133 1.00 7.20 525 TYR B CA 1
ATOM 5150 C C . TYR B 1 525 ? 107.862 122.686 115.056 1.00 7.20 525 TYR B C 1
ATOM 5151 O O . TYR B 1 525 ? 108.730 122.186 114.331 1.00 7.20 525 TYR B O 1
ATOM 5160 N N . PRO B 1 526 ? 107.459 123.943 114.888 1.00 7.71 526 PRO B N 1
ATOM 5161 C CA . PRO B 1 526 ? 107.945 124.750 113.754 1.00 7.71 526 PRO B CA 1
ATOM 5162 C C . PRO B 1 526 ? 109.457 124.925 113.730 1.00 7.71 526 PRO B C 1
ATOM 5163 O O . PRO B 1 526 ? 110.041 124.948 112.638 1.00 7.71 526 PRO B O 1
ATOM 5167 N N . PRO B 1 527 ? 110.137 125.090 114.878 1.00 6.52 527 PRO B N 1
ATOM 5168 C CA . PRO B 1 527 ? 111.609 125.172 114.810 1.00 6.52 527 PRO B CA 1
ATOM 5169 C C . PRO B 1 527 ? 112.273 123.954 114.189 1.00 6.52 527 PRO B C 1
ATOM 5170 O O . PRO B 1 527 ? 113.221 124.106 113.413 1.00 6.52 527 PRO B O 1
ATOM 5174 N N . LEU B 1 528 ? 111.790 122.747 114.489 1.00 6.03 528 LEU B N 1
ATOM 5175 C CA . LEU B 1 528 ? 112.392 121.543 113.925 1.00 6.03 528 LEU B CA 1
ATOM 5176 C C . LEU B 1 528 ? 112.185 121.480 112.417 1.00 6.03 528 LEU B C 1
ATOM 5177 O O . LEU B 1 528 ? 113.116 121.179 111.658 1.00 6.03 528 LEU B O 1
ATOM 5182 N N . VAL B 1 529 ? 110.968 121.780 111.967 1.00 6.62 529 VAL B N 1
ATOM 5183 C CA . VAL B 1 529 ? 110.666 121.734 110.543 1.00 6.62 529 VAL B CA 1
ATOM 5184 C C . VAL B 1 529 ? 111.459 122.797 109.797 1.00 6.62 529 VAL B C 1
ATOM 5185 O O . VAL B 1 529 ? 111.955 122.557 108.692 1.00 6.62 529 VAL B O 1
ATOM 5189 N N . GLN B 1 530 ? 111.606 123.983 110.390 1.00 6.65 530 GLN B N 1
ATOM 5190 C CA . GLN B 1 530 ? 112.393 125.035 109.753 1.00 6.65 530 GLN B CA 1
ATOM 5191 C C . GLN B 1 530 ? 113.874 124.672 109.694 1.00 6.65 530 GLN B C 1
ATOM 5192 O O . GLN B 1 530 ? 114.540 124.934 108.686 1.00 6.65 530 GLN B O 1
ATOM 5198 N N . SER B 1 531 ? 114.411 124.072 110.759 1.00 5.68 531 SER B N 1
ATOM 5199 C CA . SER B 1 531 ? 115.815 123.676 110.743 1.00 5.68 531 SER B CA 1
ATOM 5200 C C . SER B 1 531 ? 116.070 122.610 109.688 1.00 5.68 531 SER B C 1
ATOM 5201 O O . SER B 1 531 ? 117.132 122.594 109.057 1.00 5.68 531 SER B O 1
ATOM 5204 N N . ILE B 1 532 ? 115.114 121.702 109.490 1.00 6.14 532 ILE B N 1
ATOM 5205 C CA . ILE B 1 532 ? 115.271 120.711 108.430 1.00 6.14 532 ILE B CA 1
ATOM 5206 C C . ILE B 1 532 ? 115.147 121.360 107.055 1.00 6.14 532 ILE B C 1
ATOM 5207 O O . ILE B 1 532 ? 115.930 121.063 106.147 1.00 6.14 532 ILE B O 1
ATOM 5212 N N . ALA B 1 533 ? 114.174 122.258 106.876 1.00 6.34 533 ALA B N 1
ATOM 5213 C CA . ALA B 1 533 ? 113.983 122.907 105.582 1.00 6.34 533 ALA B CA 1
ATOM 5214 C C . ALA B 1 533 ? 115.123 123.852 105.232 1.00 6.34 533 ALA B C 1
ATOM 5215 O O . ALA B 1 533 ? 115.250 124.243 104.068 1.00 6.34 533 ALA B O 1
ATOM 5217 N N . TRP B 1 534 ? 115.935 124.239 106.216 1.00 6.27 534 TRP B N 1
ATOM 5218 C CA . TRP B 1 534 ? 117.142 125.004 105.925 1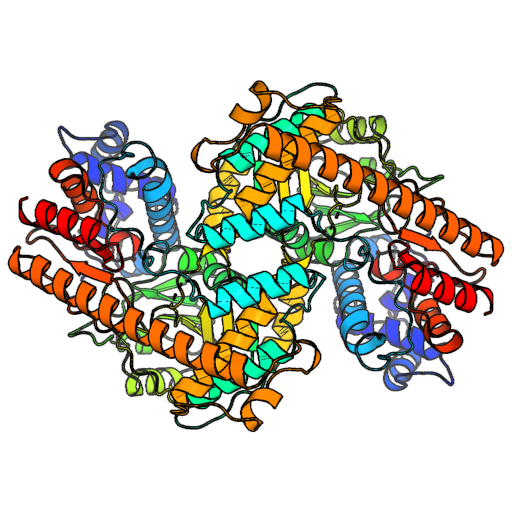.00 6.27 534 TRP B CA 1
ATOM 5219 C C . TRP B 1 534 ? 118.070 124.243 104.988 1.00 6.27 534 TRP B C 1
ATOM 5220 O O . TRP B 1 534 ? 118.741 124.844 104.143 1.00 6.27 534 TRP B O 1
ATOM 5231 N N . ARG B 1 535 ? 118.126 122.921 105.126 1.00 7.14 535 ARG B N 1
ATOM 5232 C CA . ARG B 1 535 ? 119.101 122.087 104.434 1.00 7.14 535 ARG B CA 1
ATOM 5233 C C . ARG B 1 535 ? 118.548 121.391 103.199 1.00 7.14 535 ARG B C 1
ATOM 5234 O O . ARG B 1 535 ? 119.285 121.191 102.231 1.00 7.14 535 ARG B O 1
ATOM 5242 N N . HIS B 1 536 ? 117.281 120.997 103.208 1.00 10.74 536 HIS B N 1
ATOM 5243 C CA . HIS B 1 536 ? 116.710 120.199 102.135 1.00 10.74 536 HIS B CA 1
ATOM 5244 C C . HIS B 1 536 ? 115.243 120.554 101.957 1.00 10.74 536 HIS B C 1
ATOM 5245 O O . HIS B 1 536 ? 114.584 120.967 102.917 1.00 10.74 536 HIS B O 1
ATOM 5252 N N . PRO B 1 537 ? 114.705 120.411 100.743 1.00 11.24 537 PRO B N 1
ATOM 5253 C CA . PRO B 1 537 ? 113.262 120.598 100.554 1.00 11.24 537 PRO B CA 1
ATOM 5254 C C . PRO B 1 537 ? 112.462 119.613 101.392 1.00 11.24 537 PRO B C 1
ATOM 5255 O O . PRO B 1 537 ? 112.865 118.469 101.601 1.00 11.24 537 PRO B O 1
ATOM 5259 N N . VAL B 1 538 ? 111.316 120.077 101.877 1.00 10.77 538 VAL B N 1
ATOM 5260 C CA . VAL B 1 538 ? 110.513 119.348 102.850 1.00 10.77 538 VAL B CA 1
ATOM 5261 C C . VAL B 1 538 ? 109.128 119.099 102.273 1.00 10.77 538 VAL B C 1
ATOM 5262 O O . VAL B 1 538 ? 108.529 119.987 101.659 1.00 10.77 538 VAL B O 1
ATOM 5266 N N . LEU B 1 539 ? 108.636 117.880 102.456 1.00 11.70 539 LEU B N 1
ATOM 5267 C CA . LEU B 1 539 ? 107.248 117.528 102.199 1.00 11.70 539 LEU B CA 1
ATOM 5268 C C . LEU B 1 539 ? 106.540 117.330 103.532 1.00 11.70 539 LEU B C 1
ATOM 5269 O O . LEU B 1 539 ? 106.999 116.548 104.372 1.00 11.70 539 LEU B O 1
ATOM 5274 N N . LEU B 1 540 ? 105.435 118.043 103.730 1.00 11.67 540 LEU B N 1
ATOM 5275 C CA . LEU B 1 540 ? 104.652 117.946 104.955 1.00 11.67 540 LEU B CA 1
ATOM 5276 C C . LEU B 1 540 ? 103.546 116.918 104.758 1.00 11.67 540 LEU B C 1
ATOM 5277 O O . LEU B 1 540 ? 102.750 117.030 103.822 1.00 11.67 540 LEU B O 1
ATOM 5282 N N . VAL B 1 541 ? 103.495 115.924 105.635 1.00 11.04 541 VAL B N 1
ATOM 5283 C CA . VAL B 1 541 ? 102.528 114.839 105.537 1.00 11.04 541 VAL B CA 1
ATOM 5284 C C . VAL B 1 541 ? 101.667 114.844 106.793 1.00 11.04 541 VAL B C 1
ATOM 5285 O O . VAL B 1 541 ? 102.191 114.699 107.900 1.00 11.04 541 VAL B O 1
ATOM 5289 N N . PRO B 1 542 ? 100.355 115.039 106.682 1.00 12.95 542 PRO B N 1
ATOM 5290 C CA . PRO B 1 542 ? 99.497 114.955 107.868 1.00 12.95 542 PRO B CA 1
ATOM 5291 C C . PRO B 1 542 ? 99.504 113.560 108.469 1.00 12.95 542 PRO B C 1
ATOM 5292 O O . PRO B 1 542 ? 99.587 112.554 107.762 1.00 12.95 542 PRO B O 1
ATOM 5296 N N . THR B 1 543 ? 99.411 113.509 109.789 1.00 14.91 543 THR B N 1
ATOM 5297 C CA . THR B 1 543 ? 99.421 112.260 110.541 1.00 14.91 543 THR B CA 1
ATOM 5298 C C . THR B 1 543 ? 98.213 112.303 111.467 1.00 14.91 543 THR B C 1
ATOM 5299 O O . THR B 1 543 ? 98.341 112.576 112.668 1.00 14.91 543 THR B O 1
ATOM 5303 N N . PRO B 1 544 ? 97.018 112.050 110.934 1.00 17.11 544 PRO B N 1
ATOM 5304 C CA . PRO B 1 544 ? 95.792 112.325 111.689 1.00 17.11 544 PRO B CA 1
ATOM 5305 C C . PRO B 1 544 ? 95.599 111.388 112.868 1.00 17.11 544 PRO B C 1
ATOM 5306 O O . PRO B 1 544 ? 96.101 110.263 112.896 1.00 17.11 544 PRO B O 1
ATOM 5310 N N . SER B 1 545 ? 94.847 111.873 113.848 1.00 19.29 545 SER B N 1
ATOM 5311 C CA . SER B 1 545 ? 94.573 111.149 115.077 1.00 19.29 545 SER B CA 1
ATOM 5312 C C . SER B 1 545 ? 93.095 110.799 115.156 1.00 19.29 545 SER B C 1
ATOM 5313 O O . SER B 1 545 ? 92.247 111.519 114.620 1.00 19.29 545 SER B O 1
ATOM 5316 N N . HIS B 1 546 ? 92.793 109.684 115.817 1.00 19.33 546 HIS B N 1
ATOM 5317 C CA . HIS B 1 546 ? 91.416 109.244 116.024 1.00 19.33 546 HIS B CA 1
ATOM 5318 C C . HIS B 1 546 ? 91.358 108.469 117.331 1.00 19.33 546 HIS B C 1
ATOM 5319 O O . HIS B 1 546 ? 91.865 107.347 117.411 1.00 19.33 546 HIS B O 1
ATOM 5321 N N . GLY B 1 547 ? 90.738 109.061 118.346 1.00 19.53 547 GLY B N 1
ATOM 5322 C CA . GLY B 1 547 ? 90.620 108.413 119.640 1.00 19.53 547 GLY B CA 1
ATOM 5323 C C . GLY B 1 547 ? 91.931 108.222 120.369 1.00 19.53 547 GLY B C 1
ATOM 5324 O O . GLY B 1 547 ? 92.139 107.178 120.998 1.00 19.53 547 GLY B O 1
ATOM 5325 N N . GLY B 1 548 ? 92.823 109.208 120.303 1.00 19.72 548 GLY B N 1
ATOM 5326 C CA . GLY B 1 548 ? 94.107 109.104 120.964 1.00 19.72 548 GLY B CA 1
ATOM 5327 C C . GLY B 1 548 ? 95.111 108.210 120.280 1.00 19.72 548 GLY B C 1
ATOM 5328 O O . GLY B 1 548 ? 96.145 107.900 120.875 1.00 19.72 548 GLY B O 1
ATOM 5329 N N . THR B 1 549 ? 94.841 107.779 119.051 1.00 18.87 549 THR B N 1
ATOM 5330 C CA . THR B 1 549 ? 95.739 106.908 118.303 1.00 18.87 549 THR B CA 1
ATOM 5331 C C . THR B 1 549 ? 96.169 107.627 117.036 1.00 18.87 549 THR B C 1
ATOM 5332 O O . THR B 1 549 ? 95.325 108.067 116.250 1.00 18.87 549 THR B O 1
ATOM 5336 N N . THR B 1 550 ? 97.476 107.742 116.843 1.00 17.29 550 THR B N 1
ATOM 5337 C CA . THR B 1 550 ? 98.024 108.446 115.696 1.00 17.29 550 THR B CA 1
ATOM 5338 C C . THR B 1 550 ? 98.163 107.493 114.514 1.00 17.29 550 THR B C 1
ATOM 5339 O O . THR B 1 550 ? 98.697 106.389 114.656 1.00 17.29 550 THR B O 1
ATOM 5343 N N . SER B 1 551 ? 97.683 107.918 113.350 1.00 17.85 551 SER B N 1
ATOM 5344 C CA . SER B 1 551 ? 97.614 107.067 112.170 1.00 17.85 551 SER B CA 1
ATOM 5345 C C . SER B 1 551 ? 98.779 107.370 111.237 1.00 17.85 551 SER B C 1
ATOM 5346 O O . SER B 1 551 ? 98.909 108.496 110.748 1.00 17.85 551 SER B O 1
ATOM 5349 N N . LEU B 1 552 ? 99.607 106.358 110.973 1.00 16.76 552 LEU B N 1
ATOM 5350 C CA . LEU B 1 552 ? 100.709 106.459 110.023 1.00 16.76 552 LEU B CA 1
ATOM 5351 C C . LEU B 1 552 ? 100.333 105.915 108.650 1.00 16.76 552 LEU B C 1
ATOM 5352 O O . LEU B 1 552 ? 101.204 105.462 107.902 1.00 16.76 552 LEU B O 1
ATOM 5357 N N . GLN B 1 553 ? 99.045 105.951 108.307 1.00 19.94 553 GLN B N 1
ATOM 5358 C CA . GLN B 1 553 ? 98.583 105.340 107.065 1.00 19.94 553 GLN B CA 1
ATOM 5359 C C . GLN B 1 553 ? 99.054 106.128 105.847 1.00 19.94 553 GLN B C 1
ATOM 5360 O O . GLN B 1 553 ? 99.571 105.548 104.885 1.00 19.94 553 GLN B O 1
ATOM 5366 N N . ALA B 1 554 ? 98.889 107.451 105.866 1.00 18.44 554 ALA B N 1
ATOM 5367 C CA . ALA B 1 554 ? 99.348 108.267 104.746 1.00 18.44 554 ALA B CA 1
ATOM 5368 C C . ALA B 1 554 ? 100.857 108.470 104.762 1.00 18.44 554 ALA B C 1
ATOM 5369 O O . ALA B 1 554 ? 101.469 108.636 103.700 1.00 18.44 554 ALA B O 1
ATOM 5371 N N . LEU B 1 555 ? 101.467 108.464 105.948 1.00 16.68 555 LEU B N 1
ATOM 5372 C CA . LEU B 1 555 ? 102.915 108.609 106.040 1.00 16.68 555 LEU B CA 1
ATOM 5373 C C . LEU B 1 555 ? 103.630 107.451 105.357 1.00 16.68 555 LEU B C 1
ATOM 5374 O O . LEU B 1 555 ? 104.625 107.657 104.655 1.00 16.68 555 LEU B O 1
ATOM 5379 N N . SER B 1 556 ? 103.130 106.227 105.538 1.00 19.24 556 SER B N 1
ATOM 5380 C CA . SER B 1 556 ? 103.750 105.071 104.896 1.00 19.24 556 SER B CA 1
ATOM 5381 C C . SER B 1 556 ? 103.694 105.186 103.379 1.00 19.24 556 SER B C 1
ATOM 5382 O O . SER B 1 556 ? 104.657 104.840 102.687 1.00 19.24 556 SER B O 1
ATOM 5385 N N . ARG B 1 557 ? 102.567 105.657 102.843 1.00 20.17 557 ARG B N 1
ATOM 5386 C CA . ARG B 1 557 ? 102.460 105.858 101.403 1.00 20.17 557 ARG B CA 1
ATOM 5387 C C . ARG B 1 557 ? 103.387 106.969 100.926 1.00 20.17 557 ARG B C 1
ATOM 5388 O O . ARG B 1 557 ? 103.932 106.897 99.819 1.00 20.17 557 ARG B O 1
ATOM 5396 N N . ALA B 1 558 ? 103.565 108.011 101.739 1.00 17.73 558 ALA B N 1
ATOM 5397 C CA . ALA B 1 558 ? 104.407 109.133 101.336 1.00 17.73 558 ALA B CA 1
ATOM 5398 C C . ALA B 1 558 ? 105.871 108.729 101.205 1.00 17.73 558 ALA B C 1
ATOM 5399 O O . ALA B 1 558 ? 106.565 109.186 100.290 1.00 17.73 558 ALA B O 1
ATOM 5401 N N . VAL B 1 559 ? 106.364 107.887 102.116 1.00 17.26 559 VAL B N 1
ATOM 5402 C CA . VAL B 1 559 ? 107.784 107.552 102.143 1.00 17.26 559 VAL B CA 1
ATOM 5403 C C . VAL B 1 559 ? 108.170 106.782 100.887 1.00 17.26 559 VAL B C 1
ATOM 5404 O O . VAL B 1 559 ? 107.436 105.903 100.418 1.00 17.26 559 VAL B O 1
ATOM 5408 N N . THR B 1 560 ? 109.338 107.110 100.344 1.00 18.02 560 THR B N 1
ATOM 5409 C CA . THR B 1 560 ? 109.921 106.628 99.105 1.00 18.02 560 THR B CA 1
ATOM 5410 C C . THR B 1 560 ? 111.274 105.986 99.402 1.00 18.02 560 THR B C 1
ATOM 5411 O O . THR B 1 560 ? 111.928 106.354 100.381 1.00 18.02 560 THR B O 1
ATOM 5415 N N . PRO B 1 561 ? 111.707 105.001 98.609 1.00 20.00 561 PRO B N 1
ATOM 5416 C CA . PRO B 1 561 ? 113.052 104.442 98.818 1.00 20.00 561 PRO B CA 1
ATOM 5417 C C . PRO B 1 561 ? 114.171 105.464 98.704 1.00 20.00 561 PRO B C 1
ATOM 5418 O O . PRO B 1 561 ? 115.272 105.206 99.205 1.00 20.00 561 PRO B O 1
ATOM 5422 N N . ASN B 1 562 ? 113.933 106.609 98.069 1.00 19.65 562 ASN B N 1
ATOM 5423 C CA . ASN B 1 562 ? 114.926 107.668 97.964 1.00 19.65 562 ASN B CA 1
ATOM 5424 C C . ASN B 1 562 ? 114.682 108.809 98.947 1.00 19.65 562 ASN B C 1
ATOM 5425 O O . ASN B 1 562 ? 115.279 109.877 98.795 1.00 19.65 562 ASN B O 1
ATOM 5430 N N . THR B 1 563 ? 113.813 108.623 99.928 1.00 15.49 563 THR B N 1
ATOM 5431 C CA . THR B 1 563 ? 113.631 109.645 100.951 1.00 15.49 563 THR B CA 1
ATOM 5432 C C . THR B 1 563 ? 114.889 109.748 101.804 1.00 15.49 563 THR B C 1
ATOM 5433 O O . THR B 1 563 ? 115.371 108.731 102.312 1.00 15.49 563 THR B O 1
ATOM 5437 N N . PRO B 1 564 ? 115.457 110.941 101.972 1.00 13.87 564 PRO B N 1
ATOM 5438 C CA . PRO B 1 564 ? 116.666 111.080 102.791 1.00 13.87 564 PRO B CA 1
ATOM 5439 C C . PRO B 1 564 ? 116.412 110.825 104.265 1.00 13.87 564 PRO B C 1
ATOM 5440 O O . PRO B 1 564 ? 117.143 110.066 104.905 1.00 13.87 564 PRO B O 1
ATOM 5444 N N . MET B 1 565 ? 115.387 111.467 104.817 1.00 12.37 565 MET B N 1
ATOM 5445 C CA . MET B 1 565 ? 115.088 111.344 106.233 1.00 12.37 565 MET B CA 1
ATOM 5446 C C . MET B 1 565 ? 113.615 111.628 106.473 1.00 12.37 565 MET B C 1
ATOM 5447 O O . MET B 1 565 ? 112.945 112.277 105.669 1.00 12.37 565 MET B O 1
ATOM 5452 N N . VAL B 1 566 ? 113.120 111.113 107.594 1.00 9.80 566 VAL B N 1
ATOM 5453 C CA . VAL B 1 566 ? 111.732 111.269 108.008 1.00 9.80 566 VAL B CA 1
ATOM 5454 C C . VAL B 1 566 ? 111.723 111.673 109.473 1.00 9.80 566 VAL B C 1
ATOM 5455 O O . VAL B 1 566 ? 112.230 110.934 110.322 1.00 9.80 566 VAL B O 1
ATOM 5459 N N . LEU B 1 567 ? 111.135 112.826 109.775 1.00 8.12 567 LEU B N 1
ATOM 5460 C CA . LEU B 1 567 ? 110.988 113.291 111.148 1.00 8.12 567 LEU B CA 1
ATOM 5461 C C . LEU B 1 567 ? 109.589 112.942 111.636 1.00 8.12 567 LEU B C 1
ATOM 5462 O O . LEU B 1 567 ? 108.601 113.439 111.091 1.00 8.12 567 LEU B O 1
ATOM 5467 N N . LEU B 1 568 ? 109.504 112.098 112.663 1.00 9.63 568 LEU B N 1
ATOM 5468 C CA . LEU B 1 568 ? 108.212 111.637 113.148 1.00 9.63 568 LEU B CA 1
ATOM 5469 C C . LEU B 1 568 ? 108.156 111.740 114.664 1.00 9.63 568 LEU B C 1
ATOM 5470 O O . LEU B 1 568 ? 109.119 111.401 115.352 1.00 9.63 568 LEU B O 1
ATOM 5475 N N . GLN B 1 569 ? 107.017 112.188 115.177 1.00 11.81 569 GLN B N 1
ATOM 5476 C CA . GLN B 1 569 ? 106.811 112.383 116.605 1.00 11.81 569 GLN B CA 1
ATOM 5477 C C . GLN B 1 569 ? 105.964 111.236 117.147 1.00 11.81 569 GLN B C 1
ATOM 5478 O O . GLN B 1 569 ? 104.820 111.051 116.721 1.00 11.81 569 GLN B O 1
ATOM 5484 N N . THR B 1 570 ? 106.525 110.462 118.077 1.00 11.95 570 THR B N 1
ATOM 5485 C CA . THR B 1 570 ? 105.815 109.295 118.592 1.00 11.95 570 THR B CA 1
ATOM 5486 C C . THR B 1 570 ? 104.699 109.687 119.554 1.00 11.95 570 THR B C 1
ATOM 5487 O O . THR B 1 570 ? 103.614 109.098 119.520 1.00 11.95 570 THR B O 1
ATOM 5491 N N . GLY B 1 571 ? 104.947 110.661 120.422 1.00 12.22 571 GLY B N 1
ATOM 5492 C CA . GLY B 1 571 ? 103.899 111.252 121.228 1.00 12.22 571 GLY B CA 1
ATOM 5493 C C . GLY B 1 571 ? 103.527 112.600 120.657 1.00 12.22 571 GLY B C 1
ATOM 5494 O O . GLY B 1 571 ? 104.326 113.536 120.697 1.00 12.22 571 GLY B O 1
ATOM 5495 N N . THR B 1 572 ? 102.320 112.715 120.120 1.00 12.94 572 THR B N 1
ATOM 5496 C CA . THR B 1 572 ? 101.974 113.848 119.276 1.00 12.94 572 THR B CA 1
ATOM 5497 C C . THR B 1 572 ? 101.577 115.068 120.095 1.00 12.94 572 THR B C 1
ATOM 5498 O O . THR B 1 572 ? 100.841 114.970 121.077 1.00 12.94 572 THR B O 1
ATOM 5502 N N . ASN B 1 573 ? 102.081 116.211 119.682 1.00 12.13 573 ASN B N 1
ATOM 5503 C CA . ASN B 1 573 ? 101.739 117.552 120.097 1.00 12.13 573 ASN B CA 1
ATOM 5504 C C . ASN B 1 573 ? 100.960 118.223 118.974 1.00 12.13 573 ASN B C 1
ATOM 5505 O O . ASN B 1 573 ? 101.323 118.066 117.804 1.00 12.13 573 ASN B O 1
ATOM 5510 N N . PRO B 1 574 ? 99.886 118.969 119.270 1.00 11.52 574 PRO B N 1
ATOM 5511 C CA . PRO B 1 574 ? 99.320 119.374 120.557 1.00 11.52 574 PRO B CA 1
ATOM 5512 C C . PRO B 1 574 ? 98.220 118.469 121.107 1.00 11.52 574 PRO B C 1
ATOM 5513 O O . PRO B 1 574 ? 97.798 118.659 122.243 1.00 11.52 574 PRO B O 1
ATOM 5517 N N . CYS B 1 575 ? 97.760 117.507 120.307 1.00 15.37 575 CYS B N 1
ATOM 5518 C CA . CYS B 1 575 ? 96.562 116.756 120.668 1.00 15.37 575 CYS B CA 1
ATOM 5519 C C . CYS B 1 575 ? 96.825 115.730 121.761 1.00 15.37 575 CYS B C 1
ATOM 5520 O O . CYS B 1 575 ? 95.908 115.385 122.513 1.00 15.37 575 CYS B O 1
ATOM 5523 N N . GLY B 1 576 ? 98.051 115.230 121.869 1.00 13.82 576 GLY B N 1
ATOM 5524 C CA . GLY B 1 576 ? 98.343 114.208 122.851 1.00 13.82 576 GLY B CA 1
ATOM 5525 C C . GLY B 1 576 ? 98.070 112.793 122.404 1.00 13.82 576 GLY B C 1
ATOM 5526 O O . GLY B 1 576 ? 97.940 111.906 123.249 1.00 13.82 576 GLY B O 1
ATOM 5527 N N . SER B 1 577 ? 97.971 112.550 121.103 1.00 15.04 577 SER B N 1
ATOM 5528 C CA . SER B 1 577 ? 97.765 111.199 120.611 1.00 15.04 577 SER B CA 1
ATOM 5529 C C . SER B 1 577 ? 99.091 110.450 120.531 1.00 15.04 577 SER B C 1
ATOM 5530 O O . SER B 1 577 ? 100.169 111.042 120.464 1.00 15.04 577 SER B O 1
ATOM 5533 N N . LEU B 1 578 ? 98.997 109.126 120.531 1.00 14.88 578 LEU B N 1
ATOM 5534 C CA . LEU B 1 578 ? 100.161 108.260 120.616 1.00 14.88 578 LEU B CA 1
ATOM 5535 C C . LEU B 1 578 ? 100.113 107.223 119.505 1.00 14.88 578 LEU B C 1
ATOM 5536 O O . LEU B 1 578 ? 99.064 106.629 119.251 1.00 14.88 578 LEU B O 1
ATOM 5541 N N . VAL B 1 579 ? 101.252 107.011 118.842 1.00 15.51 579 VAL B N 1
ATOM 5542 C CA . VAL B 1 579 ? 101.318 106.003 117.790 1.00 15.51 579 VAL B CA 1
ATOM 5543 C C . VAL B 1 579 ? 101.202 104.614 118.404 1.00 15.51 579 VAL B C 1
ATOM 5544 O O . VAL B 1 579 ? 101.576 104.382 119.561 1.00 15.51 579 VAL B O 1
ATOM 5548 N N . ASP B 1 580 ? 100.661 103.681 117.628 1.00 17.47 580 ASP B N 1
ATOM 5549 C CA . ASP B 1 580 ? 100.598 102.293 118.056 1.00 17.47 580 ASP B CA 1
ATOM 5550 C C . ASP B 1 580 ? 101.937 101.617 117.804 1.00 17.47 580 ASP B C 1
ATOM 5551 O O . ASP B 1 580 ? 102.559 101.814 116.757 1.00 17.47 580 ASP B O 1
ATOM 5553 N N . GLU B 1 581 ? 102.382 100.823 118.780 1.00 17.11 581 GLU B N 1
ATOM 5554 C CA . GLU B 1 581 ? 103.702 100.207 118.692 1.00 17.11 581 GLU B CA 1
ATOM 5555 C C . GLU B 1 581 ? 103.797 99.256 117.506 1.00 17.11 581 GLU B C 1
ATOM 5556 O O . GLU B 1 581 ? 104.821 99.215 116.818 1.00 17.11 581 GLU B O 1
ATOM 5562 N N . LEU B 1 582 ? 102.741 98.481 117.251 1.00 18.07 582 LEU B N 1
ATOM 5563 C CA . LEU B 1 582 ? 102.746 97.587 116.097 1.00 18.07 582 LEU B CA 1
ATOM 5564 C C . LEU B 1 582 ? 102.770 98.365 114.787 1.00 18.07 582 LEU B C 1
ATOM 5565 O O . LEU B 1 582 ? 103.492 97.997 113.853 1.00 18.07 582 LEU B O 1
ATOM 5570 N N . GLU B 1 583 ? 101.983 99.438 114.695 1.00 18.00 583 GLU B N 1
ATOM 5571 C CA . GLU B 1 583 ? 101.975 100.245 113.478 1.00 18.00 583 GLU B CA 1
ATOM 5572 C C . GLU B 1 583 ? 103.317 100.934 113.260 1.00 18.00 583 GLU B C 1
ATOM 5573 O O . GLU B 1 583 ? 103.811 101.002 112.128 1.00 18.00 583 GLU B O 1
ATOM 5579 N N . LEU B 1 584 ? 103.920 101.454 114.332 1.00 15.79 584 LEU B N 1
ATOM 5580 C CA . LEU B 1 584 ? 105.243 102.052 114.209 1.00 15.79 584 LEU B CA 1
ATOM 5581 C C . LEU B 1 584 ? 106.270 101.016 113.776 1.00 15.79 584 LEU B C 1
ATOM 5582 O O . LEU B 1 584 ? 107.126 101.296 112.929 1.00 15.79 584 LEU B O 1
ATOM 5587 N N . GLU B 1 585 ? 106.192 99.810 114.339 1.00 18.10 585 GLU B N 1
ATOM 5588 C CA . GLU B 1 585 ? 107.101 98.737 113.951 1.00 18.10 585 GLU B CA 1
ATOM 5589 C C . GLU B 1 585 ? 106.961 98.403 112.472 1.00 18.10 585 GLU B C 1
ATOM 5590 O O . GLU B 1 585 ? 107.961 98.258 111.760 1.00 18.10 585 GLU B O 1
ATOM 5596 N N . ARG B 1 586 ? 105.722 98.277 111.992 1.00 16.91 586 ARG B N 1
ATOM 5597 C CA . ARG B 1 586 ? 105.503 97.953 110.586 1.00 16.91 586 ARG B CA 1
ATOM 5598 C C . ARG B 1 586 ? 106.017 99.060 109.674 1.00 16.91 586 ARG B C 1
ATOM 5599 O O . ARG B 1 586 ? 106.665 98.785 108.656 1.00 16.91 586 ARG B O 1
ATOM 5601 N N . PHE B 1 587 ? 105.750 100.321 110.028 1.00 15.35 587 PHE B N 1
ATOM 5602 C CA . PHE B 1 587 ? 106.233 101.434 109.215 1.00 15.35 587 PHE B CA 1
ATOM 5603 C C . PHE B 1 587 ? 107.756 101.479 109.182 1.00 15.35 587 PHE B C 1
ATOM 5604 O O . PHE B 1 587 ? 108.351 101.736 108.130 1.00 15.35 587 PHE B O 1
ATOM 5612 N N . ILE B 1 588 ? 108.405 101.237 110.323 1.00 14.61 588 ILE B N 1
ATOM 5613 C CA . ILE B 1 588 ? 109.865 101.237 110.359 1.00 14.61 588 ILE B CA 1
ATOM 5614 C C . ILE B 1 588 ? 110.417 100.110 109.496 1.00 14.61 588 ILE B C 1
ATOM 5615 O O . ILE B 1 588 ? 111.364 100.304 108.727 1.00 14.61 588 ILE B O 1
ATOM 5620 N N . GLN B 1 589 ? 109.833 98.913 109.610 1.00 16.60 589 GLN B N 1
ATOM 5621 C CA . GLN B 1 589 ? 110.284 97.784 108.803 1.00 16.60 589 GLN B CA 1
ATOM 5622 C C . GLN B 1 589 ? 110.031 97.981 107.316 1.00 16.60 589 GLN B C 1
ATOM 5623 O O . GLN B 1 589 ? 110.733 97.377 106.500 1.00 16.60 589 GLN B O 1
ATOM 5629 N N . SER B 1 590 ? 109.059 98.807 106.940 1.00 15.88 590 SER B N 1
ATOM 5630 C CA . SER B 1 590 ? 108.745 99.033 105.536 1.00 15.88 590 SER B CA 1
ATOM 5631 C C . SER B 1 590 ? 109.603 100.124 104.894 1.00 15.88 590 SER B C 1
ATOM 5632 O O . SER B 1 590 ? 109.225 100.649 103.843 1.00 15.88 590 SER B O 1
ATOM 5635 N N . THR B 1 591 ? 110.746 100.466 105.488 1.00 15.17 591 THR B N 1
ATOM 5636 C CA . THR B 1 591 ? 111.578 101.564 105.014 1.00 15.17 591 THR B CA 1
ATOM 5637 C C . THR B 1 591 ? 112.956 101.061 104.604 1.00 15.17 591 THR B C 1
ATOM 5638 O O . THR B 1 591 ? 113.496 100.122 105.193 1.00 15.17 591 THR B O 1
ATOM 5642 N N . SER B 1 592 ? 113.524 101.710 103.592 1.00 15.60 592 SER B N 1
ATOM 5643 C CA . SER B 1 592 ? 114.872 101.391 103.148 1.00 15.60 592 SER B CA 1
ATOM 5644 C C . SER B 1 592 ? 115.901 101.852 104.172 1.00 15.60 592 SER B C 1
ATOM 5645 O O . SER B 1 592 ? 115.704 102.838 104.884 1.00 15.60 592 SER B O 1
ATOM 5648 N N . LEU B 1 593 ? 117.019 101.127 104.237 1.00 15.30 593 LEU B N 1
ATOM 5649 C CA . LEU B 1 593 ? 118.107 101.499 105.133 1.00 15.30 593 LEU B CA 1
ATOM 5650 C C . LEU B 1 593 ? 118.759 102.818 104.749 1.00 15.30 593 LEU B C 1
ATOM 5651 O O . LEU B 1 593 ? 119.520 103.371 105.549 1.00 15.30 593 LEU B O 1
ATOM 5656 N N . SER B 1 594 ? 118.495 103.323 103.546 1.00 15.72 594 SER B N 1
ATOM 5657 C CA . SER B 1 594 ? 118.977 104.631 103.134 1.00 15.72 594 SER B CA 1
ATOM 5658 C C . SER B 1 594 ? 118.145 105.774 103.696 1.00 15.72 594 SER B C 1
ATOM 5659 O O . SER B 1 594 ? 118.582 106.928 103.631 1.00 15.72 594 SER B O 1
ATOM 5662 N N . THR B 1 595 ? 116.966 105.489 104.237 1.00 13.14 595 THR B N 1
ATOM 5663 C CA . THR B 1 595 ? 116.088 106.505 104.803 1.00 13.14 595 THR B CA 1
ATOM 5664 C C . THR B 1 595 ? 116.301 106.538 106.309 1.00 13.14 595 THR B C 1
ATOM 5665 O O . THR B 1 595 ? 115.900 105.612 107.019 1.00 13.14 595 THR B O 1
ATOM 5669 N N . LEU B 1 596 ? 116.935 107.599 106.793 1.00 10.26 596 LEU B N 1
ATOM 5670 C CA . LEU B 1 596 ? 117.053 107.795 108.228 1.00 10.26 596 LEU B CA 1
ATOM 5671 C C . LEU B 1 596 ? 115.710 108.216 108.804 1.00 10.26 596 LEU B C 1
ATOM 5672 O O . LEU B 1 596 ? 114.961 108.968 108.181 1.00 10.26 596 LEU B O 1
ATOM 5677 N N . ILE B 1 597 ? 115.396 107.710 109.990 1.00 8.33 597 ILE B N 1
ATOM 5678 C CA . ILE B 1 597 ? 114.141 108.011 110.666 1.00 8.33 597 ILE B CA 1
ATOM 5679 C C . ILE B 1 597 ? 114.478 108.605 112.022 1.00 8.33 597 ILE B C 1
ATOM 5680 O O . ILE B 1 597 ? 115.075 107.929 112.869 1.00 8.33 597 ILE B O 1
ATOM 5685 N N . ILE B 1 598 ? 114.092 109.857 112.233 1.00 7.60 598 ILE B N 1
ATOM 5686 C CA . ILE B 1 598 ? 114.295 110.542 113.500 1.00 7.60 598 ILE B CA 1
ATOM 5687 C C . ILE B 1 598 ? 112.990 110.478 114.279 1.00 7.60 598 ILE B C 1
ATOM 5688 O O . ILE B 1 598 ? 111.997 111.114 113.909 1.00 7.60 598 ILE B O 1
ATOM 5693 N N . LEU B 1 599 ? 113.007 109.711 115.365 1.00 8.06 599 LEU B N 1
ATOM 5694 C CA . LEU B 1 599 ? 111.867 109.580 116.261 1.00 8.06 599 LEU B CA 1
ATOM 5695 C C . LEU B 1 599 ? 112.015 110.603 117.378 1.00 8.06 599 LEU B C 1
ATOM 5696 O O . LEU B 1 599 ? 112.889 110.472 118.238 1.00 8.06 599 LEU B O 1
ATOM 5701 N N . ASP B 1 600 ? 111.161 111.620 117.365 1.00 10.29 600 ASP B N 1
ATOM 5702 C CA . ASP B 1 600 ? 111.105 112.620 118.423 1.00 10.29 600 ASP B CA 1
ATOM 5703 C C . ASP B 1 600 ? 110.212 112.083 119.533 1.00 10.29 600 ASP B C 1
ATOM 5704 O O . ASP B 1 600 ? 108.994 111.986 119.364 1.00 10.29 600 ASP B O 1
ATOM 5709 N N . GLU B 1 601 ? 110.813 111.737 120.669 1.00 10.93 601 GLU B N 1
ATOM 5710 C CA . GLU B 1 601 ? 110.103 111.094 121.767 1.00 10.93 601 GLU B CA 1
ATOM 5711 C C . GLU B 1 601 ? 110.016 111.979 123.004 1.00 10.93 601 GLU B C 1
ATOM 5712 O O . GLU B 1 601 ? 109.985 111.477 124.129 1.00 10.93 601 GLU B O 1
ATOM 5718 N N . CYS B 1 602 ? 109.965 113.296 122.813 1.00 11.91 602 CYS B N 1
ATOM 5719 C CA . CYS B 1 602 ? 109.944 114.205 123.950 1.00 11.91 602 CYS B CA 1
ATOM 5720 C C . CYS B 1 602 ? 108.594 114.239 124.653 1.00 11.91 602 CYS B C 1
ATOM 5721 O O . CYS B 1 602 ? 108.524 114.678 125.804 1.00 11.91 602 CYS B O 1
ATOM 5724 N N . HIS B 1 603 ? 107.527 113.782 124.001 1.00 11.74 603 HIS B N 1
ATOM 5725 C CA . HIS B 1 603 ? 106.189 113.822 124.577 1.00 11.74 603 HIS B CA 1
ATOM 5726 C C . HIS B 1 603 ? 105.666 112.444 124.961 1.00 11.74 603 HIS B C 1
ATOM 5727 O O . HIS B 1 603 ? 104.496 112.321 125.330 1.00 11.74 603 HIS B O 1
ATOM 5734 N N . GLU B 1 604 ? 106.500 111.409 124.895 1.00 13.21 604 GLU B N 1
ATOM 5735 C CA . GLU B 1 604 ? 106.070 110.043 125.190 1.00 13.21 604 GLU B CA 1
ATOM 5736 C C . GLU B 1 604 ? 106.224 109.756 126.685 1.00 13.21 604 GLU B C 1
ATOM 5737 O O . GLU B 1 604 ? 107.078 108.989 127.127 1.00 13.21 604 GLU B O 1
ATOM 5743 N N . TRP B 1 605 ? 105.357 110.390 127.466 1.00 11.11 605 TRP B N 1
ATOM 5744 C CA . TRP B 1 605 ? 105.343 110.201 128.910 1.00 11.11 605 TRP B CA 1
ATOM 5745 C C . TRP B 1 605 ? 103.963 110.575 129.426 1.00 11.11 605 TRP B C 1
ATOM 5746 O O . TRP B 1 605 ? 103.114 111.067 128.680 1.00 11.11 605 TRP B O 1
ATOM 5757 N N . LEU B 1 606 ? 103.750 110.326 130.717 1.00 11.76 606 LEU B N 1
ATOM 5758 C CA . LEU B 1 606 ? 102.481 110.602 131.392 1.00 11.76 606 LEU B CA 1
ATOM 5759 C C . LEU B 1 606 ? 101.324 109.862 130.718 1.00 11.76 606 LEU B C 1
ATOM 5760 O O . LEU B 1 606 ? 100.401 110.459 130.167 1.00 11.76 606 LEU B O 1
ATOM 5765 N N . GLY B 1 607 ? 101.395 108.536 130.771 1.00 11.60 607 GLY B N 1
ATOM 5766 C CA . GLY B 1 607 ? 100.384 107.672 130.206 1.00 11.60 607 GLY B CA 1
ATOM 5767 C C . GLY B 1 607 ? 100.851 106.844 129.031 1.00 11.60 607 GLY B C 1
ATOM 5768 O O . GLY B 1 607 ? 100.186 105.861 128.683 1.00 11.60 607 GLY B O 1
ATOM 5769 N N . ALA B 1 608 ? 101.964 107.200 128.416 1.00 13.89 608 ALA B N 1
ATOM 5770 C CA . ALA B 1 608 ? 102.462 106.434 127.280 1.00 13.89 608 ALA B CA 1
ATOM 5771 C C . ALA B 1 608 ? 103.075 105.124 127.758 1.00 13.89 608 ALA B C 1
ATOM 5772 O O . ALA B 1 608 ? 103.925 105.137 128.656 1.00 13.89 608 ALA B O 1
ATOM 5774 N N . PRO B 1 609 ? 102.666 103.980 127.209 1.00 15.52 609 PRO B N 1
ATOM 5775 C CA . PRO B 1 609 ? 103.383 102.733 127.496 1.00 15.52 609 PRO B CA 1
ATOM 5776 C C . PRO B 1 609 ? 104.728 102.734 126.786 1.00 15.52 609 PRO B C 1
ATOM 5777 O O . PRO B 1 609 ? 104.829 103.104 125.614 1.00 15.52 609 PRO B O 1
ATOM 5781 N N . ARG B 1 610 ? 105.763 102.314 127.497 1.00 15.53 610 ARG B N 1
ATOM 5782 C CA . ARG B 1 610 ? 107.132 102.436 127.018 1.00 15.53 610 ARG B CA 1
ATOM 5783 C C . ARG B 1 610 ? 107.782 101.071 126.821 1.00 15.53 610 ARG B C 1
ATOM 5784 O O . ARG B 1 610 ? 108.922 100.842 127.224 1.00 15.53 610 ARG B O 1
ATOM 5792 N N . HIS B 1 611 ? 107.046 100.149 126.210 1.00 17.15 611 HIS B N 1
ATOM 5793 C CA . HIS B 1 611 ? 107.562 98.845 125.805 1.00 17.15 611 HIS B CA 1
ATOM 5794 C C . HIS B 1 611 ? 107.843 98.926 124.311 1.00 17.15 611 HIS B C 1
ATOM 5795 O O . HIS B 1 611 ? 106.929 98.826 123.492 1.00 17.15 611 HIS B O 1
ATOM 5802 N N . PHE B 1 612 ? 109.110 99.102 123.955 1.00 14.49 612 PHE B N 1
ATOM 5803 C CA . PHE B 1 612 ? 109.477 99.435 122.588 1.00 14.49 612 PHE B CA 1
ATOM 5804 C C . PHE B 1 612 ? 109.824 98.188 121.792 1.00 14.49 612 PHE B C 1
ATOM 5805 O O . PHE B 1 612 ? 110.513 97.291 122.283 1.00 14.49 612 PHE B O 1
ATOM 5813 N N . SER B 1 613 ? 109.338 98.139 120.557 1.00 15.65 613 SER B N 1
ATOM 5814 C CA . SER B 1 613 ? 109.632 97.020 119.684 1.00 15.65 613 SER B CA 1
ATOM 5815 C C . SER B 1 613 ? 111.098 97.052 119.256 1.00 15.65 613 SER B C 1
ATOM 5816 O O . SER B 1 613 ? 111.722 98.115 119.230 1.00 15.65 613 SER B O 1
ATOM 5819 N N . PRO B 1 614 ? 111.676 95.893 118.932 1.00 15.29 614 PRO B N 1
ATOM 5820 C CA . PRO B 1 614 ? 113.059 95.881 118.429 1.00 15.29 614 PRO B CA 1
ATOM 5821 C C . PRO B 1 614 ? 113.238 96.622 117.117 1.00 15.29 614 PRO B C 1
ATOM 5822 O O . PRO B 1 614 ? 114.368 97.005 116.794 1.00 15.29 614 PRO B O 1
ATOM 5826 N N . ALA B 1 615 ? 112.164 96.830 116.349 1.00 14.41 615 ALA B N 1
ATOM 5827 C CA . ALA B 1 615 ? 112.267 97.603 115.116 1.00 14.41 615 ALA B CA 1
ATOM 5828 C C . ALA B 1 615 ? 112.760 99.012 115.386 1.00 14.41 615 ALA B C 1
ATOM 5829 O O . ALA B 1 615 ? 113.389 99.630 114.522 1.00 14.41 615 ALA B O 1
ATOM 5831 N N . ARG B 1 616 ? 112.480 99.534 116.577 1.00 12.66 616 ARG B N 1
ATOM 5832 C CA . ARG B 1 616 ? 112.926 100.856 116.977 1.00 12.66 616 ARG B CA 1
ATOM 5833 C C . ARG B 1 616 ? 114.438 100.931 117.143 1.00 12.66 616 ARG B C 1
ATOM 5834 O O . ARG B 1 616 ? 114.982 102.034 117.235 1.00 12.66 616 ARG B O 1
ATOM 5842 N N . GLN B 1 617 ? 115.125 99.788 117.172 1.00 13.84 617 GLN B N 1
ATOM 5843 C CA . GLN B 1 617 ? 116.575 99.721 117.284 1.00 13.84 617 GLN B CA 1
ATOM 5844 C C . GLN B 1 617 ? 117.246 99.447 115.942 1.00 13.84 617 GLN B C 1
ATOM 5845 O O . GLN B 1 617 ? 118.407 99.033 115.906 1.00 13.84 617 GLN B O 1
ATOM 5851 N N . ARG B 1 618 ? 116.540 99.671 114.839 1.00 12.78 618 ARG B N 1
ATOM 5852 C CA . ARG B 1 618 ? 117.084 99.397 113.520 1.00 12.78 618 ARG B CA 1
ATOM 5853 C C . ARG B 1 618 ? 118.281 100.303 113.227 1.00 12.78 618 ARG B C 1
ATOM 5854 O O . ARG B 1 618 ? 118.579 101.249 113.958 1.00 12.78 618 ARG B O 1
ATOM 5862 N N . ALA B 1 619 ? 118.974 99.997 112.129 1.00 11.64 619 ALA B N 1
ATOM 5863 C CA . ALA B 1 619 ? 120.200 100.712 111.793 1.00 11.64 619 ALA B CA 1
ATOM 5864 C C . ALA B 1 619 ? 119.943 102.102 111.229 1.00 11.64 619 ALA B C 1
ATOM 5865 O O . ALA B 1 619 ? 120.860 102.928 111.220 1.00 11.64 619 ALA B O 1
ATOM 5867 N N . ASN B 1 620 ? 118.730 102.382 110.753 1.00 10.81 620 ASN B N 1
ATOM 5868 C CA . ASN B 1 620 ? 118.405 103.680 110.175 1.00 10.81 620 ASN B CA 1
ATOM 5869 C C . ASN B 1 620 ? 117.468 104.496 111.060 1.00 10.81 620 ASN B C 1
ATOM 5870 O O . ASN B 1 620 ? 116.863 105.460 110.589 1.00 10.81 620 ASN B O 1
ATOM 5875 N N . VAL B 1 621 ? 117.346 104.139 112.334 1.00 8.72 621 VAL B N 1
ATOM 5876 C CA . VAL B 1 621 ? 116.443 104.805 113.263 1.00 8.72 621 VAL B CA 1
ATOM 5877 C C . VAL B 1 621 ? 117.270 105.613 114.250 1.00 8.72 621 VAL B C 1
ATOM 5878 O O . VAL B 1 621 ? 118.197 105.083 114.873 1.00 8.72 621 VAL B O 1
ATOM 5882 N N . ILE B 1 622 ? 116.939 106.892 114.389 1.00 7.01 622 ILE B N 1
ATOM 5883 C CA . ILE B 1 622 ? 117.549 107.774 115.376 1.00 7.01 622 ILE B CA 1
ATOM 5884 C C . ILE B 1 622 ? 116.466 108.170 116.367 1.00 7.01 622 ILE B C 1
ATOM 5885 O O . ILE B 1 622 ? 115.427 108.713 115.977 1.00 7.01 622 ILE B O 1
ATOM 5890 N N . ARG B 1 623 ? 116.702 107.900 117.644 1.00 7.95 623 ARG B N 1
ATOM 5891 C CA . ARG B 1 623 ? 115.744 108.204 118.699 1.00 7.95 623 ARG B CA 1
ATOM 5892 C C . ARG B 1 623 ? 116.253 109.391 119.504 1.00 7.95 623 ARG B C 1
ATOM 5893 O O . ARG B 1 623 ? 117.283 109.288 120.172 1.00 7.95 623 ARG B O 1
ATOM 5901 N N . VAL B 1 624 ? 115.525 110.502 119.455 1.00 6.56 624 VAL B N 1
ATOM 5902 C CA . VAL B 1 624 ? 115.941 111.764 120.060 1.00 6.56 624 VAL B CA 1
ATOM 5903 C C . VAL B 1 624 ? 115.105 112.006 121.307 1.00 6.56 624 VAL B C 1
ATOM 5904 O O . VAL B 1 624 ? 113.879 111.863 121.275 1.00 6.56 624 VAL B O 1
ATOM 5908 N N . SER B 1 625 ? 115.760 112.379 122.404 1.00 6.39 625 SER B N 1
ATOM 5909 C CA . SER B 1 625 ? 115.044 112.690 123.629 1.00 6.39 625 SER B CA 1
ATOM 5910 C C . SER B 1 625 ? 115.755 113.819 124.358 1.00 6.39 625 SER B C 1
ATOM 5911 O O . SER B 1 625 ? 116.955 114.042 124.188 1.00 6.39 625 SER B O 1
ATOM 5914 N N . SER B 1 626 ? 114.992 114.532 125.179 1.00 6.93 626 SER B N 1
ATOM 5915 C CA . SER B 1 626 ? 115.511 115.643 125.955 1.00 6.93 626 SER B CA 1
ATOM 5916 C C . SER B 1 626 ? 114.919 115.581 127.353 1.00 6.93 626 SER B C 1
ATOM 5917 O O . SER B 1 626 ? 114.003 114.806 127.631 1.00 6.93 626 SER B O 1
ATOM 5920 N N . LEU B 1 627 ? 115.462 116.404 128.242 1.00 7.14 627 LEU B N 1
ATOM 5921 C CA . LEU B 1 627 ? 114.976 116.515 129.609 1.00 7.14 627 LEU B CA 1
ATOM 5922 C C . LEU B 1 627 ? 114.021 117.683 129.802 1.00 7.14 627 LEU B C 1
ATOM 5923 O O . LEU B 1 627 ? 113.567 117.911 130.924 1.00 7.14 627 LEU B O 1
ATOM 5928 N N . SER B 1 628 ? 113.701 118.414 128.741 1.00 9.11 628 SER B N 1
ATOM 5929 C CA . SER B 1 628 ? 112.924 119.644 128.841 1.00 9.11 628 SER B CA 1
ATOM 5930 C C . SER B 1 628 ? 111.511 119.438 129.362 1.00 9.11 628 SER B C 1
ATOM 5931 O O . SER B 1 628 ? 111.008 120.253 130.127 1.00 9.11 628 SER B O 1
ATOM 5958 N N . ASN B 1 630 ? 109.811 115.995 130.332 1.00 9.93 630 ASN B N 1
ATOM 5959 C CA . ASN B 1 630 ? 109.631 114.978 131.360 1.00 9.93 630 ASN B CA 1
ATOM 5960 C C . ASN B 1 630 ? 110.229 115.371 132.710 1.00 9.93 630 ASN B C 1
ATOM 5961 O O . ASN B 1 630 ? 109.692 115.012 133.751 1.00 9.93 630 ASN B O 1
ATOM 5966 N N . TRP B 1 631 ? 111.340 116.105 132.703 1.00 9.06 631 TRP B N 1
ATOM 5967 C CA . TRP B 1 631 ? 111.951 116.578 133.937 1.00 9.06 631 TRP B CA 1
ATOM 5968 C C . TRP B 1 631 ? 111.840 118.085 134.114 1.00 9.06 631 TRP B C 1
ATOM 5969 O O . TRP B 1 631 ? 112.269 118.604 135.148 1.00 9.06 631 TRP B O 1
ATOM 5980 N N . SER B 1 632 ? 111.271 118.791 133.136 1.00 11.17 632 SER B N 1
ATOM 5981 C CA . SER B 1 632 ? 110.942 120.214 133.245 1.00 11.17 632 SER B CA 1
ATOM 5982 C C . SER B 1 632 ? 112.186 121.073 133.476 1.00 11.17 632 SER B C 1
ATOM 5983 O O . SER B 1 632 ? 112.216 121.944 134.346 1.00 11.17 632 SER B O 1
ATOM 5986 N N . VAL B 1 633 ? 113.215 120.834 132.671 1.00 9.67 633 VAL B N 1
ATOM 5987 C CA . VAL B 1 633 ? 114.433 121.638 132.717 1.00 9.67 633 VAL B CA 1
ATOM 5988 C C . VAL B 1 633 ? 114.825 122.084 131.312 1.00 9.67 633 VAL B C 1
ATOM 5989 O O . VAL B 1 633 ? 115.897 121.705 130.819 1.00 9.67 633 VAL B O 1
ATOM 5993 N N . PRO B 1 634 ? 114.007 122.893 130.634 1.00 10.35 634 PRO B N 1
ATOM 5994 C CA . PRO B 1 634 ? 114.424 123.411 129.322 1.00 10.35 634 PRO B CA 1
ATOM 5995 C C . PRO B 1 634 ? 115.653 124.297 129.391 1.00 10.35 634 PRO B C 1
ATOM 5996 O O . PRO B 1 634 ? 116.407 124.374 128.415 1.00 10.35 634 PRO B O 1
ATOM 6000 N N . GLY B 1 635 ? 115.869 124.979 130.517 1.00 11.00 635 GLY B N 1
ATOM 6001 C CA . GLY B 1 635 ? 116.982 125.903 130.623 1.00 11.00 635 GLY B CA 1
ATOM 6002 C C . GLY B 1 635 ? 118.323 125.231 130.829 1.00 11.00 635 GLY B C 1
ATOM 6003 O O . GLY B 1 635 ? 119.365 125.863 130.646 1.00 11.00 635 GLY B O 1
ATOM 6004 N N . LEU B 1 636 ? 118.324 123.957 131.227 1.00 9.55 636 LEU B N 1
ATOM 6005 C CA . LEU B 1 636 ? 119.583 123.225 131.321 1.00 9.55 636 LEU B CA 1
ATOM 6006 C C . LEU B 1 636 ? 120.087 122.793 129.951 1.00 9.55 636 LEU B C 1
ATOM 6007 O O . LEU B 1 636 ? 121.301 122.704 129.745 1.00 9.55 636 LEU B O 1
ATOM 6012 N N . LYS B 1 637 ? 119.179 122.519 129.015 1.00 8.86 637 LYS B N 1
ATOM 6013 C CA . LYS B 1 637 ? 119.521 122.089 127.658 1.00 8.86 637 LYS B CA 1
ATOM 6014 C C . LYS B 1 637 ? 120.347 120.801 127.672 1.00 8.86 637 LYS B C 1
ATOM 6015 O O . LYS B 1 637 ? 121.510 120.769 127.273 1.00 8.86 637 LYS B O 1
ATOM 6021 N N . VAL B 1 638 ? 119.718 119.729 128.145 1.00 7.23 638 VAL B N 1
ATOM 6022 C CA . VAL B 1 638 ? 120.329 118.407 128.207 1.00 7.23 638 VAL B CA 1
ATOM 6023 C C . VAL B 1 638 ? 119.465 117.435 127.420 1.00 7.23 638 VAL B C 1
ATOM 6024 O O . VAL B 1 638 ? 118.246 117.386 127.612 1.00 7.23 638 VAL B O 1
ATOM 6028 N N . GLY B 1 639 ? 120.094 116.661 126.543 1.00 6.61 639 GLY B N 1
ATOM 6029 C CA . GLY B 1 639 ? 119.380 115.622 125.831 1.00 6.61 639 GLY B CA 1
ATOM 6030 C C . GLY B 1 639 ? 120.351 114.582 125.322 1.00 6.61 639 GLY B C 1
ATOM 6031 O O . GLY B 1 639 ? 121.553 114.645 125.578 1.00 6.61 639 GLY B O 1
ATOM 6032 N N . TRP B 1 640 ? 119.815 113.615 124.586 1.00 6.58 640 TRP B N 1
ATOM 6033 C CA . TRP B 1 640 ? 120.660 112.621 123.942 1.00 6.58 640 TRP B CA 1
ATOM 6034 C C . TRP B 1 640 ? 119.879 111.947 122.830 1.00 6.58 640 TRP B C 1
ATOM 6035 O O . TRP B 1 640 ? 118.647 111.987 122.795 1.00 6.58 640 TRP B O 1
ATOM 6046 N N . PHE B 1 641 ? 120.615 111.305 121.933 1.00 6.65 641 PHE B N 1
ATOM 6047 C CA . PHE B 1 641 ? 119.994 110.478 120.916 1.00 6.65 641 PHE B CA 1
ATOM 6048 C C . PHE B 1 641 ? 120.694 109.131 120.814 1.00 6.65 641 PHE B C 1
ATOM 6049 O O . PHE B 1 641 ? 121.871 108.979 121.158 1.00 6.65 641 PHE B O 1
ATOM 6057 N N . LEU B 1 642 ? 119.918 108.152 120.361 1.00 7.45 642 LEU B N 1
ATOM 6058 C CA . LEU B 1 642 ? 120.341 106.775 120.162 1.00 7.45 642 LEU B CA 1
ATOM 6059 C C . LEU B 1 642 ? 120.358 106.487 118.671 1.00 7.45 642 LEU B C 1
ATOM 6060 O O . LEU B 1 642 ? 119.368 106.748 117.981 1.00 7.45 642 LEU B O 1
ATOM 6065 N N . ALA B 1 643 ? 121.467 105.945 118.180 1.00 7.74 643 ALA B N 1
ATOM 6066 C CA . ALA B 1 643 ? 121.594 105.613 116.770 1.00 7.74 643 ALA B CA 1
ATOM 6067 C C . ALA B 1 643 ? 122.574 104.457 116.624 1.00 7.74 643 ALA B C 1
ATOM 6068 O O . ALA B 1 643 ? 123.099 103.935 117.609 1.00 7.74 643 ALA B O 1
ATOM 6070 N N . ASP B 1 644 ? 122.805 104.048 115.382 1.00 8.89 644 ASP B N 1
ATOM 6071 C CA . ASP B 1 644 ? 123.786 103.009 115.117 1.00 8.89 644 ASP B CA 1
ATOM 6072 C C . ASP B 1 644 ? 125.173 103.498 115.527 1.00 8.89 644 ASP B C 1
ATOM 6073 O O . ASP B 1 644 ? 125.481 104.684 115.370 1.00 8.89 644 ASP B O 1
ATOM 6075 N N . PRO B 1 645 ? 126.027 102.620 116.060 1.00 9.33 645 PRO B N 1
ATOM 6076 C CA . PRO B 1 645 ? 127.340 103.076 116.538 1.00 9.33 645 PRO B CA 1
ATOM 6077 C C . PRO B 1 645 ? 128.181 103.760 115.476 1.00 9.33 645 PRO B C 1
ATOM 6078 O O . PRO B 1 645 ? 128.928 104.689 115.803 1.00 9.33 645 PRO B O 1
ATOM 6082 N N . ALA B 1 646 ? 128.090 103.332 114.218 1.00 9.62 646 ALA B N 1
ATOM 6083 C CA . ALA B 1 646 ? 128.848 103.995 113.163 1.00 9.62 646 ALA B CA 1
ATOM 6084 C C . ALA B 1 646 ? 128.381 105.432 112.965 1.00 9.62 646 ALA B C 1
ATOM 6085 O O . ALA B 1 646 ? 129.199 106.341 112.769 1.00 9.62 646 ALA B O 1
ATOM 6087 N N . LEU B 1 647 ? 127.067 105.660 113.019 1.00 9.12 647 LEU B N 1
ATOM 6088 C CA . LEU B 1 647 ? 126.547 107.015 112.878 1.00 9.12 647 LEU B CA 1
ATOM 6089 C C . LEU B 1 647 ? 126.990 107.901 114.037 1.00 9.12 647 LEU B C 1
ATOM 6090 O O . LEU B 1 647 ? 127.310 109.075 113.838 1.00 9.12 647 LEU B O 1
ATOM 6095 N N . VAL B 1 648 ? 127.014 107.359 115.255 1.00 8.90 648 VAL B N 1
ATOM 6096 C CA . VAL B 1 648 ? 127.493 108.124 116.405 1.00 8.90 648 VAL B CA 1
ATOM 6097 C C . VAL B 1 648 ? 128.976 108.447 116.256 1.00 8.90 648 VAL B C 1
ATOM 6098 O O . VAL B 1 648 ? 129.426 109.560 116.569 1.00 8.90 648 VAL B O 1
ATOM 6102 N N . SER B 1 649 ? 129.760 107.478 115.783 1.00 9.09 649 SER B N 1
ATOM 6103 C CA . SER B 1 649 ? 131.183 107.709 115.572 1.00 9.09 649 SER B CA 1
ATOM 6104 C C . SER B 1 649 ? 131.415 108.790 114.524 1.00 9.09 649 SER B C 1
ATOM 6105 O O . SER B 1 649 ? 132.373 109.564 114.622 1.00 9.09 649 SER B O 1
ATOM 6108 N N . ARG B 1 650 ? 130.556 108.853 113.508 1.00 9.36 650 ARG B N 1
ATOM 6109 C CA . ARG B 1 650 ? 130.666 109.933 112.531 1.00 9.36 650 ARG B CA 1
ATOM 6110 C C . ARG B 1 650 ? 130.210 111.266 113.117 1.00 9.36 650 ARG B C 1
ATOM 6111 O O . ARG B 1 650 ? 130.773 112.316 112.794 1.00 9.36 650 ARG B O 1
ATOM 6119 N N . TYR B 1 651 ? 129.186 111.245 113.972 1.00 8.16 651 TYR B N 1
ATOM 6120 C CA . TYR B 1 651 ? 128.684 112.462 114.599 1.00 8.16 651 TYR B CA 1
ATOM 6121 C C . TYR B 1 651 ? 129.674 113.056 115.591 1.00 8.16 651 TYR B C 1
ATOM 6122 O O . TYR B 1 651 ? 129.546 114.235 115.943 1.00 8.16 651 TYR B O 1
ATOM 6131 N N . TYR B 1 652 ? 130.632 112.258 116.070 1.00 11.02 652 TYR B N 1
ATOM 6132 C CA . TYR B 1 652 ? 131.666 112.794 116.954 1.00 11.02 652 TYR B CA 1
ATOM 6133 C C . TYR B 1 652 ? 132.358 114.004 116.334 1.00 11.02 652 TYR B C 1
ATOM 6134 O O . TYR B 1 652 ? 132.504 115.050 116.979 1.00 11.02 652 TYR B O 1
ATOM 6143 N N . GLU B 1 653 ? 132.808 113.874 115.085 1.00 8.80 653 GLU B N 1
ATOM 6144 C CA . GLU B 1 653 ? 133.551 114.958 114.448 1.00 8.80 653 GLU B CA 1
ATOM 6145 C C . GLU B 1 653 ? 132.671 116.180 114.217 1.00 8.80 653 GLU B C 1
ATOM 6146 O O . GLU B 1 653 ? 133.124 117.320 114.391 1.00 8.80 653 GLU B O 1
ATOM 6148 N N . PHE B 1 654 ? 131.416 115.966 113.815 1.00 6.63 654 PHE B N 1
ATOM 6149 C CA . PHE B 1 654 ? 130.505 117.089 113.639 1.00 6.63 654 PHE B CA 1
ATOM 6150 C C . PHE B 1 654 ? 130.314 117.845 114.945 1.00 6.63 654 PHE B C 1
ATOM 6151 O O . PHE B 1 654 ? 130.345 119.079 114.964 1.00 6.63 654 PHE B O 1
ATOM 6159 N N . ALA B 1 655 ? 130.112 117.123 116.047 1.00 7.26 655 ALA B N 1
ATOM 6160 C CA . ALA B 1 655 ? 129.938 117.789 117.331 1.00 7.26 655 ALA B CA 1
ATOM 6161 C C . ALA B 1 655 ? 131.206 118.519 117.746 1.00 7.26 655 ALA B C 1
ATOM 6162 O O . ALA B 1 655 ? 131.140 119.598 118.343 1.00 7.26 655 ALA B O 1
ATOM 6164 N N . SER B 1 656 ? 132.368 117.943 117.438 1.00 8.14 656 SER B N 1
ATOM 6165 C CA . SER B 1 656 ? 133.635 118.600 117.742 1.00 8.14 656 SER B CA 1
ATOM 6166 C C . SER B 1 656 ? 133.756 119.931 117.014 1.00 8.14 656 SER B C 1
ATOM 6167 O O . SER B 1 656 ? 134.180 120.936 117.594 1.00 8.14 656 SER B O 1
ATOM 6170 N N . THR B 1 657 ? 133.400 119.954 115.732 1.00 6.41 657 THR B N 1
ATOM 6171 C CA . THR B 1 657 ? 133.581 121.169 114.946 1.00 6.41 657 THR B CA 1
ATOM 6172 C C . THR B 1 657 ? 132.514 122.213 115.261 1.00 6.41 657 THR B C 1
ATOM 6173 O O . THR B 1 657 ? 132.800 123.414 115.275 1.00 6.41 657 THR B O 1
ATOM 6177 N N . SER B 1 658 ? 131.280 121.780 115.519 1.00 6.49 658 SER B N 1
ATOM 6178 C CA . SER B 1 658 ? 130.173 122.724 115.629 1.00 6.49 658 SER B CA 1
ATOM 6179 C C . SER B 1 658 ? 130.163 123.433 116.976 1.00 6.49 658 SER B C 1
ATOM 6180 O O . SER B 1 658 ? 130.079 124.663 117.038 1.00 6.49 658 SER B O 1
ATOM 6183 N N . TYR B 1 659 ? 130.216 122.680 118.066 1.00 6.72 659 TYR B N 1
ATOM 6184 C CA . TYR B 1 659 ? 130.127 123.280 119.387 1.00 6.72 659 TYR B CA 1
ATOM 6185 C C . TYR B 1 659 ? 131.119 122.705 120.383 1.00 6.72 659 TYR B C 1
ATOM 6186 O O . TYR B 1 659 ? 131.122 123.140 121.537 1.00 6.72 659 TYR B O 1
ATOM 6195 N N . GLY B 1 660 ? 131.960 121.761 119.980 1.00 7.87 660 GLY B N 1
ATOM 6196 C CA . GLY B 1 660 ? 132.942 121.180 120.876 1.00 7.87 660 GLY B CA 1
ATOM 6197 C C . GLY B 1 660 ? 132.382 120.348 122.009 1.00 7.87 660 GLY B C 1
ATOM 6198 O O . GLY B 1 660 ? 132.946 120.350 123.107 1.00 7.87 660 GLY B O 1
ATOM 6199 N N . GLY B 1 661 ? 131.291 119.629 121.770 1.00 9.94 661 GLY B N 1
ATOM 6200 C CA . GLY B 1 661 ? 130.741 118.740 122.763 1.00 9.94 661 GLY B CA 1
ATOM 6201 C C . GLY B 1 661 ? 129.746 119.401 123.694 1.00 9.94 661 GLY B C 1
ATOM 6202 O O . GLY B 1 661 ? 129.608 120.625 123.729 1.00 9.94 661 GLY B O 1
ATOM 6203 N N . PRO B 1 662 ? 129.032 118.594 124.467 1.00 11.91 662 PRO B N 1
ATOM 6204 C CA . PRO B 1 662 ? 128.013 119.119 125.378 1.00 11.91 662 PRO B CA 1
ATOM 6205 C C . PRO B 1 662 ? 128.635 119.599 126.686 1.00 11.91 662 PRO B C 1
ATOM 6206 O O . PRO B 1 662 ? 129.841 119.520 126.899 1.00 11.91 662 PRO B O 1
ATOM 6210 N N . GLN B 1 663 ? 127.778 120.099 127.571 1.00 12.16 663 GLN B N 1
ATOM 6211 C CA . GLN B 1 663 ? 128.234 120.580 128.868 1.00 12.16 663 GLN B CA 1
ATOM 6212 C C . GLN B 1 663 ? 128.702 119.406 129.716 1.00 12.16 663 GLN B C 1
ATOM 6213 O O . GLN B 1 663 ? 127.956 118.444 129.922 1.00 12.16 663 GLN B O 1
ATOM 6219 N N . SER B 1 664 ? 129.938 119.479 130.206 1.00 12.43 664 SER B N 1
ATOM 6220 C CA . SER B 1 664 ? 130.396 118.481 131.163 1.00 12.43 664 SER B CA 1
ATOM 6221 C C . SER B 1 664 ? 129.709 118.662 132.505 1.00 12.43 664 SER B C 1
ATOM 6222 O O . SER B 1 664 ? 129.519 117.691 133.246 1.00 12.43 664 SER B O 1
ATOM 6225 N N . PHE B 1 665 ? 129.283 119.890 132.799 1.00 11.31 665 PHE B N 1
ATOM 6226 C CA . PHE B 1 665 ? 128.744 120.241 134.104 1.00 11.31 665 PHE B CA 1
ATOM 6227 C C . PHE B 1 665 ? 127.498 119.438 134.459 1.00 11.31 665 PHE B C 1
ATOM 6228 O O . PHE B 1 665 ? 127.150 119.347 135.640 1.00 11.31 665 PHE B O 1
ATOM 6236 N N . VAL B 1 666 ? 126.832 118.832 133.474 1.00 11.80 666 VAL B N 1
ATOM 6237 C CA . VAL B 1 666 ? 125.608 118.082 133.723 1.00 11.80 666 VAL B CA 1
ATOM 6238 C C . VAL B 1 666 ? 125.823 116.575 133.711 1.00 11.80 666 VAL B C 1
ATOM 6239 O O . VAL B 1 666 ? 124.882 115.832 134.019 1.00 11.80 666 VAL B O 1
ATOM 6243 N N . TYR B 1 667 ? 127.034 116.103 133.395 1.00 13.52 667 TYR B N 1
ATOM 6244 C CA . TYR B 1 667 ? 127.259 114.668 133.213 1.00 13.52 667 TYR B CA 1
ATOM 6245 C C . TYR B 1 667 ? 126.786 113.869 134.417 1.00 13.52 667 TYR B C 1
ATOM 6246 O O . TYR B 1 667 ? 126.014 112.912 134.278 1.00 13.52 667 TYR B O 1
ATOM 6255 N N . THR B 1 668 ? 127.223 114.266 135.614 1.00 13.06 668 THR B N 1
ATOM 6256 C CA . THR B 1 668 ? 126.814 113.570 136.826 1.00 13.06 668 THR B CA 1
ATOM 6257 C C . THR B 1 668 ? 125.302 113.441 136.886 1.00 13.06 668 THR B C 1
ATOM 6258 O O . THR B 1 668 ? 124.769 112.336 137.046 1.00 13.06 668 THR B O 1
ATOM 6262 N N . LEU B 1 669 ? 124.594 114.557 136.680 1.00 11.33 669 LEU B N 1
ATOM 6263 C CA . LEU B 1 669 ? 123.138 114.519 136.702 1.00 11.33 669 LEU B CA 1
ATOM 6264 C C . LEU B 1 669 ? 122.624 113.434 135.776 1.00 11.33 669 LEU B C 1
ATOM 6265 O O . LEU B 1 669 ? 121.894 112.532 136.207 1.00 11.33 669 LEU B O 1
ATOM 6270 N N . VAL B 1 670 ? 123.088 113.442 134.523 1.00 11.27 670 VAL B N 1
ATOM 6271 C CA . VAL B 1 670 ? 122.606 112.461 133.558 1.00 11.27 670 VAL B CA 1
ATOM 6272 C C . VAL B 1 670 ? 122.817 111.061 134.103 1.00 11.27 670 VAL B C 1
ATOM 6273 O O . VAL B 1 670 ? 121.873 110.267 134.204 1.00 11.27 670 VAL B O 1
ATOM 6277 N N . GLU B 1 671 ? 124.034 110.782 134.574 1.00 14.21 671 GLU B N 1
ATOM 6278 C CA . GLU B 1 671 ? 124.321 109.459 135.106 1.00 14.21 671 GLU B CA 1
ATOM 6279 C C . GLU B 1 671 ? 123.375 109.130 136.248 1.00 14.21 671 GLU B C 1
ATOM 6280 O O . GLU B 1 671 ? 122.673 108.112 136.214 1.00 14.21 671 GLU B O 1
ATOM 6286 N N . VAL B 1 672 ? 123.267 110.038 137.221 1.00 11.75 672 VAL B N 1
ATOM 6287 C CA . VAL B 1 672 ? 122.431 109.760 138.379 1.00 11.75 672 VAL B CA 1
ATOM 6288 C C . VAL B 1 672 ? 120.987 109.589 137.951 1.00 11.75 672 VAL B C 1
ATOM 6289 O O . VAL B 1 672 ? 120.252 108.785 138.533 1.00 11.75 672 VAL B O 1
ATOM 6293 N N . LEU B 1 673 ? 120.559 110.315 136.917 1.00 10.85 673 LEU B N 1
ATOM 6294 C CA . LEU B 1 673 ? 119.208 110.112 136.415 1.00 10.85 673 LEU B CA 1
ATOM 6295 C C . LEU B 1 673 ? 119.059 108.704 135.864 1.00 10.85 673 LEU B C 1
ATOM 6296 O O . LEU B 1 673 ? 118.213 107.929 136.329 1.00 10.85 673 LEU B O 1
ATOM 6301 N N . ALA B 1 674 ? 119.949 108.322 134.946 1.00 11.84 674 ALA B N 1
ATOM 6302 C CA . ALA B 1 674 ? 119.716 107.122 134.152 1.00 11.84 674 ALA B CA 1
ATOM 6303 C C . ALA B 1 674 ? 119.643 105.890 135.038 1.00 11.84 674 ALA B C 1
ATOM 6304 O O . ALA B 1 674 ? 118.647 105.158 135.022 1.00 11.84 674 ALA B O 1
ATOM 6306 N N . ARG B 1 675 ? 120.661 105.690 135.876 1.00 15.13 675 ARG B N 1
ATOM 6307 C CA . ARG B 1 675 ? 120.652 104.564 136.798 1.00 15.13 675 ARG B CA 1
ATOM 6308 C C . ARG B 1 675 ? 119.388 104.569 137.642 1.00 15.13 675 ARG B C 1
ATOM 6309 O O . ARG B 1 675 ? 118.688 103.554 137.733 1.00 15.13 675 ARG B O 1
ATOM 6317 N N . PHE B 1 676 ? 119.038 105.728 138.207 1.00 13.03 676 PHE B N 1
ATOM 6318 C CA . PHE B 1 676 ? 117.821 105.805 139.005 1.00 13.03 676 PHE B CA 1
ATOM 6319 C C . PHE B 1 676 ? 116.625 105.341 138.190 1.00 13.03 676 PHE B C 1
ATOM 6320 O O . PHE B 1 676 ? 115.869 104.462 138.622 1.00 13.03 676 PHE B O 1
ATOM 6328 N N . GLU B 1 677 ? 116.492 105.862 136.967 1.00 13.80 677 GLU B N 1
ATOM 6329 C CA . GLU B 1 677 ? 115.365 105.475 136.132 1.00 13.80 677 GLU B CA 1
ATOM 6330 C C . GLU B 1 677 ? 115.358 103.974 135.914 1.00 13.80 677 GLU B C 1
ATOM 6331 O O . GLU B 1 677 ? 114.308 103.329 136.022 1.00 13.80 677 GLU B O 1
ATOM 6337 N N . ARG B 1 678 ? 116.534 103.391 135.667 1.00 15.98 678 ARG B N 1
ATOM 6338 C CA . ARG B 1 678 ? 116.594 101.952 135.452 1.00 15.98 678 ARG B CA 1
ATOM 6339 C C . ARG B 1 678 ? 116.105 101.203 136.680 1.00 15.98 678 ARG B C 1
ATOM 6340 O O . ARG B 1 678 ? 115.293 100.279 136.568 1.00 15.98 678 ARG B O 1
ATOM 6348 N N . TRP B 1 679 ? 116.529 101.634 137.870 1.00 16.52 679 TRP B N 1
ATOM 6349 C CA . TRP B 1 679 ? 116.115 100.926 139.073 1.00 16.52 679 TRP B CA 1
ATOM 6350 C C . TRP B 1 679 ? 114.620 101.056 139.318 1.00 16.52 679 TRP B C 1
ATOM 6351 O O . TRP B 1 679 ? 114.072 100.308 140.131 1.00 16.52 679 TRP B O 1
ATOM 6362 N N . ILE B 1 680 ? 113.950 101.986 138.638 1.00 16.31 680 ILE B N 1
ATOM 6363 C CA . ILE B 1 680 ? 112.498 102.046 138.727 1.00 16.31 680 ILE B CA 1
ATOM 6364 C C . ILE B 1 680 ? 111.865 101.063 137.752 1.00 16.31 680 ILE B C 1
ATOM 6365 O O . ILE B 1 680 ? 110.895 100.377 138.089 1.00 16.31 680 ILE B O 1
ATOM 6370 N N . ILE B 1 681 ? 112.411 100.964 136.537 1.00 17.66 681 ILE B N 1
ATOM 6371 C CA . ILE B 1 681 ? 111.852 100.043 135.553 1.00 17.66 681 ILE B CA 1
ATOM 6372 C C . ILE B 1 681 ? 112.091 98.603 135.981 1.00 17.66 681 ILE B C 1
ATOM 6373 O O . ILE B 1 681 ? 111.239 97.729 135.784 1.00 17.66 681 ILE B O 1
ATOM 6378 N N . GLU B 1 682 ? 113.243 98.337 136.596 1.00 19.73 682 GLU B N 1
ATOM 6379 C CA . GLU B 1 682 ? 113.562 97.028 137.149 1.00 19.73 682 GLU B CA 1
ATOM 6380 C C . GLU B 1 682 ? 112.699 96.662 138.346 1.00 19.73 682 GLU B C 1
ATOM 6381 O O . GLU B 1 682 ? 112.823 95.544 138.853 1.00 19.73 682 GLU B O 1
ATOM 6387 N N . GLY B 1 683 ? 111.842 97.563 138.811 1.00 22.89 683 GLY B N 1
ATOM 6388 C CA . GLY B 1 683 ? 111.000 97.284 139.959 1.00 22.89 683 GLY B CA 1
ATOM 6389 C C . GLY B 1 683 ? 111.757 97.125 141.258 1.00 22.89 683 GLY B C 1
ATOM 6390 O O . GLY B 1 683 ? 111.452 96.218 142.040 1.00 22.89 683 GLY B O 1
ATOM 6391 N N . ARG B 1 684 ? 112.742 97.983 141.507 1.00 23.02 684 ARG B N 1
ATOM 6392 C CA . ARG B 1 684 ? 113.530 97.940 142.731 1.00 23.02 684 ARG B CA 1
ATOM 6393 C C . ARG B 1 684 ? 112.930 98.904 143.742 1.00 23.02 684 ARG B C 1
ATOM 6394 O O . ARG B 1 684 ? 112.938 100.119 143.529 1.00 23.02 684 ARG B O 1
ATOM 6402 N N . THR B 1 685 ? 112.407 98.362 144.836 1.00 27.58 685 THR B N 1
ATOM 6403 C CA . THR B 1 685 ? 111.961 99.204 145.936 1.00 27.58 685 THR B CA 1
ATOM 6404 C C . THR B 1 685 ? 113.134 99.727 146.755 1.00 27.58 685 THR B C 1
ATOM 6405 O O . THR B 1 685 ? 113.121 100.885 147.182 1.00 27.58 685 THR B O 1
ATOM 6409 N N . SER B 1 686 ? 114.161 98.904 146.958 1.00 29.39 686 SER B N 1
ATOM 6410 C CA . SER B 1 686 ? 115.295 99.257 147.797 1.00 29.39 686 SER B CA 1
ATOM 6411 C C . SER B 1 686 ? 116.599 98.997 147.053 1.00 29.39 686 SER B C 1
ATOM 6412 O O . SER B 1 686 ? 116.619 98.404 145.973 1.00 29.39 686 SER B O 1
ATOM 6415 N N . ILE B 1 687 ? 117.694 99.454 147.655 1.00 28.97 687 ILE B N 1
ATOM 6416 C CA . ILE B 1 687 ? 119.020 99.423 147.052 1.00 28.97 687 ILE B CA 1
ATOM 6417 C C . ILE B 1 687 ? 119.986 98.788 148.042 1.00 28.97 687 ILE B C 1
ATOM 6418 O O . ILE B 1 687 ? 119.949 99.101 149.238 1.00 28.97 687 ILE B O 1
ATOM 6423 N N . ASP B 1 688 ? 120.842 97.898 147.551 1.00 31.76 688 ASP B N 1
ATOM 6424 C CA . ASP B 1 688 ? 121.887 97.282 148.359 1.00 31.76 688 ASP B CA 1
ATOM 6425 C C . ASP B 1 688 ? 123.252 97.690 147.803 1.00 31.76 688 ASP B C 1
ATOM 6426 O O . ASP B 1 688 ? 123.358 98.566 146.941 1.00 31.76 688 ASP B O 1
ATOM 6431 N N . GLN B 1 689 ? 124.306 97.044 148.306 1.00 30.60 689 GLN B N 1
ATOM 6432 C CA . GLN B 1 689 ? 125.658 97.393 147.887 1.00 30.60 689 GLN B CA 1
ATOM 6433 C C . GLN B 1 689 ? 125.910 97.112 146.411 1.00 30.60 689 GLN B C 1
ATOM 6434 O O . GLN B 1 689 ? 126.832 97.697 145.836 1.00 30.60 689 GLN B O 1
ATOM 6436 N N . GLN B 1 690 ? 125.122 96.236 145.783 1.00 30.46 690 GLN B N 1
ATOM 6437 C CA . GLN B 1 690 ? 125.351 95.919 144.376 1.00 30.46 690 GLN B CA 1
ATOM 6438 C C . GLN B 1 690 ? 125.092 97.125 143.483 1.00 30.46 690 GLN B C 1
ATOM 6439 O O . GLN B 1 690 ? 125.810 97.339 142.499 1.00 30.46 690 GLN B O 1
ATOM 6441 N N . GLN B 1 691 ? 124.064 97.916 143.796 1.00 28.01 691 GLN B N 1
ATOM 6442 C CA . GLN B 1 691 ? 123.776 99.112 143.014 1.00 28.01 691 GLN B CA 1
ATOM 6443 C C . GLN B 1 691 ? 124.716 100.268 143.328 1.00 28.01 691 GLN B C 1
ATOM 6444 O O . GLN B 1 691 ? 124.792 101.214 142.539 1.00 28.01 691 GLN B O 1
ATOM 6450 N N . LEU B 1 692 ? 125.432 100.219 144.451 1.00 28.58 692 LEU B N 1
ATOM 6451 C CA . LEU B 1 692 ? 126.364 101.292 144.776 1.00 28.58 692 LEU B CA 1
ATOM 6452 C C . LEU B 1 692 ? 127.641 101.215 143.946 1.00 28.58 692 LEU B C 1
ATOM 6453 O O . LEU B 1 692 ? 128.269 102.248 143.693 1.00 28.58 692 LEU B O 1
ATOM 6458 N N . ARG B 1 693 ? 128.035 100.017 143.505 1.00 30.90 693 ARG B N 1
ATOM 6459 C CA . ARG B 1 693 ? 129.161 99.884 142.585 1.00 30.90 693 ARG B CA 1
ATOM 6460 C C . ARG B 1 693 ? 128.845 100.363 141.178 1.00 30.90 693 ARG B C 1
ATOM 6461 O O . ARG B 1 693 ? 129.754 100.401 140.342 1.00 30.90 693 ARG B O 1
ATOM 6469 N N . GLU B 1 694 ? 127.590 100.704 140.886 1.00 26.21 694 GLU B N 1
ATOM 6470 C CA . GLU B 1 694 ? 127.280 101.313 139.598 1.00 26.21 694 GLU B CA 1
ATOM 6471 C C . GLU B 1 694 ? 128.048 102.616 139.418 1.00 26.21 694 GLU B C 1
ATOM 6472 O O . GLU B 1 694 ? 128.573 102.893 138.334 1.00 26.21 694 GLU B O 1
ATOM 6478 N N . PHE B 1 695 ? 128.132 103.421 140.472 1.00 23.52 695 PHE B N 1
ATOM 6479 C CA . PHE B 1 695 ? 128.861 104.679 140.457 1.00 23.52 695 PHE B CA 1
ATOM 6480 C C . PHE B 1 695 ? 130.322 104.462 140.840 1.00 23.52 695 PHE B C 1
ATOM 6481 O O . PHE B 1 695 ? 130.685 103.468 141.470 1.00 23.52 695 PHE B O 1
ATOM 6489 N N . SER B 1 696 ? 131.164 105.415 140.448 1.00 28.02 696 SER B N 1
ATOM 6490 C CA . SER B 1 696 ? 132.575 105.354 140.800 1.00 28.02 696 SER B CA 1
ATOM 6491 C C . SER B 1 696 ? 132.780 105.733 142.261 1.00 28.02 696 SER B C 1
ATOM 6492 O O . SER B 1 696 ? 131.991 106.475 142.852 1.00 28.02 696 SER B O 1
ATOM 6495 N N . ALA B 1 697 ? 133.860 105.211 142.847 1.00 28.07 697 ALA B N 1
ATOM 6496 C CA . ALA B 1 697 ? 134.174 105.491 144.242 1.00 28.07 697 ALA B CA 1
ATOM 6497 C C . ALA B 1 697 ? 134.657 106.917 144.466 1.00 28.07 697 ALA B C 1
ATOM 6498 O O . ALA B 1 697 ? 134.762 107.341 145.622 1.00 28.07 697 ALA B O 1
ATOM 6500 N N . SER B 1 698 ? 134.961 107.658 143.399 1.00 28.99 698 SER B N 1
ATOM 6501 C CA . SER B 1 698 ? 135.366 109.050 143.555 1.00 28.99 698 SER B CA 1
ATOM 6502 C C . SER B 1 698 ? 134.237 109.907 144.109 1.00 28.99 698 SER B C 1
ATOM 6503 O O . SER B 1 698 ? 134.496 110.886 144.816 1.00 28.99 698 SER B O 1
ATOM 6506 N N . TYR B 1 699 ? 132.985 109.560 143.800 1.00 26.03 699 TYR B N 1
ATOM 6507 C CA . TYR B 1 699 ? 131.849 110.323 144.304 1.00 26.03 699 TYR B CA 1
ATOM 6508 C C . TYR B 1 699 ? 131.730 110.249 145.818 1.00 26.03 699 TYR B C 1
ATOM 6509 O O . TYR B 1 699 ? 131.140 111.149 146.422 1.00 26.03 699 TYR B O 1
ATOM 6518 N N . GLY B 1 700 ? 132.287 109.213 146.439 1.00 26.98 700 GLY B N 1
ATOM 6519 C CA . GLY B 1 700 ? 132.193 109.034 147.878 1.00 26.98 700 GLY B CA 1
ATOM 6520 C C . GLY B 1 700 ? 130.802 108.734 148.391 1.00 26.98 700 GLY B C 1
ATOM 6521 O O . GLY B 1 700 ? 130.378 109.318 149.396 1.00 26.98 700 GLY B O 1
ATOM 6522 N N . LEU B 1 701 ? 130.081 107.837 147.727 1.00 26.16 701 LEU B N 1
ATOM 6523 C CA . LEU B 1 701 ? 128.715 107.515 148.104 1.00 26.16 701 LEU B CA 1
ATOM 6524 C C . LEU B 1 701 ? 128.674 106.522 149.260 1.00 26.16 701 LEU B C 1
ATOM 6525 O O . LEU B 1 701 ? 129.500 105.611 149.360 1.00 26.16 701 LEU B O 1
ATOM 6530 N N . GLN B 1 702 ? 127.689 106.705 150.133 1.00 28.77 702 GLN B N 1
ATOM 6531 C CA . GLN B 1 702 ? 127.386 105.777 151.210 1.00 28.77 702 GLN B CA 1
ATOM 6532 C C . GLN B 1 702 ? 126.106 105.026 150.872 1.00 28.77 702 GLN B C 1
ATOM 6533 O O . GLN B 1 702 ? 125.282 105.502 150.088 1.00 28.77 702 GLN B O 1
ATOM 6539 N N . LEU B 1 703 ? 125.944 103.841 151.459 1.00 27.39 703 LEU B N 1
ATOM 6540 C CA . LEU B 1 703 ? 124.774 103.029 151.142 1.00 27.39 703 LEU B CA 1
ATOM 6541 C C . LEU B 1 703 ? 123.497 103.652 151.691 1.00 27.39 703 LEU B C 1
ATOM 6542 O O . LEU B 1 703 ? 122.483 103.728 150.989 1.00 27.39 703 LEU B O 1
ATOM 6547 N N . GLY B 1 704 ? 123.524 104.099 152.947 1.00 25.01 704 GLY B N 1
ATOM 6548 C CA . GLY B 1 704 ? 122.314 104.628 153.555 1.00 25.01 704 GLY B CA 1
ATOM 6549 C C . GLY B 1 704 ? 121.821 105.893 152.879 1.00 25.01 704 GLY B C 1
ATOM 6550 O O . GLY B 1 704 ? 120.629 106.035 152.588 1.00 25.01 704 GLY B O 1
ATOM 6551 N N . SER B 1 705 ? 122.736 106.833 152.624 1.00 22.18 705 SER B N 1
ATOM 6552 C CA . SER B 1 705 ? 122.354 108.087 151.985 1.00 22.18 705 SER B CA 1
ATOM 6553 C C . SER B 1 705 ? 121.824 107.853 150.579 1.00 22.18 705 SER B C 1
ATOM 6554 O O . SER B 1 705 ? 120.801 108.426 150.191 1.00 22.18 705 SER B O 1
ATOM 6557 N N . LEU B 1 706 ? 122.502 107.007 149.803 1.00 21.88 706 LEU B N 1
ATOM 6558 C CA . LEU B 1 706 ? 122.043 106.707 148.453 1.00 21.88 706 LEU B CA 1
ATOM 6559 C C . LEU B 1 706 ? 120.683 106.024 148.472 1.00 21.88 706 LEU B C 1
ATOM 6560 O O . LEU B 1 706 ? 119.815 106.330 147.647 1.00 21.88 706 LEU B O 1
ATOM 6565 N N . SER B 1 707 ? 120.475 105.100 149.414 1.00 22.31 707 SER B N 1
ATOM 6566 C CA . SER B 1 707 ? 119.192 104.412 149.512 1.00 22.31 707 SER B CA 1
ATOM 6567 C C . SER B 1 707 ? 118.064 105.387 149.829 1.00 22.31 707 SER B C 1
ATOM 6568 O O . SER B 1 707 ? 117.011 105.370 149.179 1.00 22.31 707 SER B O 1
ATOM 6571 N N . GLN B 1 708 ? 118.272 106.254 150.824 1.00 21.45 708 GLN B N 1
ATOM 6572 C CA . GLN B 1 708 ? 117.243 107.229 151.177 1.00 21.45 708 GLN B CA 1
ATOM 6573 C C . GLN B 1 708 ? 116.968 108.186 150.024 1.00 21.45 708 GLN B C 1
ATOM 6574 O O . GLN B 1 708 ? 115.808 108.526 149.747 1.00 21.45 708 GLN B O 1
ATOM 6580 N N . THR B 1 709 ? 118.025 108.629 149.337 1.00 18.09 709 THR B N 1
ATOM 6581 C CA . THR B 1 709 ? 117.853 109.518 148.195 1.00 18.09 709 THR B CA 1
ATOM 6582 C C . THR B 1 709 ? 117.033 108.852 147.102 1.00 18.09 709 THR B C 1
ATOM 6583 O O . THR B 1 709 ? 116.149 109.482 146.512 1.00 18.09 709 THR B O 1
ATOM 6587 N N . TYR B 1 710 ? 117.306 107.578 146.820 1.00 16.75 710 TYR B N 1
ATOM 6588 C CA . TYR B 1 710 ? 116.549 106.871 145.793 1.00 16.75 710 TYR B CA 1
ATOM 6589 C C . TYR B 1 710 ? 115.085 106.715 146.187 1.00 16.75 710 TYR B C 1
ATOM 6590 O O . TYR B 1 710 ? 114.189 106.896 145.351 1.00 16.75 710 TYR B O 1
ATOM 6599 N N . GLU B 1 711 ? 114.822 106.374 147.453 1.00 18.14 711 GLU B N 1
ATOM 6600 C CA . GLU B 1 711 ? 113.442 106.283 147.925 1.00 18.14 711 GLU B CA 1
ATOM 6601 C C . GLU B 1 711 ? 112.704 107.599 147.702 1.00 18.14 711 GLU B C 1
ATOM 6602 O O . GLU B 1 711 ? 111.589 107.624 147.160 1.00 18.14 711 GLU B O 1
ATOM 6608 N N . HIS B 1 712 ? 113.324 108.710 148.108 1.00 15.94 712 HIS B N 1
ATOM 6609 C CA . HIS B 1 712 ? 112.673 110.007 147.963 1.00 15.94 712 HIS B CA 1
ATOM 6610 C C . HIS B 1 712 ? 112.481 110.387 146.496 1.00 15.94 712 HIS B C 1
ATOM 6611 O O . HIS B 1 712 ? 111.467 110.995 146.138 1.00 15.94 712 HIS B O 1
ATOM 6618 N N . TYR B 1 713 ? 113.447 110.056 145.637 1.00 12.38 713 TYR B N 1
ATOM 6619 C CA . TYR B 1 713 ? 113.301 110.352 144.215 1.00 12.38 713 TYR B CA 1
ATOM 6620 C C . TYR B 1 713 ? 112.131 109.588 143.612 1.00 12.38 713 TYR B C 1
ATOM 6621 O O . TYR B 1 713 ? 111.358 110.141 142.819 1.00 12.38 713 TYR B O 1
ATOM 6630 N N . VAL B 1 714 ? 111.988 108.312 143.975 1.00 13.60 714 VAL B N 1
ATOM 6631 C CA . VAL B 1 714 ? 110.860 107.526 143.483 1.00 13.60 714 VAL B CA 1
ATOM 6632 C C . VAL B 1 714 ? 109.545 108.138 143.947 1.00 13.60 714 VAL B C 1
ATOM 6633 O O . VAL B 1 714 ? 108.595 108.281 143.163 1.00 13.60 714 VAL B O 1
ATOM 6637 N N . ALA B 1 715 ? 109.475 108.520 145.225 1.00 12.59 715 ALA B N 1
ATOM 6638 C CA . ALA B 1 715 ? 108.251 109.124 145.745 1.00 12.59 715 ALA B CA 1
ATOM 6639 C C . ALA B 1 715 ? 107.912 110.417 145.014 1.00 12.59 715 ALA B C 1
ATOM 6640 O O . ALA B 1 715 ? 106.750 110.654 144.661 1.00 12.59 715 ALA B O 1
ATOM 6642 N N . GLU B 1 716 ? 108.917 111.265 144.777 1.00 13.25 716 GLU B N 1
ATOM 6643 C CA . GLU B 1 716 ? 108.681 112.540 144.109 1.00 13.25 716 GLU B CA 1
ATOM 6644 C C . GLU B 1 716 ? 108.202 112.341 142.677 1.00 13.25 716 GLU B C 1
ATOM 6645 O O . GLU B 1 716 ? 107.268 113.018 142.229 1.00 13.25 716 GLU B O 1
ATOM 6651 N N . ARG B 1 717 ? 108.829 111.420 141.939 1.00 11.53 717 ARG B N 1
ATOM 6652 C CA . ARG B 1 717 ? 108.398 111.172 140.567 1.00 11.53 717 ARG B CA 1
ATOM 6653 C C . ARG B 1 717 ? 106.969 110.646 140.527 1.00 11.53 717 ARG B C 1
ATOM 6654 O O . ARG B 1 717 ? 106.155 111.087 139.701 1.00 11.53 717 ARG B O 1
ATOM 6662 N N . ARG B 1 718 ? 106.639 109.715 141.425 1.00 13.70 718 ARG B N 1
ATOM 6663 C CA . ARG B 1 718 ? 105.286 109.167 141.463 1.00 13.70 718 ARG B CA 1
ATOM 6664 C C . ARG B 1 718 ? 104.257 110.252 141.767 1.00 13.70 718 ARG B C 1
ATOM 6665 O O . ARG B 1 718 ? 103.209 110.337 141.108 1.00 13.70 718 ARG B O 1
ATOM 6673 N N . ALA B 1 719 ? 104.545 111.099 142.760 1.00 12.29 719 ALA B N 1
ATOM 6674 C CA . ALA B 1 719 ? 103.611 112.158 143.123 1.00 12.29 719 ALA B CA 1
ATOM 6675 C C . ALA B 1 719 ? 103.421 113.149 141.984 1.00 12.29 719 ALA B C 1
ATOM 6676 O O . ALA B 1 719 ? 102.290 113.561 141.690 1.00 12.29 719 ALA B O 1
ATOM 6678 N N . ARG B 1 720 ? 104.517 113.549 141.332 1.00 12.23 720 ARG B N 1
ATOM 6679 C CA . ARG B 1 720 ? 104.410 114.474 140.210 1.00 12.23 720 ARG B CA 1
ATOM 6680 C C . ARG B 1 720 ? 103.545 113.890 139.104 1.00 12.23 720 ARG B C 1
ATOM 6681 O O . ARG B 1 720 ? 102.683 114.582 138.549 1.00 12.23 720 ARG B O 1
ATOM 6689 N N . GLU B 1 721 ? 103.750 112.610 138.780 1.00 13.45 721 GLU B N 1
ATOM 6690 C CA . GLU B 1 721 ? 102.957 111.988 137.726 1.00 13.45 721 GLU B CA 1
ATOM 6691 C C . GLU B 1 721 ? 101.474 111.953 138.083 1.00 13.45 721 GLU B C 1
ATOM 6692 O O . GLU B 1 721 ? 100.618 112.268 137.245 1.00 13.45 721 GLU B O 1
ATOM 6698 N N . GLN B 1 722 ? 101.146 111.583 139.326 1.00 13.98 722 GLN B N 1
ATOM 6699 C CA . GLN B 1 722 ? 99.739 111.527 139.719 1.00 13.98 722 GLN B CA 1
ATOM 6700 C C . GLN B 1 722 ? 99.083 112.902 139.661 1.00 13.98 722 GLN B C 1
ATOM 6701 O O . GLN B 1 722 ? 97.956 113.041 139.162 1.00 13.98 722 GLN B O 1
ATOM 6707 N N . VAL B 1 723 ? 99.772 113.934 140.150 1.00 12.25 723 VAL B N 1
ATOM 6708 C CA . VAL B 1 723 ? 99.184 115.271 140.126 1.00 12.25 723 VAL B CA 1
ATOM 6709 C C . VAL B 1 723 ? 98.991 115.754 138.692 1.00 12.25 723 VAL B C 1
ATOM 6710 O O . VAL B 1 723 ? 97.968 116.367 138.363 1.00 12.25 723 VAL B O 1
ATOM 6714 N N . LEU B 1 724 ? 99.973 115.510 137.820 1.00 11.75 724 LEU B N 1
ATOM 6715 C CA . LEU B 1 724 ? 99.851 115.978 136.443 1.00 11.75 724 LEU B CA 1
ATOM 6716 C C . LEU B 1 724 ? 98.717 115.267 135.711 1.00 11.75 724 LEU B C 1
ATOM 6717 O O . LEU B 1 724 ? 97.983 115.894 134.934 1.00 11.75 724 LEU B O 1
ATOM 6722 N N . LEU B 1 725 ? 98.553 113.960 135.944 1.00 12.13 725 LEU B N 1
ATOM 6723 C CA . LEU B 1 725 ? 97.427 113.245 135.350 1.00 12.13 725 LEU B CA 1
ATOM 6724 C C . LEU B 1 725 ? 96.097 113.795 135.849 1.00 12.13 725 LEU B C 1
ATOM 6725 O O . LEU B 1 725 ? 95.155 113.976 135.064 1.00 12.13 725 LEU B O 1
ATOM 6730 N N . GLY B 1 726 ? 96.001 114.070 137.153 1.00 12.50 726 GLY B N 1
ATOM 6731 C CA . GLY B 1 726 ? 94.779 114.655 137.680 1.00 12.50 726 GLY B CA 1
ATOM 6732 C C . GLY B 1 726 ? 94.462 116.002 137.060 1.00 12.50 726 GLY B C 1
ATOM 6733 O O . GLY B 1 726 ? 93.311 116.282 136.713 1.00 12.50 726 GLY B O 1
ATOM 6734 N N . LEU B 1 727 ? 95.480 116.851 136.905 1.00 13.05 727 LEU B N 1
ATOM 6735 C CA . LEU B 1 727 ? 95.263 118.169 136.317 1.00 13.05 727 LEU B CA 1
ATOM 6736 C C . LEU B 1 727 ? 94.821 118.068 134.862 1.00 13.05 727 LEU B C 1
ATOM 6737 O O . LEU B 1 727 ? 93.914 118.790 134.433 1.00 13.05 727 LEU B O 1
ATOM 6742 N N . ARG B 1 728 ? 95.448 117.180 134.086 1.00 13.27 728 ARG B N 1
ATOM 6743 C CA . ARG B 1 728 ? 95.038 117.018 132.694 1.00 13.27 728 ARG B CA 1
ATOM 6744 C C . ARG B 1 728 ? 93.598 116.528 132.595 1.00 13.27 728 ARG B C 1
ATOM 6745 O O . ARG B 1 728 ? 92.816 117.030 131.774 1.00 13.27 728 ARG B O 1
ATOM 6753 N N . GLY B 1 729 ? 93.223 115.556 133.431 1.00 16.83 729 GLY B N 1
ATOM 6754 C CA . GLY B 1 729 ? 91.851 115.074 133.410 1.00 16.83 729 GLY B CA 1
ATOM 6755 C C . GLY B 1 729 ? 90.845 116.144 133.789 1.00 16.83 729 GLY B C 1
ATOM 6756 O O . GLY B 1 729 ? 89.797 116.280 133.150 1.00 16.83 729 GLY B O 1
ATOM 6757 N N . GLU B 1 730 ? 91.148 116.920 134.832 1.00 18.64 730 GLU B N 1
ATOM 6758 C CA . GLU B 1 730 ? 90.242 117.986 135.245 1.00 18.64 730 GLU B CA 1
ATOM 6759 C C . GLU B 1 730 ? 90.094 119.040 134.158 1.00 18.64 730 GLU B C 1
ATOM 6760 O O . GLU B 1 730 ? 88.987 119.527 133.905 1.00 18.64 730 GLU B O 1
ATOM 6766 N N . ALA B 1 731 ? 91.199 119.410 133.505 1.00 17.46 731 ALA B N 1
ATOM 6767 C CA . ALA B 1 731 ? 91.117 120.396 132.434 1.00 17.46 731 ALA B CA 1
ATOM 6768 C C . ALA B 1 731 ? 90.266 119.887 131.280 1.00 17.46 731 ALA B C 1
ATOM 6769 O O . ALA B 1 731 ? 89.450 120.635 130.724 1.00 17.46 731 ALA B O 1
ATOM 6771 N N . THR B 1 732 ? 90.437 118.617 130.906 1.00 17.76 732 THR B N 1
ATOM 6772 C CA . THR B 1 732 ? 89.621 118.059 129.831 1.00 17.76 732 THR B CA 1
ATOM 6773 C C . THR B 1 732 ? 88.142 118.056 130.204 1.00 17.76 732 THR B C 1
ATOM 6774 O O . THR B 1 732 ? 87.285 118.423 129.387 1.00 17.76 732 THR B O 1
ATOM 6778 N N . SER B 1 733 ? 87.825 117.662 131.441 1.00 19.40 733 SER B N 1
ATOM 6779 C CA . SER B 1 733 ? 86.430 117.644 131.876 1.00 19.40 733 SER B CA 1
ATOM 6780 C C . SER B 1 733 ? 85.822 119.041 131.868 1.00 19.40 733 SER B C 1
ATOM 6781 O O . SER B 1 733 ? 84.687 119.227 131.415 1.00 19.40 733 SER B O 1
ATOM 6784 N N . CYS B 1 734 ? 86.559 120.037 132.367 1.00 21.60 734 CYS B N 1
ATOM 6785 C CA . CYS B 1 734 ? 86.034 121.398 132.394 1.00 21.60 734 CYS B CA 1
ATOM 6786 C C . CYS B 1 734 ? 85.815 121.938 130.987 1.00 21.60 734 CYS B C 1
ATOM 6787 O O . CYS B 1 734 ? 84.783 122.559 130.705 1.00 21.60 734 CYS B O 1
ATOM 6790 N N . LEU B 1 735 ? 86.773 121.707 130.086 1.00 19.53 735 LEU B N 1
ATOM 6791 C CA . LEU B 1 735 ? 86.620 122.192 128.720 1.00 19.53 735 LEU B CA 1
ATOM 6792 C C . LEU B 1 735 ? 85.429 121.537 128.035 1.00 19.53 735 LEU B C 1
ATOM 6793 O O . LEU B 1 735 ? 84.699 122.193 127.286 1.00 19.53 735 LEU B O 1
ATOM 6798 N N . ARG B 1 736 ? 85.215 120.241 128.275 1.00 19.10 736 ARG B N 1
ATOM 6799 C CA . ARG B 1 736 ? 84.048 119.584 127.696 1.00 19.10 736 ARG B CA 1
ATOM 6800 C C . ARG B 1 736 ? 82.750 120.125 128.286 1.00 19.10 736 ARG B C 1
ATOM 6801 O O . ARG B 1 736 ? 81.772 120.331 127.559 1.00 19.10 736 ARG B O 1
ATOM 6809 N N . ARG B 1 737 ? 82.717 120.360 129.599 1.00 21.70 737 ARG B N 1
ATOM 6810 C CA . ARG B 1 737 ? 81.516 120.906 130.220 1.00 21.70 737 ARG B CA 1
ATOM 6811 C C . ARG B 1 737 ? 81.227 122.328 129.766 1.00 21.70 737 ARG B C 1
ATOM 6812 O O . ARG B 1 737 ? 80.074 122.761 129.833 1.00 21.70 737 ARG B O 1
ATOM 6814 N N . ALA B 1 738 ? 82.241 123.063 129.309 1.00 22.88 738 ALA B N 1
ATOM 6815 C CA . ALA B 1 738 ? 82.044 124.393 128.751 1.00 22.88 738 ALA B CA 1
ATOM 6816 C C . ALA B 1 738 ? 81.709 124.363 127.264 1.00 22.88 738 ALA B C 1
ATOM 6817 O O . ALA B 1 738 ? 81.882 125.378 126.580 1.00 22.88 738 ALA B O 1
ATOM 6819 N N . SER B 1 739 ? 81.243 123.222 126.754 1.00 23.98 739 SER B N 1
ATOM 6820 C CA . SER B 1 739 ? 80.792 123.074 125.370 1.00 23.98 739 SER B CA 1
ATOM 6821 C C . SER B 1 739 ? 81.914 123.382 124.376 1.00 23.98 739 SER B C 1
ATOM 6822 O O . SER B 1 739 ? 81.843 124.320 123.581 1.00 23.98 739 SER B O 1
ATOM 6825 N N . MET B 1 740 ? 82.957 122.560 124.431 1.00 21.95 740 MET B N 1
ATOM 6826 C CA . MET B 1 740 ? 84.081 122.642 123.511 1.00 21.95 740 MET B CA 1
ATOM 6827 C C . MET B 1 740 ? 84.363 121.256 122.956 1.00 21.95 740 MET B C 1
ATOM 6828 O O . MET B 1 740 ? 84.217 120.259 123.667 1.00 21.95 740 MET B O 1
ATOM 6833 N N . ILE B 1 741 ? 84.762 121.188 121.689 1.00 19.34 741 ILE B N 1
ATOM 6834 C CA . ILE B 1 741 ? 85.156 119.914 121.096 1.00 19.34 741 ILE B CA 1
ATOM 6835 C C . ILE B 1 741 ? 86.594 119.642 121.526 1.00 19.34 741 ILE B C 1
ATOM 6836 O O . ILE B 1 741 ? 87.516 120.351 121.119 1.00 19.34 741 ILE B O 1
ATOM 6841 N N . VAL B 1 742 ? 86.785 118.625 122.362 1.00 17.22 742 VAL B N 1
ATOM 6842 C CA . VAL B 1 742 ? 88.057 118.369 123.026 1.00 17.22 742 VAL B CA 1
ATOM 6843 C C . VAL B 1 742 ? 88.507 116.957 122.686 1.00 17.22 742 VAL B C 1
ATOM 6844 O O . VAL B 1 742 ? 87.770 115.992 122.919 1.00 17.22 742 VAL B O 1
ATOM 6848 N N . LYS B 1 743 ? 89.717 116.835 122.147 1.00 17.85 743 LYS B N 1
ATOM 6849 C CA . LYS B 1 743 ? 90.299 115.529 121.882 1.00 17.85 743 LYS B CA 1
ATOM 6850 C C . LYS B 1 743 ? 90.857 114.943 123.172 1.00 17.85 743 LYS B C 1
ATOM 6851 O O . LYS B 1 743 ? 91.436 115.658 123.994 1.00 17.85 743 LYS B O 1
ATOM 6857 N N . THR B 1 744 ? 90.668 113.644 123.357 1.00 17.11 744 THR B N 1
ATOM 6858 C CA . THR B 1 744 ? 91.111 112.999 124.585 1.00 17.11 744 THR B CA 1
ATOM 6859 C C . THR B 1 744 ? 92.611 112.745 124.522 1.00 17.11 744 THR B C 1
ATOM 6860 O O . THR B 1 744 ? 93.074 112.057 123.605 1.00 17.11 744 THR B O 1
ATOM 6864 N N . PRO B 1 745 ? 93.400 113.279 125.456 1.00 14.30 745 PRO B N 1
ATOM 6865 C CA . PRO B 1 745 ? 94.858 113.103 125.407 1.00 14.30 745 PRO B CA 1
ATOM 6866 C C . PRO B 1 745 ? 95.264 111.746 125.965 1.00 14.30 745 PRO B C 1
ATOM 6867 O O . PRO B 1 745 ? 94.745 111.300 126.989 1.00 14.30 745 PRO B O 1
ATOM 6871 N N . GLN B 1 746 ? 96.196 111.086 125.281 1.00 13.31 746 GLN B N 1
ATOM 6872 C CA . GLN B 1 746 ? 96.729 109.819 125.760 1.00 13.31 746 GLN B CA 1
ATOM 6873 C C . GLN B 1 746 ? 98.104 109.963 126.398 1.00 13.31 746 GLN B C 1
ATOM 6874 O O . GLN B 1 746 ? 98.557 109.033 127.070 1.00 13.31 746 GLN B O 1
ATOM 6876 N N . CYS B 1 747 ? 98.772 111.099 126.210 1.00 13.11 747 CYS B N 1
ATOM 6877 C CA . CYS B 1 747 ? 100.115 111.297 126.735 1.00 13.11 747 CYS B CA 1
ATOM 6878 C C . CYS B 1 747 ? 100.376 112.787 126.915 1.00 13.11 747 CYS B C 1
ATOM 6879 O O . CYS B 1 747 ? 99.638 113.635 126.411 1.00 13.11 747 CYS B O 1
ATOM 6882 N N . SER B 1 748 ? 101.438 113.088 127.664 1.00 12.13 748 SER B N 1
ATOM 6883 C CA . SER B 1 748 ? 101.946 114.441 127.875 1.00 12.13 748 SER B CA 1
ATOM 6884 C C . SER B 1 748 ? 100.966 115.316 128.651 1.00 12.13 748 SER B C 1
ATOM 6885 O O . SER B 1 748 ? 100.155 114.806 129.429 1.00 12.13 748 SER B O 1
ATOM 6888 N N . ILE B 1 749 ? 101.037 116.633 128.458 1.00 11.65 749 ILE B N 1
ATOM 6889 C CA . ILE B 1 749 ? 100.399 117.577 129.371 1.00 11.65 749 ILE B CA 1
ATOM 6890 C C . ILE B 1 749 ? 99.491 118.566 128.650 1.00 11.65 749 ILE B C 1
ATOM 6891 O O . ILE B 1 749 ? 98.952 119.485 129.273 1.00 11.65 749 ILE B O 1
ATOM 6896 N N . ASN B 1 750 ? 99.311 118.399 127.348 1.00 12.05 750 ASN B N 1
ATOM 6897 C CA . ASN B 1 750 ? 98.553 119.350 126.551 1.00 12.05 750 ASN B CA 1
ATOM 6898 C C . ASN B 1 750 ? 97.198 118.773 126.167 1.00 12.05 750 ASN B C 1
ATOM 6899 O O . ASN B 1 750 ? 97.037 117.558 126.034 1.00 12.05 750 ASN B O 1
ATOM 6904 N N . VAL B 1 751 ? 96.224 119.663 125.995 1.00 12.57 751 VAL B N 1
ATOM 6905 C CA . VAL B 1 751 ? 94.874 119.300 125.580 1.00 12.57 751 VAL B CA 1
ATOM 6906 C C . VAL B 1 751 ? 94.479 120.186 124.407 1.00 12.57 751 VAL B C 1
ATOM 6907 O O . VAL B 1 751 ? 94.598 121.411 124.484 1.00 12.57 751 VAL B O 1
ATOM 6911 N N . PHE B 1 752 ? 94.009 119.574 123.326 1.00 13.20 752 PHE B N 1
ATOM 6912 C CA . PHE B 1 752 ? 93.576 120.307 122.144 1.00 13.20 752 PHE B CA 1
ATOM 6913 C C . PHE B 1 752 ? 92.068 120.519 122.215 1.00 13.20 752 PHE B C 1
ATOM 6914 O O . PHE B 1 752 ? 91.306 119.550 122.281 1.00 13.20 752 PHE B O 1
ATOM 6922 N N . ALA B 1 753 ? 91.640 121.779 122.195 1.00 15.06 753 ALA B N 1
ATOM 6923 C CA . ALA B 1 753 ? 90.234 122.128 122.334 1.00 15.06 753 ALA B CA 1
ATOM 6924 C C . ALA B 1 753 ? 89.820 123.038 121.191 1.00 15.06 753 ALA B C 1
ATOM 6925 O O . ALA B 1 753 ? 90.656 123.684 120.564 1.00 15.06 753 ALA B O 1
ATOM 6927 N N . GLN B 1 754 ? 88.522 123.071 120.906 1.00 20.73 754 GLN B N 1
ATOM 6928 C CA . GLN B 1 754 ? 88.008 123.953 119.867 1.00 20.73 754 GLN B CA 1
ATOM 6929 C C . GLN B 1 754 ? 86.648 124.500 120.272 1.00 20.73 754 GLN B C 1
ATOM 6930 O O . GLN B 1 754 ? 85.785 123.748 120.732 1.00 20.73 754 GLN B O 1
ATOM 6936 N N . ILE B 1 755 ? 86.471 125.804 120.107 1.00 22.65 755 ILE B N 1
ATOM 6937 C CA . ILE B 1 755 ? 85.172 126.440 120.337 1.00 22.65 755 ILE B CA 1
ATOM 6938 C C . ILE B 1 755 ? 84.278 126.175 119.129 1.00 22.65 755 ILE B C 1
ATOM 6939 O O . ILE B 1 755 ? 84.707 126.412 117.991 1.00 22.65 755 ILE B O 1
ATOM 6944 N N . PRO B 1 756 ? 83.055 125.686 119.327 1.00 25.07 756 PRO B N 1
ATOM 6945 C CA . PRO B 1 756 ? 82.213 125.311 118.185 1.00 25.07 756 PRO B CA 1
ATOM 6946 C C . PRO B 1 756 ? 81.949 126.492 117.262 1.00 25.07 756 PRO B C 1
ATOM 6947 O O . PRO B 1 756 ? 81.669 127.605 117.709 1.00 25.07 756 PRO B O 1
ATOM 6951 N N . GLY B 1 757 ? 82.032 126.232 115.958 1.00 29.12 757 GLY B N 1
ATOM 6952 C CA . GLY B 1 757 ? 81.817 127.243 114.949 1.00 29.12 757 GLY B CA 1
ATOM 6953 C C . GLY B 1 757 ? 83.039 128.048 114.567 1.00 29.12 757 GLY B C 1
ATOM 6954 O O . GLY B 1 757 ? 82.966 128.835 113.614 1.00 29.12 757 GLY B O 1
ATOM 6955 N N . SER B 1 758 ? 84.160 127.875 115.263 1.00 28.19 758 SER B N 1
ATOM 6956 C CA . SER B 1 758 ? 85.354 128.664 114.993 1.00 28.19 758 SER B CA 1
ATOM 6957 C C . SER B 1 758 ? 86.126 128.095 113.809 1.00 28.19 758 SER B C 1
ATOM 6958 O O . SER B 1 758 ? 86.311 126.881 113.693 1.00 28.19 758 SER B O 1
ATOM 6961 N N . GLU B 1 759 ? 86.584 128.985 112.929 1.00 29.00 759 GLU B N 1
ATOM 6962 C CA . GLU B 1 759 ? 87.266 128.593 111.705 1.00 29.00 759 GLU B CA 1
ATOM 6963 C C . GLU B 1 759 ? 88.694 129.111 111.611 1.00 29.00 759 GLU B C 1
ATOM 6964 O O . GLU B 1 759 ? 89.386 128.797 110.636 1.00 29.00 759 GLU B O 1
ATOM 6970 N N . ASP B 1 760 ? 89.155 129.893 112.585 1.00 25.54 760 ASP B N 1
ATOM 6971 C CA . ASP B 1 760 ? 90.492 130.475 112.555 1.00 25.54 760 ASP B CA 1
ATOM 6972 C C . ASP B 1 760 ? 91.086 130.379 113.950 1.00 25.54 760 ASP B C 1
ATOM 6973 O O . ASP B 1 760 ? 90.522 130.928 114.901 1.00 25.54 760 ASP B O 1
ATOM 6978 N N . SER B 1 761 ? 92.220 129.685 114.073 1.00 19.50 761 SER B N 1
ATOM 6979 C CA . SER B 1 761 ? 92.797 129.438 115.392 1.00 19.50 761 SER B CA 1
ATOM 6980 C C . SER B 1 761 ? 93.465 130.684 115.957 1.00 19.50 761 SER B C 1
ATOM 6981 O O . SER B 1 761 ? 93.393 130.941 117.162 1.00 19.50 761 SER B O 1
ATOM 6984 N N . TYR B 1 762 ? 94.122 131.468 115.107 1.00 23.55 762 TYR B N 1
ATOM 6985 C CA . TYR B 1 762 ? 94.796 132.665 115.591 1.00 23.55 762 TYR B CA 1
ATOM 6986 C C . TYR B 1 762 ? 93.787 133.758 115.929 1.00 23.55 762 TYR B C 1
ATOM 6987 O O . TYR B 1 762 ? 93.964 134.499 116.906 1.00 23.55 762 TYR B O 1
ATOM 6996 N N . LEU B 1 763 ? 92.708 133.849 115.148 1.00 25.36 763 LEU B N 1
ATOM 6997 C CA . LEU B 1 763 ? 91.583 134.696 115.523 1.00 25.36 763 LEU B CA 1
ATOM 6998 C C . LEU B 1 763 ? 90.985 134.257 116.852 1.00 25.36 763 LEU B C 1
ATOM 6999 O O . LEU B 1 763 ? 90.605 135.096 117.676 1.00 25.36 763 LEU B O 1
ATOM 7004 N N . SER B 1 764 ? 90.876 132.946 117.074 1.00 22.99 764 SER B N 1
ATOM 7005 C CA . SER B 1 764 ? 90.379 132.456 118.355 1.00 22.99 764 SER B CA 1
ATOM 7006 C C . SER B 1 764 ? 91.306 132.859 119.492 1.00 22.99 764 SER B C 1
ATOM 7007 O O . SER B 1 764 ? 90.844 133.225 120.577 1.00 22.99 764 SER B O 1
ATOM 7010 N N . PHE B 1 765 ? 92.619 132.792 119.264 1.00 21.74 765 PHE B N 1
ATOM 7011 C CA . PHE B 1 765 ? 93.572 133.255 120.266 1.00 21.74 765 PHE B CA 1
ATOM 7012 C C . PHE B 1 765 ? 93.337 134.722 120.603 1.00 21.74 765 PHE B C 1
ATOM 7013 O O . PHE B 1 765 ? 93.259 135.097 121.779 1.00 21.74 765 PHE B O 1
ATOM 7021 N N . ARG B 1 766 ? 93.213 135.566 119.576 1.00 26.99 766 ARG B N 1
ATOM 7022 C CA . ARG B 1 766 ? 93.000 136.994 119.806 1.00 26.99 766 ARG B CA 1
ATOM 7023 C C . ARG B 1 766 ? 91.699 137.244 120.562 1.00 26.99 766 ARG B C 1
ATOM 7024 O O . ARG B 1 766 ? 91.666 138.009 121.536 1.00 26.99 766 ARG B O 1
ATOM 7032 N N . ASN B 1 767 ? 90.619 136.589 120.132 1.00 28.32 767 ASN B N 1
ATOM 7033 C CA . ASN B 1 767 ? 89.317 136.783 120.758 1.00 28.32 767 ASN B CA 1
ATOM 7034 C C . ASN B 1 767 ? 89.330 136.344 122.213 1.00 28.32 767 ASN B C 1
ATOM 7035 O O . ASN B 1 767 ? 88.830 137.056 123.087 1.00 28.32 767 ASN B O 1
ATOM 7040 N N . VAL B 1 768 ? 89.893 135.168 122.495 1.00 24.63 768 VAL B N 1
ATOM 7041 C CA . VAL B 1 768 ? 89.913 134.671 123.866 1.00 24.63 768 VAL B CA 1
ATOM 7042 C C . VAL B 1 768 ? 90.782 135.559 124.743 1.00 24.63 768 VAL B C 1
ATOM 7043 O O . VAL B 1 768 ? 90.414 135.877 125.880 1.00 24.63 768 VAL B O 1
ATOM 7047 N N . LEU B 1 769 ? 91.941 135.983 124.234 1.00 25.84 769 LEU B N 1
ATOM 7048 C CA . LEU B 1 769 ? 92.825 136.827 125.029 1.00 25.84 769 LEU B CA 1
ATOM 7049 C C . LEU B 1 769 ? 92.165 138.158 125.359 1.00 25.84 769 LEU B C 1
ATOM 7050 O O . LEU B 1 769 ? 92.285 138.654 126.485 1.00 25.84 769 LEU B O 1
ATOM 7055 N N . ARG B 1 770 ? 91.461 138.754 124.394 1.00 31.51 770 ARG B N 1
ATOM 7056 C CA . ARG B 1 770 ? 90.817 140.037 124.654 1.00 31.51 770 ARG B CA 1
ATOM 7057 C C . ARG B 1 770 ? 89.591 139.878 125.545 1.00 31.51 770 ARG B C 1
ATOM 7058 O O . ARG B 1 770 ? 89.328 140.724 126.406 1.00 31.51 770 ARG B O 1
ATOM 7066 N N . GLU B 1 771 ? 88.840 138.793 125.367 1.00 32.24 771 GLU B N 1
ATOM 7067 C CA . GLU B 1 771 ? 87.557 138.634 126.038 1.00 32.24 771 GLU B CA 1
ATOM 7068 C C . GLU B 1 771 ? 87.726 138.177 127.482 1.00 32.24 771 GLU B C 1
ATOM 7069 O O . GLU B 1 771 ? 87.112 138.735 128.396 1.00 32.24 771 GLU B O 1
ATOM 7075 N N . THR B 1 772 ? 88.552 137.155 127.709 1.00 28.17 772 THR B N 1
ATOM 7076 C CA . THR B 1 772 ? 88.686 136.558 129.030 1.00 28.17 772 THR B CA 1
ATOM 7077 C C . THR B 1 772 ? 90.052 136.779 129.665 1.00 28.17 772 THR B C 1
ATOM 7078 O O . THR B 1 772 ? 90.224 136.460 130.845 1.00 28.17 772 THR B O 1
ATOM 7082 N N . GLY B 1 773 ? 91.022 137.305 128.924 1.00 25.29 773 GLY B N 1
ATOM 7083 C CA . GLY B 1 773 ? 92.345 137.501 129.480 1.00 25.29 773 GLY B CA 1
ATOM 7084 C C . GLY B 1 773 ? 93.152 136.240 129.676 1.00 25.29 773 GLY B C 1
ATOM 7085 O O . GLY B 1 773 ? 94.039 136.214 130.533 1.00 25.29 773 GLY B O 1
ATOM 7086 N N . VAL B 1 774 ? 92.871 135.189 128.912 1.00 22.38 774 VAL B N 1
ATOM 7087 C CA . VAL B 1 774 ? 93.584 133.921 129.001 1.00 22.38 774 VAL B CA 1
ATOM 7088 C C . VAL B 1 774 ? 94.241 133.653 127.656 1.00 22.38 774 VAL B C 1
ATOM 7089 O O . VAL B 1 774 ? 93.577 133.706 126.616 1.00 22.38 774 VAL B O 1
ATOM 7093 N N . SER B 1 775 ? 95.537 133.365 127.676 1.00 19.60 775 SER B N 1
ATOM 7094 C CA . SER B 1 775 ? 96.271 133.082 126.453 1.00 19.60 775 SER B CA 1
ATOM 7095 C C . SER B 1 775 ? 96.280 131.583 126.189 1.00 19.60 775 SER B C 1
ATOM 7096 O O . SER B 1 775 ? 96.610 130.791 127.075 1.00 19.60 775 SER B O 1
ATOM 7099 N N . VAL B 1 776 ? 95.902 131.202 124.973 1.00 15.23 776 VAL B N 1
ATOM 7100 C CA . VAL B 1 776 ? 95.962 129.823 124.516 1.00 15.23 776 VAL B CA 1
ATOM 7101 C C . VAL B 1 776 ? 96.862 129.774 123.290 1.00 15.23 776 VAL B C 1
ATOM 7102 O O . VAL B 1 776 ? 97.214 130.798 122.709 1.00 15.23 776 VAL B O 1
ATOM 7106 N N . TYR B 1 777 ? 97.238 128.561 122.904 1.00 12.15 777 TYR B N 1
ATOM 7107 C CA . TYR B 1 777 ? 98.215 128.362 121.847 1.00 12.15 777 TYR B CA 1
ATOM 7108 C C . TYR B 1 777 ? 97.499 127.985 120.562 1.00 12.15 777 TYR B C 1
ATOM 7109 O O . TYR B 1 777 ? 97.020 126.851 120.447 1.00 12.15 777 TYR B O 1
ATOM 7118 N N . PRO B 1 778 ? 97.414 128.874 119.574 1.00 12.24 778 PRO B N 1
ATOM 7119 C CA . PRO B 1 778 ? 96.652 128.557 118.361 1.00 12.24 778 PRO B CA 1
ATOM 7120 C C . PRO B 1 778 ? 97.226 127.353 117.630 1.00 12.24 778 PRO B C 1
ATOM 7121 O O . PRO B 1 778 ? 98.433 127.112 117.633 1.00 12.24 778 PRO B O 1
ATOM 7125 N N . GLY B 1 779 ? 96.335 126.589 116.997 1.00 10.68 779 GLY B N 1
ATOM 7126 C CA . GLY B 1 779 ? 96.742 125.380 116.305 1.00 10.68 779 GLY B CA 1
ATOM 7127 C C . GLY B 1 779 ? 97.530 125.622 115.038 1.00 10.68 779 GLY B C 1
ATOM 7128 O O . GLY B 1 779 ? 98.205 124.707 114.561 1.00 10.68 779 GLY B O 1
ATOM 7129 N N . ILE B 1 780 ? 97.457 126.830 114.478 1.00 10.61 780 ILE B N 1
ATOM 7130 C CA . ILE B 1 780 ? 98.242 127.152 113.291 1.00 10.61 780 ILE B CA 1
ATOM 7131 C C . ILE B 1 780 ? 99.729 127.034 113.590 1.00 10.61 780 ILE B C 1
ATOM 7132 O O . ILE B 1 780 ? 100.526 126.691 112.710 1.00 10.61 780 ILE B O 1
ATOM 7137 N N . LEU B 1 781 ? 100.123 127.293 114.832 1.00 9.96 781 LEU B N 1
ATOM 7138 C CA . LEU B 1 781 ? 101.506 127.169 115.262 1.00 9.96 781 LEU B CA 1
ATOM 7139 C C . LEU B 1 781 ? 101.924 125.725 115.491 1.00 9.96 781 LEU B C 1
ATOM 7140 O O . LEU B 1 781 ? 103.088 125.477 115.811 1.00 9.96 781 LEU B O 1
ATOM 7145 N N . SER B 1 782 ? 101.000 124.775 115.370 1.00 9.69 782 SER B N 1
ATOM 7146 C CA . SER B 1 782 ? 101.315 123.354 115.370 1.00 9.69 782 SER B CA 1
ATOM 7147 C C . SER B 1 782 ? 101.167 122.745 113.982 1.00 9.69 782 SER B C 1
ATOM 7148 O O . SER B 1 782 ? 101.108 121.522 113.853 1.00 9.69 782 SER B O 1
ATOM 7151 N N . PHE B 1 783 ? 101.097 123.585 112.949 1.00 9.36 783 PHE B N 1
ATOM 7152 C CA . PHE B 1 783 ? 100.926 123.200 111.549 1.00 9.36 783 PHE B CA 1
ATOM 7153 C C . PHE B 1 783 ? 99.522 122.692 111.233 1.00 9.36 783 PHE B C 1
ATOM 7154 O O . PHE B 1 783 ? 99.328 121.993 110.236 1.00 9.36 783 PHE B O 1
ATOM 7162 N N . TYR B 1 784 ? 98.532 123.037 112.055 1.00 13.37 784 TYR B N 1
ATOM 7163 C CA . TYR B 1 784 ? 97.121 122.833 111.723 1.00 13.37 784 TYR B CA 1
ATOM 7164 C C . TYR B 1 784 ? 96.669 124.036 110.906 1.00 13.37 784 TYR B C 1
ATOM 7165 O O . TYR B 1 784 ? 96.136 125.008 111.440 1.00 13.37 784 TYR B O 1
ATOM 7174 N N . LEU B 1 785 ? 96.871 123.975 109.591 1.00 16.80 785 LEU B N 1
ATOM 7175 C CA . LEU B 1 785 ? 96.600 125.133 108.746 1.00 16.80 785 LEU B CA 1
ATOM 7176 C C . LEU B 1 785 ? 95.114 125.429 108.591 1.00 16.80 785 LEU B C 1
ATOM 7177 O O . LEU B 1 785 ? 94.768 126.474 108.034 1.00 16.80 785 LEU B O 1
ATOM 7182 N N . ALA B 1 786 ? 94.234 124.545 109.052 1.00 19.80 786 ALA B N 1
ATOM 7183 C CA . ALA B 1 786 ? 92.798 124.764 108.992 1.00 19.80 786 ALA B CA 1
ATOM 7184 C C . ALA B 1 786 ? 92.186 124.470 110.353 1.00 19.80 786 ALA B C 1
ATOM 7185 O O . ALA B 1 786 ? 92.755 123.740 111.167 1.00 19.80 786 ALA B O 1
ATOM 7187 N N . GLY B 1 787 ? 91.014 125.048 110.592 1.00 21.13 787 GLY B N 1
ATOM 7188 C CA . GLY B 1 787 ? 90.319 124.882 111.849 1.00 21.13 787 GLY B CA 1
ATOM 7189 C C . GLY B 1 787 ? 90.600 126.009 112.825 1.00 21.13 787 GLY B C 1
ATOM 7190 O O . GLY B 1 787 ? 91.414 126.901 112.588 1.00 21.13 787 GLY B O 1
ATOM 7191 N N . GLY B 1 788 ? 89.904 125.958 113.957 1.00 18.99 788 GLY B N 1
ATOM 7192 C CA . GLY B 1 788 ? 90.049 126.990 114.962 1.00 18.99 788 GLY B CA 1
ATOM 7193 C C . GLY B 1 788 ? 90.500 126.484 116.316 1.00 18.99 788 GLY B C 1
ATOM 7194 O O . GLY B 1 788 ? 90.370 127.189 117.318 1.00 18.99 788 GLY B O 1
ATOM 7195 N N . GLY B 1 789 ? 91.038 125.269 116.361 1.00 14.75 789 GLY B N 1
ATOM 7196 C CA . GLY B 1 789 ? 91.429 124.690 117.630 1.00 14.75 789 GLY B CA 1
ATOM 7197 C C . GLY B 1 789 ? 92.683 125.327 118.198 1.00 14.75 789 GLY B C 1
ATOM 7198 O O . GLY B 1 789 ? 93.519 125.872 117.481 1.00 14.75 789 GLY B O 1
ATOM 7199 N N . PHE B 1 790 ? 92.812 125.246 119.518 1.00 13.00 790 PHE B N 1
ATOM 7200 C CA . PHE B 1 790 ? 93.975 125.742 120.232 1.00 13.00 790 PHE B CA 1
ATOM 7201 C C . PHE B 1 790 ? 94.435 124.698 121.241 1.00 13.00 790 PHE B C 1
ATOM 7202 O O . PHE B 1 790 ? 93.742 123.717 121.525 1.00 13.00 790 PHE B O 1
ATOM 7210 N N . ARG B 1 791 ? 95.630 124.919 121.774 1.00 11.40 791 ARG B N 1
ATOM 7211 C CA . ARG B 1 791 ? 96.264 124.010 122.715 1.00 11.40 791 ARG B CA 1
ATOM 7212 C C . ARG B 1 791 ? 96.279 124.649 124.094 1.00 11.40 791 ARG B C 1
ATOM 7213 O O . ARG B 1 791 ? 96.606 125.831 124.232 1.00 11.40 791 ARG B O 1
ATOM 7221 N N . VAL B 1 792 ? 95.919 123.873 125.108 1.00 11.56 792 VAL B N 1
ATOM 7222 C CA . VAL B 1 792 ? 95.886 124.328 126.490 1.00 11.56 792 VAL B CA 1
ATOM 7223 C C . VAL B 1 792 ? 96.876 123.487 127.278 1.00 11.56 792 VAL B C 1
ATOM 7224 O O . VAL B 1 792 ? 96.820 122.253 127.236 1.00 11.56 792 VAL B O 1
ATOM 7228 N N . THR B 1 793 ? 97.784 124.153 127.981 1.00 13.25 793 THR B N 1
ATOM 7229 C CA . THR B 1 793 ? 98.778 123.480 128.803 1.00 13.25 793 THR B CA 1
ATOM 7230 C C . THR B 1 793 ? 98.236 123.355 130.220 1.00 13.25 793 THR B C 1
ATOM 7231 O O . THR B 1 793 ? 97.929 124.362 130.864 1.00 13.25 793 THR B O 1
ATOM 7235 N N . THR B 1 794 ? 98.120 122.121 130.699 1.00 13.19 794 THR B N 1
ATOM 7236 C CA . THR B 1 794 ? 97.493 121.831 131.978 1.00 13.19 794 THR B CA 1
ATOM 7237 C C . THR B 1 794 ? 98.494 121.578 133.093 1.00 13.19 794 THR B C 1
ATOM 7238 O O . THR B 1 794 ? 98.082 121.322 134.227 1.00 13.19 794 THR B O 1
ATOM 7242 N N . ALA B 1 795 ? 99.792 121.637 132.804 1.00 14.26 795 ALA B N 1
ATOM 7243 C CA . ALA B 1 795 ? 100.819 121.378 133.812 1.00 14.26 795 ALA B CA 1
ATOM 7244 C C . ALA B 1 795 ? 101.250 122.680 134.487 1.00 14.26 795 ALA B C 1
ATOM 7245 O O . ALA B 1 795 ? 102.425 123.031 134.545 1.00 14.26 795 ALA B O 1
ATOM 7247 N N . ARG B 1 796 ? 100.264 123.394 135.011 1.00 16.14 796 ARG B N 1
ATOM 7248 C CA . ARG B 1 796 ? 100.473 124.681 135.657 1.00 16.14 796 ARG B CA 1
ATOM 7249 C C . ARG B 1 796 ? 100.139 124.566 137.138 1.00 16.14 796 ARG B C 1
ATOM 7250 O O . ARG B 1 796 ? 99.729 123.512 137.625 1.00 16.14 796 ARG B O 1
ATOM 7258 N N . LYS B 1 797 ? 100.323 125.669 137.856 1.00 22.53 797 LYS B N 1
ATOM 7259 C CA . LYS B 1 797 ? 99.852 125.734 139.230 1.00 22.53 797 LYS B CA 1
ATOM 7260 C C . LYS B 1 797 ? 98.337 125.591 139.253 1.00 22.53 797 LYS B C 1
ATOM 7261 O O . LYS B 1 797 ? 97.639 126.015 138.329 1.00 22.53 797 LYS B O 1
ATOM 7263 N N . TRP B 1 798 ? 97.827 124.967 140.316 1.00 26.49 798 TRP B N 1
ATOM 7264 C CA . TRP B 1 798 ? 96.392 124.718 140.389 1.00 26.49 798 TRP B CA 1
ATOM 7265 C C . TRP B 1 798 ? 95.602 126.019 140.382 1.00 26.49 798 TRP B C 1
ATOM 7266 O O . TRP B 1 798 ? 94.531 126.097 139.773 1.00 26.49 798 TRP B O 1
ATOM 7277 N N . GLY B 1 799 ? 96.109 127.051 141.056 1.00 27.55 799 GLY B N 1
ATOM 7278 C CA . GLY B 1 799 ? 95.408 128.324 141.060 1.00 27.55 799 GLY B CA 1
ATOM 7279 C C . GLY B 1 799 ? 95.290 128.928 139.674 1.00 27.55 799 GLY B C 1
ATOM 7280 O O . GLY B 1 799 ? 94.214 129.375 139.266 1.00 27.55 799 GLY B O 1
ATOM 7281 N N . ASP B 1 800 ? 96.398 128.943 138.928 1.00 27.31 800 ASP B N 1
ATOM 7282 C CA . ASP B 1 800 ? 96.384 129.522 137.589 1.00 27.31 800 ASP B CA 1
ATOM 7283 C C . ASP B 1 800 ? 95.450 128.754 136.668 1.00 27.31 800 ASP B C 1
ATOM 7284 O O . ASP B 1 800 ? 94.653 129.349 135.937 1.00 27.31 800 ASP B O 1
ATOM 7289 N N . LEU B 1 801 ? 95.531 127.423 136.697 1.00 23.03 801 LEU B N 1
ATOM 7290 C CA . LEU B 1 801 ? 94.676 126.615 135.837 1.00 23.03 801 LEU B CA 1
ATOM 7291 C C . LEU B 1 801 ? 93.210 126.778 136.207 1.00 23.03 801 LEU B C 1
ATOM 7292 O O . LEU B 1 801 ? 92.351 126.885 135.328 1.00 23.03 801 LEU B O 1
ATOM 7297 N N . HIS B 1 802 ? 92.904 126.805 137.505 1.00 27.29 802 HIS B N 1
ATOM 7298 C CA . HIS B 1 802 ? 91.520 126.953 137.939 1.00 27.29 802 HIS B CA 1
ATOM 7299 C C . HIS B 1 802 ? 90.951 128.301 137.520 1.00 27.29 802 HIS B C 1
ATOM 7300 O O . HIS B 1 802 ? 89.844 128.375 136.978 1.00 27.29 802 HIS B O 1
ATOM 7307 N N . ARG B 1 803 ? 91.699 129.383 137.752 1.00 28.53 803 ARG B N 1
ATOM 7308 C CA . ARG B 1 803 ? 91.211 130.703 137.360 1.00 28.53 803 ARG B CA 1
ATOM 7309 C C . ARG B 1 803 ? 91.075 130.823 135.846 1.00 28.53 803 ARG B C 1
ATOM 7310 O O . ARG B 1 803 ? 90.096 131.395 135.349 1.00 28.53 803 ARG B O 1
ATOM 7318 N N . GLY B 1 804 ? 92.031 130.273 135.093 1.00 24.86 804 GLY B N 1
ATOM 7319 C CA . GLY B 1 804 ? 91.927 130.311 133.645 1.00 24.86 804 GLY B CA 1
ATOM 7320 C C . GLY B 1 804 ? 90.743 129.523 133.123 1.00 24.86 804 GLY B C 1
ATOM 7321 O O . GLY B 1 804 ? 90.058 129.959 132.199 1.00 24.86 804 GLY B O 1
ATOM 7322 N N . LEU B 1 805 ? 90.483 128.353 133.708 1.00 25.25 805 LEU B N 1
ATOM 7323 C CA . LEU B 1 805 ? 89.339 127.552 133.289 1.00 25.25 805 LEU B CA 1
ATOM 7324 C C . LEU B 1 805 ? 88.024 128.235 133.643 1.00 25.25 805 LEU B C 1
ATOM 7325 O O . LEU B 1 805 ? 87.068 128.189 132.861 1.00 25.25 805 LEU B O 1
ATOM 7330 N N . GLU B 1 806 ? 87.955 128.872 134.816 1.00 28.38 806 GLU B N 1
ATOM 7331 C CA . GLU B 1 806 ? 86.764 129.637 135.175 1.00 28.38 806 GLU B CA 1
ATOM 7332 C C . GLU B 1 806 ? 86.508 130.760 134.180 1.00 28.38 806 GLU B C 1
ATOM 7333 O O . GLU B 1 806 ? 85.379 130.939 133.707 1.00 28.38 806 GLU B O 1
ATOM 7339 N N . ARG B 1 807 ? 87.547 131.528 133.844 1.00 27.71 807 ARG B N 1
ATOM 7340 C CA . ARG B 1 807 ? 87.363 132.616 132.888 1.00 27.71 807 ARG B CA 1
ATOM 7341 C C . ARG B 1 807 ? 86.999 132.084 131.510 1.00 27.71 807 ARG B C 1
ATOM 7342 O O . ARG B 1 807 ? 86.192 132.689 130.795 1.00 27.71 807 ARG B O 1
ATOM 7350 N N . LEU B 1 808 ? 87.583 130.954 131.118 1.00 27.35 808 LEU B N 1
ATOM 7351 C CA . LEU B 1 808 ? 87.329 130.405 129.794 1.00 27.35 808 LEU B CA 1
ATOM 7352 C C . LEU B 1 808 ? 85.905 129.877 129.676 1.00 27.35 808 LEU B C 1
ATOM 7353 O O . LEU B 1 808 ? 85.259 130.045 128.636 1.00 27.35 808 LEU B O 1
ATOM 7358 N N . SER B 1 809 ? 85.398 129.233 130.731 1.00 30.61 809 SER B N 1
ATOM 7359 C CA . SER B 1 809 ? 84.033 128.721 130.708 1.00 30.61 809 SER B CA 1
ATOM 7360 C C . SER B 1 809 ? 83.004 129.829 130.875 1.00 30.61 809 SER B C 1
ATOM 7361 O O . SER B 1 809 ? 81.890 129.716 130.352 1.00 30.61 809 SER B O 1
ATOM 7364 N N . ALA B 1 810 ? 83.350 130.895 131.600 1.00 33.55 810 ALA B N 1
ATOM 7365 C CA . ALA B 1 810 ? 82.430 132.017 131.749 1.00 33.55 810 ALA B CA 1
ATOM 7366 C C . ALA B 1 810 ? 82.139 132.676 130.406 1.00 33.55 810 ALA B C 1
ATOM 7367 O O . ALA B 1 810 ? 80.995 133.053 130.125 1.00 33.55 810 ALA B O 1
ATOM 7369 N N . GLY B 1 811 ? 83.159 132.825 129.567 1.00 34.88 811 GLY B N 1
ATOM 7370 C CA . GLY B 1 811 ? 83.000 133.463 128.274 1.00 34.88 811 GLY B CA 1
ATOM 7371 C C . GLY B 1 811 ? 82.335 132.576 127.239 1.00 34.88 811 GLY B C 1
ATOM 7372 O O . GLY B 1 811 ? 83.000 132.007 126.375 1.00 34.88 811 GLY B O 1
#

Solvent-accessible surface area: 34070 Å² total

Nearest PDB structures (foldseek):
  8k3h-assembly1_A  TM=1.001E+00  e=6.888E-88  Pseudomonas fluorescens
  2o0r-assembly1_B  TM=8.334E-01  e=7.685E-20  Mycobacterium tuberculosis H37Rv
  4r5z-assembly2_C  TM=8.045E-01  e=5.461E-18  Mycobacterium tuberculosis H37Rv
  3ffh-assembly1_B  TM=7.536E-01  e=1.636E-15  Listeria innocua
  6oxm-assembly1_B  TM=7.037E-01  e=5.010E-15  Verrucomicrobium spinosum

Radius of gyration: 28.94 Å; Cα contacts (8 Å, |Δi|>4): 1932; chains: 2; bounding box: 87×64×63 Å

Organism: Pseudomonas fluorescens (NCBI:txid294)

Foldseek 3Di:
DAFFDDVVLQVLCQQFPDNLALVSSLLLLLLVLLLVVPPNRPDPVSVVVNVPTDGDDGDDPQNCQQHVSVLSNLVVVVCCCCPPNDCRPVDDPLFQEFAPQFFDCVVQAFDPVLVVLLVVLVVVVLFDAAALFGDQLLLQLQQLLLQLQEPDDGGGSLQKGKFQADLVVLLLCLVLQLPDQPFQDAEEEEFLDFSSSVNSNCVRHGYGYHYFDDDQLETHCPRVLVPDDQRHQEYEEEQQDPPAQHGYDQVRVLVSLVSYHLNYAYEYEDAWCALQHRRHHYCSCQDQRYKYWYACVLNVCSVRRIIMIGHHSVVSVSVSVSSCVPPSHDGSSSSSSSSVVSLLSSCVSVVHQFDDVVSVVSDDCVSVDDRVVSRVSSNSVVVSSVVLSVVLNVQQVVLQVLLVVLPWDWRDHNTHFKTKTAHPPFKDQVSVQVCLCVQQSYGWAGCVSSSSSIGRITMGGRSYPPVSSVSNSVSNSVD/DAFFDDVVLQVLCQQFPDNLALVSSLLLLLLVLLLVVPPNRPDPVSVVVNVPTDGDDGDDPQNCQQHVSVLSNLVVVVCCCCPPNDCRPVDDPLFQEFAPQFFDCVVAAFDPVLVVLLVLLVVVVLFDAAALFGDQLLLQLQQLLLQLQEPDDGGGSLQKGKFQADLVVLLLCLVLQLPDQPFQDAEEEEFLDFSSSVNSNCVRHGYGYHYFDDDQLETHCPRVLVPDDQRHQEYEEEQQDPPAQHGYDQVRVLVSLVSYHLNYAYEYEDAWCALQHRRHHYCSCQDQRYKYWYACVLNVCSVRRIIMIGHHSVVSVSVSVSSCVPPSHDGSSSSSSSSVVSLLSSCVSVVPQFDDVVSVVSDDCVSVDDRVVSRVSSNVVVVSSVVLSVVLNVQQVVLQVLLVVLPWDWRDHNTHFKTKTAHPPDKDQVSVQVCLCVQQSYGWAGCVSSSSSIGRITMGGRSYPPVSSVSNSVSNSVD